Protein 9VGW (pdb70)

Foldseek 3Di:
DWKFKAQQLLLVLLVLLLPVVFAFKWWWWQDPQGTWTWDAGPVRQKIKIDFFGRQLTPHTDDDDIDTFIDGSVVVNVVSVPEDSRWIWMWDDDPVNQKIKIWTHDPPDPDIDIDMGGTDDDDDDDDDDAFQKKKKAFLVVLLVQLVVQVVAHFKWKWKQDPFWIKIKDHDPVGIDMDTDGADPLHGIDMDGNDIDIFMFTSVVVNSNSSSNVQGRIWMWGHDPQAWIKIWDANPSTGIMIMTGGTDD/DKKFKAQQLVLVLLVLLLVVVFAFKWWWKQDPQGTWTWDHGPVRQKIKIDFFGQVLTPHTDDPDIDGWIDGSVVVNVVSVPADRRWIWMWDDPPQKIWIWTQHPVRPDIDIDMDGTDDDDHDDDDDDAFQKKKKDFLVVLLVVLVVQVVAAFKWKWKDDQAWIKTKDHDPVGIDIDTDGVVMHMDGPDIDIFMFTSVVVNSNSSSNVQARMWMWGHHPQAWIWIWGARPSTGIMIMTGGTDD/DWKFKAQQLVLVLLVLLLPVVFAQKWWWWQDQQGTWTWDAGPVNQKIKIDFFGRQLTPDTDDPDIDGFIDRSNVVNVVSVPEDRRWIWMWDDDPVNQKIKIWTQDPVNPDIDIDMGGTDDDDCPVDDDDDDAFQKKKKEFLVVLLVLLVVQVVAAFKWKWKDDQFWIKIKHHDPVGIDIDIAGAKCGMHMDGPDIEIFMFGSVVVNSNSSSNVQARMWMWGHHYQAWIWTWAANPSTGIMIMTGGTDD/DPDDDCVVVDD/DDDDCVVVPD/DDDDPVVPD

InterPro domains:
  IPR000730 Proliferating cell nuclear antigen, PCNA [MF_00317] (2-255)
  IPR000730 Proliferating cell nuclear antigen, PCNA [PR00339] (10-29)
  IPR000730 Proliferating cell nuclear antigen, PCNA [PR00339] (34-52)
  IPR000730 Proliferating cell nuclear antigen, PCNA [PR00339] (56-80)
  IPR000730 Proliferating cell nuclear antigen, PCNA [PR00339] (110-132)
  IPR000730 Proliferating cell nuclear antigen, PCNA [PR00339] (203-217)
  IPR000730 Proliferating cell nuclear antigen, PCNA [PR00339] (241-258)
  IPR000730 Proliferating cell nuclear antigen, PCNA [PTHR11352] (1-259)
  IPR000730 Proliferating cell nuclear antigen, PCNA [TIGR00590] (1-259)
  IPR022648 Proliferating cell nuclear antigen, PCNA, N-terminal [PF00705] (1-124)
  IPR022649 Proliferating cell nuclear antigen, PCNA, C-terminal [PF02747] (127-254)
  IPR022659 Proliferating cell nuclear antigen, PCNA, conserved site [PS00293] (61-79)
  IPR022659 Proliferating cell nuclear antigen, PCNA, conserved site [PS01251] (34-57)
  IPR046938 DNA clamp superfamily [SSF55979] (1-126)
  IPR046938 DNA clamp superfamily [SSF55979] (127-255)

GO terms:
  GO:0005634 nucleus (C, IDA)
  GO:0005657 replication fork (C, IDA)
  GO:0005813 centrosome (C, IDA)
  GO:0005515 protein binding (F, IPI)
  GO:0032405 MutLalpha complex binding (F, IDA)
  GO:0003682 chromatin binding (F, IDA)
  GO:0003684 damaged DNA binding (F, IDA)
  GO:0043626 PCNA complex (C, IDA)
  GO:0070557 PCNA-p21 complex (C, IDA)
  GO:0019985 translesion synthesis (P, IDA)
  GO:0006325 chromatin organization (P, IDA)
  GO:0005634 nucleus (C, EXP)
  GO:0070182 DNA polymerase binding (F, IPI)
  GO:0030971 receptor tyrosine kinase binding (F, IPI)
  GO:0035035 histone acetyltransferase binding (F, IPI)
  GO:0005654 nucleoplasm (C, TAS)
  GO:0042802 identical protein binding (F, IPI)
  GO:0043596 nuclear replication fork (C, IDA)
  GO:0000701 purine-specific mismatch base pair DNA N-glycosylase activity (F, IDA)
  GO:0032139 dinucleotide insertion or deletion binding (F, IDA)

B-factor: mean 68.29, std 18.88, range [33.81, 164.5]

Organism: Homo sapiens (NCBI:txid9606)

Structure (mmCIF, N/CA/C/O backbone):
data_9VGW
#
_entry.id   9VGW
#
_cell.length_a   145.221
_cell.length_b   72.508
_cell.length_c   83.599
_cell.angle_alpha   90.00
_cell.angle_beta   90.00
_cell.angle_gamma   90.00
#
_symmetry.space_group_name_H-M   'P 21 21 2'
#
loop_
_entity.id
_entity.type
_entity.pdbx_description
1 polymer 'Proliferating cell nuclear antigen'
2 polymer 'peptide from DNA repair protein REV1'
3 water water
#
loop_
_atom_site.group_PDB
_atom_site.id
_atom_site.type_symbol
_atom_site.label_atom_id
_atom_site.label_alt_id
_atom_site.label_comp_id
_atom_site.label_asym_id
_atom_site.label_entity_id
_atom_site.label_seq_id
_atom_site.pdbx_PDB_ins_code
_atom_site.Cartn_x
_atom_site.Cartn_y
_atom_site.Cartn_z
_atom_site.occupancy
_atom_site.B_iso_or_equiv
_atom_site.auth_seq_id
_atom_site.auth_comp_id
_atom_site.auth_asym_id
_atom_site.auth_atom_id
_atom_site.pdbx_PDB_model_num
ATOM 1 N N . MET A 1 1 ? -46.768 37.411 -27.004 1.00 78.80 1 MET A N 1
ATOM 2 C CA . MET A 1 1 ? -45.801 36.496 -26.387 1.00 74.98 1 MET A CA 1
ATOM 3 C C . MET A 1 1 ? -45.209 35.507 -27.387 1.00 67.00 1 MET A C 1
ATOM 4 O O . MET A 1 1 ? -45.912 34.907 -28.195 1.00 65.33 1 MET A O 1
ATOM 9 N N . PHE A 1 2 ? -43.895 35.338 -27.294 1.00 61.18 2 PHE A N 1
ATOM 10 C CA . PHE A 1 2 ? -43.171 34.289 -27.987 1.00 58.36 2 PHE A CA 1
ATOM 11 C C . PHE A 1 2 ? -42.669 33.286 -26.955 1.00 55.91 2 PHE A C 1
ATOM 12 O O . PHE A 1 2 ? -42.117 33.684 -25.927 1.00 53.52 2 PHE A O 1
ATOM 20 N N . GLU A 1 3 ? -42.875 31.991 -27.222 1.00 54.36 3 GLU A N 1
ATOM 21 C CA . GLU A 1 3 ? -42.429 30.954 -26.295 1.00 52.59 3 GLU A CA 1
ATOM 22 C C . GLU A 1 3 ? -42.146 29.666 -27.053 1.00 52.05 3 GLU A C 1
ATOM 23 O O . GLU A 1 3 ? -43.067 29.059 -27.594 1.00 56.47 3 GLU A O 1
ATOM 29 N N . ALA A 1 4 ? -40.887 29.231 -27.057 1.00 50.24 4 ALA A N 1
ATOM 30 C CA . ALA A 1 4 ? -40.491 27.992 -27.710 1.00 50.29 4 ALA A CA 1
ATOM 31 C C . ALA A 1 4 ? -39.828 27.065 -26.699 1.00 52.16 4 ALA A C 1
ATOM 32 O O . ALA A 1 4 ? -38.896 27.461 -25.992 1.00 55.00 4 ALA A O 1
ATOM 34 N N . ARG A 1 5 ? -40.315 25.829 -26.637 1.00 53.48 5 ARG A N 1
ATOM 35 C CA . ARG A 1 5 ? -39.748 24.804 -25.777 1.00 54.62 5 ARG A CA 1
ATOM 36 C C . ARG A 1 5 ? -38.967 23.830 -26.654 1.00 54.54 5 ARG A C 1
ATOM 37 O O . ARG A 1 5 ? -39.516 23.260 -27.595 1.00 54.65 5 ARG A O 1
ATOM 45 N N . LEU A 1 6 ? -37.675 23.681 -26.364 1.00 55.68 6 LEU A N 1
ATOM 46 C CA . LEU A 1 6 ? -36.802 22.749 -27.059 1.00 55.49 6 LEU A CA 1
ATOM 47 C C . LEU A 1 6 ? -36.326 21.715 -26.052 1.00 57.41 6 LEU A C 1
ATOM 48 O O . LEU A 1 6 ? -35.611 22.043 -25.105 1.00 56.99 6 LEU A O 1
ATOM 53 N N . VAL A 1 7 ? -36.741 20.468 -26.254 1.00 59.61 7 VAL A N 1
ATOM 54 C CA . VAL A 1 7 ? -36.360 19.421 -25.318 1.00 61.30 7 VAL A CA 1
ATOM 55 C C . VAL A 1 7 ? -34.876 19.111 -25.463 1.00 62.64 7 VAL A C 1
ATOM 56 O O . VAL A 1 7 ? -34.179 18.845 -24.479 1.00 59.01 7 VAL A O 1
ATOM 60 N N . GLN A 1 8 ? -34.381 19.155 -26.697 1.00 63.76 8 GLN A N 1
ATOM 61 C CA . GLN A 1 8 ? -32.976 18.913 -26.969 1.00 63.50 8 GLN A CA 1
ATOM 62 C C . GLN A 1 8 ? -32.225 20.238 -26.870 1.00 58.78 8 GLN A C 1
ATOM 63 O O . GLN A 1 8 ? -31.784 20.820 -27.866 1.00 52.57 8 GLN A O 1
ATOM 69 N N . GLY A 1 9 ? -32.099 20.702 -25.623 1.00 58.19 9 GLY A N 1
ATOM 70 C CA . GLY A 1 9 ? -31.492 21.992 -25.349 1.00 54.76 9 GLY A CA 1
ATOM 71 C C . GLY A 1 9 ? -30.107 22.134 -25.957 1.00 50.79 9 GLY A C 1
ATOM 72 O O . GLY A 1 9 ? -29.702 23.243 -26.324 1.00 48.45 9 GLY A O 1
ATOM 73 N N . SER A 1 10 ? -29.389 21.013 -26.107 1.00 49.95 10 SER A N 1
ATOM 74 C CA . SER A 1 10 ? -28.000 21.086 -26.528 1.00 49.97 10 SER A CA 1
ATOM 75 C C . SER A 1 10 ? -27.886 21.794 -27.867 1.00 50.02 10 SER A C 1
ATOM 76 O O . SER A 1 10 ? -26.864 22.415 -28.156 1.00 47.86 10 SER A O 1
ATOM 79 N N . ILE A 1 11 ? -28.949 21.766 -28.667 1.00 50.31 11 ILE A N 1
ATOM 80 C CA . ILE A 1 11 ? -28.903 22.420 -29.965 1.00 49.74 11 ILE A CA 1
ATOM 81 C C . ILE A 1 11 ? -28.639 23.908 -29.790 1.00 49.68 11 ILE A C 1
ATOM 82 O O . ILE A 1 11 ? -27.792 24.476 -30.487 1.00 50.90 11 ILE A O 1
ATOM 87 N N . LEU A 1 12 ? -29.365 24.558 -28.876 1.00 49.69 12 LEU A N 1
ATOM 88 C CA . LEU A 1 12 ? -29.140 25.984 -28.670 1.00 53.28 12 LEU A CA 1
ATOM 89 C C . LEU A 1 12 ? -27.745 26.230 -28.114 1.00 50.63 12 LEU A C 1
ATOM 90 O O . LEU A 1 12 ? -27.080 27.190 -28.511 1.00 47.42 12 LEU A O 1
ATOM 95 N N . LYS A 1 13 ? -27.302 25.355 -27.210 1.00 49.27 13 LYS A N 1
ATOM 96 C CA . LYS A 1 13 ? -25.948 25.422 -26.683 1.00 49.83 13 LYS A CA 1
ATOM 97 C C . LYS A 1 13 ? -24.910 25.417 -27.806 1.00 49.30 13 LYS A C 1
ATOM 98 O O . LYS A 1 13 ? -24.051 26.291 -27.871 1.00 44.05 13 LYS A O 1
ATOM 104 N N . LYS A 1 14 ? -24.999 24.428 -28.701 1.00 52.74 14 LYS A N 1
ATOM 105 C CA . LYS A 1 14 ? -24.083 24.310 -29.830 1.00 49.02 14 LYS A CA 1
ATOM 106 C C . LYS A 1 14 ? -24.265 25.453 -30.811 1.00 47.75 14 LYS A C 1
ATOM 107 O O . LYS A 1 14 ? -23.286 26.005 -31.302 1.00 50.47 14 LYS A O 1
ATOM 113 N N . VAL A 1 15 ? -25.510 25.797 -31.133 1.00 51.26 15 VAL A N 1
ATOM 114 C CA . VAL A 1 15 ? -25.732 26.853 -32.111 1.00 50.60 15 VAL A CA 1
ATOM 115 C C . VAL A 1 15 ? -25.069 28.144 -31.647 1.00 51.69 15 VAL A C 1
ATOM 116 O O . VAL A 1 15 ? -24.441 28.843 -32.440 1.00 52.62 15 VAL A O 1
ATOM 120 N N . LEU A 1 16 ? -25.158 28.456 -30.355 1.00 55.28 16 LEU A N 1
ATOM 121 C CA . LEU A 1 16 ? -24.586 29.708 -29.875 1.00 57.57 16 LEU A CA 1
ATOM 122 C C . LEU A 1 16 ? -23.072 29.609 -29.786 1.00 59.92 16 LEU A C 1
ATOM 123 O O . LEU A 1 16 ? -22.352 30.549 -30.144 1.00 57.79 16 LEU A O 1
ATOM 128 N N . GLU A 1 17 ? -22.584 28.475 -29.296 1.00 63.36 17 GLU A N 1
ATOM 129 C CA . GLU A 1 17 ? -21.160 28.213 -29.334 1.00 61.69 17 GLU A CA 1
ATOM 130 C C . GLU A 1 17 ? -20.622 28.495 -30.733 1.00 56.87 17 GLU A C 1
ATOM 131 O O . GLU A 1 17 ? -19.530 29.028 -30.881 1.00 61.45 17 GLU A O 1
ATOM 137 N N . ALA A 1 18 ? -21.405 28.208 -31.771 1.00 56.10 18 ALA A N 1
ATOM 138 C CA . ALA A 1 18 ? -20.921 28.304 -33.144 1.00 52.65 18 ALA A CA 1
ATOM 139 C C . ALA A 1 18 ? -21.074 29.696 -33.737 1.00 53.40 18 ALA A C 1
ATOM 140 O O . ALA A 1 18 ? -20.619 29.925 -34.853 1.00 61.85 18 ALA A O 1
ATOM 142 N N . LEU A 1 19 ? -21.749 30.605 -33.047 1.00 53.57 19 LEU A N 1
ATOM 143 C CA . LEU A 1 19 ? -21.962 31.954 -33.539 1.00 51.71 19 LEU A CA 1
ATOM 144 C C . LEU A 1 19 ? -21.121 32.978 -32.790 1.00 53.78 19 LEU A C 1
ATOM 145 O O . LEU A 1 19 ? -20.708 33.970 -33.387 1.00 56.20 19 LEU A O 1
ATOM 150 N N . LYS A 1 20 ? -20.874 32.757 -31.493 1.00 55.45 20 LYS A N 1
ATOM 151 C CA . LYS A 1 20 ? -20.269 33.777 -30.649 1.00 58.21 20 LYS A CA 1
ATOM 152 C C . LYS A 1 20 ? -18.904 34.213 -31.173 1.00 63.73 20 LYS A C 1
ATOM 153 O O . LYS A 1 20 ? -18.539 35.387 -31.057 1.00 65.33 20 LYS A O 1
ATOM 159 N N . ASP A 1 21 ? -18.131 33.293 -31.748 1.00 68.40 21 ASP A N 1
ATOM 160 C CA . ASP A 1 21 ? -16.769 33.650 -32.106 1.00 72.83 21 ASP A CA 1
ATOM 161 C C . ASP A 1 21 ? -16.692 34.342 -33.463 1.00 68.19 21 ASP A C 1
ATOM 162 O O . ASP A 1 21 ? -15.592 34.737 -33.861 1.00 82.51 21 ASP A O 1
ATOM 167 N N . LEU A 1 22 ? -17.826 34.525 -34.157 1.00 55.78 22 LEU A N 1
ATOM 168 C CA . LEU A 1 22 ? -17.832 35.175 -35.461 1.00 48.55 22 LEU A CA 1
ATOM 169 C C . LEU A 1 22 ? -18.577 36.500 -35.475 1.00 47.45 22 LEU A C 1
ATOM 170 O O . LEU A 1 22 ? -18.163 37.415 -36.194 1.00 47.37 22 LEU A O 1
ATOM 175 N N . ILE A 1 23 ? -19.675 36.604 -34.717 1.00 46.45 23 ILE A N 1
ATOM 176 C CA . ILE A 1 23 ? -20.513 37.793 -34.692 1.00 50.63 23 ILE A CA 1
ATOM 177 C C . ILE A 1 23 ? -20.896 38.094 -33.249 1.00 51.58 23 ILE A C 1
ATOM 178 O O . ILE A 1 23 ? -21.101 37.174 -32.459 1.00 50.24 23 ILE A O 1
ATOM 183 N N . ASN A 1 24 ? -20.995 39.383 -32.906 1.00 54.53 24 ASN A N 1
ATOM 184 C CA . ASN A 1 24 ? -21.251 39.790 -31.523 1.00 63.12 24 ASN A CA 1
ATOM 185 C C . ASN A 1 24 ? -22.736 40.033 -31.272 1.00 63.54 24 ASN A C 1
ATOM 186 O O . ASN A 1 24 ? -23.278 39.614 -30.249 1.00 59.79 24 ASN A O 1
ATOM 191 N N . GLU A 1 25 ? -23.389 40.762 -32.167 1.00 67.00 25 GLU A N 1
ATOM 192 C CA . GLU A 1 25 ? -24.820 40.976 -32.071 1.00 70.07 25 GLU A CA 1
ATOM 193 C C . GLU A 1 25 ? -25.477 40.408 -33.318 1.00 65.06 25 GLU A C 1
ATOM 194 O O . GLU A 1 25 ? -24.818 40.216 -34.340 1.00 73.63 25 GLU A O 1
ATOM 200 N N . ALA A 1 26 ? -26.773 40.117 -33.214 1.00 58.57 26 ALA A N 1
ATOM 201 C CA . ALA A 1 26 ? -27.541 39.683 -34.373 1.00 55.40 26 ALA A CA 1
ATOM 202 C C . ALA A 1 26 ? -29.020 39.852 -34.089 1.00 53.58 26 ALA A C 1
ATOM 203 O O . ALA A 1 26 ? -29.443 39.859 -32.927 1.00 52.47 26 ALA A O 1
ATOM 205 N N . CYS A 1 27 ? -29.796 39.964 -35.166 1.00 55.70 27 CYS A N 1
ATOM 206 C CA . CYS A 1 27 ? -31.243 40.038 -35.046 1.00 58.28 27 CYS A CA 1
ATOM 207 C C . CYS A 1 27 ? -31.852 38.644 -35.182 1.00 53.35 27 CYS A C 1
ATOM 208 O O . CYS A 1 27 ? -31.540 37.900 -36.112 1.00 47.39 27 CYS A O 1
ATOM 211 N N . TRP A 1 28 ? -32.704 38.291 -34.229 1.00 56.83 28 TRP A N 1
ATOM 212 C CA . TRP A 1 28 ? -33.494 37.072 -34.295 1.00 55.11 28 TRP A CA 1
ATOM 213 C C . TRP A 1 28 ? -34.891 37.444 -34.759 1.00 53.61 28 TRP A C 1
ATOM 214 O O . TRP A 1 28 ? -35.625 38.086 -34.007 1.00 49.31 28 TRP A O 1
ATOM 225 N N . ASP A 1 29 ? -35.224 37.068 -36.003 1.00 52.55 29 ASP A N 1
ATOM 226 C CA . ASP A 1 29 ? -36.576 37.192 -36.529 1.00 55.45 29 ASP A CA 1
ATOM 227 C C . ASP A 1 29 ? -37.402 36.030 -35.995 1.00 54.44 29 ASP A C 1
ATOM 228 O O . ASP A 1 29 ? -37.240 34.881 -36.425 1.00 51.87 29 ASP A O 1
ATOM 233 N N . ILE A 1 30 ? -38.272 36.339 -35.035 1.00 51.81 30 ILE A N 1
ATOM 234 C CA . ILE A 1 30 ? -39.237 35.391 -34.520 1.00 51.01 30 ILE A CA 1
ATOM 235 C C . ILE A 1 30 ? -40.525 35.565 -35.306 1.00 51.85 30 ILE A C 1
ATOM 236 O O . ILE A 1 30 ? -41.039 36.681 -35.413 1.00 53.92 30 ILE A O 1
ATOM 241 N N . SER A 1 31 ? -41.048 34.465 -35.853 1.00 50.21 31 SER A N 1
ATOM 242 C CA . SER A 1 31 ? -42.253 34.534 -36.667 1.00 49.92 31 SER A CA 1
ATOM 243 C C . SER A 1 31 ? -43.092 33.271 -36.481 1.00 50.20 31 SER A C 1
ATOM 244 O O . SER A 1 31 ? -42.689 32.322 -35.803 1.00 47.85 31 SER A O 1
ATOM 247 N N . SER A 1 32 ? -44.281 33.279 -37.084 1.00 52.67 32 SER A N 1
ATOM 248 C CA . SER A 1 32 ? -45.146 32.109 -37.033 1.00 56.05 32 SER A CA 1
ATOM 249 C C . SER A 1 32 ? -44.422 30.874 -37.554 1.00 55.24 32 SER A C 1
ATOM 250 O O . SER A 1 32 ? -44.623 29.776 -37.035 1.00 55.70 32 SER A O 1
ATOM 253 N N . SER A 1 33 ? -43.550 31.053 -38.549 1.00 55.36 33 SER A N 1
ATOM 254 C CA . SER A 1 33 ? -42.813 29.949 -39.152 1.00 53.91 33 SER A CA 1
ATOM 255 C C . SER A 1 33 ? -41.557 29.571 -38.369 1.00 51.81 33 SER A C 1
ATOM 256 O O . SER A 1 33 ? -41.020 28.474 -38.582 1.00 51.22 33 SER A O 1
ATOM 259 N N . GLY A 1 34 ? -41.082 30.453 -37.479 1.00 51.28 34 GLY A N 1
ATOM 260 C CA . GLY A 1 34 ? -40.039 30.106 -36.525 1.00 49.15 34 GLY A CA 1
ATOM 261 C C . GLY A 1 34 ? -38.940 31.154 -36.383 1.00 49.66 34 GLY A C 1
ATOM 262 O O . GLY A 1 34 ? -39.200 32.361 -36.438 1.00 47.28 34 GLY A O 1
ATOM 263 N N . VAL A 1 35 ? -37.700 30.671 -36.213 1.00 51.46 35 VAL A N 1
ATOM 264 C CA . VAL A 1 35 ? -36.551 31.500 -35.868 1.00 49.94 35 VAL A CA 1
ATOM 265 C C . VAL A 1 35 ? -35.636 31.622 -37.082 1.00 51.55 35 VAL A C 1
ATOM 266 O O . VAL A 1 35 ? -35.304 30.627 -37.726 1.00 52.00 35 VAL A O 1
ATOM 270 N N . ASN A 1 36 ? -35.232 32.850 -37.394 1.00 55.73 36 ASN A N 1
ATOM 271 C CA . ASN A 1 36 ? -34.398 33.113 -38.561 1.00 60.61 36 ASN A CA 1
ATOM 272 C C . ASN A 1 36 ? -33.349 34.159 -38.191 1.00 54.49 36 ASN A C 1
ATOM 273 O O . ASN A 1 36 ? -33.685 35.288 -37.840 1.00 56.19 36 ASN A O 1
ATOM 278 N N . LEU A 1 37 ? -32.079 33.791 -38.269 1.00 54.59 37 LEU A N 1
ATOM 279 C CA . LEU A 1 37 ? -30.989 34.695 -37.919 1.00 53.92 37 LEU A CA 1
ATOM 280 C C . LEU A 1 37 ? -30.075 34.843 -39.126 1.00 52.25 37 LEU A C 1
ATOM 281 O O . LEU A 1 37 ? -29.701 33.859 -39.754 1.00 51.72 37 LEU A O 1
ATOM 286 N N . GLN A 1 38 ? -29.736 36.079 -39.459 1.00 54.68 38 GLN A N 1
ATOM 287 C CA . GLN A 1 38 ? -29.008 36.344 -40.686 1.00 56.74 38 GLN A CA 1
ATOM 288 C C . GLN A 1 38 ? -28.152 37.577 -40.438 1.00 56.74 38 GLN A C 1
ATOM 289 O O . GLN A 1 38 ? -28.668 38.690 -40.448 1.00 58.83 38 GLN A O 1
ATOM 295 N N . SER A 1 39 ? -26.854 37.365 -40.200 1.00 59.19 39 SER A N 1
ATOM 296 C CA . SER A 1 39 ? -25.950 38.413 -39.738 1.00 57.73 39 SER A CA 1
ATOM 297 C C . SER A 1 39 ? -24.614 38.347 -40.473 1.00 51.02 39 SER A C 1
ATOM 298 O O . SER A 1 39 ? -24.154 37.269 -40.856 1.00 46.87 39 SER A O 1
ATOM 301 N N . MET A 1 40 ? -23.988 39.511 -40.644 1.00 50.32 40 MET A N 1
ATOM 302 C CA . MET A 1 40 ? -22.642 39.594 -41.193 1.00 50.74 40 MET A CA 1
ATOM 303 C C . MET A 1 40 ? -21.624 39.849 -40.083 1.00 49.11 40 MET A C 1
ATOM 304 O O . MET A 1 40 ? -21.933 40.465 -39.060 1.00 47.03 40 MET A O 1
ATOM 309 N N . ASP A 1 41 ? -20.396 39.375 -40.300 1.00 48.97 41 ASP A N 1
ATOM 310 C CA . ASP A 1 41 ? -19.336 39.674 -39.352 1.00 48.88 41 ASP A CA 1
ATOM 311 C C . ASP A 1 41 ? -18.945 41.137 -39.511 1.00 47.14 41 ASP A C 1
ATOM 312 O O . ASP A 1 41 ? -19.239 41.761 -40.531 1.00 46.80 41 ASP A O 1
ATOM 317 N N . SER A 1 42 ? -18.266 41.663 -38.487 1.00 47.91 42 SER A N 1
ATOM 318 C CA . SER A 1 42 ? -17.946 43.082 -38.400 1.00 49.40 42 SER A CA 1
ATOM 319 C C . SER A 1 42 ? -17.215 43.617 -39.629 1.00 50.38 42 SER A C 1
ATOM 320 O O . SER A 1 42 ? -17.199 44.832 -39.854 1.00 57.69 42 SER A O 1
ATOM 323 N N . SER A 1 43 ? -16.581 42.750 -40.414 1.00 47.56 43 SER A N 1
ATOM 324 C CA . SER A 1 43 ? -15.812 43.207 -41.556 1.00 49.97 43 SER A CA 1
ATOM 325 C C . SER A 1 43 ? -16.466 42.843 -42.885 1.00 50.93 43 SER A C 1
ATOM 326 O O . SER A 1 43 ? -15.874 43.092 -43.944 1.00 51.44 43 SER A O 1
ATOM 329 N N . HIS A 1 44 ?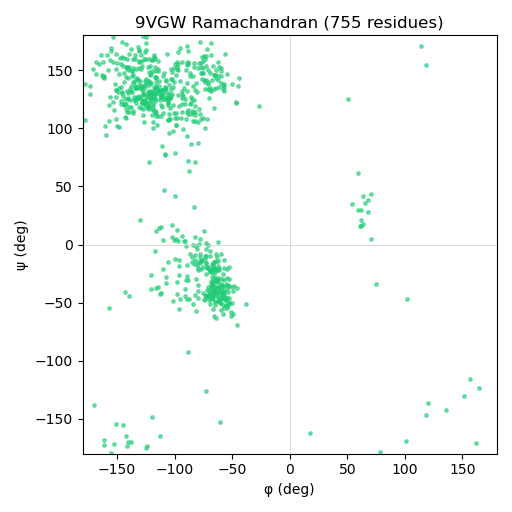 -17.666 42.249 -42.844 1.00 51.88 44 HIS A N 1
ATOM 330 C CA . HIS A 1 44 ? -18.494 42.022 -44.028 1.00 49.64 44 HIS A CA 1
ATOM 331 C C . HIS A 1 44 ? -17.840 41.086 -45.031 1.00 47.91 44 HIS A C 1
ATOM 332 O O . HIS A 1 44 ? -17.925 41.309 -46.238 1.00 51.43 44 HIS A O 1
ATOM 339 N N . VAL A 1 45 ? -17.217 40.023 -44.532 1.00 43.91 45 VAL A N 1
ATOM 340 C CA . VAL A 1 45 ? -16.563 39.038 -45.384 1.00 43.37 45 VAL A CA 1
ATOM 341 C C . VAL A 1 45 ? -17.387 37.753 -45.389 1.00 42.34 45 VAL A C 1
ATOM 342 O O . VAL A 1 45 ? -17.359 36.995 -46.363 1.00 40.48 45 VAL A O 1
ATOM 346 N N . SER A 1 46 ? -18.114 37.515 -44.291 1.00 42.15 46 SER A N 1
ATOM 347 C CA . SER A 1 46 ? -18.946 36.335 -44.155 1.00 46.00 46 SER A CA 1
ATOM 348 C C . SER A 1 46 ? -20.368 36.716 -43.738 1.00 47.12 46 SER A C 1
ATOM 349 O O . SER A 1 46 ? -20.629 37.803 -43.223 1.00 51.34 46 SER A O 1
ATOM 352 N N . LEU A 1 47 ? -21.300 35.813 -44.018 1.00 45.78 47 LEU A N 1
ATOM 353 C CA . LEU A 1 47 ? -22.688 35.944 -43.608 1.00 46.49 47 LEU A CA 1
ATOM 354 C C . LEU A 1 47 ? -23.107 34.600 -43.041 1.00 43.87 47 LEU A C 1
ATOM 355 O O . LEU A 1 47 ? -22.925 33.571 -43.689 1.00 43.27 47 LEU A O 1
ATOM 360 N N . VAL A 1 48 ? -23.610 34.610 -41.820 1.00 44.32 48 VAL A N 1
ATOM 361 C CA . VAL A 1 48 ? -24.164 33.423 -41.191 1.00 44.48 48 VAL A CA 1
ATOM 362 C C . VAL A 1 48 ? -25.688 33.508 -41.259 1.00 46.40 48 VAL A C 1
ATOM 363 O O . VAL A 1 48 ? -26.277 34.591 -41.148 1.00 42.95 48 VAL A O 1
ATOM 367 N N . GLN A 1 49 ? -26.332 32.367 -41.472 1.00 49.59 49 GLN A N 1
ATOM 368 C CA . GLN A 1 49 ? -27.783 32.344 -41.608 1.00 51.10 49 GLN A CA 1
ATOM 369 C C . GLN A 1 49 ? -28.279 31.080 -40.933 1.00 47.04 49 GLN A C 1
ATOM 370 O O . GLN A 1 49 ? -28.024 29.982 -41.425 1.00 43.72 49 GLN A O 1
ATOM 376 N N . LEU A 1 50 ? -28.937 31.268 -39.791 1.00 45.73 50 LEU A N 1
ATOM 377 C CA . LEU A 1 50 ? -29.508 30.197 -39.001 1.00 48.41 50 LEU A CA 1
ATOM 378 C C . LEU A 1 50 ? -31.018 30.161 -39.230 1.00 49.95 50 LEU A C 1
ATOM 379 O O . LEU A 1 50 ? -31.679 31.202 -39.233 1.00 46.95 50 LEU A O 1
ATOM 384 N N . THR A 1 51 ? -31.543 28.956 -39.454 1.00 49.56 51 THR A N 1
ATOM 385 C CA . THR A 1 51 ? -32.978 28.703 -39.518 1.00 51.48 51 THR A CA 1
ATOM 386 C C . THR A 1 51 ? -33.324 27.610 -38.508 1.00 49.37 51 THR A C 1
ATOM 387 O O . THR A 1 51 ? -32.801 26.487 -38.580 1.00 47.57 51 THR A O 1
ATOM 391 N N . LEU A 1 52 ? -34.208 27.939 -37.570 1.00 46.93 52 LEU A N 1
ATOM 392 C CA . LEU A 1 52 ? -34.820 26.940 -36.709 1.00 47.36 52 LEU A CA 1
ATOM 393 C C . LEU A 1 52 ? -36.317 26.993 -36.965 1.00 45.84 52 LEU A C 1
ATOM 394 O O . LEU A 1 52 ? -36.992 27.932 -36.536 1.00 44.98 52 LEU A O 1
ATOM 399 N N . ARG A 1 53 ? -36.820 25.996 -37.690 1.00 47.38 53 ARG A N 1
ATOM 400 C CA . ARG A 1 53 ? -38.241 25.905 -38.014 1.00 49.85 53 ARG A CA 1
ATOM 401 C C . ARG A 1 53 ? -39.074 25.684 -36.751 1.00 47.04 53 ARG A C 1
ATOM 402 O O . ARG A 1 53 ? -38.649 25.016 -35.813 1.00 43.73 53 ARG A O 1
ATOM 410 N N . SER A 1 54 ? -40.285 26.253 -36.740 1.00 48.29 54 SER A N 1
ATOM 411 C CA . SER A 1 54 ? -41.156 26.176 -35.565 1.00 47.68 54 SER A CA 1
ATOM 412 C C . SER A 1 54 ? -41.466 24.731 -35.184 1.00 49.17 54 SER A C 1
ATOM 413 O O . SER A 1 54 ? -41.418 24.378 -34.005 1.00 48.49 54 SER A O 1
ATOM 416 N N . GLU A 1 55 ? -41.755 23.885 -36.179 1.00 51.24 55 GLU A N 1
ATOM 417 C CA . GLU A 1 55 ? -42.056 22.479 -35.934 1.00 54.00 55 GLU A CA 1
ATOM 418 C C . GLU A 1 55 ? -40.891 21.730 -35.292 1.00 53.40 55 GLU A C 1
ATOM 419 O O . GLU A 1 55 ? -41.108 20.667 -34.714 1.00 51.82 55 GLU A O 1
ATOM 425 N N . GLY A 1 56 ? -39.659 22.247 -35.399 1.00 52.66 56 GLY A N 1
ATOM 426 C CA . GLY A 1 56 ? -38.534 21.644 -34.706 1.00 52.25 56 GLY A CA 1
ATOM 427 C C . GLY A 1 56 ? -38.641 21.740 -33.192 1.00 53.66 56 GLY A C 1
ATOM 428 O O . GLY A 1 56 ? -37.979 20.981 -32.478 1.00 53.80 56 GLY A O 1
ATOM 429 N N . PHE A 1 57 ? -39.459 22.666 -32.691 1.00 53.07 57 PHE A N 1
ATOM 430 C CA . PHE A 1 57 ? -39.599 22.865 -31.257 1.00 53.66 57 PHE A CA 1
ATOM 431 C C . PHE A 1 57 ? -40.712 21.986 -30.694 1.00 57.69 57 PHE A C 1
ATOM 432 O O . PHE A 1 57 ? -41.684 21.671 -31.370 1.00 57.01 57 PHE A O 1
ATOM 440 N N . ASP A 1 58 ? -40.551 21.592 -29.434 1.00 60.22 58 ASP A N 1
ATOM 441 C CA . ASP A 1 58 ? -41.494 20.700 -28.779 1.00 60.54 58 ASP A CA 1
ATOM 442 C C . ASP A 1 58 ? -42.857 21.371 -28.580 1.00 58.88 58 ASP A C 1
ATOM 443 O O . ASP A 1 58 ? -43.897 20.727 -28.701 1.00 56.14 58 ASP A O 1
ATOM 448 N N . THR A 1 59 ? -42.866 22.649 -28.206 1.00 57.23 59 THR A N 1
ATOM 449 C CA . THR A 1 59 ? -44.033 23.507 -28.333 1.00 55.57 59 THR A CA 1
ATOM 450 C C . THR A 1 59 ? -43.506 24.835 -28.859 1.00 51.80 59 THR A C 1
ATOM 451 O O . THR A 1 59 ? -42.364 25.193 -28.593 1.00 49.91 59 THR A O 1
ATOM 455 N N . TYR A 1 60 ? -44.324 25.539 -29.636 1.00 51.46 60 TYR A N 1
ATOM 456 C CA . TYR A 1 60 ? -43.897 26.779 -30.255 1.00 49.07 60 TYR A CA 1
ATOM 457 C C . TYR A 1 60 ? -45.080 27.722 -30.277 1.00 51.07 60 TYR A C 1
ATOM 458 O O . TYR A 1 60 ? -46.118 27.404 -30.861 1.00 52.51 60 TYR A O 1
ATOM 467 N N . ARG A 1 61 ? -44.909 28.871 -29.638 1.00 51.50 61 ARG A N 1
ATOM 468 C CA . ARG A 1 61 ? -45.908 29.921 -29.669 1.00 54.73 61 ARG A CA 1
ATOM 469 C C . ARG A 1 61 ? -45.246 31.202 -30.152 1.00 53.03 61 ARG A C 1
ATOM 470 O O . ARG A 1 61 ? -44.133 31.526 -29.739 1.00 56.45 61 ARG A O 1
ATOM 478 N N . CYS A 1 62 ? -45.931 31.922 -31.033 1.00 53.37 62 CYS A N 1
ATOM 479 C CA . CYS A 1 62 ? -45.426 33.190 -31.524 1.00 53.78 62 CYS A CA 1
ATOM 480 C C . CYS A 1 62 ? -46.614 33.999 -32.028 1.00 55.91 62 CYS A C 1
ATOM 481 O O . CYS A 1 62 ? -47.166 33.691 -33.083 1.00 57.74 62 CYS A O 1
ATOM 484 N N . ASP A 1 63 ? -47.006 35.023 -31.274 1.00 58.02 63 ASP A N 1
ATOM 485 C CA . ASP A 1 63 ? -48.246 35.734 -31.570 1.00 59.44 63 ASP A CA 1
ATOM 486 C C . ASP A 1 63 ? -48.001 36.866 -32.568 1.00 64.29 63 ASP A C 1
ATOM 487 O O . ASP A 1 63 ? -48.751 37.010 -33.537 1.00 67.18 63 ASP A O 1
ATOM 492 N N . ARG A 1 64 ? -46.960 37.674 -32.345 1.00 68.96 64 ARG A N 1
ATOM 493 C CA . ARG A 1 64 ? -46.550 38.690 -33.304 1.00 73.85 64 ARG A CA 1
ATOM 494 C C . ARG A 1 64 ? -45.137 38.380 -33.793 1.00 69.59 64 ARG A C 1
ATOM 495 O O . ARG A 1 64 ? -44.383 37.648 -33.150 1.00 66.15 64 ARG A O 1
ATOM 503 N N . ASN A 1 65 ? -44.777 38.964 -34.931 1.00 66.70 65 ASN A N 1
ATOM 504 C CA . ASN A 1 65 ? -43.408 38.904 -35.395 1.00 65.87 65 ASN A CA 1
ATOM 505 C C . ASN A 1 65 ? -42.543 39.863 -34.590 1.00 66.53 65 ASN A C 1
ATOM 506 O O . ASN A 1 65 ? -42.978 40.962 -34.241 1.00 67.88 65 ASN A O 1
ATOM 511 N N . LEU A 1 66 ? -41.310 39.429 -34.319 1.00 63.13 66 LEU A N 1
ATOM 512 C CA . LEU A 1 66 ? -40.394 40.115 -33.428 1.00 61.70 66 LEU A CA 1
ATOM 513 C C . LEU A 1 66 ? -39.024 40.203 -34.072 1.00 57.41 66 LEU A C 1
ATOM 514 O O . LEU A 1 66 ? -38.508 39.203 -34.568 1.00 54.17 66 LEU A O 1
ATOM 519 N N . ALA A 1 67 ? -38.422 41.382 -33.999 1.00 54.88 67 ALA A N 1
ATOM 520 C CA . ALA A 1 67 ? -36.997 41.534 -34.239 1.00 53.48 67 ALA A CA 1
ATOM 521 C C . ALA A 1 67 ? -36.307 41.656 -32.880 1.00 53.05 67 ALA A C 1
ATOM 522 O O . ALA A 1 67 ? -36.296 42.722 -32.278 1.00 58.60 67 ALA A O 1
ATOM 524 N N . MET A 1 68 ? -35.758 40.555 -32.372 1.00 53.99 68 MET A N 1
ATOM 525 C CA . MET A 1 68 ? -35.066 40.567 -31.086 1.00 57.21 68 MET A CA 1
ATOM 526 C C . MET A 1 68 ? -33.573 40.819 -31.328 1.00 56.98 68 MET A C 1
ATOM 527 O O . MET A 1 68 ? -32.825 39.895 -31.670 1.00 54.78 68 MET A O 1
ATOM 532 N N . GLY A 1 69 ? -33.132 42.067 -31.154 1.00 56.49 69 GLY A N 1
ATOM 533 C CA . GLY A 1 69 ? -31.709 42.364 -31.183 1.00 57.32 69 GLY A CA 1
ATOM 534 C C . GLY A 1 69 ? -31.008 41.693 -30.008 1.00 54.94 69 GLY A C 1
ATOM 535 O O . GLY A 1 69 ? -31.304 41.998 -28.846 1.00 58.07 69 GLY A O 1
ATOM 536 N N . VAL A 1 70 ? -30.091 40.774 -30.297 1.00 50.51 70 VAL A N 1
ATOM 537 C CA . VAL A 1 70 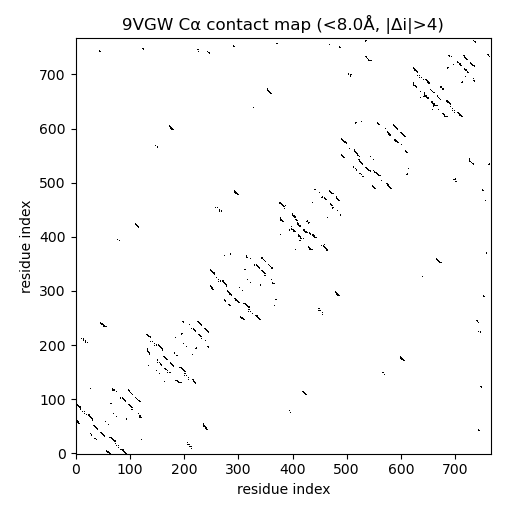? -29.506 39.934 -29.264 1.00 50.62 70 VAL A CA 1
ATOM 538 C C . VAL A 1 70 ? -28.005 40.184 -29.184 1.00 51.25 70 VAL A C 1
ATOM 539 O O . VAL A 1 70 ? -27.322 40.305 -30.202 1.00 51.78 70 VAL A O 1
ATOM 543 N N . ASN A 1 71 ? -27.514 40.298 -27.953 1.00 52.63 71 ASN A N 1
ATOM 544 C CA . ASN A 1 71 ? -26.098 40.243 -27.642 1.00 52.57 71 ASN A CA 1
ATOM 545 C C . ASN A 1 71 ? -25.690 38.776 -27.561 1.00 52.93 71 ASN A C 1
ATOM 546 O O . ASN A 1 71 ? -26.017 38.094 -26.589 1.00 56.29 71 ASN A O 1
ATOM 551 N N . LEU A 1 72 ? -24.974 38.295 -28.580 1.00 51.91 72 LEU A N 1
ATOM 552 C CA . LEU A 1 72 ? -24.562 36.901 -28.606 1.00 50.74 72 LEU A CA 1
ATOM 553 C C . LEU A 1 72 ? -23.516 36.586 -27.541 1.00 53.04 72 LEU A C 1
ATOM 554 O O . LEU A 1 72 ? -23.369 35.426 -27.154 1.00 53.28 72 LEU A O 1
ATOM 559 N N . THR A 1 73 ? -22.780 37.584 -27.059 1.00 56.33 73 THR A N 1
ATOM 560 C CA . THR A 1 73 ? -21.850 37.294 -25.980 1.00 61.96 73 THR A CA 1
ATOM 561 C C . THR A 1 73 ? -22.626 37.003 -24.703 1.00 60.49 73 THR A C 1
ATOM 562 O O . THR A 1 73 ? -22.310 36.040 -24.000 1.00 60.81 73 THR A O 1
ATOM 566 N N . SER A 1 74 ? -23.644 37.824 -24.407 1.00 57.80 74 SER A N 1
ATOM 567 C CA . SER A 1 74 ? -24.490 37.593 -23.242 1.00 58.18 74 SER A CA 1
ATOM 568 C C . SER A 1 74 ? -25.238 36.270 -23.377 1.00 57.57 74 SER A C 1
ATOM 569 O O . SER A 1 74 ? -25.295 35.461 -22.442 1.00 56.14 74 SER A O 1
ATOM 572 N N . MET A 1 75 ? -25.788 36.019 -24.558 1.00 57.50 75 MET A N 1
ATOM 573 C CA . MET A 1 75 ? -26.570 34.810 -24.743 1.00 56.56 75 MET A CA 1
ATOM 574 C C . MET A 1 75 ? -25.697 33.575 -24.542 1.00 54.68 75 MET A C 1
ATOM 575 O O . MET A 1 75 ? -26.065 32.670 -23.787 1.00 52.71 75 MET A O 1
ATOM 580 N N . SER A 1 76 ? -24.521 33.547 -25.183 1.00 54.48 76 SER A N 1
ATOM 581 C CA . SER A 1 76 ? -23.630 32.396 -25.066 1.00 55.24 76 SER A CA 1
ATOM 582 C C . SER A 1 76 ? -23.287 32.114 -23.610 1.00 54.76 76 SER A C 1
ATOM 583 O O . SER A 1 76 ? -23.316 30.961 -23.166 1.00 53.86 76 SER A O 1
ATOM 586 N N . LYS A 1 77 ? -22.959 33.156 -22.853 1.00 54.10 77 LYS A N 1
ATOM 587 C CA . LYS A 1 77 ? -22.613 32.939 -21.457 1.00 58.35 77 LYS A CA 1
ATOM 588 C C . LYS A 1 77 ? -23.788 32.326 -20.696 1.00 53.53 77 LYS A C 1
ATOM 589 O O . LYS A 1 77 ? -23.583 31.485 -19.818 1.00 51.48 77 LYS A O 1
ATOM 595 N N . ILE A 1 78 ? -25.018 32.740 -21.023 1.00 52.38 78 ILE A N 1
ATOM 596 C CA . ILE A 1 78 ? -26.204 32.181 -20.375 1.00 52.52 78 ILE A CA 1
ATOM 597 C C . ILE A 1 78 ? -26.390 30.720 -20.770 1.00 50.55 78 ILE A C 1
ATOM 598 O O . ILE A 1 78 ? -26.621 29.862 -19.915 1.00 49.73 78 ILE A O 1
ATOM 603 N N . LEU A 1 79 ? -26.269 30.428 -22.066 1.00 47.54 79 LEU A N 1
ATOM 604 C CA . LEU A 1 79 ? -26.427 29.059 -22.521 1.00 50.29 79 LEU A CA 1
ATOM 605 C C . LEU A 1 79 ? -25.360 28.140 -21.939 1.00 52.34 79 LEU A C 1
ATOM 606 O O . LEU A 1 79 ? -25.554 26.924 -21.913 1.00 55.45 79 LEU A O 1
ATOM 611 N N . LYS A 1 80 ? -24.229 28.683 -21.483 1.00 55.22 80 LYS A N 1
ATOM 612 C CA . LYS A 1 80 ? -23.209 27.833 -20.886 1.00 56.33 80 LYS A CA 1
ATOM 613 C C . LYS A 1 80 ? -23.660 27.339 -19.521 1.00 56.69 80 LYS A C 1
ATOM 614 O O . LYS A 1 80 ? -23.157 26.327 -19.037 1.00 55.48 80 LYS A O 1
ATOM 620 N N . CYS A 1 81 ? -24.629 28.019 -18.903 1.00 57.70 81 CYS A N 1
ATOM 621 C CA . CYS A 1 81 ? -25.226 27.516 -17.674 1.00 59.42 81 CYS A CA 1
ATOM 622 C C . CYS A 1 81 ? -26.234 26.392 -17.914 1.00 56.48 81 CYS A C 1
ATOM 623 O O . CYS A 1 81 ? -26.684 25.777 -16.951 1.00 56.56 81 CYS A O 1
ATOM 626 N N . ALA A 1 82 ? -26.591 26.112 -19.170 1.00 53.66 82 ALA A N 1
ATOM 627 C CA . ALA A 1 82 ? -27.456 24.988 -19.491 1.00 55.17 82 ALA A CA 1
ATOM 628 C C . ALA A 1 82 ? -26.674 23.672 -19.546 1.00 56.02 82 ALA A C 1
ATOM 629 O O . ALA A 1 82 ? -25.558 23.606 -20.079 1.00 52.36 82 ALA A O 1
ATOM 631 N N . GLY A 1 83 ? -27.287 22.618 -18.994 1.00 57.58 83 GLY A N 1
ATOM 632 C CA . GLY A 1 83 ? -26.759 21.280 -19.121 1.00 59.04 83 GLY A CA 1
ATOM 633 C C . GLY A 1 83 ? -27.084 20.695 -20.485 1.00 61.42 83 GLY A C 1
ATOM 634 O O . GLY A 1 83 ? -28.031 21.108 -21.164 1.00 58.84 83 GLY A O 1
ATOM 635 N N . ASN A 1 84 ? -26.273 19.718 -20.897 1.00 65.94 84 ASN A N 1
ATOM 636 C CA . ASN A 1 84 ? -26.401 19.188 -22.246 1.00 67.72 84 ASN A CA 1
ATOM 637 C C . ASN A 1 84 ? -27.702 18.436 -22.450 1.00 64.93 84 ASN A C 1
ATOM 638 O O . ASN A 1 84 ? -28.096 18.222 -23.594 1.00 64.61 84 ASN A O 1
ATOM 643 N N . GLU A 1 85 ? -28.379 18.061 -21.368 1.00 68.39 85 GLU A N 1
ATOM 644 C CA . GLU A 1 85 ? -29.638 17.336 -21.459 1.00 71.66 85 GLU A CA 1
ATOM 645 C C . GLU A 1 85 ? -30.809 18.160 -20.937 1.00 64.48 85 GLU A C 1
ATOM 646 O O . GLU A 1 85 ? -31.884 17.605 -20.697 1.00 64.43 85 GLU A O 1
ATOM 652 N N . ASP A 1 86 ? -30.612 19.467 -20.755 1.00 59.74 86 ASP A N 1
ATOM 653 C CA . ASP A 1 86 ? -31.660 20.326 -20.236 1.00 59.14 86 ASP A CA 1
ATOM 654 C C . ASP A 1 86 ? -32.741 20.548 -21.282 1.00 56.22 86 ASP A C 1
ATOM 655 O O . ASP A 1 86 ? -32.500 20.506 -22.486 1.00 54.26 86 ASP A O 1
ATOM 660 N N . ILE A 1 87 ? -33.938 20.822 -20.797 1.00 56.45 87 ILE A N 1
ATOM 661 C CA . ILE A 1 87 ? -35.013 21.293 -21.645 1.00 55.91 87 ILE A CA 1
ATOM 662 C C . ILE A 1 87 ? -34.989 22.807 -21.605 1.00 52.56 87 ILE A C 1
ATOM 663 O O . ILE A 1 87 ? -35.104 23.408 -20.539 1.00 54.47 87 ILE A O 1
ATOM 668 N N . ILE A 1 88 ? -34.820 23.426 -22.760 1.00 51.20 88 ILE A N 1
ATOM 669 C CA . ILE A 1 88 ? -34.640 24.864 -22.811 1.00 51.68 88 ILE A CA 1
ATOM 670 C C . ILE A 1 88 ? -35.914 25.485 -23.362 1.00 54.63 88 ILE A C 1
ATOM 671 O O . ILE A 1 88 ? -36.375 25.103 -24.434 1.00 56.41 88 ILE A O 1
ATOM 676 N N . THR A 1 89 ? -36.480 26.435 -22.621 1.00 58.23 89 THR A N 1
ATOM 677 C CA . THR A 1 89 ? -37.608 27.229 -23.084 1.00 58.06 89 THR A CA 1
ATOM 678 C C . THR A 1 89 ? -37.163 28.677 -23.251 1.00 57.58 89 THR A C 1
ATOM 679 O O . THR A 1 89 ? -36.572 29.253 -22.338 1.00 57.02 89 THR A O 1
ATOM 683 N N . LEU A 1 90 ? -37.462 29.262 -24.409 1.00 57.10 90 LEU A N 1
ATOM 684 C CA . LEU A 1 90 ? -37.319 30.695 -24.603 1.00 58.61 90 LEU A CA 1
ATOM 685 C C . LEU A 1 90 ? -38.667 31.384 -24.430 1.00 60.80 90 LEU A C 1
ATOM 686 O O . LEU A 1 90 ? -39.704 30.824 -24.787 1.00 65.82 90 LEU A O 1
ATOM 691 N N . ARG A 1 91 ? -38.646 32.600 -23.882 1.00 60.22 91 ARG A N 1
ATOM 692 C CA . ARG A 1 91 ? -39.863 33.353 -23.616 1.00 63.43 91 ARG A CA 1
ATOM 693 C C . ARG A 1 91 ? -39.577 34.829 -23.818 1.00 59.48 91 ARG A C 1
ATOM 694 O O . ARG A 1 91 ? -38.621 35.350 -23.252 1.00 56.52 91 ARG A O 1
ATOM 702 N N . ALA A 1 92 ? -40.428 35.499 -24.587 1.00 59.12 92 ALA A N 1
ATOM 703 C CA . ALA A 1 92 ? -40.382 36.947 -24.714 1.00 59.45 92 ALA A CA 1
ATOM 704 C C . ALA A 1 92 ? -41.807 37.474 -24.761 1.00 65.10 92 ALA A C 1
ATOM 705 O O . ALA A 1 92 ? -42.631 36.957 -25.508 1.00 71.76 92 ALA A O 1
ATOM 707 N N . GLU A 1 93 ? -42.105 38.499 -23.968 1.00 70.85 93 GLU A N 1
ATOM 708 C CA . GLU A 1 93 ? -43.336 39.243 -24.179 1.00 73.90 93 GLU A CA 1
ATOM 709 C C . GLU A 1 93 ? -43.248 40.021 -25.489 1.00 81.78 93 GLU A C 1
ATOM 710 O O . GLU A 1 93 ? -42.164 40.228 -26.034 1.00 81.79 93 GLU A O 1
ATOM 716 N N . ASP A 1 94 ? -44.406 40.469 -25.989 1.00 94.14 94 ASP A N 1
ATOM 717 C CA . ASP A 1 94 ? -44.458 41.077 -27.315 1.00 94.95 94 ASP A CA 1
ATOM 718 C C . ASP A 1 94 ? -43.795 42.447 -27.360 1.00 97.36 94 ASP A C 1
ATOM 719 O O . ASP A 1 94 ? -43.430 42.895 -28.453 1.00 96.16 94 ASP A O 1
ATOM 724 N N . ASN A 1 95 ? -43.635 43.113 -26.205 1.00 102.66 95 ASN A N 1
ATOM 725 C CA . ASN A 1 95 ? -42.860 44.355 -26.170 1.00 101.30 95 ASN A CA 1
ATOM 726 C C . ASN A 1 95 ? -41.414 44.124 -26.631 1.00 101.30 95 ASN A C 1
ATOM 727 O O . ASN A 1 95 ? -40.816 44.995 -27.274 1.00 99.53 95 ASN A O 1
ATOM 732 N N . ALA A 1 96 ? -40.855 42.944 -26.321 1.00 100.62 96 ALA A N 1
ATOM 733 C CA . ALA A 1 96 ? -39.520 42.515 -26.745 1.00 95.33 96 ALA A CA 1
ATOM 734 C C . ALA A 1 96 ? -38.403 43.328 -26.079 1.00 88.00 96 ALA A C 1
ATOM 735 O O . ALA A 1 96 ? -37.376 43.598 -26.712 1.00 84.61 96 ALA A O 1
ATOM 737 N N . ASP A 1 97 ? -38.565 43.685 -24.793 1.00 81.46 97 ASP A N 1
ATOM 738 C CA . ASP A 1 97 ? -37.492 44.379 -24.090 1.00 82.10 97 ASP A CA 1
ATOM 739 C C . ASP A 1 97 ? -36.532 43.404 -23.414 1.00 75.26 97 ASP A C 1
ATOM 740 O O . ASP A 1 97 ? -35.361 43.746 -23.236 1.00 75.37 97 ASP A O 1
ATOM 745 N N . THR A 1 98 ? -36.987 42.202 -23.035 1.00 69.33 98 THR A N 1
ATOM 746 C CA . THR A 1 98 ? -36.087 41.197 -22.477 1.00 67.49 98 THR A CA 1
ATOM 747 C C . THR A 1 98 ? -36.454 39.796 -22.965 1.00 61.84 98 THR A C 1
ATOM 748 O O . THR A 1 98 ? -37.575 39.523 -23.388 1.00 60.12 98 THR A O 1
ATOM 752 N N . LEU A 1 99 ? -35.480 38.898 -22.860 1.00 58.75 99 LEU A N 1
ATOM 753 C CA . LEU A 1 99 ? -35.609 37.514 -23.291 1.00 56.48 99 LEU A CA 1
ATOM 754 C C . LEU A 1 99 ? -35.323 36.597 -22.111 1.00 55.24 99 LEU A C 1
ATOM 755 O O . LEU A 1 99 ? -34.316 36.767 -21.425 1.00 55.10 99 LEU A O 1
ATOM 760 N N . ALA A 1 100 ? -36.201 35.623 -21.884 1.00 54.59 100 ALA A N 1
ATOM 761 C CA . ALA A 1 100 ? -36.054 34.695 -20.773 1.00 53.37 100 ALA A CA 1
ATOM 762 C C . ALA A 1 100 ? -35.652 33.329 -21.301 1.00 52.09 100 ALA A C 1
ATOM 763 O O . ALA A 1 100 ? -36.203 32.843 -22.290 1.00 51.67 100 ALA A O 1
ATOM 765 N N . LEU A 1 101 ? -34.673 32.722 -20.645 1.00 52.45 101 LEU A N 1
ATOM 766 C CA . LEU A 1 101 ? -34.226 31.388 -20.996 1.00 50.18 101 LEU A CA 1
ATOM 767 C C . LEU A 1 101 ? -34.386 30.525 -19.756 1.00 50.82 101 LEU A C 1
ATOM 768 O O . LEU A 1 101 ? -33.808 30.838 -18.714 1.00 53.56 101 LEU A O 1
ATOM 773 N N . VAL A 1 102 ? -35.213 29.482 -19.860 1.00 49.81 102 VAL A N 1
ATOM 774 C CA . VAL A 1 102 ? -35.495 28.576 -18.753 1.00 50.76 102 VAL A CA 1
ATOM 775 C C . VAL A 1 102 ? -34.877 27.226 -19.073 1.00 48.47 102 VAL A C 1
ATOM 776 O O . VAL A 1 102 ? -35.063 26.705 -20.175 1.00 47.22 102 VAL A O 1
ATOM 780 N N . PHE A 1 103 ? -34.148 26.665 -18.110 1.00 48.85 103 PHE A N 1
ATOM 781 C CA . PHE A 1 103 ? -33.459 25.393 -18.290 1.00 50.50 103 PHE A CA 1
ATOM 782 C C . PHE A 1 103 ? -34.029 24.428 -17.271 1.00 53.73 103 PHE A C 1
ATOM 783 O O . PHE A 1 103 ? -33.886 24.653 -16.069 1.00 54.48 103 PHE A O 1
ATOM 791 N N . GLU A 1 104 ? -34.675 23.369 -17.757 1.00 56.97 104 GLU A N 1
ATOM 792 C CA . GLU A 1 104 ? -35.247 22.339 -16.900 1.00 61.06 104 GLU A CA 1
ATOM 793 C C . GLU A 1 104 ? -34.278 21.171 -16.853 1.00 65.30 104 GLU A C 1
ATOM 794 O O . GLU A 1 104 ? -34.039 20.519 -17.874 1.00 63.83 104 GLU A O 1
ATOM 800 N N . ALA A 1 105 ? -33.700 20.943 -15.672 1.00 73.23 105 ALA A N 1
ATOM 801 C CA . ALA A 1 105 ? -32.852 19.781 -15.455 1.00 81.06 105 ALA A CA 1
ATOM 802 C C . ALA A 1 105 ? -33.659 18.525 -15.757 1.00 89.91 105 ALA A C 1
ATOM 803 O O . ALA A 1 105 ? -34.811 18.411 -15.320 1.00 87.20 105 ALA A O 1
ATOM 805 N N . PRO A 1 106 ? -33.095 17.567 -16.506 1.00 102.81 106 PRO A N 1
ATOM 806 C CA . PRO A 1 106 ? -33.912 16.503 -17.101 1.00 106.49 106 PRO A CA 1
ATOM 807 C C . PRO A 1 106 ? -34.690 15.703 -16.062 1.00 111.01 106 PRO A C 1
ATOM 808 O O . PRO A 1 106 ? -35.922 15.666 -16.102 1.00 112.07 106 PRO A O 1
ATOM 812 N N . ASN A 1 107 ? -33.980 15.075 -15.123 1.00 113.06 107 ASN A N 1
ATOM 813 C CA . ASN A 1 107 ? -34.621 14.432 -13.984 1.00 124.08 107 ASN A CA 1
ATOM 814 C C . ASN A 1 107 ? -34.627 15.362 -12.775 1.00 119.16 107 ASN A C 1
ATOM 815 O O . ASN A 1 107 ? -35.693 15.671 -12.227 1.00 112.86 107 ASN A O 1
ATOM 820 N N . GLN A 1 108 ? -33.431 15.829 -12.399 1.00 112.64 108 GLN A N 1
ATOM 821 C CA . GLN A 1 108 ? -33.205 16.573 -11.170 1.00 113.39 108 GLN A CA 1
ATOM 822 C C . GLN A 1 108 ? -34.298 17.614 -10.950 1.00 111.86 108 GLN A C 1
ATOM 823 O O . GLN A 1 108 ? -34.804 18.214 -11.901 1.00 117.28 108 GLN A O 1
ATOM 829 N N . GLU A 1 109 ? -34.680 17.797 -9.681 1.00 103.68 109 GLU A N 1
ATOM 830 C CA . GLU A 1 109 ? -35.554 18.893 -9.287 1.00 96.67 109 GLU A CA 1
ATOM 831 C C . GLU A 1 109 ? -34.698 20.154 -9.123 1.00 90.58 109 GLU A C 1
ATOM 832 O O . GLU A 1 109 ? -34.432 20.634 -8.018 1.00 87.91 109 GLU A O 1
ATOM 838 N N . LYS A 1 110 ? -34.244 20.659 -10.276 1.00 83.66 110 LYS A N 1
ATOM 839 C CA . LYS A 1 110 ? -33.467 21.884 -10.402 1.00 76.34 110 LYS A CA 1
ATOM 840 C C . LYS A 1 110 ? -33.988 22.615 -11.628 1.00 69.81 110 LYS A C 1
ATOM 841 O O . LYS A 1 110 ? -34.029 22.023 -12.702 1.00 64.50 110 LYS A O 1
ATOM 847 N N . VAL A 1 111 ? -34.417 23.870 -11.466 1.00 69.42 111 VAL A N 1
ATOM 848 C CA . VAL A 1 111 ? -34.861 24.680 -12.594 1.00 67.50 111 VAL A CA 1
ATOM 849 C C . VAL A 1 111 ? -34.173 26.038 -12.526 1.00 66.81 111 VAL A C 1
ATOM 850 O O . VAL A 1 111 ? -34.228 26.717 -11.498 1.00 66.65 111 VAL A O 1
ATOM 854 N N . SER A 1 112 ? -33.514 26.405 -13.633 1.00 66.23 112 SER A N 1
ATOM 855 C CA . SER A 1 112 ? -32.752 27.635 -13.765 1.00 64.67 112 SER A CA 1
ATOM 856 C C . SER A 1 112 ? -33.509 28.590 -14.665 1.00 66.21 112 SER A C 1
ATOM 857 O O . SER A 1 112 ? -34.092 28.163 -15.665 1.00 67.26 112 SER A O 1
ATOM 860 N N . ASP A 1 113 ? -33.481 29.875 -14.314 1.00 69.08 113 ASP A N 1
ATOM 861 C CA . ASP A 1 113 ? -34.136 30.903 -15.103 1.00 70.85 113 ASP A CA 1
ATOM 862 C C . ASP A 1 113 ? -33.175 32.067 -15.272 1.00 68.89 113 ASP A C 1
ATOM 863 O O . ASP A 1 113 ? -32.743 32.649 -14.276 1.00 71.69 113 ASP A O 1
ATOM 868 N N . TYR A 1 114 ? -32.871 32.415 -16.526 1.00 65.42 114 TYR A N 1
ATOM 869 C CA . TYR A 1 114 ? -32.013 33.549 -16.856 1.00 64.17 114 TYR A CA 1
ATOM 870 C C . TYR A 1 114 ? -32.798 34.555 -17.697 1.00 65.03 114 TYR A C 1
ATOM 871 O O . TYR A 1 114 ? -33.811 34.221 -18.318 1.00 66.91 114 TYR A O 1
ATOM 880 N N . GLU A 1 115 ? -32.322 35.795 -17.711 1.00 63.41 115 GLU A N 1
ATOM 881 C CA . GLU A 1 115 ? -33.076 36.888 -18.298 1.00 64.04 115 GLU A CA 1
ATOM 882 C C . GLU A 1 115 ? -32.111 37.956 -18.811 1.00 63.39 115 GLU A C 1
ATOM 883 O O . GLU A 1 115 ? -31.137 38.297 -18.141 1.00 62.37 115 GLU A O 1
ATOM 889 N N . MET A 1 116 ? -32.413 38.495 -19.994 1.00 63.03 116 MET A N 1
ATOM 890 C CA . MET A 1 116 ? -31.442 39.215 -20.805 1.00 62.54 116 MET A CA 1
ATOM 891 C C . MET A 1 116 ? -32.138 40.350 -21.546 1.00 62.67 116 MET A C 1
ATOM 892 O O . MET A 1 116 ? -33.175 40.121 -22.172 1.00 63.06 116 MET A O 1
ATOM 897 N N . LYS A 1 117 ? -31.579 41.562 -21.488 1.00 62.06 117 LYS A N 1
ATOM 898 C CA . LYS A 1 117 ? -32.207 42.684 -22.177 1.00 62.65 117 LYS A CA 1
ATOM 899 C C . LYS A 1 117 ? -32.019 42.543 -23.691 1.00 57.64 117 LYS A C 1
ATOM 900 O O . LYS A 1 117 ? -30.988 42.082 -24.165 1.00 58.00 117 LYS A O 1
ATOM 906 N N . LEU A 1 118 ? -33.041 42.899 -24.451 1.00 56.67 118 LEU A N 1
ATOM 907 C CA . LEU A 1 118 ? -32.955 42.876 -25.898 1.00 54.50 118 LEU A CA 1
ATOM 908 C C . LEU A 1 118 ? -32.653 44.280 -26.399 1.00 55.87 118 LEU A C 1
ATOM 909 O O . LEU A 1 118 ? -32.909 45.276 -25.724 1.00 57.75 118 LEU A O 1
ATOM 914 N N . MET A 1 119 ? -32.091 44.347 -27.594 1.00 58.19 119 MET A N 1
ATOM 915 C CA . MET A 1 119 ? -31.725 45.616 -28.188 1.00 62.90 119 MET A CA 1
ATOM 916 C C . MET A 1 119 ? -32.584 45.844 -29.416 1.00 63.73 119 MET A C 1
ATOM 917 O O . MET A 1 119 ? -33.125 44.912 -30.005 1.00 62.12 119 MET A O 1
ATOM 922 N N . ASP A 1 120 ? -32.696 47.105 -29.789 1.00 68.42 120 ASP A N 1
ATOM 923 C CA . ASP A 1 120 ? -33.411 47.496 -30.990 1.00 73.08 120 ASP A CA 1
ATOM 924 C C . ASP A 1 120 ? -32.432 47.464 -32.155 1.00 70.30 120 ASP A C 1
ATOM 925 O O . ASP A 1 120 ? -31.476 48.236 -32.169 1.00 70.92 120 ASP A O 1
ATOM 930 N N . LEU A 1 121 ? -32.657 46.582 -33.127 1.00 73.01 121 LEU A N 1
ATOM 931 C CA . LEU A 1 121 ? -31.581 46.262 -34.057 1.00 74.95 121 LEU A CA 1
ATOM 932 C C . LEU A 1 121 ? -32.045 45.992 -35.490 1.00 77.01 121 LEU A C 1
ATOM 933 O O . LEU A 1 121 ? -32.989 45.212 -35.690 1.00 83.70 121 LEU A O 1
ATOM 938 N N . GLN A 1 125 ? -32.836 43.393 -43.516 1.00 108.39 125 GLN A N 1
ATOM 939 C CA . GLN A 1 125 ? -32.679 42.038 -44.072 1.00 109.29 125 GLN A CA 1
ATOM 940 C C . GLN A 1 125 ? -32.431 42.039 -45.592 1.00 105.15 125 GLN A C 1
ATOM 941 O O . GLN A 1 125 ? -33.358 42.218 -46.387 1.00 101.39 125 GLN A O 1
ATOM 947 N N . LEU A 1 126 ? -31.162 41.839 -45.973 1.00 99.54 126 LEU A N 1
ATOM 948 C CA . LEU A 1 126 ? -30.737 41.563 -47.345 1.00 96.23 126 LEU A CA 1
ATOM 949 C C . LEU A 1 126 ? -30.019 40.217 -47.327 1.00 86.22 126 LEU A C 1
ATOM 950 O O . LEU A 1 126 ? -29.352 39.895 -46.342 1.00 78.33 126 LEU A O 1
ATOM 955 N N . GLY A 1 127 ? -30.135 39.421 -48.404 1.00 80.15 127 GLY A N 1
ATOM 956 C CA . GLY A 1 127 ? -29.661 38.049 -48.347 1.00 72.56 127 GLY A CA 1
ATOM 957 C C . GLY A 1 127 ? -29.013 37.579 -49.639 1.00 68.14 127 GLY A C 1
ATOM 958 O O . GLY A 1 127 ? -29.028 38.275 -50.657 1.00 68.12 127 GLY A O 1
ATOM 959 N N . ILE A 1 128 ? -28.424 36.384 -49.561 1.00 63.70 128 ILE A N 1
ATOM 960 C CA . ILE A 1 128 ? -27.869 35.714 -50.729 1.00 64.46 128 ILE A CA 1
ATOM 961 C C . ILE A 1 128 ? -29.019 35.014 -51.442 1.00 66.76 128 ILE A C 1
ATOM 962 O O . ILE A 1 128 ? -29.672 34.138 -50.860 1.00 66.76 128 ILE A O 1
ATOM 967 N N . PRO A 1 129 ? -29.296 35.366 -52.707 1.00 69.01 129 PRO A N 1
ATOM 968 C CA . PRO A 1 129 ? -30.377 34.710 -53.436 1.00 72.33 129 PRO A CA 1
ATOM 969 C C . PRO A 1 129 ? -30.065 33.241 -53.660 1.00 77.84 129 PRO A C 1
ATOM 970 O O . PRO A 1 129 ? -28.909 32.860 -53.856 1.00 77.88 129 PRO A O 1
ATOM 974 N N . GLU A 1 130 ? -31.108 32.415 -53.634 1.00 89.96 130 GLU A N 1
ATOM 975 C CA . GLU A 1 130 ? -30.939 31.007 -53.956 1.00 94.83 130 GLU A CA 1
ATOM 976 C C . GLU A 1 130 ? -30.361 30.862 -55.359 1.00 92.95 130 GLU A C 1
ATOM 977 O O . GLU A 1 130 ? -30.765 31.562 -56.290 1.00 91.55 130 GLU A O 1
ATOM 983 N N . GLN A 1 131 ? -29.405 29.945 -55.499 1.00 88.79 131 GLN A N 1
ATOM 984 C CA . GLN A 1 131 ? -28.790 29.714 -56.793 1.00 91.17 131 GLN A CA 1
ATOM 985 C C . GLN A 1 131 ? -28.316 28.269 -56.887 1.00 86.94 131 GLN A C 1
ATOM 986 O O . GLN A 1 131 ? -28.253 27.544 -55.890 1.00 78.33 131 GLN A O 1
ATOM 992 N N . GLU A 1 132 ? -28.041 27.862 -58.126 1.00 89.54 132 GLU A N 1
ATOM 993 C CA . GLU A 1 132 ? -27.405 26.593 -58.429 1.00 89.29 132 GLU A CA 1
ATOM 994 C C . GLU A 1 132 ? -25.908 26.743 -58.207 1.00 81.97 132 GLU A C 1
ATOM 995 O O . GLU A 1 132 ? -25.364 27.841 -58.331 1.00 80.49 132 GLU A O 1
ATOM 1001 N N . TYR A 1 133 ? -25.246 25.636 -57.872 1.00 76.53 133 TYR A N 1
ATOM 1002 C CA . TYR A 1 133 ? -23.813 25.670 -57.634 1.00 71.18 133 TYR A CA 1
ATOM 1003 C C . TYR A 1 133 ? -23.120 24.612 -58.481 1.00 74.60 133 TYR A C 1
ATOM 1004 O O . TYR A 1 133 ? -23.514 23.445 -58.465 1.00 74.88 133 TYR A O 1
ATOM 1013 N N . SER A 1 134 ? -22.074 25.037 -59.209 1.00 77.83 134 SER A N 1
ATOM 1014 C CA . SER A 1 134 ? -21.289 24.134 -60.049 1.00 78.14 134 SER A CA 1
ATOM 1015 C C . SER A 1 134 ? -20.762 22.939 -59.264 1.00 75.20 134 SER A C 1
ATOM 1016 O O . SER A 1 134 ? -20.619 21.859 -59.838 1.00 80.01 134 SER A O 1
ATOM 1019 N N . CYS A 1 135 ? -20.429 23.112 -57.981 1.00 66.92 135 CYS A N 1
ATOM 1020 C CA . CYS A 1 135 ? -19.945 21.990 -57.190 1.00 66.93 135 CYS A CA 1
ATOM 1021 C C . CYS A 1 135 ? -20.587 21.993 -55.816 1.00 64.87 135 CYS A C 1
ATOM 1022 O O . CYS A 1 135 ? -20.589 23.014 -55.125 1.00 64.55 135 CYS A O 1
ATOM 1025 N N . VAL A 1 136 ? -21.098 20.834 -55.408 1.00 64.05 136 VAL A N 1
ATOM 1026 C CA . VAL A 1 136 ? -21.575 20.653 -54.049 1.00 59.70 136 VAL A CA 1
ATOM 1027 C C . VAL A 1 136 ? -20.902 19.425 -53.463 1.00 57.95 136 VAL A C 1
ATOM 1028 O O . VAL A 1 136 ? -21.090 18.309 -53.945 1.00 58.11 136 VAL A O 1
ATOM 1032 N N . VAL A 1 137 ? -20.112 19.637 -52.422 1.00 56.30 137 VAL A N 1
ATOM 1033 C CA . VAL A 1 137 ? -19.418 18.555 -51.761 1.00 58.29 137 VAL A CA 1
ATOM 1034 C C . VAL A 1 137 ? -20.164 18.284 -50.471 1.00 58.21 137 VAL A C 1
ATOM 1035 O O . VAL A 1 137 ? -20.442 19.216 -49.711 1.00 54.66 137 VAL A O 1
ATOM 1039 N N . LYS A 1 138 ? -20.546 17.024 -50.280 1.00 60.99 138 LYS A N 1
ATOM 1040 C CA . LYS A 1 138 ? -21.004 16.509 -49.002 1.00 62.38 138 LYS A CA 1
ATOM 1041 C C . LYS A 1 138 ? -19.870 15.652 -48.446 1.00 60.67 138 LYS A C 1
ATOM 1042 O O . LYS A 1 138 ? -19.354 14.771 -49.135 1.00 60.86 138 LYS A O 1
ATOM 1048 N N . MET A 1 139 ? -19.448 15.944 -47.222 1.00 57.27 139 MET A N 1
ATOM 1049 C CA . MET A 1 139 ? -18.249 15.338 -46.665 1.00 55.10 139 MET A CA 1
ATOM 1050 C C . MET A 1 139 ? -18.352 15.385 -45.153 1.00 50.37 139 MET A C 1
ATOM 1051 O O . MET A 1 139 ? -19.120 16.176 -44.608 1.00 49.82 139 MET A O 1
ATOM 1056 N N . PRO A 1 140 ? -17.608 14.541 -44.433 1.00 49.16 140 PRO A N 1
ATOM 1057 C CA . PRO A 1 140 ? -17.711 14.543 -42.971 1.00 48.79 140 PRO A CA 1
ATOM 1058 C C . PRO A 1 140 ? -17.312 15.890 -42.399 1.00 50.02 140 PRO A C 1
ATOM 1059 O O . PRO A 1 140 ? -16.338 16.499 -42.834 1.00 53.08 140 PRO A O 1
ATOM 1063 N N . SER A 1 141 ? -18.098 16.385 -41.450 1.00 52.13 141 SER A N 1
ATOM 1064 C CA . SER A 1 141 ? -17.775 17.665 -40.831 1.00 49.90 141 SER A CA 1
ATOM 1065 C C . SER A 1 141 ? -16.395 17.616 -40.174 1.00 49.56 141 SER A C 1
ATOM 1066 O O . SER A 1 141 ? -15.595 18.538 -40.336 1.00 49.19 141 SER A O 1
ATOM 1069 N N . GLY A 1 142 ? -16.110 16.533 -39.440 1.00 50.76 142 GLY A N 1
ATOM 1070 C CA . GLY A 1 142 ? -14.844 16.404 -38.731 1.00 52.06 142 GLY A CA 1
ATOM 1071 C C . GLY A 1 142 ? -13.653 16.478 -39.666 1.00 52.52 142 GLY A C 1
ATOM 1072 O O . GLY A 1 142 ? -12.678 17.170 -39.385 1.00 52.87 142 GLY A O 1
ATOM 1073 N N . GLU A 1 143 ? -13.747 15.787 -40.802 1.00 53.59 143 GLU A N 1
ATOM 1074 C CA . GLU A 1 143 ? -12.691 15.821 -41.798 1.00 53.14 143 GLU A CA 1
ATOM 1075 C C . GLU A 1 143 ? -12.475 17.248 -42.291 1.00 47.34 143 GLU A C 1
ATOM 1076 O O . GLU A 1 143 ? -11.352 17.746 -42.326 1.00 46.37 143 GLU A O 1
ATOM 1082 N N . PHE A 1 144 ? -13.552 17.918 -42.680 1.00 46.41 144 PHE A N 1
ATOM 1083 C CA . PHE A 1 144 ? -13.435 19.282 -43.170 1.00 46.37 144 PHE A CA 1
ATOM 1084 C C . PHE A 1 144 ? -12.785 20.171 -42.116 1.00 46.20 144 PHE A C 1
ATOM 1085 O O . PHE A 1 144 ? -11.990 21.057 -42.445 1.00 45.59 144 PHE A O 1
ATOM 1093 N N . ALA A 1 145 ? -13.103 19.920 -40.842 1.00 46.18 145 ALA A N 1
ATOM 1094 C CA . ALA A 1 145 ? -12.491 20.658 -39.744 1.00 44.19 145 ALA A CA 1
ATOM 1095 C C . ALA A 1 145 ? -10.982 20.386 -39.649 1.00 47.54 145 ALA A C 1
ATOM 1096 O O . ALA A 1 145 ? -10.181 21.317 -39.552 1.00 44.74 145 ALA A O 1
ATOM 1098 N N . ARG A 1 146 ? -10.573 19.114 -39.673 1.00 54.50 146 ARG A N 1
ATOM 1099 C CA . ARG A 1 146 ? -9.149 18.808 -39.616 1.00 59.74 146 ARG A CA 1
ATOM 1100 C C . ARG A 1 146 ? -8.419 19.471 -40.780 1.00 53.44 146 ARG A C 1
ATOM 1101 O O . ARG A 1 146 ? -7.376 20.091 -40.584 1.00 48.99 146 ARG A O 1
ATOM 1109 N N . ILE A 1 147 ? -8.973 19.362 -41.993 1.00 48.11 147 ILE A N 1
ATOM 1110 C CA . ILE A 1 147 ? -8.340 19.953 -43.164 1.00 47.01 147 ILE A CA 1
ATOM 1111 C C . ILE A 1 147 ? -8.061 21.432 -42.915 1.00 48.40 147 ILE A C 1
ATOM 1112 O O . ILE A 1 147 ? -6.932 21.904 -43.116 1.00 47.93 147 ILE A O 1
ATOM 1117 N N . CYS A 1 148 ? -9.087 22.178 -42.476 1.00 47.60 148 CYS A N 1
ATOM 1118 C CA . CYS A 1 148 ? -8.931 23.622 -42.296 1.00 46.97 148 CYS A CA 1
ATOM 1119 C C . CYS A 1 148 ? -7.935 23.950 -41.181 1.00 47.28 148 CYS A C 1
ATOM 1120 O O . CYS A 1 148 ? -7.127 24.879 -41.307 1.00 45.58 148 CYS A O 1
ATOM 1123 N N . ARG A 1 149 ? -7.997 23.210 -40.072 1.00 48.26 149 ARG A N 1
ATOM 1124 C CA . ARG A 1 149 ? -7.028 23.398 -39.000 1.00 53.01 149 ARG A CA 1
ATOM 1125 C C . ARG A 1 149 ? -5.612 23.138 -39.522 1.00 52.47 149 ARG A C 1
ATOM 1126 O O . ARG A 1 149 ? -4.745 24.011 -39.428 1.00 47.75 149 ARG A O 1
ATOM 1134 N N . ASP A 1 150 ? -5.387 21.938 -40.084 1.00 50.02 150 ASP A N 1
ATOM 1135 C CA . ASP A 1 150 ? -4.096 21.558 -40.638 1.00 49.81 150 ASP A CA 1
ATOM 1136 C C . ASP A 1 150 ? -3.593 22.622 -41.606 1.00 49.02 150 ASP A C 1
ATOM 1137 O O . ASP A 1 150 ? -2.523 23.201 -41.393 1.00 48.96 150 ASP A O 1
ATOM 1142 N N . LEU A 1 151 ? -4.373 22.916 -42.655 1.00 45.05 151 LEU A N 1
ATOM 1143 C CA . LEU A 1 151 ? -3.867 23.790 -43.706 1.00 45.16 151 LEU A CA 1
ATOM 1144 C C . LEU A 1 151 ? -3.558 25.197 -43.198 1.00 45.61 151 LEU A C 1
ATOM 1145 O O . LEU A 1 151 ? -2.752 25.905 -43.806 1.00 46.29 151 LEU A O 1
ATOM 1150 N N . SER A 1 152 ? -4.162 25.617 -42.084 1.00 48.78 152 SER A N 1
ATOM 1151 C CA . SER A 1 152 ? -3.898 26.956 -41.564 1.00 48.60 152 SER A CA 1
ATOM 1152 C C . SER A 1 152 ? -2.553 27.035 -40.854 1.00 47.50 152 SER A C 1
ATOM 1153 O O . SER A 1 152 ? -2.075 28.134 -40.596 1.00 50.25 152 SER A O 1
ATOM 1156 N N . HIS A 1 153 ? -1.929 25.901 -40.536 1.00 48.53 153 HIS A N 1
ATOM 1157 C CA . HIS A 1 153 ? -0.550 25.931 -40.061 1.00 51.41 153 HIS A CA 1
ATOM 1158 C C . HIS A 1 153 ? 0.443 26.151 -41.198 1.00 53.39 153 HIS A C 1
ATOM 1159 O O . HIS A 1 153 ? 1.609 26.460 -40.930 1.00 62.25 153 HIS A O 1
ATOM 1166 N N . ILE A 1 154 ? 0.010 26.006 -42.451 1.00 50.18 154 ILE A N 1
ATOM 1167 C CA . ILE A 1 154 ? 0.882 26.218 -43.591 1.00 49.20 154 ILE A CA 1
ATOM 1168 C C . ILE A 1 154 ? 0.686 27.612 -44.176 1.00 50.01 154 ILE A C 1
ATOM 1169 O O . ILE A 1 154 ? 1.660 28.283 -44.509 1.00 52.91 154 ILE A O 1
ATOM 1174 N N . GLY A 1 155 ? -0.562 28.070 -44.295 1.00 49.47 155 GLY A N 1
ATOM 1175 C CA . GLY A 1 155 ? -0.824 29.386 -44.851 1.00 47.06 155 GLY A CA 1
ATOM 1176 C C . GLY A 1 155 ? -2.111 30.013 -44.333 1.00 45.30 155 GLY A C 1
ATOM 1177 O O . GLY A 1 155 ? -2.729 29.492 -43.401 1.00 43.20 155 GLY A O 1
ATOM 1178 N N . ASP A 1 156 ? -2.490 31.149 -44.940 1.00 46.20 156 ASP A N 1
ATOM 1179 C CA . ASP A 1 156 ? -3.687 31.902 -44.596 1.00 45.98 156 ASP A CA 1
ATOM 1180 C C . ASP A 1 156 ? -4.851 31.598 -45.523 1.00 45.43 156 ASP A C 1
ATOM 1181 O O . ASP A 1 156 ? -5.997 31.676 -45.079 1.00 45.02 156 ASP A O 1
ATOM 1186 N N . ALA A 1 157 ? -4.575 31.302 -46.801 1.00 46.03 157 ALA A N 1
ATOM 1187 C CA . ALA A 1 157 ? -5.599 31.016 -47.797 1.00 45.57 157 ALA A CA 1
ATOM 1188 C C . ALA A 1 157 ? -5.600 29.537 -48.191 1.00 47.80 157 ALA A C 1
ATOM 1189 O O . ALA A 1 157 ? -4.555 28.888 -48.230 1.00 52.06 157 ALA A O 1
ATOM 1191 N N . VAL A 1 158 ? -6.778 29.007 -48.515 1.00 47.71 158 VAL A N 1
ATOM 1192 C CA . VAL A 1 158 ? -6.884 27.683 -49.115 1.00 48.83 158 VAL A CA 1
ATOM 1193 C C . VAL A 1 158 ? -7.488 27.836 -50.501 1.00 50.32 158 VAL A C 1
ATOM 1194 O O . VAL A 1 158 ? -8.466 28.566 -50.674 1.00 47.05 158 VAL A O 1
ATOM 1198 N N . VAL A 1 159 ? -6.888 27.155 -51.481 1.00 53.89 159 VAL A N 1
ATOM 1199 C CA . VAL A 1 159 ? -7.490 26.986 -52.796 1.00 57.22 159 VAL A CA 1
ATOM 1200 C C . VAL A 1 159 ? -8.253 25.667 -52.815 1.00 56.39 159 VAL A C 1
ATOM 1201 O O . VAL A 1 159 ? -7.650 24.596 -52.724 1.00 56.19 159 VAL A O 1
ATOM 1205 N N . ILE A 1 160 ? -9.579 25.757 -52.937 1.00 55.96 160 ILE A N 1
ATOM 1206 C CA . ILE A 1 160 ? -10.441 24.587 -53.085 1.00 56.61 160 ILE A CA 1
ATOM 1207 C C . ILE A 1 160 ? -10.614 24.302 -54.575 1.00 61.12 160 ILE A C 1
ATOM 1208 O O . ILE A 1 160 ? -11.023 25.185 -55.336 1.00 60.92 160 ILE A O 1
ATOM 1213 N N . SER A 1 161 ? -10.290 23.070 -54.985 1.00 63.48 161 SER A N 1
ATOM 1214 C CA . SER A 1 161 ? -10.457 22.625 -56.361 1.00 65.97 161 SER A CA 1
ATOM 1215 C C . SER A 1 161 ? -11.359 21.403 -56.373 1.00 69.66 161 SER A C 1
ATOM 1216 O O . SER A 1 161 ? -11.019 20.382 -55.777 1.00 68.95 161 SER A O 1
ATOM 1219 N N . CYS A 1 162 ? -12.512 21.525 -57.037 1.00 73.93 162 CYS A N 1
ATOM 1220 C CA . CYS A 1 162 ? -13.479 20.442 -57.133 1.00 76.91 162 CYS A CA 1
ATOM 1221 C C . CYS A 1 162 ? -13.537 19.958 -58.579 1.00 84.50 162 CYS A C 1
ATOM 1222 O O . CYS A 1 162 ? -13.610 20.774 -59.504 1.00 91.06 162 CYS A O 1
ATOM 1225 N N . ALA A 1 163 ? -13.480 18.633 -58.763 1.00 87.23 163 ALA A N 1
ATOM 1226 C CA . ALA A 1 163 ? -13.523 18.002 -60.081 1.00 87.17 163 ALA A CA 1
ATOM 1227 C C . ALA A 1 163 ? -14.424 16.774 -60.006 1.00 89.07 163 ALA A C 1
ATOM 1228 O O . ALA A 1 163 ? -15.129 16.571 -59.013 1.00 85.42 163 ALA A O 1
ATOM 1230 N N . LYS A 1 164 ? -14.417 15.963 -61.071 1.00 97.68 164 LYS A N 1
ATOM 1231 C CA . LYS A 1 164 ? -15.218 14.741 -61.091 1.00 107.15 164 LYS A CA 1
ATOM 1232 C C . LYS A 1 164 ? -14.671 13.737 -60.080 1.00 110.26 164 LYS A C 1
ATOM 1233 O O . LYS A 1 164 ? -15.433 13.174 -59.286 1.00 109.90 164 LYS A O 1
ATOM 1239 N N . ASP A 1 165 ? -13.341 13.555 -60.078 1.00 107.99 165 ASP A N 1
ATOM 1240 C CA . ASP A 1 165 ? -12.696 12.558 -59.231 1.00 109.11 165 ASP A CA 1
ATOM 1241 C C . ASP A 1 165 ? -12.833 12.903 -57.747 1.00 100.57 165 ASP A C 1
ATOM 1242 O O . ASP A 1 165 ? -13.317 12.084 -56.955 1.00 101.12 165 ASP A O 1
ATOM 1247 N N . GLY A 1 166 ? -12.389 14.099 -57.357 1.00 89.03 166 GLY A N 1
ATOM 1248 C CA . GLY A 1 166 ? -12.443 14.490 -55.963 1.00 83.92 166 GLY A CA 1
ATOM 1249 C C . GLY A 1 166 ? -12.324 15.993 -55.768 1.00 77.64 166 GLY A C 1
ATOM 1250 O O . GLY A 1 166 ? -12.419 16.771 -56.719 1.00 75.74 166 GLY A O 1
ATOM 1251 N N . VAL A 1 167 ? -12.125 16.380 -54.502 1.00 70.90 167 VAL A N 1
ATOM 1252 C CA . VAL A 1 167 ? -11.942 17.769 -54.102 1.00 66.63 167 VAL A CA 1
ATOM 1253 C C . VAL A 1 167 ? -10.582 17.880 -53.415 1.00 68.06 167 VAL A C 1
ATOM 1254 O O . VAL A 1 167 ? -10.197 16.991 -52.649 1.00 69.36 167 VAL A O 1
ATOM 1258 N N . LYS A 1 168 ? -9.850 18.962 -53.715 1.00 68.46 168 LYS A N 1
ATOM 1259 C CA . LYS A 1 168 ? -8.472 19.161 -53.275 1.00 66.71 168 LYS A CA 1
ATOM 1260 C C . LYS A 1 168 ? -8.362 20.505 -52.555 1.00 61.60 168 LYS A C 1
ATOM 1261 O O . LYS A 1 168 ? -8.904 21.510 -53.019 1.00 63.64 168 LYS A O 1
ATOM 1267 N N . PHE A 1 169 ? -7.662 20.518 -51.421 1.00 56.60 169 PHE A N 1
ATOM 1268 C CA . PHE A 1 169 ? -7.415 21.734 -50.662 1.00 53.03 169 PHE A CA 1
ATOM 1269 C C . PHE A 1 169 ? -5.909 21.951 -50.577 1.00 52.43 169 PHE A C 1
ATOM 1270 O O . PHE A 1 169 ? -5.169 21.035 -50.236 1.00 49.58 169 PHE A O 1
ATOM 1278 N N . SER A 1 170 ? -5.451 23.161 -50.873 1.00 52.74 170 SER A N 1
ATOM 1279 C CA . SER A 1 170 ? -4.023 23.420 -50.887 1.00 53.08 170 SER A CA 1
ATOM 1280 C C . SER A 1 170 ? -3.739 24.813 -50.369 1.00 50.79 170 SER A C 1
ATOM 1281 O O . SER A 1 170 ? -4.442 25.751 -50.713 1.00 51.95 170 SER A O 1
ATOM 1284 N N . ALA A 1 171 ? -2.677 24.935 -49.579 1.00 51.91 171 ALA A N 1
ATOM 1285 C CA . ALA A 1 171 ? -2.180 26.217 -49.118 1.00 51.44 171 ALA A CA 1
ATOM 1286 C C . ALA A 1 171 ? -0.676 26.302 -49.365 1.00 53.52 171 ALA A C 1
ATOM 1287 O O . ALA A 1 171 ? -0.007 25.316 -49.684 1.00 54.44 171 ALA A O 1
ATOM 1289 N N . SER A 1 172 ? -0.146 27.508 -49.227 1.00 52.25 172 SER A N 1
ATOM 1290 C CA . SER A 1 172 ? 1.284 27.707 -49.337 1.00 54.12 172 SER A CA 1
ATOM 1291 C C . SER A 1 172 ? 1.681 28.899 -48.486 1.00 54.60 172 SER A C 1
ATOM 1292 O O . SER A 1 172 ? 1.041 29.945 -48.538 1.00 52.60 172 SER A O 1
ATOM 1295 N N . GLY A 1 173 ? 2.727 28.726 -47.695 1.00 59.04 173 GLY A N 1
ATOM 1296 C CA . GLY A 1 173 ? 3.269 29.846 -46.963 1.00 63.55 173 GLY A CA 1
ATOM 1297 C C . GLY A 1 173 ? 4.713 30.120 -47.340 1.00 65.64 173 GLY A C 1
ATOM 1298 O O . GLY A 1 173 ? 5.139 29.924 -48.480 1.00 63.69 173 GLY A O 1
ATOM 1299 N N . GLU A 1 174 ? 5.465 30.607 -46.367 1.00 70.77 174 GLU A N 1
ATOM 1300 C CA . GLU A 1 174 ? 6.904 30.662 -46.530 1.00 80.10 174 GLU A CA 1
ATOM 1301 C C . GLU A 1 174 ? 7.495 29.295 -46.187 1.00 81.74 174 GLU A C 1
ATOM 1302 O O . GLU A 1 174 ? 8.367 28.800 -46.915 1.00 89.64 174 GLU A O 1
ATOM 1308 N N . LEU A 1 175 ? 6.993 28.695 -45.087 1.00 72.76 175 LEU A N 1
ATOM 1309 C CA . LEU A 1 175 ? 7.299 27.330 -44.652 1.00 72.92 175 LEU A CA 1
ATOM 1310 C C . LEU A 1 175 ? 7.423 26.366 -45.834 1.00 76.47 175 LEU A C 1
ATOM 1311 O O . LEU A 1 175 ? 8.419 25.645 -45.980 1.00 83.44 175 LEU A O 1
ATOM 1316 N N . GLY A 1 176 ? 6.410 26.376 -46.697 1.00 70.09 176 GLY A N 1
ATOM 1317 C CA . GLY A 1 176 ? 6.296 25.426 -47.784 1.00 65.61 176 GLY A CA 1
ATOM 1318 C C . GLY A 1 176 ? 4.862 25.431 -48.269 1.00 59.33 176 GLY A C 1
ATOM 1319 O O . GLY A 1 176 ? 4.071 26.275 -47.865 1.00 58.22 176 GLY A O 1
ATOM 1320 N N . ASN A 1 177 ? 4.536 24.489 -49.136 1.00 58.48 177 ASN A N 1
ATOM 1321 C CA . ASN A 1 177 ? 3.154 24.339 -49.549 1.00 57.51 177 ASN A CA 1
ATOM 1322 C C . ASN A 1 177 ? 2.645 22.959 -49.136 1.00 55.27 177 ASN A C 1
ATOM 1323 O O . ASN A 1 177 ? 3.419 22.083 -48.743 1.00 54.07 177 ASN A O 1
ATOM 1328 N N . GLY A 1 178 ? 1.315 22.823 -49.144 1.00 52.92 178 GLY A N 1
ATOM 1329 C CA . GLY A 1 178 ? 0.659 21.553 -48.894 1.00 55.01 178 GLY A CA 1
ATOM 1330 C C . GLY A 1 178 ? -0.620 21.450 -49.706 1.00 54.38 178 GLY A C 1
ATOM 1331 O O . GLY A 1 178 ? -1.198 22.462 -50.106 1.00 49.46 178 GLY A O 1
ATOM 1332 N N . ASN A 1 179 ? -1.040 20.213 -49.982 1.00 55.48 179 ASN A N 1
ATOM 1333 C CA . ASN A 1 179 ? -2.400 20.018 -50.439 1.00 55.64 179 ASN A CA 1
ATOM 1334 C C . ASN A 1 179 ? -2.926 18.659 -50.032 1.00 54.20 179 ASN A C 1
ATOM 1335 O O . ASN A 1 179 ? -2.177 17.692 -49.923 1.00 56.05 179 ASN A O 1
ATOM 1340 N N . ILE A 1 180 ? -4.246 18.636 -49.850 1.00 52.06 180 ILE A N 1
ATOM 1341 C CA . ILE A 1 180 ? -5.013 17.493 -49.399 1.00 53.71 180 ILE A CA 1
ATOM 1342 C C . ILE A 1 180 ? -6.018 17.177 -50.496 1.00 55.28 180 ILE A C 1
ATOM 1343 O O . ILE A 1 180 ? -6.775 18.053 -50.924 1.00 54.34 180 ILE A O 1
ATOM 1348 N N . LYS A 1 181 ? -6.009 15.936 -50.963 1.00 58.56 181 LYS A N 1
ATOM 1349 C CA . LYS A 1 181 ? -6.962 15.485 -51.966 1.00 63.21 181 LYS A CA 1
ATOM 1350 C C . LYS A 1 181 ? -7.908 14.485 -51.312 1.00 63.59 181 LYS A C 1
ATOM 1351 O O . LYS A 1 181 ? -7.464 13.466 -50.784 1.00 60.44 181 LYS A O 1
ATOM 1357 N N . LEU A 1 182 ? -9.198 14.827 -51.301 1.00 65.57 182 LEU A N 1
ATOM 1358 C CA . LEU A 1 182 ? -10.274 13.894 -51.016 1.00 69.07 182 LEU A CA 1
ATOM 1359 C C . LEU A 1 182 ? -10.727 13.226 -52.310 1.00 74.03 182 LEU A C 1
ATOM 1360 O O . LEU A 1 182 ? -10.557 13.768 -53.402 1.00 73.73 182 LEU A O 1
ATOM 1365 N N . SER A 1 183 ? -11.303 12.034 -52.172 1.00 78.78 183 SER A N 1
ATOM 1366 C CA . SER A 1 183 ? -11.926 11.342 -53.290 1.00 81.09 183 SER A CA 1
ATOM 1367 C C . SER A 1 183 ? -13.314 10.881 -52.865 1.00 83.58 183 SER A C 1
ATOM 1368 O O . SER A 1 183 ? -13.588 10.737 -51.671 1.00 81.72 183 SER A O 1
ATOM 1371 N N . GLN A 1 184 ? -14.184 10.653 -53.854 1.00 87.09 184 GLN A N 1
ATOM 1372 C CA . GLN A 1 184 ? -15.532 10.183 -53.561 1.00 88.23 184 GLN A CA 1
ATOM 1373 C C . GLN A 1 184 ? -15.475 8.801 -52.917 1.00 89.24 184 GLN A C 1
ATOM 1374 O O . GLN A 1 184 ? -14.558 8.023 -53.173 1.00 94.87 184 GLN A O 1
ATOM 1380 N N . THR A 1 185 ? -16.460 8.500 -52.075 1.00 87.64 185 THR A N 1
ATOM 1381 C CA . THR A 1 185 ? -16.476 7.229 -51.359 1.00 91.53 185 THR A CA 1
ATOM 1382 C C . THR A 1 185 ? -16.826 6.073 -52.293 1.00 95.46 185 THR A C 1
ATOM 1383 O O . THR A 1 185 ? -18.008 5.874 -52.612 1.00 98.38 185 THR A O 1
ATOM 1387 N N . GLU A 1 191 ? -22.517 5.848 -45.218 1.00 115.19 191 GLU A N 1
ATOM 1388 C CA . GLU A 1 191 ? -22.596 7.316 -45.201 1.00 114.34 191 GLU A CA 1
ATOM 1389 C C . GLU A 1 191 ? -22.226 7.848 -43.817 1.00 109.43 191 GLU A C 1
ATOM 1390 O O . GLU A 1 191 ? -21.841 7.072 -42.941 1.00 107.90 191 GLU A O 1
ATOM 1396 N N . GLU A 1 192 ? -22.363 9.173 -43.650 1.00 99.50 192 GLU A N 1
ATOM 1397 C CA . GLU A 1 192 ? -21.898 9.934 -42.490 1.00 99.12 192 GLU A CA 1
ATOM 1398 C C . GLU A 1 192 ? -20.381 10.117 -42.515 1.00 95.19 192 GLU A C 1
ATOM 1399 O O . GLU A 1 192 ? -19.864 11.135 -42.043 1.00 82.56 192 GLU A O 1
ATOM 1405 N N . GLU A 1 193 ? -19.665 9.117 -43.038 1.00 96.60 193 GLU A N 1
ATOM 1406 C CA . GLU A 1 193 ? -18.247 9.240 -43.341 1.00 95.96 193 GLU A CA 1
ATOM 1407 C C . GLU A 1 193 ? -18.013 9.210 -44.851 1.00 92.94 193 GLU A C 1
ATOM 1408 O O . GLU A 1 193 ? -16.875 9.039 -45.300 1.00 88.80 193 GLU A O 1
ATOM 1414 N N . ALA A 1 194 ? -19.085 9.390 -45.628 1.00 87.63 194 ALA A N 1
ATOM 1415 C CA . ALA A 1 194 ? -19.031 9.400 -47.079 1.00 85.77 194 ALA A CA 1
ATOM 1416 C C . ALA A 1 194 ? -18.712 10.796 -47.607 1.00 80.80 194 ALA A C 1
ATOM 1417 O O . ALA A 1 194 ? -19.152 11.804 -47.052 1.00 80.59 194 ALA A O 1
ATOM 1419 N N . VAL A 1 195 ? -17.958 10.831 -48.707 1.00 77.91 195 VAL A N 1
ATOM 1420 C CA . VAL A 1 195 ? -17.640 12.054 -49.428 1.00 74.78 195 VAL A CA 1
ATOM 1421 C C . VAL A 1 195 ? -18.248 11.964 -50.822 1.00 77.07 195 VAL A C 1
ATOM 1422 O O . VAL A 1 195 ? -17.996 11.005 -51.556 1.00 75.00 195 VAL A O 1
ATOM 1426 N N . THR A 1 196 ? -18.983 13.007 -51.202 1.00 79.76 196 THR A N 1
ATOM 1427 C CA . THR A 1 196 ? -19.948 12.944 -52.288 1.00 81.03 196 THR A CA 1
ATOM 1428 C C . THR A 1 196 ? -19.920 14.260 -53.047 1.00 81.84 196 THR A C 1
ATOM 1429 O O . THR A 1 196 ? -20.196 15.310 -52.465 1.00 88.81 196 THR A O 1
ATOM 1433 N N . ILE A 1 197 ? -19.615 14.212 -54.339 1.00 80.23 197 ILE A N 1
ATOM 1434 C CA . ILE A 1 197 ? -19.576 15.415 -55.155 1.00 80.69 197 ILE A CA 1
ATOM 1435 C C . ILE A 1 197 ? -20.715 15.385 -56.169 1.00 87.87 197 ILE A C 1
ATOM 1436 O O . ILE A 1 197 ? -20.882 14.406 -56.900 1.00 96.29 197 ILE A O 1
ATOM 1441 N N . GLU A 1 198 ? -21.496 16.464 -56.206 1.00 88.44 198 GLU A N 1
ATOM 1442 C CA . GLU A 1 198 ? -22.448 16.710 -57.276 1.00 90.73 198 GLU A CA 1
ATOM 1443 C C . GLU A 1 198 ? -21.936 17.903 -58.068 1.00 89.15 198 GLU A C 1
ATOM 1444 O O . GLU A 1 198 ? -22.325 19.038 -57.818 1.00 90.59 198 GLU A O 1
ATOM 1450 N N . MET A 1 199 ? -21.053 17.641 -59.019 1.00 93.13 199 MET A N 1
ATOM 1451 C CA . MET A 1 199 ? -20.471 18.719 -59.794 1.00 99.10 199 MET A CA 1
ATOM 1452 C C . MET A 1 199 ? -21.176 18.890 -61.132 1.00 99.89 199 MET A C 1
ATOM 1453 O O . MET A 1 199 ? -21.684 17.934 -61.716 1.00 101.14 199 MET A O 1
ATOM 1458 N N . ASN A 1 200 ? -21.157 20.131 -61.607 1.00 99.51 200 ASN A N 1
ATOM 1459 C CA . ASN A 1 200 ? -21.741 20.559 -62.864 1.00 102.43 200 ASN A CA 1
ATOM 1460 C C . ASN A 1 200 ? -20.686 21.163 -63.768 1.00 99.01 200 ASN A C 1
ATOM 1461 O O . ASN A 1 200 ? -20.839 21.134 -64.985 1.00 102.10 200 ASN A O 1
ATOM 1466 N N . GLU A 1 201 ? -19.619 21.707 -63.190 1.00 102.71 201 GLU A N 1
ATOM 1467 C CA . GLU A 1 201 ? -18.463 22.166 -63.946 1.00 108.57 201 GLU A CA 1
ATOM 1468 C C . GLU A 1 201 ? -17.328 22.318 -62.951 1.00 103.02 201 GLU A C 1
ATOM 1469 O O . GLU A 1 201 ? -17.581 22.682 -61.801 1.00 103.27 201 GLU A O 1
ATOM 1475 N N . PRO A 1 202 ? -16.073 22.049 -63.337 1.00 100.39 202 PRO A N 1
ATOM 1476 C CA . PRO A 1 202 ? -14.971 22.185 -62.385 1.00 96.67 202 PRO A CA 1
ATOM 1477 C C . PRO A 1 202 ? -14.789 23.614 -61.885 1.00 90.86 202 PRO A C 1
ATOM 1478 O O . PRO A 1 202 ? -14.904 24.573 -62.647 1.00 89.85 202 PRO A O 1
ATOM 1482 N N . VAL A 1 203 ? -14.463 23.723 -60.594 1.00 86.41 203 VAL A N 1
ATOM 1483 C CA . VAL A 1 203 ? -14.496 24.977 -59.856 1.00 84.32 203 VAL A CA 1
ATOM 1484 C C . VAL A 1 203 ? -13.204 25.105 -59.064 1.00 81.38 203 VAL A C 1
ATOM 1485 O O . VAL A 1 203 ? -12.767 24.138 -58.434 1.00 83.08 203 VAL A O 1
ATOM 1489 N N . GLN A 1 204 ? -12.599 26.295 -59.094 1.00 78.55 204 GLN A N 1
ATOM 1490 C CA . GLN A 1 204 ? -11.432 26.593 -58.271 1.00 74.24 204 GLN A CA 1
ATOM 1491 C C . GLN A 1 204 ? -11.566 27.996 -57.688 1.00 72.38 204 GLN A C 1
ATOM 1492 O O . GLN A 1 204 ? -11.621 28.979 -58.430 1.00 72.51 204 GLN A O 1
ATOM 1498 N N . LEU A 1 205 ? -11.618 28.076 -56.355 1.00 69.37 205 LEU A N 1
ATOM 1499 C CA . LEU A 1 205 ? -11.775 29.327 -55.631 1.00 63.99 205 LEU A CA 1
ATOM 1500 C C . LEU A 1 205 ? -10.731 29.409 -54.522 1.00 57.90 205 LEU A C 1
ATOM 1501 O O . LEU A 1 205 ? -10.089 28.419 -54.168 1.00 61.59 205 LEU A O 1
ATOM 1506 N N . THR A 1 206 ? -10.569 30.603 -53.963 1.00 54.07 206 THR A N 1
ATOM 1507 C CA . THR A 1 206 ? -9.649 30.792 -52.857 1.00 51.71 206 THR A CA 1
ATOM 1508 C C . THR A 1 206 ? -10.354 31.491 -51.704 1.00 50.73 206 THR A C 1
ATOM 1509 O O . THR A 1 206 ? -11.031 32.503 -51.903 1.00 50.67 206 THR A O 1
ATOM 1513 N N . PHE A 1 207 ? -10.171 30.952 -50.496 1.00 50.51 207 PHE A N 1
ATOM 1514 C CA . PHE A 1 207 ? -10.858 31.443 -49.311 1.00 47.58 207 PHE A CA 1
ATOM 1515 C C . PHE A 1 207 ? -9.902 31.598 -48.141 1.00 45.62 207 PHE A C 1
ATOM 1516 O O . PHE A 1 207 ? -8.827 30.999 -48.125 1.00 43.42 207 PHE A O 1
ATOM 1524 N N . ALA A 1 208 ? -10.319 32.419 -47.165 1.00 45.75 208 ALA A N 1
ATOM 1525 C CA . ALA A 1 208 ? -9.487 32.731 -46.008 1.00 43.25 208 ALA A CA 1
ATOM 1526 C C . ALA A 1 208 ? -9.690 31.657 -44.948 1.00 42.27 208 ALA A C 1
ATOM 1527 O O . ALA A 1 208 ? -10.822 31.422 -44.506 1.00 40.56 208 ALA A O 1
ATOM 1529 N N . LEU A 1 209 ? -8.592 31.002 -44.557 1.00 41.37 209 LEU A N 1
ATOM 1530 C CA . LEU A 1 209 ? -8.688 29.943 -43.569 1.00 41.51 209 LEU A CA 1
ATOM 1531 C C . LEU A 1 209 ? -9.096 30.469 -42.199 1.00 40.47 209 LEU A C 1
ATOM 1532 O O . LEU A 1 209 ? -9.640 29.700 -41.401 1.00 39.25 209 LEU A O 1
ATOM 1537 N N . ARG A 1 210 ? -8.833 31.749 -41.914 1.00 41.76 210 ARG A N 1
ATOM 1538 C CA . ARG A 1 210 ? -9.214 32.298 -40.622 1.00 45.33 210 ARG A CA 1
ATOM 1539 C C . ARG A 1 210 ? -10.733 32.211 -40.458 1.00 44.45 210 ARG A C 1
ATOM 1540 O O . ARG A 1 210 ? -11.232 31.828 -39.393 1.00 41.30 210 ARG A O 1
ATOM 1548 N N . TYR A 1 211 ? -11.475 32.509 -41.532 1.00 42.79 211 TYR A N 1
ATOM 1549 C CA . TYR A 1 211 ? -12.927 32.471 -41.466 1.00 42.72 211 TYR A CA 1
ATOM 1550 C C . TYR A 1 211 ? -13.429 31.037 -41.447 1.00 42.98 211 TYR A C 1
ATOM 1551 O O . TYR A 1 211 ? -14.262 30.680 -40.611 1.00 43.68 211 TYR A O 1
ATOM 1560 N N . LEU A 1 212 ? -12.923 30.197 -42.345 1.00 41.54 212 LEU A N 1
ATOM 1561 C CA . LEU A 1 212 ? -13.342 28.806 -42.325 1.00 41.94 212 LEU A CA 1
ATOM 1562 C C . LEU A 1 212 ? -13.235 28.234 -40.920 1.00 42.36 212 LEU A C 1
ATOM 1563 O O . LEU A 1 212 ? -14.127 27.523 -40.469 1.00 43.24 212 LEU A O 1
ATOM 1568 N N . ASN A 1 213 ? -12.175 28.586 -40.192 1.00 45.79 213 ASN A N 1
ATOM 1569 C CA . ASN A 1 213 ? -11.974 28.025 -38.864 1.00 44.81 213 ASN A CA 1
ATOM 1570 C C . ASN A 1 213 ? -12.953 28.576 -37.847 1.00 44.26 213 ASN A C 1
ATOM 1571 O O . ASN A 1 213 ? -13.102 27.975 -36.784 1.00 48.77 213 ASN A O 1
ATOM 1576 N N . PHE A 1 214 ? -13.580 29.722 -38.130 1.00 42.93 214 PHE A N 1
ATOM 1577 C CA . PHE A 1 214 ? -14.727 30.158 -37.347 1.00 42.05 214 PHE A CA 1
ATOM 1578 C C . PHE A 1 214 ? -15.949 29.293 -37.666 1.00 40.93 214 PHE A C 1
ATOM 1579 O O . PHE A 1 214 ? -16.669 28.866 -36.763 1.00 40.04 214 PHE A O 1
ATOM 1587 N N . PHE A 1 215 ? -16.176 29.032 -38.957 1.00 40.17 215 PHE A N 1
ATOM 1588 C CA . PHE A 1 215 ? -17.300 28.221 -39.399 1.00 40.77 215 PHE A CA 1
ATOM 1589 C C . PHE A 1 215 ? -17.262 26.842 -38.753 1.00 43.47 215 PHE A C 1
ATOM 1590 O O . PHE A 1 215 ? -18.296 26.342 -38.312 1.00 49.54 215 PHE A O 1
ATOM 1598 N N . THR A 1 216 ? -16.084 26.218 -38.670 1.00 45.77 216 THR A N 1
ATOM 1599 C CA . THR A 1 216 ? -16.030 24.832 -38.210 1.00 45.07 216 THR A CA 1
ATOM 1600 C C . THR A 1 216 ? -16.375 24.692 -36.734 1.00 43.03 216 THR A C 1
ATOM 1601 O O . THR A 1 216 ? -16.472 23.557 -36.262 1.00 41.97 216 THR A O 1
ATOM 1605 N N . LYS A 1 217 ? -16.569 25.803 -36.010 1.00 42.72 217 LYS A N 1
ATOM 1606 C CA . LYS A 1 217 ? -17.020 25.711 -34.626 1.00 45.46 217 LYS A CA 1
ATOM 1607 C C . LYS A 1 217 ? -18.444 25.148 -34.557 1.00 42.29 217 LYS A C 1
ATOM 1608 O O . LYS A 1 217 ? -18.866 24.660 -33.507 1.00 40.97 217 LYS A O 1
ATOM 1614 N N . ALA A 1 218 ? -19.157 25.152 -35.682 1.00 40.09 218 ALA A N 1
ATOM 1615 C CA . ALA A 1 218 ? -20.453 24.509 -35.800 1.00 40.70 218 ALA A CA 1
ATOM 1616 C C . ALA A 1 218 ? -20.373 22.995 -35.983 1.00 42.43 218 ALA A C 1
ATOM 1617 O O . ALA A 1 218 ? -21.435 22.367 -36.090 1.00 41.96 218 ALA A O 1
ATOM 1619 N N . THR A 1 219 ? -19.159 22.412 -36.016 1.00 43.67 219 THR A N 1
ATOM 1620 C CA . THR A 1 219 ? -18.995 20.980 -36.278 1.00 44.55 219 THR A CA 1
ATOM 1621 C C . THR A 1 219 ? -19.851 20.103 -35.352 1.00 46.69 219 THR A C 1
ATOM 1622 O O . THR A 1 219 ? -20.356 19.078 -35.822 1.00 49.87 219 THR A O 1
ATOM 1626 N N . PRO A 1 220 ? -20.085 20.432 -34.066 1.00 47.36 220 PRO A N 1
ATOM 1627 C CA . PRO A 1 220 ? -20.946 19.579 -33.236 1.00 48.00 220 PRO A CA 1
ATOM 1628 C C . PRO A 1 220 ? -22.405 19.441 -33.678 1.00 50.42 220 PRO A C 1
ATOM 1629 O O . PRO A 1 220 ? -23.105 18.565 -33.156 1.00 47.36 220 PRO A O 1
ATOM 1633 N N . LEU A 1 221 ? -22.894 20.286 -34.590 1.00 53.03 221 LEU A N 1
ATOM 1634 C CA . LEU A 1 221 ? -24.312 20.287 -34.926 1.00 51.12 221 LEU A CA 1
ATOM 1635 C C . LEU A 1 221 ? -24.695 19.199 -35.935 1.00 51.62 221 LEU A C 1
ATOM 1636 O O . LEU A 1 221 ? -25.890 18.998 -36.172 1.00 58.92 221 LEU A O 1
ATOM 1641 N N . SER A 1 222 ? -23.726 18.510 -36.539 1.00 49.50 222 SER A N 1
ATOM 1642 C CA . SER A 1 222 ? -23.982 17.553 -37.615 1.00 49.40 222 SER A CA 1
ATOM 1643 C C . SER A 1 222 ? -22.677 16.884 -38.053 1.00 50.92 222 SER A C 1
ATOM 1644 O O . SER A 1 222 ? -21.640 17.539 -38.183 1.00 51.19 222 SER A O 1
ATOM 1647 N N . SER A 1 223 ? -22.701 15.583 -38.300 1.00 53.84 223 SER A N 1
ATOM 1648 C CA . SER A 1 223 ? -21.459 14.914 -38.671 1.00 55.94 223 SER A CA 1
ATOM 1649 C C . SER A 1 223 ? -21.126 15.072 -40.154 1.00 56.68 223 SER A C 1
ATOM 1650 O O . SER A 1 223 ? -20.153 14.472 -40.635 1.00 60.20 223 SER A O 1
ATOM 1653 N N . THR A 1 224 ? -21.910 15.888 -40.866 1.00 54.65 224 THR A N 1
ATOM 1654 C CA . THR A 1 224 ? -21.772 16.114 -42.293 1.00 53.69 224 THR A CA 1
ATOM 1655 C C . THR A 1 224 ? -21.709 17.615 -42.518 1.00 46.98 224 THR A C 1
ATOM 1656 O O . THR A 1 224 ? -22.260 18.383 -41.732 1.00 42.33 224 THR A O 1
ATOM 1660 N N . VAL A 1 225 ? -21.070 18.023 -43.608 1.00 45.18 225 VAL A N 1
ATOM 1661 C CA . VAL A 1 225 ? -21.023 19.423 -43.981 1.00 44.87 225 VAL A CA 1
ATOM 1662 C C . VAL A 1 225 ? -21.199 19.475 -45.480 1.00 45.46 225 VAL A C 1
ATOM 1663 O O . VAL A 1 225 ? -20.848 18.533 -46.187 1.00 45.21 225 VAL A O 1
ATOM 1667 N N . THR A 1 226 ? -21.739 20.586 -45.959 1.00 46.00 226 THR A N 1
ATOM 1668 C CA . THR A 1 226 ? -21.959 20.716 -47.378 1.00 47.82 226 THR A CA 1
ATOM 1669 C C . THR A 1 226 ? -21.284 21.991 -47.837 1.00 48.38 226 THR A C 1
ATOM 1670 O O . THR A 1 226 ? -21.539 23.068 -47.302 1.00 55.03 226 THR A O 1
ATOM 1674 N N . LEU A 1 227 ? -20.395 21.838 -48.800 1.00 48.23 227 LEU A N 1
ATOM 1675 C CA . LEU A 1 227 ? -19.707 22.944 -49.426 1.00 48.55 227 LEU A CA 1
ATOM 1676 C C . LEU A 1 227 ? -20.312 23.130 -50.810 1.00 49.10 227 LEU A C 1
ATOM 1677 O O . LEU A 1 227 ? -20.336 22.200 -51.614 1.00 51.02 227 LEU A O 1
ATOM 1682 N N . SER A 1 228 ? -20.771 24.333 -51.098 1.00 47.47 228 SER A N 1
ATOM 1683 C CA . SER A 1 228 ? -21.364 24.611 -52.385 1.00 53.40 228 SER A CA 1
ATOM 1684 C C . SER A 1 228 ? -20.610 25.791 -52.970 1.00 54.10 228 SER A C 1
ATOM 1685 O O . SER A 1 228 ? -20.250 26.708 -52.237 1.00 53.53 228 SER A O 1
ATOM 1688 N N . MET A 1 229 ? -20.317 25.750 -54.268 1.00 58.07 229 MET A N 1
ATOM 1689 C CA . MET A 1 229 ? -19.468 26.793 -54.815 1.00 61.27 229 MET A CA 1
ATOM 1690 C C . MET A 1 229 ? -19.679 26.928 -56.314 1.00 65.85 229 MET A C 1
ATOM 1691 O O . MET A 1 229 ? -20.027 25.972 -57.009 1.00 71.08 229 MET A O 1
ATOM 1696 N N . SER A 1 230 ? -19.476 28.160 -56.775 1.00 65.73 230 SER A N 1
ATOM 1697 C CA . SER A 1 230 ? -19.476 28.529 -58.174 1.00 65.84 230 SER A CA 1
ATOM 1698 C C . SER A 1 230 ? -18.471 29.657 -58.324 1.00 68.91 230 SER A C 1
ATOM 1699 O O . SER A 1 230 ? -18.119 30.320 -57.348 1.00 70.06 230 SER A O 1
ATOM 1702 N N . ALA A 1 231 ? -18.013 29.872 -59.554 1.00 74.18 231 ALA A N 1
ATOM 1703 C CA . ALA A 1 231 ? -16.910 30.789 -59.795 1.00 73.11 231 ALA A CA 1
ATOM 1704 C C . ALA A 1 231 ? -17.258 32.199 -59.323 1.00 73.24 231 ALA A C 1
ATOM 1705 O O . ALA A 1 231 ? -18.386 32.671 -59.495 1.00 76.25 231 ALA A O 1
ATOM 1707 N N . ASP A 1 232 ? -16.275 32.854 -58.703 1.00 70.15 232 ASP A N 1
ATOM 1708 C CA . ASP A 1 232 ? -16.319 34.273 -58.366 1.00 70.78 232 ASP A CA 1
ATOM 1709 C C . ASP A 1 232 ? -17.470 34.634 -57.420 1.00 66.68 232 ASP A C 1
ATOM 1710 O O . ASP A 1 232 ? -17.779 35.819 -57.271 1.00 68.88 232 ASP A O 1
ATOM 1715 N N . VAL A 1 233 ? -18.079 33.641 -56.759 1.00 60.71 233 VAL A N 1
ATOM 1716 C CA . VAL A 1 233 ? -19.204 33.870 -55.856 1.00 56.48 233 VAL A CA 1
ATOM 1717 C C . VAL A 1 233 ? -18.911 33.185 -54.526 1.00 54.01 233 VAL A C 1
ATOM 1718 O O . VAL A 1 233 ? -18.000 32.343 -54.432 1.00 54.52 233 VAL A O 1
ATOM 1722 N N . PRO A 1 234 ? -19.635 33.559 -53.457 1.00 49.47 234 PRO A N 1
ATOM 1723 C CA . PRO A 1 234 ? -19.305 33.059 -52.125 1.00 47.75 234 PRO A CA 1
ATOM 1724 C C . PRO A 1 234 ? -19.540 31.568 -51.960 1.00 49.98 234 PRO A C 1
ATOM 1725 O O . PRO A 1 234 ? -20.513 31.010 -52.479 1.00 48.69 234 PRO A O 1
ATOM 1729 N N . LEU A 1 235 ? -18.621 30.938 -51.222 1.00 48.14 235 LEU A N 1
ATOM 1730 C CA . LEU A 1 235 ? -18.799 29.563 -50.789 1.00 46.99 235 LEU A CA 1
ATOM 1731 C C . LEU A 1 235 ? -19.889 29.495 -49.726 1.00 46.67 235 LEU A C 1
ATOM 1732 O O . LEU A 1 235 ? -20.101 30.438 -48.960 1.00 44.80 235 LEU A O 1
ATOM 1737 N N . VAL A 1 236 ? -20.574 28.356 -49.687 1.00 47.33 236 VAL A N 1
ATOM 1738 C CA . VAL A 1 236 ? -21.620 28.100 -48.713 1.00 46.48 236 VAL A CA 1
ATOM 1739 C C . VAL A 1 236 ? -21.215 26.860 -47.942 1.00 45.15 236 VAL A C 1
ATOM 1740 O O . VAL A 1 236 ? -20.942 25.816 -48.528 1.00 47.68 236 VAL A O 1
ATOM 1744 N N . VAL A 1 237 ? -21.190 26.983 -46.632 1.00 45.14 237 VAL A N 1
ATOM 1745 C CA . VAL A 1 237 ? -20.791 25.904 -45.752 1.00 46.42 237 VAL A CA 1
ATOM 1746 C C . VAL A 1 237 ? -22.012 25.641 -44.887 1.00 45.55 237 VAL A C 1
ATOM 1747 O O . VAL A 1 237 ? -22.381 26.489 -44.070 1.00 41.12 237 VAL A O 1
ATOM 1751 N N . GLU A 1 238 ? -22.649 24.486 -45.080 1.00 47.04 238 GLU A N 1
ATOM 1752 C CA . GLU A 1 238 ? -23.934 24.219 -44.460 1.00 44.78 238 GLU A CA 1
ATOM 1753 C C . GLU A 1 238 ? -23.898 23.016 -43.527 1.00 44.17 238 GLU A C 1
ATOM 1754 O O . GLU A 1 238 ? -23.478 21.922 -43.916 1.00 43.71 238 GLU A O 1
ATOM 1760 N N . TYR A 1 239 ? -24.403 23.234 -42.316 1.00 44.22 239 TYR A N 1
ATOM 1761 C CA . TYR A 1 239 ? -24.602 22.209 -41.298 1.00 44.81 239 TYR A CA 1
ATOM 1762 C C . TYR A 1 239 ? -26.104 22.066 -41.051 1.00 46.89 239 TYR A C 1
ATOM 1763 O O . TYR A 1 239 ? -26.730 22.974 -40.493 1.00 46.24 239 TYR A O 1
ATOM 1772 N N . LYS A 1 240 ? -26.685 20.936 -41.456 1.00 48.82 240 LYS A N 1
ATOM 1773 C CA . LYS A 1 240 ? -28.089 20.711 -41.169 1.00 52.86 240 LYS A CA 1
ATOM 1774 C C . LYS A 1 240 ? -28.230 20.498 -39.669 1.00 52.17 240 LYS A C 1
ATOM 1775 O O . LYS A 1 240 ? -27.396 19.833 -39.065 1.00 51.88 240 LYS A O 1
ATOM 1781 N N . ILE A 1 241 ? -29.227 21.145 -39.060 1.00 52.89 241 ILE A N 1
ATOM 1782 C CA . ILE A 1 241 ? -29.617 20.856 -37.685 1.00 53.90 241 ILE A CA 1
ATOM 1783 C C . ILE A 1 241 ? -30.826 19.933 -37.771 1.00 59.41 241 ILE A C 1
ATOM 1784 O O . ILE A 1 241 ? -31.943 20.378 -38.051 1.00 62.18 241 ILE A O 1
ATOM 1789 N N . ALA A 1 242 ? -30.600 18.641 -37.537 1.00 61.58 242 ALA A N 1
ATOM 1790 C CA . ALA A 1 242 ? -31.607 17.634 -37.843 1.00 65.80 242 ALA A CA 1
ATOM 1791 C C . ALA A 1 242 ? -32.908 17.937 -37.113 1.00 68.32 242 ALA A C 1
ATOM 1792 O O . ALA A 1 242 ? -32.892 18.240 -35.918 1.00 69.58 242 ALA A O 1
ATOM 1794 N N . ASP A 1 243 ? -34.025 17.880 -37.854 1.00 70.52 243 ASP A N 1
ATOM 1795 C CA . ASP A 1 243 ? -35.370 18.107 -37.323 1.00 72.09 243 ASP A CA 1
ATOM 1796 C C . ASP A 1 243 ? -35.571 19.541 -36.844 1.00 72.50 243 ASP A C 1
ATOM 1797 O O . ASP A 1 243 ? -36.274 19.775 -35.861 1.00 75.62 243 ASP A O 1
ATOM 1802 N N . MET A 1 244 ? -34.965 20.506 -37.532 1.00 69.11 244 MET A N 1
ATOM 1803 C CA . MET A 1 244 ? -34.895 21.858 -37.008 1.00 63.33 244 MET A CA 1
ATOM 1804 C C . MET A 1 244 ? -34.694 22.828 -38.164 1.00 60.41 244 MET A C 1
ATOM 1805 O O . MET A 1 244 ? -35.479 23.756 -38.351 1.00 59.61 244 MET A O 1
ATOM 1810 N N . GLY A 1 245 ? -33.659 22.591 -38.957 1.00 58.19 245 GLY A N 1
ATOM 1811 C CA . GLY A 1 245 ? -33.279 23.533 -39.983 1.00 59.13 245 GLY A CA 1
ATOM 1812 C C . GLY A 1 245 ? -31.793 23.440 -40.261 1.00 54.36 245 GLY A C 1
ATOM 1813 O O . GLY A 1 245 ? -31.248 22.360 -40.458 1.00 51.18 245 GLY A O 1
ATOM 1814 N N . HIS A 1 246 ? -31.113 24.573 -40.270 1.00 53.12 246 HIS A N 1
ATOM 1815 C CA . HIS A 1 246 ? -29.718 24.551 -40.653 1.00 49.77 246 HIS A CA 1
ATOM 1816 C C . HIS A 1 246 ? -28.999 25.730 -40.032 1.00 47.55 246 HIS A C 1
ATOM 1817 O O . HIS A 1 246 ? -29.617 26.645 -39.485 1.00 44.97 246 HIS A O 1
ATOM 1824 N N . LEU A 1 247 ? -27.672 25.675 -40.130 1.00 49.88 247 LEU A N 1
ATOM 1825 C CA . LEU A 1 247 ? -26.811 26.819 -39.887 1.00 47.07 247 LEU A CA 1
ATOM 1826 C C . LEU A 1 247 ? -25.881 26.927 -41.081 1.00 45.88 247 LEU A C 1
ATOM 1827 O O . LEU A 1 247 ? -25.132 25.994 -41.355 1.00 47.90 247 LEU A O 1
ATOM 1832 N N . LYS A 1 248 ? -25.969 28.040 -41.807 1.00 48.06 248 LYS A N 1
ATOM 1833 C CA . LYS A 1 248 ? -25.278 28.233 -43.077 1.00 48.44 248 LYS A CA 1
ATOM 1834 C C . LYS A 1 248 ? -24.268 29.366 -42.949 1.00 48.63 248 LYS A C 1
ATOM 1835 O O . LYS A 1 248 ? -24.542 30.381 -42.296 1.00 47.82 248 LYS A O 1
ATOM 1841 N N . TYR A 1 249 ? -23.123 29.208 -43.617 1.00 46.66 249 TYR A N 1
ATOM 1842 C CA . TYR A 1 249 ? -22.116 30.253 -43.660 1.00 45.30 249 TYR A CA 1
ATOM 1843 C C . TYR A 1 249 ? -21.740 30.551 -45.105 1.00 45.31 249 TYR A C 1
ATOM 1844 O O . TYR A 1 249 ? -21.476 29.625 -45.884 1.00 47.13 249 TYR A O 1
ATOM 1853 N N . TYR A 1 250 ? -21.704 31.844 -45.440 1.00 42.93 250 TYR A N 1
ATOM 1854 C CA . TYR A 1 250 ? -21.291 32.319 -46.751 1.00 44.32 250 TYR A CA 1
ATOM 1855 C C . TYR A 1 250 ? -19.962 33.071 -46.627 1.00 42.89 250 TYR A C 1
ATOM 1856 O O . TYR A 1 250 ? -19.832 33.986 -45.819 1.00 38.91 250 TYR A O 1
ATOM 1865 N N . LEU A 1 251 ? -18.974 32.695 -47.432 1.00 43.85 251 LEU A N 1
ATOM 1866 C CA . LEU A 1 251 ? -17.660 33.307 -47.342 1.00 44.29 251 LEU A CA 1
ATOM 1867 C C . LEU A 1 251 ? -17.298 33.874 -48.704 1.00 44.37 251 LEU A C 1
ATOM 1868 O O . LEU A 1 251 ? -17.211 33.130 -49.675 1.00 47.72 251 LEU A O 1
ATOM 1873 N N . ALA A 1 252 ? -17.113 35.188 -48.779 1.00 44.74 252 ALA A N 1
ATOM 1874 C CA . ALA A 1 252 ? -16.767 35.804 -50.045 1.00 45.66 252 ALA A CA 1
ATOM 1875 C C . ALA A 1 252 ? -15.389 35.315 -50.490 1.00 48.32 252 ALA A C 1
ATOM 1876 O O . ALA A 1 252 ? -14.524 35.043 -49.655 1.00 46.54 252 ALA A O 1
ATOM 1878 N N . PRO A 1 253 ? -15.165 35.167 -51.805 1.00 52.98 253 PRO A N 1
ATOM 1879 C CA . PRO A 1 253 ? -13.876 34.694 -52.308 1.00 54.62 253 PRO A CA 1
ATOM 1880 C C . PRO A 1 253 ? -12.793 35.757 -52.272 1.00 55.15 253 PRO A C 1
ATOM 1881 O O . PRO A 1 253 ? -13.074 36.953 -52.180 1.00 53.23 253 PRO A O 1
ATOM 1885 N N . LYS A 1 254 ? -11.544 35.277 -52.345 1.00 57.46 254 LYS A N 1
ATOM 1886 C CA . LYS A 1 254 ? -10.373 36.113 -52.597 1.00 62.24 254 LYS A CA 1
ATOM 1887 C C . LYS A 1 254 ? -10.037 36.082 -54.084 1.00 65.53 254 LYS A C 1
ATOM 1888 O O . LYS A 1 254 ? -9.748 35.015 -54.627 1.00 67.09 254 LYS A O 1
ATOM 1894 N N . ILE A 1 255 ? -10.074 37.243 -54.737 1.00 70.40 255 ILE A N 1
ATOM 1895 C CA . ILE A 1 255 ? -9.790 37.324 -56.167 1.00 74.21 255 ILE A CA 1
ATOM 1896 C C . ILE A 1 255 ? -8.548 38.185 -56.401 1.00 74.12 255 ILE A C 1
ATOM 1897 O O . ILE A 1 255 ? -7.763 37.878 -57.310 1.00 77.73 255 ILE A O 1
ATOM 1902 N N . MET B 1 1 ? 8.552 13.154 18.894 1.00 97.60 1 MET B N 1
ATOM 1903 C CA . MET B 1 1 ? 8.357 12.830 17.478 1.00 94.21 1 MET B CA 1
ATOM 1904 C C . MET B 1 1 ? 6.880 12.906 17.108 1.00 89.86 1 MET B C 1
ATOM 1905 O O . MET B 1 1 ? 6.002 12.739 17.951 1.00 87.34 1 MET B O 1
ATOM 1910 N N . PHE B 1 2 ? 6.632 13.197 15.832 1.00 88.08 2 PHE B N 1
ATOM 1911 C CA . PHE B 1 2 ? 5.314 13.090 15.229 1.00 84.71 2 PHE B CA 1
ATOM 1912 C C . PHE B 1 2 ? 5.449 12.347 13.908 1.00 80.51 2 PHE B C 1
ATOM 1913 O O . PHE B 1 2 ? 6.264 12.724 13.067 1.00 76.70 2 PHE B O 1
ATOM 1921 N N . GLU B 1 3 ? 4.678 11.270 13.754 1.00 80.08 3 GLU B N 1
ATOM 1922 C CA . GLU B 1 3 ? 4.698 10.474 12.535 1.00 79.19 3 GLU B CA 1
ATOM 1923 C C . GLU B 1 3 ? 3.285 10.000 12.232 1.00 78.60 3 GLU B C 1
ATOM 1924 O O . GLU B 1 3 ? 2.737 9.146 12.929 1.00 78.11 3 GLU B O 1
ATOM 1930 N N . ALA B 1 4 ? 2.704 10.556 11.182 1.00 77.51 4 ALA B N 1
ATOM 1931 C CA . ALA B 1 4 ? 1.427 10.086 10.692 1.00 77.64 4 ALA B CA 1
ATOM 1932 C C . ALA B 1 4 ? 1.660 9.407 9.351 1.00 77.87 4 ALA B C 1
ATOM 1933 O O . ALA B 1 4 ? 2.263 10.003 8.450 1.00 74.73 4 ALA B O 1
ATOM 1935 N N . ARG B 1 5 ? 1.212 8.153 9.249 1.00 78.15 5 ARG B N 1
ATOM 1936 C CA . ARG B 1 5 ? 1.223 7.394 8.008 1.00 79.57 5 ARG B CA 1
ATOM 1937 C C . ARG B 1 5 ? -0.208 7.249 7.500 1.00 79.41 5 ARG B C 1
ATOM 1938 O O . ARG B 1 5 ? -1.126 6.953 8.265 1.00 80.16 5 ARG B O 1
ATOM 1946 N N . LEU B 1 6 ? -0.387 7.463 6.199 1.00 79.80 6 LEU B N 1
ATOM 1947 C CA . LEU B 1 6 ? -1.703 7.508 5.584 1.00 82.38 6 LEU B CA 1
ATOM 1948 C C . LEU B 1 6 ? -1.695 6.611 4.356 1.00 91.14 6 LEU B C 1
ATOM 1949 O O . LEU B 1 6 ? -0.935 6.854 3.410 1.00 91.38 6 LEU B O 1
ATOM 1954 N N . VAL B 1 7 ? -2.544 5.576 4.376 1.00 98.30 7 VAL B N 1
ATOM 1955 C CA . VAL B 1 7 ? -2.576 4.624 3.272 1.00 101.70 7 VAL B CA 1
ATOM 1956 C C . VAL B 1 7 ? -3.158 5.298 2.031 1.00 97.65 7 VAL B C 1
ATOM 1957 O O . VAL B 1 7 ? -2.548 5.283 0.956 1.00 97.64 7 VAL B O 1
ATOM 1961 N N . GLN B 1 8 ? -4.323 5.929 2.173 1.00 91.84 8 GLN B N 1
ATOM 1962 C CA . GLN B 1 8 ? -4.856 6.733 1.083 1.00 89.46 8 GLN B CA 1
ATOM 1963 C C . GLN B 1 8 ? -4.268 8.140 1.177 1.00 81.69 8 GLN B C 1
ATOM 1964 O O . GLN B 1 8 ? -4.850 9.052 1.767 1.00 79.49 8 GLN B O 1
ATOM 1970 N N . GLY B 1 9 ? -3.089 8.304 0.578 1.00 78.58 9 GLY B N 1
ATOM 1971 C CA . GLY B 1 9 ? -2.417 9.593 0.555 1.00 72.14 9 GLY B CA 1
ATOM 1972 C C . GLY B 1 9 ? -3.067 10.609 -0.367 1.00 65.29 9 GLY B C 1
ATOM 1973 O O . GLY B 1 9 ? -2.780 11.800 -0.253 1.00 59.59 9 GLY B O 1
ATOM 1974 N N . SER B 1 10 ? -3.934 10.166 -1.274 1.00 64.40 10 SER B N 1
ATOM 1975 C CA . SER B 1 10 ? -4.592 11.102 -2.175 1.00 64.47 10 SER B CA 1
ATOM 1976 C C . SER B 1 10 ? -5.440 12.115 -1.412 1.00 65.41 10 SER B C 1
ATOM 1977 O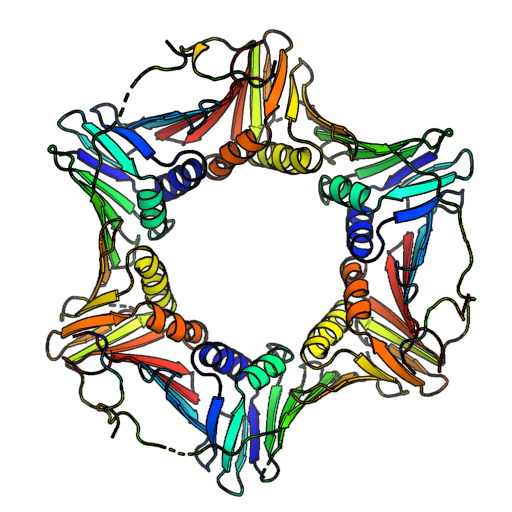 O . SER B 1 10 ? -5.737 13.190 -1.946 1.00 62.26 10 SER B O 1
ATOM 1980 N N . ILE B 1 11 ? -5.840 11.781 -0.175 1.00 67.89 11 ILE B N 1
ATOM 1981 C CA . ILE B 1 11 ? -6.582 12.719 0.660 1.00 68.79 11 ILE B CA 1
ATOM 1982 C C . ILE B 1 11 ? -5.737 13.967 0.905 1.00 65.53 11 ILE B C 1
ATOM 1983 O O . ILE B 1 11 ? -6.208 15.094 0.730 1.00 60.48 11 ILE B O 1
ATOM 1988 N N . LEU B 1 12 ? -4.487 13.774 1.338 1.00 66.77 12 LEU B N 1
ATOM 1989 C CA . LEU B 1 12 ? -3.592 14.900 1.565 1.00 65.10 12 LEU B CA 1
ATOM 1990 C C . LEU B 1 12 ? -3.496 15.757 0.318 1.00 60.65 12 LEU B C 1
ATOM 1991 O O . LEU B 1 12 ? -3.594 16.987 0.385 1.00 56.66 12 LEU B O 1
ATOM 1996 N N . LYS B 1 13 ? -3.311 15.090 -0.825 1.00 57.88 13 LYS B N 1
ATOM 1997 C CA . LYS B 1 13 ? -3.209 15.761 -2.105 1.00 56.60 13 LYS B CA 1
ATOM 1998 C C . LYS B 1 13 ? -4.432 16.627 -2.340 1.00 55.96 13 LYS B C 1
ATOM 1999 O O . LYS B 1 13 ? -4.312 17.818 -2.630 1.00 53.68 13 LYS B O 1
ATOM 2005 N N . LYS B 1 14 ? -5.618 16.039 -2.194 1.00 58.94 14 LYS B N 1
ATOM 2006 C CA . LYS B 1 14 ? -6.842 16.803 -2.393 1.00 61.45 14 LYS B CA 1
ATOM 2007 C C . LYS B 1 14 ? -7.012 17.865 -1.303 1.00 60.78 14 LYS B C 1
ATOM 2008 O O . LYS B 1 14 ? -7.520 18.954 -1.585 1.00 61.64 14 LYS B O 1
ATOM 2014 N N . VAL B 1 15 ? -6.572 17.581 -0.071 1.00 59.21 15 VAL B N 1
ATOM 2015 C CA . VAL B 1 15 ? -6.706 18.563 1.000 1.00 60.77 15 VAL B CA 1
ATOM 2016 C C . VAL B 1 15 ? -5.865 19.795 0.675 1.00 61.28 15 VAL B C 1
ATOM 2017 O O . VAL B 1 15 ? -6.306 20.930 0.872 1.00 60.53 15 VAL B O 1
ATOM 2021 N N . LEU B 1 16 ? -4.655 19.598 0.149 1.00 59.92 16 LEU B N 1
ATOM 2022 C CA . LEU B 1 16 ? -3.816 20.764 -0.062 1.00 60.41 16 LEU B CA 1
ATOM 2023 C C . LEU B 1 16 ? -4.182 21.532 -1.327 1.00 60.07 16 LEU B C 1
ATOM 2024 O O . LEU B 1 16 ? -4.089 22.762 -1.336 1.00 57.23 16 LEU B O 1
ATOM 2029 N N . GLU B 1 17 ? -4.609 20.834 -2.385 1.00 61.89 17 GLU B N 1
ATOM 2030 C CA . GLU B 1 17 ? -5.120 21.522 -3.563 1.00 64.29 17 GLU B CA 1
ATOM 2031 C C . GLU B 1 17 ? -6.240 22.481 -3.175 1.00 64.83 17 GLU B C 1
ATOM 2032 O O . GLU B 1 17 ? -6.328 23.589 -3.708 1.00 69.02 17 GLU B O 1
ATOM 2038 N N . ALA B 1 18 ? -7.084 22.076 -2.222 1.00 64.85 18 ALA B N 1
ATOM 2039 C CA . ALA B 1 18 ? -8.229 22.886 -1.824 1.00 67.06 18 ALA B CA 1
ATOM 2040 C C . ALA B 1 18 ? -7.832 24.048 -0.927 1.00 67.66 18 ALA B C 1
ATOM 2041 O O . ALA B 1 18 ? -8.601 25.011 -0.797 1.00 74.23 18 ALA B O 1
ATOM 2043 N N . LEU B 1 19 ? -6.662 23.946 -0.292 1.00 65.83 19 LEU B N 1
ATOM 2044 C CA . LEU B 1 19 ? -6.165 24.965 0.620 1.00 64.95 19 LEU B CA 1
ATOM 2045 C C . LEU B 1 19 ? -5.306 26.000 -0.088 1.00 63.61 19 LEU B C 1
ATOM 2046 O O . LEU B 1 19 ? -5.485 27.191 0.155 1.00 64.33 19 LEU B O 1
ATOM 2051 N N . LYS B 1 20 ? -4.397 25.552 -0.969 1.00 64.32 20 LYS B N 1
ATOM 2052 C CA . LYS B 1 20 ? -3.341 26.407 -1.508 1.00 67.17 20 LYS B CA 1
ATOM 2053 C C . LYS B 1 20 ? -3.897 27.635 -2.231 1.00 68.76 20 LYS B C 1
ATOM 2054 O O . LYS B 1 20 ? -3.242 28.678 -2.259 1.00 69.04 20 LYS B O 1
ATOM 2060 N N . ASP B 1 21 ? -5.086 27.541 -2.825 1.00 69.53 21 ASP B N 1
ATOM 2061 C CA . ASP B 1 21 ? -5.609 28.655 -3.603 1.00 71.54 21 ASP B CA 1
ATOM 2062 C C . ASP B 1 21 ? -6.452 29.616 -2.763 1.00 73.86 21 ASP B C 1
ATOM 2063 O O . ASP B 1 21 ? -7.003 30.582 -3.304 1.00 72.68 21 ASP B O 1
ATOM 2068 N N . LEU B 1 22 ? -6.561 29.375 -1.454 1.00 70.94 22 LEU B N 1
ATOM 2069 C CA . LEU B 1 22 ? -7.238 30.304 -0.562 1.00 64.56 22 LEU B CA 1
ATOM 2070 C C . LEU B 1 22 ? -6.273 30.963 0.411 1.00 65.50 22 LEU B C 1
ATOM 2071 O O . LEU B 1 22 ? -6.345 32.179 0.635 1.00 61.85 22 LEU B O 1
ATOM 2076 N N . ILE B 1 23 ? -5.357 30.169 0.966 1.00 67.16 23 ILE B N 1
ATOM 2077 C CA . ILE B 1 23 ? -4.467 30.610 2.029 1.00 70.20 23 ILE B CA 1
ATOM 2078 C C . ILE B 1 23 ? -3.052 30.145 1.711 1.00 68.20 23 ILE B C 1
ATOM 2079 O O . ILE B 1 23 ? -2.840 29.000 1.300 1.00 63.69 23 ILE B O 1
ATOM 2084 N N . ASN B 1 24 ? -2.087 31.041 1.920 1.00 69.66 24 ASN B N 1
ATOM 2085 C CA . ASN B 1 24 ? -0.701 30.749 1.597 1.00 73.56 24 ASN B CA 1
ATOM 2086 C C . ASN B 1 24 ? -0.038 29.937 2.712 1.00 73.62 24 ASN B C 1
ATOM 2087 O O . ASN B 1 24 ? 0.488 28.850 2.468 1.00 67.37 24 ASN B O 1
ATOM 2092 N N . GLU B 1 25 ? -0.042 30.467 3.934 1.00 76.46 25 GLU B N 1
ATOM 2093 C CA . GLU B 1 25 ? 0.571 29.810 5.077 1.00 77.63 25 GLU B CA 1
ATOM 2094 C C . GLU B 1 25 ? -0.476 29.602 6.164 1.00 76.87 25 GLU B C 1
ATOM 2095 O O . GLU B 1 25 ? -1.409 30.398 6.307 1.00 81.54 25 GLU B O 1
ATOM 2101 N N . ALA B 1 26 ? -0.315 28.524 6.928 1.00 73.64 26 ALA B N 1
ATOM 2102 C CA . ALA B 1 26 ? -1.226 28.241 8.027 1.00 73.65 26 ALA B CA 1
ATOM 2103 C C . ALA B 1 26 ? -0.510 27.380 9.061 1.00 75.51 26 ALA B C 1
ATOM 2104 O O . ALA B 1 26 ? 0.559 26.828 8.797 1.00 75.10 26 ALA B O 1
ATOM 2106 N N . CYS B 1 27 ? -1.125 27.277 10.243 1.00 74.95 27 CYS B N 1
ATOM 2107 C CA . CYS B 1 27 ? -0.550 26.579 11.384 1.00 73.86 27 CYS B CA 1
ATOM 2108 C C . CYS B 1 27 ? -1.242 25.234 11.572 1.00 72.30 27 CYS B C 1
ATOM 2109 O O . CYS B 1 27 ? -2.472 25.159 11.607 1.00 72.27 27 CYS B O 1
ATOM 2112 N N . TRP B 1 28 ? -0.439 24.184 11.700 1.00 71.68 28 TRP B N 1
ATOM 2113 C CA . TRP B 1 28 ? -0.919 22.818 11.831 1.00 71.81 28 TRP B CA 1
ATOM 2114 C C . TRP B 1 28 ? -0.784 22.385 13.288 1.00 75.59 28 TRP B C 1
ATOM 2115 O O . TRP B 1 28 ? 0.328 22.148 13.763 1.00 75.66 28 TRP B O 1
ATOM 2126 N N . ASP B 1 29 ? -1.917 22.278 13.990 1.00 78.25 29 ASP B N 1
ATOM 2127 C CA . ASP B 1 29 ? -1.933 21.814 15.371 1.00 79.74 29 ASP B CA 1
ATOM 2128 C C . ASP B 1 29 ? -1.971 20.292 15.390 1.00 77.06 29 ASP B C 1
ATOM 2129 O O . ASP B 1 29 ? -2.947 19.692 14.932 1.00 73.78 29 ASP B O 1
ATOM 2134 N N . ILE B 1 30 ? -0.896 19.689 15.907 1.00 77.29 30 ILE B N 1
ATOM 2135 C CA . ILE B 1 30 ? -0.761 18.245 16.060 1.00 78.16 30 ILE B CA 1
ATOM 2136 C C . ILE B 1 30 ? -0.926 17.904 17.537 1.00 81.20 30 ILE B C 1
ATOM 2137 O O . ILE B 1 30 ? -0.206 18.430 18.390 1.00 85.85 30 ILE B O 1
ATOM 2142 N N . SER B 1 31 ? -1.861 17.013 17.838 1.00 79.54 31 SER B N 1
ATOM 2143 C CA . SER B 1 31 ? -2.039 16.563 19.201 1.00 79.55 31 SER B CA 1
ATOM 2144 C C . SER B 1 31 ? -2.328 15.074 19.163 1.00 78.62 31 SER B C 1
ATOM 2145 O O . SER B 1 31 ? -2.213 14.427 18.123 1.00 74.35 31 SER B O 1
ATOM 2148 N N . SER B 1 32 ? -2.715 14.534 20.313 1.00 82.92 32 SER B N 1
ATOM 2149 C CA . SER B 1 32 ? -3.056 13.124 20.381 1.00 83.58 32 SER B CA 1
ATOM 2150 C C . SER B 1 32 ? -4.259 12.815 19.498 1.00 82.64 32 SER B C 1
ATOM 2151 O O . SER B 1 32 ? -4.357 11.716 18.948 1.00 81.67 32 SER B O 1
ATOM 2154 N N . SER B 1 33 ? -5.154 13.789 19.326 1.00 82.93 33 SER B N 1
ATOM 2155 C CA . SER B 1 33 ? -6.418 13.587 18.630 1.00 82.72 33 SER B CA 1
ATOM 2156 C C . SER B 1 33 ? -6.318 13.904 17.142 1.00 78.93 33 SER B C 1
ATOM 2157 O O . SER B 1 33 ? -7.318 13.828 16.426 1.00 76.92 33 SER B O 1
ATOM 2160 N N . GLY B 1 34 ? -5.125 14.258 16.664 1.00 77.37 34 GLY B N 1
ATOM 2161 C CA . GLY B 1 34 ? -4.891 14.407 15.242 1.00 74.43 34 GLY B CA 1
ATOM 2162 C C . GLY B 1 34 ? -4.479 15.826 14.877 1.00 71.80 34 GLY B C 1
ATOM 2163 O O . GLY B 1 34 ? -3.797 16.509 15.641 1.00 70.14 34 GLY B O 1
ATOM 2164 N N . VAL B 1 35 ? -4.893 16.241 13.681 1.00 70.90 35 VAL B N 1
ATOM 2165 C CA . VAL B 1 35 ? -4.435 17.470 13.045 1.00 70.87 35 VAL B CA 1
ATOM 2166 C C . VAL B 1 35 ? -5.591 18.457 12.988 1.00 71.27 35 VAL B C 1
ATOM 2167 O O . VAL B 1 35 ? -6.673 18.153 12.474 1.00 69.35 35 VAL B O 1
ATOM 2171 N N . ASN B 1 36 ? -5.341 19.651 13.494 1.00 74.83 36 ASN B N 1
ATOM 2172 C CA . ASN B 1 36 ? -6.279 20.745 13.371 1.00 77.20 36 ASN B CA 1
ATOM 2173 C C . ASN B 1 36 ? -5.574 21.894 12.663 1.00 76.42 36 ASN B C 1
ATOM 2174 O O . ASN B 1 36 ? -4.402 22.163 12.932 1.00 75.03 36 ASN B O 1
ATOM 2179 N N . LEU B 1 37 ? -6.292 22.527 11.726 1.00 74.84 37 LEU B N 1
ATOM 2180 C CA . LEU B 1 37 ? -5.843 23.724 11.027 1.00 73.78 37 LEU B CA 1
ATOM 2181 C C . LEU B 1 37 ? -6.988 24.723 11.033 1.00 74.08 37 LEU B C 1
ATOM 2182 O O . LEU B 1 37 ? -8.149 24.342 10.907 1.00 74.23 37 LEU B O 1
ATOM 2187 N N . GLN B 1 38 ? -6.650 25.999 11.180 1.00 73.98 38 GLN B N 1
ATOM 2188 C CA . GLN B 1 38 ? -7.654 27.046 11.267 1.00 75.23 38 GLN B CA 1
ATOM 2189 C C . GLN B 1 38 ? -6.978 28.338 10.843 1.00 74.42 3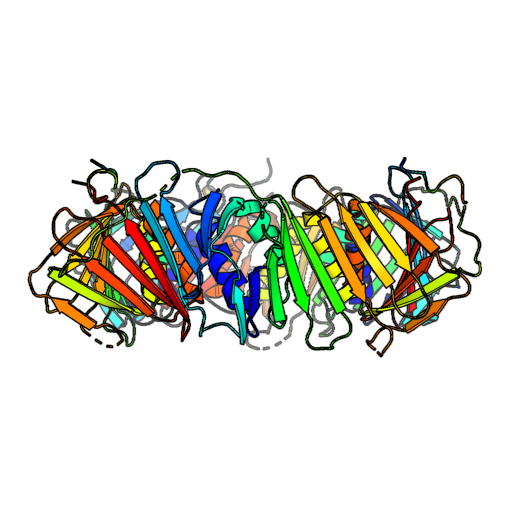8 GLN B C 1
ATOM 2190 O O . GLN B 1 38 ? -5.999 28.750 11.465 1.00 77.02 38 GLN B O 1
ATOM 2196 N N . SER B 1 39 ? -7.491 28.961 9.782 1.00 72.34 39 SER B N 1
ATOM 2197 C CA . SER B 1 39 ? -6.748 30.002 9.092 1.00 71.05 39 SER B CA 1
ATOM 2198 C C . SER B 1 39 ? -7.697 30.853 8.253 1.00 69.37 39 SER B C 1
ATOM 2199 O O . SER B 1 39 ? -8.656 30.334 7.679 1.00 67.30 39 SER B O 1
ATOM 2202 N N . MET B 1 40 ? -7.415 32.157 8.197 1.00 67.32 40 MET B N 1
ATOM 2203 C CA . MET B 1 40 ? -8.152 33.119 7.390 1.00 65.10 40 MET B CA 1
ATOM 2204 C C . MET B 1 40 ? -7.396 33.412 6.098 1.00 60.94 40 MET B C 1
ATOM 2205 O O . MET B 1 40 ? -6.172 33.281 6.036 1.00 58.03 40 MET B O 1
ATOM 2210 N N . ASP B 1 41 ? -8.126 33.837 5.063 1.00 58.83 41 ASP B N 1
ATOM 2211 C CA . ASP B 1 41 ? -7.451 34.284 3.855 1.00 57.18 41 ASP B CA 1
ATOM 2212 C C . ASP B 1 41 ? -6.779 35.631 4.133 1.00 57.06 41 ASP B C 1
ATOM 2213 O O . ASP B 1 41 ? -7.015 36.259 5.158 1.00 60.19 41 ASP B O 1
ATOM 2218 N N . SER B 1 42 ? -5.924 36.072 3.219 1.00 56.81 42 SER B N 1
ATOM 2219 C CA . SER B 1 42 ? -5.111 37.254 3.474 1.00 61.35 42 SER B CA 1
ATOM 2220 C C . SER B 1 42 ? -5.929 38.534 3.661 1.00 66.27 42 SER B C 1
ATOM 2221 O O . SER B 1 42 ? -5.357 39.555 4.053 1.00 71.64 42 SER B O 1
ATOM 2224 N N . SER B 1 43 ? -7.231 38.519 3.361 1.00 66.76 43 SER B N 1
ATOM 2225 C CA . SER B 1 43 ? -8.062 39.710 3.470 1.00 69.18 43 SER B CA 1
ATOM 2226 C C . SER B 1 43 ? -9.167 39.552 4.515 1.00 72.03 43 SER B C 1
ATOM 2227 O O . SER B 1 43 ? -10.097 40.369 4.552 1.00 70.72 43 SER B O 1
ATOM 2230 N N . HIS B 1 44 ? -9.098 38.493 5.335 1.00 72.14 44 HIS B N 1
ATOM 2231 C CA . HIS B 1 44 ? -10.006 38.277 6.465 1.00 70.89 44 HIS B CA 1
ATOM 2232 C C . HIS B 1 44 ? -11.472 38.313 6.050 1.00 69.19 44 HIS B C 1
ATOM 2233 O O . HIS B 1 44 ? -12.329 38.768 6.810 1.00 71.20 44 HIS B O 1
ATOM 2240 N N . VAL B 1 45 ? -11.760 37.827 4.843 1.00 63.64 45 VAL B N 1
ATOM 2241 C CA . VAL B 1 45 ? -13.137 37.706 4.393 1.00 61.15 45 VAL B CA 1
ATOM 2242 C C . VAL B 1 45 ? -13.640 36.292 4.636 1.00 58.19 45 VAL B C 1
ATOM 2243 O O . VAL B 1 45 ? -14.838 36.085 4.854 1.00 57.61 45 VAL B O 1
ATOM 2247 N N . SER B 1 46 ? -12.726 35.329 4.660 1.00 57.35 46 SER B N 1
ATOM 2248 C CA . SER B 1 46 ? -13.077 33.938 4.851 1.00 58.92 46 SER B CA 1
ATOM 2249 C C . SER B 1 46 ? -12.188 33.301 5.914 1.00 60.94 46 SER B C 1
ATOM 2250 O O . SER B 1 46 ? -11.188 33.881 6.340 1.00 58.03 46 SER B O 1
ATOM 2253 N N . LEU B 1 47 ? -12.572 32.081 6.316 1.00 64.09 47 LEU B N 1
ATOM 2254 C CA . LEU B 1 47 ? -11.789 31.257 7.228 1.00 64.42 47 LEU B CA 1
ATOM 2255 C C . LEU B 1 47 ? -11.957 29.781 6.877 1.00 63.71 47 LEU B C 1
ATOM 2256 O O . LEU B 1 47 ? -13.071 29.315 6.634 1.00 62.70 47 LEU B O 1
ATOM 2261 N N . VAL B 1 48 ? -10.835 29.059 6.860 1.00 65.48 48 VAL B N 1
ATOM 2262 C CA . VAL B 1 48 ? -10.799 27.614 6.661 1.00 67.41 48 VAL B CA 1
ATOM 2263 C C . VAL B 1 48 ? -10.467 26.923 7.980 1.00 69.50 48 VAL B C 1
ATOM 2264 O O . VAL B 1 48 ? -9.623 27.397 8.747 1.00 69.79 48 VAL B O 1
ATOM 2268 N N . GLN B 1 49 ? -11.117 25.778 8.212 1.00 68.86 49 GLN B N 1
ATOM 2269 C CA . GLN B 1 49 ? -10.862 24.933 9.372 1.00 69.11 49 GLN B CA 1
ATOM 2270 C C . GLN B 1 49 ? -10.898 23.483 8.907 1.00 65.59 49 GLN B C 1
ATOM 2271 O O . GLN B 1 49 ? -11.948 22.995 8.485 1.00 65.73 49 GLN B O 1
ATOM 2277 N N . LEU B 1 50 ? -9.748 22.814 8.982 1.00 63.56 50 LEU B N 1
ATOM 2278 C CA . LEU B 1 50 ? -9.590 21.415 8.614 1.00 62.06 50 LEU B CA 1
ATOM 2279 C C . LEU B 1 50 ? -9.396 20.562 9.867 1.00 63.83 50 LEU B C 1
ATOM 2280 O O . LEU B 1 50 ? -8.590 20.903 10.736 1.00 64.70 50 LEU B O 1
ATOM 2285 N N . THR B 1 51 ? -10.111 19.438 9.959 1.00 66.18 51 THR B N 1
ATOM 2286 C CA . THR B 1 51 ? -9.893 18.480 11.043 1.00 71.53 51 THR B CA 1
ATOM 2287 C C . THR B 1 51 ? -9.499 17.129 10.462 1.00 71.22 51 THR B C 1
ATOM 2288 O O . THR B 1 51 ? -10.254 16.562 9.674 1.00 72.30 51 THR B O 1
ATOM 2292 N N . LEU B 1 52 ? -8.339 16.606 10.868 1.00 69.81 52 LEU B N 1
ATOM 2293 C CA . LEU B 1 52 ? -7.930 15.249 10.518 1.00 67.48 52 LEU B CA 1
ATOM 2294 C C . LEU B 1 52 ? -7.766 14.446 11.801 1.00 71.60 52 LEU B C 1
ATOM 2295 O O . LEU B 1 52 ? -6.735 14.553 12.470 1.00 74.05 52 LEU B O 1
ATOM 2300 N N . ARG B 1 53 ? -8.774 13.636 12.135 1.00 74.14 53 ARG B N 1
ATOM 2301 C CA . ARG B 1 53 ? -8.756 12.858 13.367 1.00 78.19 53 ARG B CA 1
ATOM 2302 C C . ARG B 1 53 ? -7.581 11.876 13.353 1.00 77.54 53 ARG B C 1
ATOM 2303 O O . ARG B 1 53 ? -7.209 11.348 12.307 1.00 77.11 53 ARG B O 1
ATOM 2311 N N . SER B 1 54 ? -6.991 11.642 14.531 1.00 77.69 54 SER B N 1
ATOM 2312 C CA . SER B 1 54 ? -5.814 10.784 14.638 1.00 76.94 54 SER B CA 1
ATOM 2313 C C . SER B 1 54 ? -6.142 9.334 14.285 1.00 78.96 54 SER B C 1
ATOM 2314 O O . SER B 1 54 ? -5.326 8.625 13.689 1.00 75.22 54 SER B O 1
ATOM 2317 N N . GLU B 1 55 ? -7.335 8.873 14.659 1.00 82.78 55 GLU B N 1
ATOM 2318 C CA . GLU B 1 55 ? -7.774 7.522 14.331 1.00 84.98 55 GLU B CA 1
ATOM 2319 C C . GLU B 1 55 ? -8.173 7.384 12.855 1.00 81.55 55 GLU B C 1
ATOM 2320 O O . GLU B 1 55 ? -8.762 6.370 12.472 1.00 80.10 55 GLU B O 1
ATOM 2326 N N . GLY B 1 56 ? -7.860 8.385 12.029 1.00 80.64 56 GLY B N 1
ATOM 2327 C CA . GLY B 1 56 ? -8.147 8.328 10.609 1.00 79.53 56 GLY B CA 1
ATOM 2328 C C . GLY B 1 56 ? -6.927 7.935 9.793 1.00 78.30 56 GLY B C 1
ATOM 2329 O O . GLY B 1 56 ? -7.049 7.627 8.605 1.00 77.87 56 GLY B O 1
ATOM 2330 N N . PHE B 1 57 ? -5.753 7.959 10.433 1.00 77.39 57 PHE B N 1
ATOM 2331 C CA . PHE B 1 57 ? -4.496 7.571 9.815 1.00 75.28 57 PHE B CA 1
ATOM 2332 C C . PHE B 1 57 ? -4.276 6.081 10.006 1.00 77.69 57 PHE B C 1
ATOM 2333 O O . PHE B 1 57 ? -5.001 5.425 10.747 1.00 78.38 57 PHE B O 1
ATOM 2341 N N . ASP B 1 58 ? -3.254 5.556 9.332 1.00 80.42 58 ASP B N 1
ATOM 2342 C CA . ASP B 1 58 ? -2.907 4.151 9.485 1.00 83.62 58 ASP B CA 1
ATOM 2343 C C . ASP B 1 58 ? -2.013 3.959 10.712 1.00 83.89 58 ASP B C 1
ATOM 2344 O O . ASP B 1 58 ? -2.288 3.108 11.556 1.00 87.20 58 ASP B O 1
ATOM 2349 N N . THR B 1 59 ? -0.938 4.731 10.827 1.00 81.22 59 THR B N 1
ATOM 2350 C CA . THR B 1 59 ? -0.266 4.878 12.108 1.00 82.07 59 THR B CA 1
ATOM 2351 C C . THR B 1 59 ? -0.278 6.352 12.488 1.00 78.52 59 THR B C 1
ATOM 2352 O O . THR B 1 59 ? -0.237 7.226 11.623 1.00 79.27 59 THR B O 1
ATOM 2356 N N . TYR B 1 60 ? -0.369 6.619 13.787 1.00 76.08 60 TYR B N 1
ATOM 2357 C CA . TYR B 1 60 ? -0.350 7.987 14.279 1.00 77.02 60 TYR B CA 1
ATOM 2358 C C . TYR B 1 60 ? 0.409 8.022 15.597 1.00 79.62 60 TYR B C 1
ATOM 2359 O O . TYR B 1 60 ? 0.074 7.294 16.531 1.00 77.44 60 TYR B O 1
ATOM 2368 N N . ARG B 1 61 ? 1.421 8.891 15.649 1.00 84.25 61 ARG B N 1
ATOM 2369 C CA . ARG B 1 61 ? 2.318 9.048 16.782 1.00 88.86 61 ARG B CA 1
ATOM 2370 C C . ARG B 1 61 ? 2.516 10.535 17.039 1.00 89.12 61 ARG B C 1
ATOM 2371 O O . ARG B 1 61 ? 2.656 11.314 16.097 1.00 90.97 61 ARG B O 1
ATOM 2379 N N . CYS B 1 62 ? 2.540 10.925 18.316 1.00 89.76 62 CYS B N 1
ATOM 2380 C CA . CYS B 1 62 ? 2.703 12.334 18.671 1.00 86.48 62 CYS B CA 1
ATOM 2381 C C . CYS B 1 62 ? 3.207 12.429 20.114 1.00 87.89 62 CYS B C 1
ATOM 2382 O O . CYS B 1 62 ? 2.414 12.411 21.052 1.00 88.00 62 CYS B O 1
ATOM 2385 N N . ASP B 1 63 ? 4.528 12.527 20.276 1.00 88.40 63 ASP B N 1
ATOM 2386 C CA . ASP B 1 63 ? 5.098 12.666 21.606 1.00 91.97 63 ASP B CA 1
ATOM 2387 C C . ASP B 1 63 ? 4.639 13.973 22.236 1.00 94.12 63 ASP B C 1
ATOM 2388 O O . ASP B 1 63 ? 3.928 13.967 23.240 1.00 95.93 63 ASP B O 1
ATOM 2393 N N . ARG B 1 64 ? 5.009 15.101 21.642 1.00 94.68 64 ARG B N 1
ATOM 2394 C CA . ARG B 1 64 ? 4.531 16.372 22.153 1.00 99.20 64 ARG B CA 1
ATOM 2395 C C . ARG B 1 64 ? 3.690 17.070 21.093 1.00 96.61 64 ARG B C 1
ATOM 2396 O O . ARG B 1 64 ? 3.774 16.755 19.903 1.00 95.61 64 ARG B O 1
ATOM 2404 N N . ASN B 1 65 ? 2.869 18.013 21.562 1.00 97.38 65 ASN B N 1
ATOM 2405 C CA . ASN B 1 65 ? 2.033 18.831 20.697 1.00 95.69 65 ASN B CA 1
ATOM 2406 C C . ASN B 1 65 ? 2.901 19.819 19.921 1.00 93.22 65 ASN B C 1
ATOM 2407 O O . ASN B 1 65 ? 3.826 20.413 20.481 1.00 93.74 65 ASN B O 1
ATOM 2412 N N . LEU B 1 66 ? 2.593 19.985 18.627 1.00 88.43 66 LEU B N 1
ATOM 2413 C CA . LEU B 1 66 ? 3.363 20.831 17.722 1.00 86.98 66 LEU B CA 1
ATOM 2414 C C . LEU B 1 66 ? 2.443 21.806 16.994 1.00 84.09 66 LEU B C 1
ATOM 2415 O O . LEU B 1 66 ? 1.382 21.420 16.501 1.00 81.16 66 LEU B O 1
ATOM 2420 N N . ALA B 1 67 ? 2.877 23.064 16.904 1.00 83.37 67 ALA B N 1
ATOM 2421 C CA . ALA B 1 67 ? 2.216 24.081 16.090 1.00 80.75 67 ALA B CA 1
ATOM 2422 C C . ALA B 1 67 ? 3.100 24.383 14.875 1.00 77.35 67 ALA B C 1
ATOM 2423 O O . ALA B 1 67 ? 3.791 25.400 14.826 1.00 79.86 67 ALA B O 1
ATOM 2425 N N . MET B 1 68 ? 3.064 23.484 13.884 1.00 74.18 68 MET B N 1
ATOM 2426 C CA . MET B 1 68 ? 3.917 23.576 12.702 1.00 72.44 68 MET B CA 1
ATOM 2427 C C . MET B 1 68 ? 3.512 24.742 11.797 1.00 71.25 68 MET B C 1
ATOM 2428 O O . MET B 1 68 ? 2.354 24.851 11.391 1.00 73.43 68 MET B O 1
ATOM 2433 N N . GLY B 1 69 ? 4.478 25.607 11.473 1.00 72.02 69 GLY B N 1
ATOM 2434 C CA . GLY B 1 69 ? 4.270 26.683 10.518 1.00 70.44 69 GLY B CA 1
ATOM 2435 C C . GLY B 1 69 ? 4.589 26.234 9.100 1.00 67.84 69 GLY B C 1
ATOM 2436 O O . GLY B 1 69 ? 5.740 25.938 8.779 1.00 69.73 69 GLY B O 1
ATOM 2437 N N . VAL B 1 70 ? 3.573 26.189 8.242 1.00 64.34 70 VAL B N 1
ATOM 2438 C CA . VAL B 1 70 ? 3.670 25.497 6.967 1.00 63.92 70 VAL B CA 1
ATOM 2439 C C . VAL B 1 70 ? 3.390 26.465 5.826 1.00 66.36 70 VAL B C 1
ATOM 2440 O O . VAL B 1 70 ? 2.374 27.168 5.831 1.00 66.71 70 VAL B O 1
ATOM 2444 N N . ASN B 1 71 ? 4.288 26.462 4.839 1.00 68.78 71 ASN B N 1
ATOM 2445 C CA . ASN B 1 71 ? 4.072 27.127 3.563 1.00 67.48 71 ASN B CA 1
ATOM 2446 C C . ASN B 1 71 ? 3.286 26.181 2.665 1.00 64.13 71 ASN B C 1
ATOM 2447 O O . ASN B 1 71 ? 3.843 25.205 2.168 1.00 64.35 71 ASN B O 1
ATOM 2452 N N . LEU B 1 72 ? 1.997 26.471 2.461 1.00 64.51 72 LEU B N 1
ATOM 2453 C CA . LEU B 1 72 ? 1.101 25.557 1.763 1.00 62.41 72 LEU B CA 1
ATOM 2454 C C . LEU B 1 72 ? 1.344 25.562 0.263 1.00 61.61 72 LEU B C 1
ATOM 2455 O O . LEU B 1 72 ? 0.944 24.628 -0.424 1.00 59.32 72 LEU B O 1
ATOM 2460 N N . THR B 1 73 ? 1.983 26.599 -0.262 1.00 66.73 73 THR B N 1
ATOM 2461 C CA . THR B 1 73 ? 2.454 26.524 -1.634 1.00 72.12 73 THR B CA 1
ATOM 2462 C C . THR B 1 73 ? 3.527 25.449 -1.741 1.00 70.62 73 THR B C 1
ATOM 2463 O O . THR B 1 73 ? 3.476 24.587 -2.620 1.00 73.30 73 THR B O 1
ATOM 2467 N N . SER B 1 74 ? 4.507 25.501 -0.842 1.00 68.51 74 SER B N 1
ATOM 2468 C CA . SER B 1 74 ? 5.598 24.542 -0.869 1.00 67.31 74 SER B CA 1
ATOM 2469 C C . SER B 1 74 ? 5.078 23.122 -0.655 1.00 69.01 74 SER B C 1
ATOM 2470 O O . SER B 1 74 ? 5.464 22.202 -1.385 1.00 70.03 74 SER B O 1
ATOM 2473 N N . MET B 1 75 ? 4.183 22.933 0.327 1.00 68.77 75 MET B N 1
ATOM 2474 C CA . MET B 1 75 ? 3.708 21.593 0.661 1.00 67.50 75 MET B CA 1
ATOM 2475 C C . MET B 1 75 ? 2.856 21.016 -0.462 1.00 67.93 75 MET B C 1
ATOM 2476 O O . MET B 1 75 ? 2.908 19.812 -0.722 1.00 68.89 75 MET B O 1
ATOM 2481 N N . SER B 1 76 ? 2.049 21.867 -1.103 1.00 71.54 76 SER B N 1
ATOM 2482 C CA . SER B 1 76 ? 1.307 21.480 -2.299 1.00 75.61 76 SER B CA 1
ATOM 2483 C C . SER B 1 76 ? 2.246 20.926 -3.360 1.00 76.50 76 SER B C 1
ATOM 2484 O O . SER B 1 76 ? 2.059 19.811 -3.857 1.00 79.27 76 SER B O 1
ATOM 2487 N N . LYS B 1 77 ? 3.258 21.725 -3.707 1.00 74.41 77 LYS B N 1
ATOM 2488 C CA . LYS B 1 77 ? 4.192 21.370 -4.760 1.00 74.44 77 LYS B CA 1
ATOM 2489 C C . LYS B 1 77 ? 4.835 20.029 -4.480 1.00 68.98 77 LYS B C 1
ATOM 2490 O O . LYS B 1 77 ? 4.922 19.186 -5.372 1.00 74.77 77 LYS B O 1
ATOM 2496 N N . ILE B 1 78 ? 5.320 19.837 -3.260 1.00 65.56 78 ILE B N 1
ATOM 2497 C CA . ILE B 1 78 ? 5.899 18.558 -2.884 1.00 66.35 78 ILE B CA 1
ATOM 2498 C C . ILE B 1 78 ? 4.886 17.444 -3.095 1.00 65.88 78 ILE B C 1
ATOM 2499 O O . ILE B 1 78 ? 5.220 16.386 -3.635 1.00 67.74 78 ILE B O 1
ATOM 2504 N N . LEU B 1 79 ? 3.649 17.670 -2.638 1.00 63.89 79 LEU B N 1
ATOM 2505 C CA . LEU B 1 79 ? 2.627 16.636 -2.685 1.00 62.31 79 LEU B CA 1
ATOM 2506 C C . LEU B 1 79 ? 2.281 16.270 -4.126 1.00 63.29 79 LEU B C 1
ATOM 2507 O O . LEU B 1 79 ? 1.789 15.165 -4.378 1.00 60.97 79 LEU B O 1
ATOM 2512 N N . LYS B 1 80 ? 2.573 17.164 -5.078 1.00 64.54 80 LYS B N 1
ATOM 2513 C CA . LYS B 1 80 ? 2.371 16.841 -6.485 1.00 67.94 80 LYS B CA 1
ATOM 2514 C C . LYS B 1 80 ? 3.301 15.714 -6.926 1.00 64.92 80 LYS B C 1
ATOM 2515 O O . LYS B 1 80 ? 2.996 15.002 -7.884 1.00 64.97 80 LYS B O 1
ATOM 2521 N N . CYS B 1 81 ? 4.416 15.524 -6.225 1.00 62.85 81 CYS B N 1
ATOM 2522 C CA . CYS B 1 81 ? 5.337 14.440 -6.527 1.00 62.30 81 CYS B CA 1
ATOM 2523 C C . CYS B 1 81 ? 4.886 13.114 -5.931 1.00 62.00 81 CYS B C 1
ATOM 2524 O O . CYS B 1 81 ? 5.559 12.104 -6.133 1.00 62.34 81 CYS B O 1
ATOM 2527 N N . ALA B 1 82 ? 3.759 13.099 -5.211 1.00 64.04 82 ALA B N 1
ATOM 2528 C CA . ALA B 1 82 ? 3.145 11.864 -4.740 1.00 62.06 82 ALA B CA 1
ATOM 2529 C C . ALA B 1 82 ? 2.172 11.345 -5.788 1.00 61.19 82 ALA B C 1
ATOM 2530 O O . ALA B 1 82 ? 1.353 12.100 -6.319 1.00 56.99 82 ALA B O 1
ATOM 2532 N N . GLY B 1 83 ? 2.283 10.056 -6.091 1.00 65.08 83 GLY B N 1
ATOM 2533 C CA . GLY B 1 83 ? 1.304 9.408 -6.936 1.00 70.66 83 GLY B CA 1
ATOM 2534 C C . GLY B 1 83 ? 0.015 9.167 -6.174 1.00 71.67 83 GLY B C 1
ATOM 2535 O O . GLY B 1 83 ? -0.015 9.210 -4.948 1.00 72.04 83 GLY B O 1
ATOM 2536 N N . ASN B 1 84 ? -1.068 8.916 -6.903 1.00 75.01 84 ASN B N 1
ATOM 2537 C CA . ASN B 1 84 ? -2.345 8.716 -6.233 1.00 77.69 84 ASN B CA 1
ATOM 2538 C C . ASN B 1 84 ? -2.378 7.408 -5.447 1.00 79.81 84 ASN B C 1
ATOM 2539 O O . ASN B 1 84 ? -3.172 7.286 -4.512 1.00 78.58 84 ASN B O 1
ATOM 2544 N N . GLU B 1 85 ? -1.522 6.442 -5.794 1.00 82.02 85 GLU B N 1
ATOM 2545 C CA . GLU B 1 85 ? -1.499 5.149 -5.123 1.00 84.05 85 GLU B CA 1
ATOM 2546 C C . GLU B 1 85 ? -0.346 5.032 -4.113 1.00 82.69 85 GLU B C 1
ATOM 2547 O O . GLU B 1 85 ? -0.000 3.920 -3.696 1.00 81.56 85 GLU B O 1
ATOM 2553 N N . ASP B 1 86 ? 0.248 6.160 -3.706 1.00 80.39 86 ASP B N 1
ATOM 2554 C CA . ASP B 1 86 ? 1.367 6.160 -2.772 1.00 79.98 86 ASP B CA 1
ATOM 2555 C C . ASP B 1 86 ? 0.867 6.157 -1.337 1.00 76.84 86 ASP B C 1
ATOM 2556 O O . ASP B 1 86 ? -0.175 6.737 -1.024 1.00 73.54 86 ASP B O 1
ATOM 2561 N N . ILE B 1 87 ? 1.645 5.514 -0.470 1.00 76.78 87 ILE B N 1
ATOM 2562 C CA . ILE B 1 87 ? 1.441 5.597 0.966 1.00 76.23 87 ILE B CA 1
ATOM 2563 C C . ILE B 1 87 ? 2.241 6.794 1.455 1.00 70.86 87 ILE B C 1
ATOM 2564 O O . ILE B 1 87 ? 3.471 6.778 1.401 1.00 72.72 87 ILE B O 1
ATOM 2569 N N . ILE B 1 88 ? 1.544 7.835 1.910 1.00 67.47 88 ILE B N 1
ATOM 2570 C CA . ILE B 1 88 ? 2.201 9.049 2.376 1.00 66.81 88 ILE B CA 1
ATOM 2571 C C . ILE B 1 88 ? 2.414 8.968 3.880 1.00 69.16 88 ILE B C 1
ATOM 2572 O O . ILE B 1 88 ? 1.487 8.640 4.624 1.00 69.53 88 ILE B O 1
ATOM 2577 N N . THR B 1 89 ? 3.632 9.289 4.327 1.00 70.10 89 THR B N 1
ATOM 2578 C CA . THR B 1 89 ? 3.931 9.432 5.746 1.00 70.79 89 THR B CA 1
ATOM 2579 C C . THR B 1 89 ? 4.476 10.832 5.994 1.00 67.72 89 THR B C 1
ATOM 2580 O O . THR B 1 89 ? 5.235 11.355 5.178 1.00 66.33 89 THR B O 1
ATOM 2584 N N . LEU B 1 90 ? 4.083 11.439 7.114 1.00 67.20 90 LEU B N 1
ATOM 2585 C CA . LEU B 1 90 ? 4.709 12.670 7.568 1.00 67.30 90 LEU B CA 1
ATOM 2586 C C . LEU B 1 90 ? 5.430 12.403 8.882 1.00 69.94 90 LEU B C 1
ATOM 2587 O O . LEU B 1 90 ? 5.003 11.560 9.672 1.00 67.34 90 LEU B O 1
ATOM 2592 N N . ARG B 1 91 ? 6.515 13.154 9.097 1.00 72.95 91 ARG B N 1
ATOM 2593 C CA . ARG B 1 91 ? 7.439 12.958 10.202 1.00 78.17 91 ARG B CA 1
ATOM 2594 C C . ARG B 1 91 ? 8.034 14.306 10.598 1.00 79.29 91 ARG B C 1
ATOM 2595 O O . ARG B 1 91 ? 8.495 15.054 9.735 1.00 78.49 91 ARG B O 1
ATOM 2603 N N . ALA B 1 92 ? 8.030 14.609 11.898 1.00 80.44 92 ALA B N 1
ATOM 2604 C CA . ALA B 1 92 ? 8.659 15.818 12.422 1.00 83.02 92 ALA B CA 1
ATOM 2605 C C . ALA B 1 92 ? 9.310 15.494 13.765 1.00 89.18 92 ALA B C 1
ATOM 2606 O O . ALA B 1 92 ? 8.619 15.163 14.728 1.00 91.31 92 ALA B O 1
ATOM 2608 N N . GLU B 1 93 ? 10.634 15.618 13.844 1.00 95.37 93 GLU B N 1
ATOM 2609 C CA . GLU B 1 93 ? 11.391 15.126 14.995 1.00 100.64 93 GLU B CA 1
ATOM 2610 C C . GLU B 1 93 ? 11.404 16.111 16.168 1.00 103.95 93 GLU B C 1
ATOM 2611 O O . GLU B 1 93 ? 12.375 16.149 16.935 1.00 105.26 93 GLU B O 1
ATOM 2617 N N . ASP B 1 94 ? 10.323 16.877 16.340 1.00 99.77 94 ASP B N 1
ATOM 2618 C CA . ASP B 1 94 ? 10.268 17.958 17.323 1.00 99.09 94 ASP B CA 1
ATOM 2619 C C . ASP B 1 94 ? 11.364 18.979 17.031 1.00 94.28 94 ASP B C 1
ATOM 2620 O O . ASP B 1 94 ? 11.501 19.947 17.781 1.00 90.29 94 ASP B O 1
ATOM 2625 N N . ASP B 1 97 ? 12.610 22.146 13.115 1.00 91.46 97 ASP B N 1
ATOM 2626 C CA . ASP B 1 97 ? 11.930 23.041 12.166 1.00 89.82 97 ASP B CA 1
ATOM 2627 C C . ASP B 1 97 ? 11.974 22.442 10.752 1.00 81.89 97 ASP B C 1
ATOM 2628 O O . ASP B 1 97 ? 12.263 23.134 9.777 1.00 78.67 97 ASP B O 1
ATOM 2633 N N . THR B 1 98 ? 11.650 21.149 10.656 1.00 77.96 98 THR B N 1
ATOM 2634 C CA . THR B 1 98 ? 11.654 20.420 9.391 1.00 74.14 98 THR B CA 1
ATOM 2635 C C . THR B 1 98 ? 10.546 19.374 9.398 1.00 72.50 98 THR B C 1
ATOM 2636 O O . THR B 1 98 ? 10.516 18.515 10.284 1.00 77.52 98 THR B O 1
ATOM 2640 N N . LEU B 1 99 ? 9.650 19.435 8.409 1.00 68.50 99 LEU B N 1
ATOM 2641 C CA . LEU B 1 99 ? 8.691 18.363 8.158 1.00 68.31 99 LEU B CA 1
ATOM 2642 C C . LEU B 1 99 ? 9.155 17.519 6.971 1.00 67.40 99 LEU B C 1
ATOM 2643 O O . LEU B 1 99 ? 9.470 18.060 5.909 1.00 65.09 99 LEU B O 1
ATOM 2648 N N . ALA B 1 100 ? 9.182 16.194 7.154 1.00 67.84 100 ALA B N 1
ATOM 2649 C CA . ALA B 1 100 ? 9.452 15.257 6.071 1.00 66.04 100 ALA B CA 1
ATOM 2650 C C . ALA B 1 100 ? 8.152 14.648 5.544 1.00 66.20 100 ALA B C 1
ATOM 2651 O O . ALA B 1 100 ? 7.153 14.530 6.266 1.00 62.73 100 ALA B O 1
ATOM 2653 N N . LEU B 1 101 ? 8.181 14.283 4.259 1.00 65.97 101 LEU B N 1
ATOM 2654 C CA . LEU B 1 101 ? 7.080 13.612 3.585 1.00 62.75 101 LEU B CA 1
ATOM 2655 C C . LEU B 1 101 ? 7.676 12.444 2.822 1.00 61.18 101 LEU B C 1
ATOM 2656 O O . LEU B 1 101 ? 8.625 12.624 2.052 1.00 59.60 101 LEU B O 1
ATOM 2661 N N . VAL B 1 102 ? 7.142 11.251 3.055 1.00 59.42 102 VAL B N 1
ATOM 2662 C CA . VAL B 1 102 ? 7.648 10.056 2.400 1.00 58.45 102 VAL B CA 1
ATOM 2663 C C . VAL B 1 102 ? 6.532 9.437 1.565 1.00 58.47 102 VAL B C 1
ATOM 2664 O O . VAL B 1 102 ? 5.430 9.183 2.062 1.00 57.76 102 VAL B O 1
ATOM 2668 N N . PHE B 1 103 ? 6.832 9.208 0.288 1.00 59.08 103 PHE B N 1
ATOM 2669 C CA . PHE B 1 103 ? 5.880 8.650 -0.661 1.00 60.53 103 PHE B CA 1
ATOM 2670 C C . PHE B 1 103 ? 6.353 7.247 -1.027 1.00 63.53 103 PHE B C 1
ATOM 2671 O O . PHE B 1 103 ? 7.385 7.095 -1.683 1.00 61.77 103 PHE B O 1
ATOM 2679 N N . GLU B 1 104 ? 5.604 6.229 -0.584 1.00 67.77 104 GLU B N 1
ATOM 2680 C CA . GLU B 1 104 ? 5.928 4.829 -0.845 1.00 70.75 104 GLU B CA 1
ATOM 2681 C C . GLU B 1 104 ? 5.009 4.291 -1.929 1.00 72.47 104 GLU B C 1
ATOM 2682 O O . GLU B 1 104 ? 3.791 4.225 -1.736 1.00 71.47 104 GLU B O 1
ATOM 2688 N N . ALA B 1 105 ? 5.607 3.900 -3.050 1.00 76.08 105 ALA B N 1
ATOM 2689 C CA . ALA B 1 105 ? 4.865 3.421 -4.200 1.00 81.66 105 ALA B CA 1
ATOM 2690 C C . ALA B 1 105 ? 4.397 1.989 -3.968 1.00 84.48 105 ALA B C 1
ATOM 2691 O O . ALA B 1 105 ? 5.022 1.234 -3.223 1.00 84.14 105 ALA B O 1
ATOM 2693 N N . PRO B 1 106 ? 3.294 1.592 -4.615 1.00 90.18 106 PRO B N 1
ATOM 2694 C CA . PRO B 1 106 ? 2.785 0.225 -4.459 1.00 95.97 106 PRO B CA 1
ATOM 2695 C C . PRO B 1 106 ? 3.817 -0.857 -4.712 1.00 102.09 106 PRO B C 1
ATOM 2696 O O . PRO B 1 106 ? 3.922 -1.809 -3.929 1.00 100.49 106 PRO B O 1
ATOM 2700 N N . ASN B 1 107 ? 4.580 -0.718 -5.803 1.00 107.82 107 ASN B N 1
ATOM 2701 C CA . ASN B 1 107 ? 5.541 -1.742 -6.198 1.00 114.59 107 ASN B CA 1
ATOM 2702 C C . ASN B 1 107 ? 6.660 -1.922 -5.174 1.00 111.11 107 ASN B C 1
ATOM 2703 O O . ASN B 1 107 ? 7.439 -2.869 -5.302 1.00 110.27 107 ASN B O 1
ATOM 2708 N N . GLN B 1 108 ? 6.741 -1.046 -4.166 1.00 106.85 108 GLN B N 1
ATOM 2709 C CA . GLN B 1 108 ? 7.715 -1.145 -3.083 1.00 104.90 108 GLN B CA 1
ATOM 2710 C C . GLN B 1 108 ? 9.151 -1.060 -3.600 1.00 100.25 108 GLN B C 1
ATOM 2711 O O . GLN B 1 108 ? 10.080 -1.507 -2.926 1.00 104.41 108 GLN B O 1
ATOM 2717 N N . GLU B 1 109 ? 9.352 -0.491 -4.793 1.00 94.83 109 GLU B N 1
ATOM 2718 C CA . GLU B 1 109 ? 10.688 -0.321 -5.349 1.00 91.41 109 GLU B CA 1
ATOM 2719 C C . GLU B 1 109 ? 10.913 1.108 -5.824 1.00 84.41 109 GLU B C 1
ATOM 2720 O O . GLU B 1 109 ? 11.776 1.346 -6.669 1.00 83.72 109 GLU B O 1
ATOM 2726 N N . LYS B 1 110 ? 10.123 2.047 -5.305 1.00 78.94 110 LYS B N 1
ATOM 2727 C CA . LYS B 1 110 ? 10.331 3.470 -5.518 1.00 74.35 110 LYS B CA 1
ATOM 2728 C C . LYS B 1 110 ? 9.875 4.179 -4.252 1.00 69.47 110 LYS B C 1
ATOM 2729 O O . LYS B 1 110 ? 8.727 4.035 -3.846 1.00 67.40 110 LYS B O 1
ATOM 2735 N N . VAL B 1 111 ? 10.780 4.918 -3.623 1.00 68.84 111 VAL B N 1
ATOM 2736 C CA . VAL B 1 111 ? 10.475 5.674 -2.417 1.00 67.03 111 VAL B CA 1
ATOM 2737 C C . VAL B 1 111 ? 10.961 7.100 -2.624 1.00 66.50 111 VAL B C 1
ATOM 2738 O O . VAL B 1 111 ? 12.081 7.313 -3.099 1.00 67.57 111 VAL B O 1
ATOM 2742 N N . SER B 1 112 ? 10.131 8.070 -2.245 1.00 64.09 112 SER B N 1
ATOM 2743 C CA . SER B 1 112 ? 10.483 9.473 -2.368 1.00 62.86 112 SER B CA 1
ATOM 2744 C C . SER B 1 112 ? 10.491 10.091 -0.978 1.00 62.13 112 SER B C 1
ATOM 2745 O O . SER B 1 112 ? 9.516 9.951 -0.241 1.00 61.81 112 SER B O 1
ATOM 2748 N N . ASP B 1 113 ? 11.604 10.729 -0.619 1.00 63.69 113 ASP B N 1
ATOM 2749 C CA . ASP B 1 113 ? 11.700 11.559 0.571 1.00 66.60 113 ASP B CA 1
ATOM 2750 C C . ASP B 1 113 ? 11.677 13.016 0.142 1.00 63.90 113 ASP B C 1
ATOM 2751 O O . ASP B 1 113 ? 12.491 13.425 -0.681 1.00 63.84 113 ASP B O 1
ATOM 2756 N N . TYR B 1 114 ? 10.767 13.796 0.715 1.00 61.04 114 TYR B N 1
ATOM 2757 C CA . TYR B 1 114 ? 10.779 15.236 0.534 1.00 59.06 114 TYR B CA 1
ATOM 2758 C C . TYR B 1 114 ? 10.862 15.883 1.902 1.00 59.94 114 TYR B C 1
ATOM 2759 O O . TYR B 1 114 ? 10.436 15.319 2.906 1.00 58.09 114 TYR B O 1
ATOM 2768 N N . GLU B 1 115 ? 11.430 17.078 1.931 1.00 64.09 115 GLU B N 1
ATOM 2769 C CA . GLU B 1 115 ? 11.786 17.688 3.196 1.00 67.59 115 GLU B CA 1
ATOM 2770 C C . GLU B 1 115 ? 11.658 19.196 3.067 1.00 68.09 115 GLU B C 1
ATOM 2771 O O . GLU B 1 115 ? 12.103 19.767 2.074 1.00 71.13 115 GLU B O 1
ATOM 2777 N N . MET B 1 116 ? 11.047 19.835 4.063 1.00 69.45 116 MET B N 1
ATOM 2778 C CA . MET B 1 116 ? 10.616 21.220 3.925 1.00 68.58 116 MET B CA 1
ATOM 2779 C C . MET B 1 116 ? 10.785 21.954 5.257 1.00 69.24 116 MET B C 1
ATOM 2780 O O . MET B 1 116 ? 10.343 21.473 6.302 1.00 69.69 116 MET B O 1
ATOM 2785 N N . LYS B 1 117 ? 11.476 23.098 5.216 1.00 70.90 117 LYS B N 1
ATOM 2786 C CA . LYS B 1 117 ? 11.689 23.918 6.404 1.00 71.62 117 LYS B CA 1
ATOM 2787 C C . LYS B 1 117 ? 10.353 24.474 6.882 1.00 70.18 117 LYS B C 1
ATOM 2788 O O . LYS B 1 117 ? 9.552 24.967 6.082 1.00 65.54 117 LYS B O 1
ATOM 2794 N N . LEU B 1 118 ? 10.118 24.383 8.190 1.00 71.75 118 LEU B N 1
ATOM 2795 C CA . LEU B 1 118 ? 8.904 24.890 8.814 1.00 71.77 118 LEU B CA 1
ATOM 2796 C C . LEU B 1 118 ? 9.158 26.295 9.356 1.00 72.70 118 LEU B C 1
ATOM 2797 O O . LEU B 1 118 ? 10.293 26.753 9.410 1.00 73.54 118 LEU B O 1
ATOM 2802 N N . MET B 1 119 ? 8.085 26.977 9.759 1.00 74.77 119 MET B N 1
ATOM 2803 C CA . MET B 1 119 ? 8.158 28.380 10.135 1.00 79.43 119 MET B CA 1
ATOM 2804 C C . MET B 1 119 ? 7.614 28.589 11.541 1.00 83.15 119 MET B C 1
ATOM 2805 O O . MET B 1 119 ? 6.998 27.695 12.122 1.00 84.26 119 MET B O 1
ATOM 2810 N N . ASP B 1 120 ? 7.882 29.784 12.088 1.00 86.77 120 ASP B N 1
ATOM 2811 C CA . ASP B 1 120 ? 7.313 30.232 13.355 1.00 87.76 120 ASP B CA 1
ATOM 2812 C C . ASP B 1 120 ? 6.109 31.115 13.058 1.00 88.82 120 ASP B C 1
ATOM 2813 O O . ASP B 1 120 ? 6.272 32.248 12.608 1.00 89.99 120 ASP B O 1
ATOM 2818 N N . LEU B 1 121 ? 4.907 30.606 13.340 1.00 90.86 121 LEU B N 1
ATOM 2819 C CA . LEU B 1 121 ? 3.667 31.332 13.104 1.00 93.32 121 LEU B CA 1
ATOM 2820 C C . LEU B 1 121 ? 2.955 31.606 14.430 1.00 97.72 121 LEU B C 1
ATOM 2821 O O . LEU B 1 121 ? 2.930 30.756 15.325 1.00 96.31 121 LEU B O 1
ATOM 2826 N N . ASP B 1 122 ? 2.381 32.808 14.545 1.00 104.69 122 ASP B N 1
ATOM 2827 C CA . ASP B 1 122 ? 1.573 33.185 15.705 1.00 111.38 122 ASP B CA 1
ATOM 2828 C C . ASP B 1 122 ? 0.365 32.240 15.843 1.00 102.46 122 ASP B C 1
ATOM 2829 O O . ASP B 1 122 ? -0.791 32.674 15.710 1.00 95.87 122 ASP B O 1
ATOM 2834 N N . GLN B 1 125 ? -5.471 32.210 18.137 1.00 132.75 125 GLN B N 1
ATOM 2835 C CA . GLN B 1 125 ? -6.414 31.430 17.323 1.00 131.67 125 GLN B CA 1
ATOM 2836 C C . GLN B 1 125 ? -7.831 31.495 17.892 1.00 135.11 125 GLN B C 1
ATOM 2837 O O . GLN B 1 125 ? -8.128 30.873 18.910 1.00 136.10 125 GLN B O 1
ATOM 2843 N N . LEU B 1 126 ? -8.714 32.229 17.214 1.00 138.00 126 LEU B N 1
ATOM 2844 C CA . LEU B 1 126 ? -10.071 32.415 17.706 1.00 144.38 126 LEU B CA 1
ATOM 2845 C C . LEU B 1 126 ? -10.991 31.303 17.198 1.00 146.40 126 LEU B C 1
ATOM 2846 O O . LEU B 1 126 ? -11.095 30.257 17.844 1.00 152.21 126 LEU B O 1
ATOM 2851 N N . GLY B 1 127 ? -11.665 31.523 16.068 1.00 139.66 127 GLY B N 1
ATOM 2852 C CA . GLY B 1 127 ? -12.578 30.549 15.493 1.00 136.41 127 GLY B CA 1
ATOM 2853 C C . GLY B 1 127 ? -14.028 31.024 15.511 1.00 137.18 127 GLY B C 1
ATOM 2854 O O . GLY B 1 127 ? -14.366 32.035 16.127 1.00 144.81 127 GLY B O 1
ATOM 2855 N N . ILE B 1 128 ? -14.888 30.257 14.828 1.00 129.29 128 ILE B N 1
ATOM 2856 C CA . ILE B 1 128 ? -16.308 30.560 14.695 1.00 125.34 128 ILE B CA 1
ATOM 2857 C C . ILE B 1 128 ? -17.105 29.610 15.587 1.00 123.60 128 ILE B C 1
ATOM 2858 O O . ILE B 1 128 ? -17.255 28.426 15.239 1.00 112.85 128 ILE B O 1
ATOM 2863 N N . PRO B 1 129 ? -17.674 30.088 16.714 1.00 124.08 129 PRO B N 1
ATOM 2864 C CA . PRO B 1 129 ? -18.509 29.233 17.564 1.00 120.90 129 PRO B CA 1
ATOM 2865 C C . PRO B 1 129 ? -19.679 28.629 16.799 1.00 119.57 129 PRO B C 1
ATOM 2866 O O . PRO B 1 129 ? -20.323 29.297 15.990 1.00 122.10 129 PRO B O 1
ATOM 2870 N N . GLU B 1 130 ? -19.946 27.351 17.053 1.00 116.80 130 GLU B N 1
ATOM 2871 C CA . GLU B 1 130 ? -21.032 26.682 16.361 1.00 112.49 130 GLU B CA 1
ATOM 2872 C C . GLU B 1 130 ? -22.367 27.161 16.909 1.00 112.71 130 GLU B C 1
ATOM 2873 O O . GLU B 1 130 ? -22.526 27.355 18.119 1.00 112.64 130 GLU B O 1
ATOM 2879 N N . GLN B 1 131 ? -23.319 27.355 15.999 1.00 107.80 131 GLN B N 1
ATOM 2880 C CA . GLN B 1 131 ? -24.655 27.803 16.339 1.00 104.98 131 GLN B CA 1
ATOM 2881 C C . GLN B 1 131 ? -25.659 26.809 15.786 1.00 104.90 131 GLN B C 1
ATOM 2882 O O . GLN B 1 131 ? -25.306 25.861 15.083 1.00 101.77 131 GLN B O 1
ATOM 2888 N N . GLU B 1 132 ? -26.917 27.044 16.146 1.00 108.77 132 GLU B N 1
ATOM 2889 C CA . GLU B 1 132 ? -28.037 26.542 15.373 1.00 109.78 132 GLU B CA 1
ATOM 2890 C C . GLU B 1 132 ? -28.235 27.492 14.191 1.00 102.07 132 GLU B C 1
ATOM 2891 O O . GLU B 1 132 ? -28.233 28.718 14.351 1.00 98.84 132 GLU B O 1
ATOM 2897 N N . TYR B 1 133 ? -28.358 26.927 12.997 1.00 94.82 133 TYR B N 1
ATOM 2898 C CA . TYR B 1 133 ? -28.562 27.743 11.820 1.00 89.60 133 TYR B CA 1
ATOM 2899 C C . TYR B 1 133 ? -30.027 27.702 11.421 1.00 89.63 133 TYR B C 1
ATOM 2900 O O . TYR B 1 133 ? -30.719 26.708 11.643 1.00 92.74 133 TYR B O 1
ATOM 2909 N N . SER B 1 134 ? -30.490 28.813 10.848 1.00 88.16 134 SER B N 1
ATOM 2910 C CA . SER B 1 134 ? -31.875 28.912 10.406 1.00 89.18 134 SER B CA 1
ATOM 2911 C C . SER B 1 134 ? -32.137 27.957 9.252 1.00 88.04 134 SER B C 1
ATOM 2912 O O . SER B 1 134 ? -33.204 27.351 9.180 1.00 91.19 134 SER B O 1
ATOM 2915 N N . CYS B 1 135 ? -31.181 27.839 8.332 1.00 84.11 135 CYS B N 1
ATOM 2916 C CA . CYS B 1 135 ? -31.275 26.883 7.242 1.00 82.65 135 CYS B CA 1
ATOM 2917 C C . CYS B 1 135 ? -29.976 26.104 7.140 1.00 80.44 135 CYS B C 1
ATOM 2918 O O . CYS B 1 135 ? -28.897 26.663 7.346 1.00 80.08 135 CYS B O 1
ATOM 2921 N N . VAL B 1 136 ? -30.105 24.809 6.840 1.00 78.38 136 VAL B N 1
ATOM 2922 C CA . VAL B 1 136 ? -28.969 23.937 6.587 1.00 74.72 136 VAL B CA 1
ATOM 2923 C C . VAL B 1 136 ? -29.329 23.009 5.429 1.00 72.90 136 VAL B C 1
ATOM 2924 O O . VAL B 1 136 ? -30.354 22.330 5.470 1.00 73.48 136 VAL B O 1
ATOM 2928 N N . VAL B 1 137 ? -28.480 22.994 4.395 1.00 72.12 137 VAL B N 1
ATOM 2929 C CA . VAL B 1 137 ? -28.781 22.374 3.106 1.00 71.14 137 VAL B CA 1
ATOM 2930 C C . VAL B 1 137 ? -27.660 21.407 2.764 1.00 70.50 137 VAL B C 1
ATOM 2931 O O . VAL B 1 137 ? -26.501 21.816 2.680 1.00 72.02 137 VAL B O 1
ATOM 2935 N N . LYS B 1 138 ? -28.005 20.136 2.566 1.00 70.79 138 LYS B N 1
ATOM 2936 C CA . LYS B 1 138 ? -27.057 19.130 2.111 1.00 72.51 138 LYS B CA 1
ATOM 2937 C C . LYS B 1 138 ? -27.383 18.836 0.651 1.00 70.34 138 LYS B C 1
ATOM 2938 O O . LYS B 1 138 ? -28.511 18.455 0.324 1.00 69.57 138 LYS B O 1
ATOM 2944 N N . MET B 1 139 ? -26.414 19.063 -0.228 1.00 66.95 139 MET B N 1
ATOM 2945 C CA . MET B 1 139 ? -26.606 18.895 -1.659 1.00 66.53 139 MET B CA 1
ATOM 2946 C C . MET B 1 139 ? -25.357 18.252 -2.233 1.00 65.33 139 MET B C 1
ATOM 2947 O O . MET B 1 139 ? -24.317 18.182 -1.558 1.00 64.63 139 MET B O 1
ATOM 2952 N N . PRO B 1 140 ? -25.416 17.707 -3.464 1.00 62.12 140 PRO B N 1
ATOM 2953 C CA . PRO B 1 140 ? -24.217 17.147 -4.091 1.00 59.73 140 PRO B CA 1
ATOM 2954 C C . PRO B 1 140 ? -23.129 18.192 -4.242 1.00 57.66 140 PRO B C 1
ATOM 2955 O O . PRO B 1 140 ? -23.417 19.366 -4.469 1.00 56.21 140 PRO B O 1
ATOM 2959 N N . SER B 1 141 ? -21.880 17.754 -4.090 1.00 59.32 141 SER B N 1
ATOM 2960 C CA . SER B 1 141 ? -20.750 18.672 -4.174 1.00 58.53 141 SER B CA 1
ATOM 2961 C C . SER B 1 141 ? -20.645 19.252 -5.580 1.00 60.27 141 SER B C 1
ATOM 2962 O O . SER B 1 141 ? -20.611 20.476 -5.749 1.00 60.81 141 SER B O 1
ATOM 2965 N N . GLY B 1 142 ? -20.626 18.363 -6.588 1.00 62.95 142 GLY B N 1
ATOM 2966 C CA . GLY B 1 142 ? -20.527 18.771 -7.982 1.00 62.34 142 GLY B CA 1
ATOM 2967 C C . GLY B 1 142 ? -21.586 19.777 -8.388 1.00 62.03 142 GLY B C 1
ATOM 2968 O O . GLY B 1 142 ? -21.317 20.683 -9.176 1.00 61.57 142 GLY B O 1
ATOM 2969 N N . GLU B 1 143 ? -22.793 19.641 -7.841 1.00 66.01 143 GLU B N 1
ATOM 2970 C CA . GLU B 1 143 ? -23.862 20.560 -8.201 1.00 66.86 143 GLU B CA 1
ATOM 2971 C C . GLU B 1 143 ? -23.592 21.947 -7.634 1.00 62.68 143 GLU B C 1
ATOM 2972 O O . GLU B 1 143 ? -23.698 22.940 -8.355 1.00 66.90 143 GLU B O 1
ATOM 2978 N N . PHE B 1 144 ? -23.243 22.036 -6.348 1.00 58.92 144 PHE B N 1
ATOM 2979 C CA . PHE B 1 144 ? -22.959 23.339 -5.767 1.00 56.93 144 PHE B CA 1
ATOM 2980 C C . PHE B 1 144 ? -21.765 23.994 -6.467 1.00 56.94 144 PHE B C 1
ATOM 2981 O O . PHE B 1 144 ? -21.751 25.210 -6.675 1.00 58.35 144 PHE B O 1
ATOM 2989 N N . ALA B 1 145 ? -20.759 23.195 -6.842 1.00 55.48 145 ALA B N 1
ATOM 2990 C CA . ALA B 1 145 ? -19.635 23.704 -7.618 1.00 55.63 145 ALA B CA 1
ATOM 2991 C C . ALA B 1 145 ? -20.100 24.266 -8.961 1.00 56.87 145 ALA B C 1
ATOM 2992 O O . ALA B 1 145 ? -19.689 25.356 -9.362 1.00 53.62 145 ALA B O 1
ATOM 2994 N N . ARG B 1 146 ? -20.959 23.518 -9.670 1.00 61.29 146 ARG B N 1
ATOM 2995 C CA . ARG B 1 146 ? -21.402 23.942 -10.990 1.00 62.76 146 ARG B CA 1
ATOM 2996 C C . ARG B 1 146 ? -22.250 25.197 -10.881 1.00 61.25 146 ARG B C 1
ATOM 2997 O O . ARG B 1 146 ? -22.146 26.099 -11.713 1.00 58.49 146 ARG B O 1
ATOM 3005 N N . ILE B 1 147 ? -23.070 25.276 -9.832 1.00 61.07 147 ILE B N 1
ATOM 3006 C CA . ILE B 1 147 ? -23.911 26.447 -9.627 1.00 60.02 147 ILE B CA 1
ATOM 3007 C C . ILE B 1 147 ? -23.057 27.694 -9.425 1.00 57.02 147 ILE B C 1
ATOM 3008 O O . ILE B 1 147 ? -23.430 28.787 -9.870 1.00 53.07 147 ILE B O 1
ATOM 3013 N N . CYS B 1 148 ? -21.909 27.541 -8.760 1.00 55.24 148 CYS B N 1
ATOM 3014 C CA . CYS B 1 148 ? -21.033 28.671 -8.490 1.00 52.83 148 CYS B CA 1
ATOM 3015 C C . CYS B 1 148 ? -20.306 29.130 -9.748 1.00 52.79 148 CYS B C 1
ATOM 3016 O O . CYS B 1 148 ? -20.264 30.330 -10.036 1.00 50.01 148 CYS B O 1
ATOM 3019 N N . ARG B 1 149 ? -19.735 28.184 -10.498 1.00 57.39 149 ARG B N 1
ATOM 3020 C CA . ARG B 1 149 ? -19.096 28.523 -11.763 1.00 62.62 149 ARG B CA 1
ATOM 3021 C C . ARG B 1 149 ? -20.093 29.205 -12.684 1.00 60.16 149 ARG B C 1
ATOM 3022 O O . ARG B 1 149 ? -19.815 30.284 -13.220 1.00 59.26 149 ARG B O 1
ATOM 3030 N N . ASP B 1 150 ? -21.250 28.568 -12.878 1.00 58.45 150 ASP B N 1
ATOM 3031 C CA . ASP B 1 150 ? -22.286 29.148 -13.712 1.00 59.15 150 ASP B CA 1
ATOM 3032 C C . ASP B 1 150 ? -22.512 30.592 -13.288 1.00 56.97 150 ASP B C 1
ATOM 3033 O O . ASP B 1 150 ? -22.278 31.517 -14.069 1.00 57.75 150 ASP B O 1
ATOM 3038 N N . LEU B 1 151 ? -22.902 30.801 -12.025 1.00 55.48 151 LEU B N 1
ATOM 3039 C CA . LEU B 1 151 ? -23.395 32.112 -11.608 1.00 55.77 151 LEU B CA 1
ATOM 3040 C C . LEU B 1 151 ? -22.298 33.174 -11.634 1.00 54.15 151 LEU B C 1
ATOM 3041 O O . LEU B 1 151 ? -22.594 34.355 -11.836 1.00 52.36 151 LEU B O 1
ATOM 3046 N N . SER B 1 152 ? -21.037 32.785 -11.446 1.00 53.75 152 SER B N 1
ATOM 3047 C CA . SER B 1 152 ? -19.977 33.778 -11.552 1.00 53.73 152 SER B CA 1
ATOM 3048 C C . SER B 1 152 ? -19.839 34.322 -12.974 1.00 53.60 152 SER B C 1
ATOM 3049 O O . SER B 1 152 ? -19.222 35.369 -13.144 1.00 53.05 152 SER B O 1
ATOM 3052 N N . HIS B 1 153 ? -20.424 33.671 -13.986 1.00 53.88 153 HIS B N 1
ATOM 3053 C CA . HIS B 1 153 ? -20.465 34.251 -15.328 1.00 55.77 153 HIS B CA 1
ATOM 3054 C C . HIS B 1 153 ? -21.572 35.289 -15.507 1.00 52.17 153 HIS B C 1
ATOM 3055 O O . HIS B 1 153 ? -21.691 35.870 -16.583 1.00 50.01 153 HIS B O 1
ATOM 3062 N N . ILE B 1 154 ? -22.411 35.503 -14.497 1.00 51.58 154 ILE B N 1
ATOM 3063 C CA . ILE B 1 154 ? -23.518 36.438 -14.584 1.00 52.06 154 ILE B CA 1
ATOM 3064 C C . ILE B 1 154 ? -23.284 37.642 -13.680 1.00 53.46 154 ILE B C 1
ATOM 3065 O O . ILE B 1 154 ? -23.572 38.771 -14.068 1.00 55.05 154 ILE B O 1
ATOM 3070 N N . GLY B 1 155 ? -22.778 37.408 -12.467 1.00 54.90 155 GLY B N 1
ATOM 3071 C CA . GLY B 1 155 ? -22.445 38.481 -11.547 1.00 54.71 155 GLY B CA 1
ATOM 3072 C C . GLY B 1 155 ? -21.387 38.033 -10.558 1.00 52.66 155 GLY B C 1
ATOM 3073 O O . GLY B 1 155 ? -20.921 36.894 -10.596 1.00 52.42 155 GLY B O 1
ATOM 3074 N N . ASP B 1 156 ? -21.025 38.951 -9.660 1.00 52.91 156 ASP B N 1
ATOM 3075 C CA . ASP B 1 156 ? -19.979 38.704 -8.671 1.00 54.19 156 ASP B CA 1
ATOM 3076 C C . ASP B 1 156 ? -20.514 38.109 -7.381 1.00 50.09 156 ASP B C 1
ATOM 3077 O O . ASP B 1 156 ? -19.786 37.392 -6.697 1.00 47.40 156 ASP B O 1
ATOM 3082 N N . ALA B 1 157 ? -21.751 38.443 -7.031 1.00 49.63 157 ALA B N 1
ATOM 3083 C CA . ALA B 1 157 ? -22.368 38.043 -5.779 1.00 51.88 157 ALA B CA 1
ATOM 3084 C C . ALA B 1 157 ? -23.536 37.096 -6.043 1.00 52.12 157 ALA B C 1
ATOM 3085 O O . ALA B 1 157 ? -24.180 37.163 -7.094 1.00 52.10 157 ALA B O 1
ATOM 3087 N N . VAL B 1 158 ? -23.802 36.206 -5.083 1.00 51.81 158 VAL B N 1
ATOM 3088 C CA . VAL B 1 158 ? -24.922 35.280 -5.180 1.00 52.95 158 VAL B CA 1
ATOM 3089 C C . VAL B 1 158 ? -25.810 35.462 -3.958 1.00 55.82 158 VAL B C 1
ATOM 3090 O O . VAL B 1 158 ? -25.358 35.315 -2.821 1.00 55.20 158 VAL B O 1
ATOM 3094 N N . VAL B 1 159 ? -27.076 35.793 -4.214 1.00 58.85 159 VAL B N 1
ATOM 3095 C CA . VAL B 1 159 ? -28.112 35.803 -3.198 1.00 60.59 159 VAL B CA 1
ATOM 3096 C C . VAL B 1 159 ? -28.604 34.371 -3.037 1.00 60.26 159 VAL B C 1
ATOM 3097 O O . VAL B 1 159 ? -29.151 33.794 -3.975 1.00 59.10 159 VAL B O 1
ATOM 3101 N N . ILE B 1 160 ? -28.358 33.793 -1.861 1.00 61.57 160 ILE B N 1
ATOM 3102 C CA . ILE B 1 160 ? -28.901 32.496 -1.482 1.00 63.42 160 ILE B CA 1
ATOM 3103 C C . ILE B 1 160 ? -30.195 32.750 -0.711 1.00 67.38 160 ILE B C 1
ATOM 3104 O O . ILE B 1 160 ? -30.221 33.523 0.252 1.00 67.31 160 ILE B O 1
ATOM 3109 N N . SER B 1 161 ? -31.279 32.123 -1.154 1.00 70.76 161 SER B N 1
ATOM 3110 C CA . SER B 1 161 ? -32.557 32.251 -0.480 1.00 74.15 161 SER B CA 1
ATOM 3111 C C . SER B 1 161 ? -33.086 30.857 -0.198 1.00 77.93 161 SER B C 1
ATOM 3112 O O . SER B 1 161 ? -33.131 30.012 -1.096 1.00 74.90 161 SER B O 1
ATOM 3115 N N . CYS B 1 162 ? -33.465 30.625 1.060 1.00 85.13 162 CYS B N 1
ATOM 3116 C CA . CYS B 1 162 ? -33.808 29.296 1.530 1.00 87.97 162 CYS B CA 1
ATOM 3117 C C . CYS B 1 162 ? -35.187 29.336 2.168 1.00 94.43 162 CYS B C 1
ATOM 3118 O O . CYS B 1 162 ? -35.472 30.202 2.998 1.00 95.98 162 CYS B O 1
ATOM 3121 N N . ALA B 1 163 ? -36.040 28.414 1.729 1.00 103.35 163 ALA B N 1
ATOM 3122 C CA . ALA B 1 163 ? -37.331 28.141 2.331 1.00 105.79 163 ALA B CA 1
ATOM 3123 C C . ALA B 1 163 ? -37.372 26.656 2.663 1.00 107.97 163 ALA B C 1
ATOM 3124 O O . ALA B 1 163 ? -36.424 25.922 2.380 1.00 107.56 163 ALA B O 1
ATOM 3126 N N . LYS B 1 164 ? -38.473 26.204 3.264 1.00 115.27 164 LYS B N 1
ATOM 3127 C CA . LYS B 1 164 ? -38.634 24.772 3.480 1.00 116.18 164 LYS B CA 1
ATOM 3128 C C . LYS B 1 164 ? -38.733 24.039 2.145 1.00 112.45 164 LYS B C 1
ATOM 3129 O O . LYS B 1 164 ? -38.273 22.898 2.032 1.00 105.84 164 LYS B O 1
ATOM 3135 N N . ASP B 1 165 ? -39.302 24.705 1.130 1.00 111.76 165 ASP B N 1
ATOM 3136 C CA . ASP B 1 165 ? -39.526 24.099 -0.178 1.00 111.59 165 ASP B CA 1
ATOM 3137 C C . ASP B 1 165 ? -38.202 23.785 -0.864 1.00 101.67 165 ASP B C 1
ATOM 3138 O O . ASP B 1 165 ? -37.898 22.630 -1.177 1.00 98.11 165 ASP B O 1
ATOM 3143 N N . GLY B 1 166 ? -37.413 24.821 -1.111 1.00 94.88 166 GLY B N 1
ATOM 3144 C CA . GLY B 1 166 ? -36.156 24.660 -1.801 1.00 91.13 166 GLY B CA 1
ATOM 3145 C C . GLY B 1 166 ? -35.254 25.848 -1.556 1.00 85.59 166 GLY B C 1
ATOM 3146 O O . GLY B 1 166 ? -35.557 26.722 -0.744 1.00 83.60 166 GLY B O 1
ATOM 3147 N N . VAL B 1 167 ? -34.136 25.857 -2.278 1.00 82.24 167 VAL B N 1
ATOM 3148 C CA . VAL B 1 167 ? -33.119 26.891 -2.160 1.00 77.99 167 VAL B CA 1
ATOM 3149 C C . VAL B 1 167 ? -32.909 27.521 -3.536 1.00 74.45 167 VAL B C 1
ATOM 3150 O O . VAL B 1 167 ? -32.939 26.832 -4.561 1.00 74.77 167 VAL B O 1
ATOM 3154 N N . LYS B 1 168 ? -32.727 28.841 -3.553 1.00 71.74 168 LYS B N 1
ATOM 3155 C CA . LYS B 1 168 ? -32.613 29.598 -4.791 1.00 68.93 168 LYS B CA 1
ATOM 3156 C C . LYS B 1 168 ? -31.321 30.409 -4.766 1.00 65.30 168 LYS B C 1
ATOM 3157 O O . LYS B 1 168 ? -31.102 31.199 -3.847 1.00 59.55 168 LYS B O 1
ATOM 3163 N N . PHE B 1 169 ? -30.470 30.204 -5.778 1.00 65.25 169 PHE B N 1
ATOM 3164 C CA . PHE B 1 169 ? -29.237 30.964 -5.954 1.00 61.45 169 PHE B CA 1
ATOM 3165 C C . PHE B 1 169 ? -29.420 31.952 -7.103 1.00 57.30 169 PHE B C 1
ATOM 3166 O O . PHE B 1 169 ? -29.718 31.529 -8.222 1.00 59.42 169 PHE B O 1
ATOM 3174 N N . SER B 1 170 ? -29.224 33.253 -6.822 1.00 52.74 170 SER B N 1
ATOM 3175 C CA . SER B 1 170 ? -29.439 34.328 -7.784 1.00 53.52 170 SER B CA 1
ATOM 3176 C C . SER B 1 170 ? -28.231 35.261 -7.870 1.00 53.71 170 SER B C 1
ATOM 3177 O O . SER B 1 170 ? -27.693 35.693 -6.851 1.00 50.93 170 SER B O 1
ATOM 3180 N N . ALA B 1 171 ? -27.857 35.624 -9.098 1.00 54.99 171 ALA B N 1
ATOM 3181 C CA . ALA B 1 171 ? -26.859 36.648 -9.362 1.00 54.94 171 ALA B CA 1
ATOM 3182 C C . ALA B 1 171 ? -27.370 37.530 -10.489 1.00 56.00 171 ALA B C 1
ATOM 3183 O O . ALA B 1 171 ? -28.070 37.056 -11.379 1.00 58.81 171 ALA B O 1
ATOM 3185 N N . SER B 1 172 ? -27.040 38.816 -10.430 1.00 58.06 172 SER B N 1
ATOM 3186 C CA . SER B 1 172 ? -27.308 39.725 -11.530 1.00 61.83 172 SER B CA 1
ATOM 3187 C C . SER B 1 172 ? -26.036 40.507 -11.830 1.00 66.11 172 SER B C 1
ATOM 3188 O O . SER B 1 172 ? -25.145 40.621 -10.982 1.00 68.58 172 SER B O 1
ATOM 3191 N N . GLY B 1 173 ? -25.948 41.015 -13.052 1.00 67.77 173 GLY B N 1
ATOM 3192 C CA . GLY B 1 173 ? -24.757 41.712 -13.503 1.00 71.66 173 GLY B CA 1
ATOM 3193 C C . GLY B 1 173 ? -25.091 42.762 -14.538 1.00 74.79 173 GLY B C 1
ATOM 3194 O O . GLY B 1 173 ? -26.204 43.292 -14.580 1.00 74.72 173 GLY B O 1
ATOM 3195 N N . GLU B 1 174 ? -24.112 43.074 -15.380 1.00 79.31 174 GLU B N 1
ATOM 3196 C CA . GLU B 1 174 ? -24.386 44.006 -16.456 1.00 84.43 174 GLU B CA 1
ATOM 3197 C C . GLU B 1 174 ? -25.064 43.280 -17.624 1.00 84.66 174 GLU B C 1
ATOM 3198 O O . GLU B 1 174 ? -25.897 43.875 -18.317 1.00 90.90 174 GLU B O 1
ATOM 3204 N N . LEU B 1 175 ? -24.778 41.985 -17.802 1.00 80.20 175 LEU B N 1
ATOM 3205 C CA . LEU B 1 175 ? -25.296 41.205 -18.927 1.00 86.11 175 LEU B CA 1
ATOM 3206 C C . LEU B 1 175 ? -26.522 40.346 -18.553 1.00 82.45 175 LEU B C 1
ATOM 3207 O O . LEU B 1 175 ? -26.617 39.196 -19.006 1.00 77.24 175 LEU B O 1
ATOM 3212 N N . GLY B 1 176 ? -27.478 40.887 -17.760 1.00 73.15 176 GLY B N 1
ATOM 3213 C CA . GLY B 1 176 ? -28.702 40.188 -17.355 1.00 65.94 176 GLY B CA 1
ATOM 3214 C C . GLY B 1 176 ? -28.661 39.622 -15.935 1.00 60.85 176 GLY B C 1
ATOM 3215 O O . GLY B 1 176 ? -27.766 39.915 -15.145 1.00 62.92 176 GLY B O 1
ATOM 3216 N N . ASN B 1 177 ? -29.653 38.782 -15.612 1.00 60.47 177 ASN B N 1
ATOM 3217 C CA . ASN B 1 177 ? -29.740 38.135 -14.301 1.00 59.91 177 ASN B CA 1
ATOM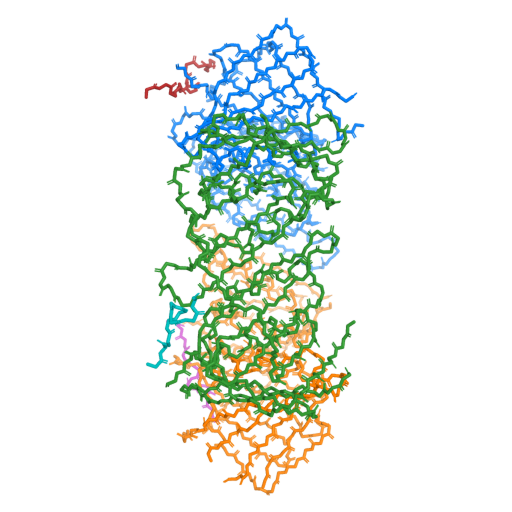 3218 C C . ASN B 1 177 ? -30.102 36.653 -14.443 1.00 57.65 177 ASN B C 1
ATOM 3219 O O . ASN B 1 177 ? -30.633 36.222 -15.467 1.00 56.04 177 ASN B O 1
ATOM 3224 N N . GLY B 1 178 ? -29.800 35.875 -13.398 1.00 55.49 178 GLY B N 1
ATOM 3225 C CA . GLY B 1 178 ? -30.111 34.452 -13.382 1.00 55.17 178 GLY B CA 1
ATOM 3226 C C . GLY B 1 178 ? -30.497 33.947 -11.997 1.00 53.82 178 GLY B C 1
ATOM 3227 O O . GLY B 1 178 ? -30.075 34.498 -10.977 1.00 52.23 178 GLY B O 1
ATOM 3228 N N . ASN B 1 179 ? -31.293 32.869 -11.981 1.00 54.00 179 ASN B N 1
ATOM 3229 C CA . ASN B 1 179 ? -31.770 32.201 -10.775 1.00 55.50 179 ASN B CA 1
ATOM 3230 C C . ASN B 1 179 ? -31.675 30.696 -10.982 1.00 55.67 179 ASN B C 1
ATOM 3231 O O . ASN B 1 179 ? -32.146 30.195 -12.005 1.00 55.83 179 ASN B O 1
ATOM 3236 N N . ILE B 1 180 ? -31.112 29.974 -10.009 1.00 55.37 180 ILE B N 1
ATOM 3237 C CA . ILE B 1 180 ? -31.099 28.517 -10.036 1.00 56.85 180 ILE B CA 1
ATOM 3238 C C . ILE B 1 180 ? -31.855 28.024 -8.813 1.00 57.86 180 ILE B C 1
ATOM 3239 O O . ILE B 1 180 ? -31.432 28.279 -7.684 1.00 54.64 180 ILE B O 1
ATOM 3244 N N . LYS B 1 181 ? -32.984 27.345 -9.041 1.00 63.81 181 LYS B N 1
ATOM 3245 C CA . LYS B 1 181 ? -33.838 26.836 -7.971 1.00 67.68 181 LYS B CA 1
ATOM 3246 C C . LYS B 1 181 ? -33.593 25.349 -7.771 1.00 70.14 181 LYS B C 1
ATOM 3247 O O . LYS B 1 181 ? -33.510 24.591 -8.739 1.00 72.15 181 LYS B O 1
ATOM 3253 N N . LEU B 1 182 ? -33.487 24.936 -6.512 1.00 69.51 182 LEU B N 1
ATOM 3254 C CA . LEU B 1 182 ? -33.406 23.525 -6.175 1.00 72.06 182 LEU B CA 1
ATOM 3255 C C . LEU B 1 182 ? -34.564 23.177 -5.252 1.00 73.14 182 LEU B C 1
ATOM 3256 O O . LEU B 1 182 ? -35.083 24.041 -4.551 1.00 74.61 182 LEU B O 1
ATOM 3261 N N . SER B 1 183 ? -34.981 21.917 -5.268 1.00 77.31 183 SER B N 1
ATOM 3262 C CA . SER B 1 183 ? -36.073 21.487 -4.409 1.00 80.21 183 SER B CA 1
ATOM 3263 C C . SER B 1 183 ? -35.583 20.327 -3.544 1.00 82.94 183 SER B C 1
ATOM 3264 O O . SER B 1 183 ? -34.395 20.005 -3.546 1.00 86.66 183 SER B O 1
ATOM 3267 N N . GLN B 1 184 ? -36.493 19.717 -2.784 1.00 88.45 184 GLN B N 1
ATOM 3268 C CA . GLN B 1 184 ? -36.139 18.601 -1.916 1.00 91.22 184 GLN B CA 1
ATOM 3269 C C . GLN B 1 184 ? -36.967 17.361 -2.272 1.00 97.51 184 GLN B C 1
ATOM 3270 O O . GLN B 1 184 ? -36.453 16.450 -2.941 1.00 100.07 184 GLN B O 1
ATOM 3276 N N . ALA B 1 194 ? -29.245 14.032 -4.245 1.00 75.30 194 ALA B N 1
ATOM 3277 C CA . ALA B 1 194 ? -29.985 14.249 -2.987 1.00 75.96 194 ALA B CA 1
ATOM 3278 C C . ALA B 1 194 ? -29.803 15.679 -2.423 1.00 72.77 194 ALA B C 1
ATOM 3279 O O . ALA B 1 194 ? -28.677 16.120 -2.192 1.00 69.97 194 ALA B O 1
ATOM 3281 N N . VAL B 1 195 ? -30.922 16.382 -2.187 1.00 72.98 195 VAL B N 1
ATOM 3282 C CA . VAL B 1 195 ? -30.943 17.730 -1.624 1.00 72.34 195 VAL B CA 1
ATOM 3283 C C . VAL B 1 195 ? -31.882 17.753 -0.418 1.00 72.66 195 VAL B C 1
ATOM 3284 O O . VAL B 1 195 ? -33.066 17.444 -0.559 1.00 74.00 195 VAL B O 1
ATOM 3288 N N . THR B 1 196 ? -31.365 18.174 0.747 1.00 74.12 196 THR B N 1
ATOM 3289 C CA . THR B 1 196 ? -32.108 18.157 2.005 1.00 80.02 196 THR B CA 1
ATOM 3290 C C . THR B 1 196 ? -31.967 19.480 2.748 1.00 79.92 196 THR B C 1
ATOM 3291 O O . THR B 1 196 ? -30.851 19.898 3.053 1.00 78.45 196 THR B O 1
ATOM 3295 N N . ILE B 1 197 ? -33.101 20.085 3.111 1.00 83.92 197 ILE B N 1
ATOM 3296 C CA . ILE B 1 197 ? -33.125 21.347 3.838 1.00 84.54 197 ILE B CA 1
ATOM 3297 C C . ILE B 1 197 ? -33.689 21.119 5.235 1.00 87.64 197 ILE B C 1
ATOM 3298 O O . ILE B 1 197 ? -34.674 20.404 5.407 1.00 91.76 197 ILE B O 1
ATOM 3303 N N . GLU B 1 198 ? -33.049 21.729 6.228 1.00 90.26 198 GLU B N 1
ATOM 3304 C CA . GLU B 1 198 ? -33.519 21.717 7.606 1.00 97.95 198 GLU B CA 1
ATOM 3305 C C . GLU B 1 198 ? -33.714 23.169 8.047 1.00 102.87 198 GLU B C 1
ATOM 3306 O O . GLU B 1 198 ? -32.927 23.682 8.844 1.00 106.29 198 GLU B O 1
ATOM 3312 N N . MET B 1 199 ? -34.750 23.829 7.501 1.00 107.42 199 MET B N 1
ATOM 3313 C CA . MET B 1 199 ? -35.114 25.193 7.880 1.00 111.85 199 MET B CA 1
ATOM 3314 C C . MET B 1 199 ? -35.769 25.195 9.256 1.00 111.40 199 MET B C 1
ATOM 3315 O O . MET B 1 199 ? -36.634 24.372 9.554 1.00 112.68 199 MET B O 1
ATOM 3320 N N . ASN B 1 200 ? -35.338 26.117 10.101 1.00 108.67 200 ASN B N 1
ATOM 3321 C CA . ASN B 1 200 ? -36.139 26.529 11.234 1.00 108.62 200 ASN B CA 1
ATOM 3322 C C . ASN B 1 200 ? -36.499 28.007 11.100 1.00 105.48 200 ASN B C 1
ATOM 3323 O O . ASN B 1 200 ? -37.324 28.501 11.876 1.00 111.92 200 ASN B O 1
ATOM 3328 N N . GLU B 1 201 ? -35.956 28.691 10.079 1.00 97.82 201 GLU B N 1
ATOM 3329 C CA . GLU B 1 201 ? -36.409 30.028 9.750 1.00 94.70 201 GLU B CA 1
ATOM 3330 C C . GLU B 1 201 ? -35.900 30.263 8.336 1.00 92.32 201 GLU B C 1
ATOM 3331 O O . GLU B 1 201 ? -34.795 29.815 7.979 1.00 89.25 201 GLU B O 1
ATOM 3337 N N . PRO B 1 202 ? -36.663 30.966 7.507 1.00 89.80 202 PRO B N 1
ATOM 3338 C CA . PRO B 1 202 ? -36.203 31.293 6.161 1.00 87.45 202 PRO B CA 1
ATOM 3339 C C . PRO B 1 202 ? -35.079 32.330 6.164 1.00 89.20 202 PRO B C 1
ATOM 3340 O O . PRO B 1 202 ? -35.126 33.302 6.920 1.00 94.55 202 PRO B O 1
ATOM 3344 N N . VAL B 1 203 ? -34.082 32.136 5.288 1.00 88.19 203 VAL B N 1
ATOM 3345 C CA . VAL B 1 203 ? -32.935 33.039 5.213 1.00 86.31 203 VAL B CA 1
ATOM 3346 C C . VAL B 1 203 ? -32.809 33.611 3.803 1.00 81.04 203 VAL B C 1
ATOM 3347 O O . VAL B 1 203 ? -33.357 33.070 2.843 1.00 78.69 203 VAL B O 1
ATOM 3351 N N . GLN B 1 204 ? -32.089 34.735 3.704 1.00 78.82 204 GLN B N 1
ATOM 3352 C CA . GLN B 1 204 ? -31.678 35.308 2.426 1.00 78.67 204 GLN B CA 1
ATOM 3353 C C . GLN B 1 204 ? -30.402 36.116 2.634 1.00 76.40 204 GLN B C 1
ATOM 3354 O O . GLN B 1 204 ? -30.368 37.035 3.454 1.00 76.22 204 GLN B O 1
ATOM 3360 N N . LEU B 1 205 ? -29.350 35.771 1.898 1.00 73.58 205 LEU B N 1
ATOM 3361 C CA . LEU B 1 205 ? -28.030 36.319 2.172 1.00 74.29 205 LEU B CA 1
ATOM 3362 C C . LEU B 1 205 ? -27.287 36.540 0.861 1.00 69.94 205 LEU B C 1
ATOM 3363 O O . LEU B 1 205 ? -27.621 35.956 -0.170 1.00 71.68 205 LEU B O 1
ATOM 3368 N N . THR 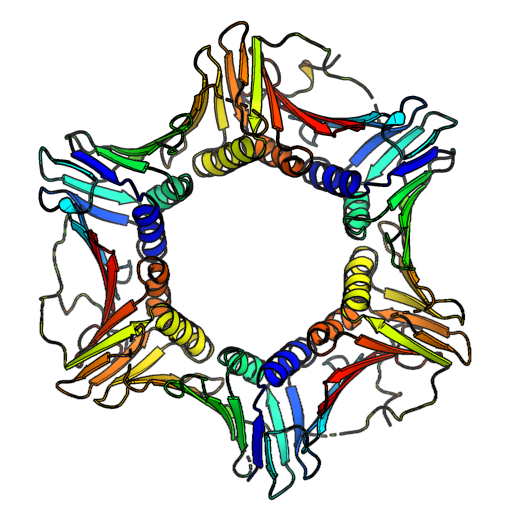B 1 206 ? -26.271 37.393 0.915 1.00 64.75 206 THR B N 1
ATOM 3369 C CA . THR B 1 206 ? -25.447 37.691 -0.240 1.00 60.87 206 THR B CA 1
ATOM 3370 C C . THR B 1 206 ? -24.013 37.306 0.083 1.00 59.17 206 THR B C 1
ATOM 3371 O O . THR B 1 206 ? -23.500 37.646 1.154 1.00 56.45 206 THR B O 1
ATOM 3375 N N . PHE B 1 207 ? -23.387 36.588 -0.849 1.00 58.19 207 PHE B N 1
ATOM 3376 C CA . PHE B 1 207 ? -22.001 36.184 -0.711 1.00 59.76 207 PHE B CA 1
ATOM 3377 C C . PHE B 1 207 ? -21.269 36.450 -2.009 1.00 59.62 207 PHE B C 1
ATOM 3378 O O . PHE B 1 207 ? -21.893 36.638 -3.051 1.00 64.02 207 PHE B O 1
ATOM 3386 N N . ALA B 1 208 ? -19.939 36.468 -1.916 1.00 58.41 208 ALA B N 1
ATOM 3387 C CA . ALA B 1 208 ? -19.085 36.686 -3.073 1.00 55.45 208 ALA B CA 1
ATOM 3388 C C . ALA B 1 208 ? -18.844 35.360 -3.780 1.00 55.47 208 ALA B C 1
ATOM 3389 O O . ALA B 1 208 ? -18.417 34.379 -3.159 1.00 54.85 208 ALA B O 1
ATOM 3391 N N . LEU B 1 209 ? -19.116 35.338 -5.086 1.00 55.65 209 LEU B N 1
ATOM 3392 C CA . LEU B 1 209 ? -18.867 34.133 -5.858 1.00 53.75 209 LEU B CA 1
ATOM 3393 C C . LEU B 1 209 ? -17.379 33.866 -5.956 1.00 51.59 209 LEU B C 1
ATOM 3394 O O . LEU B 1 209 ? -16.967 32.708 -5.970 1.00 52.32 209 LEU B O 1
ATOM 3399 N N . ARG B 1 210 ? -16.564 34.924 -5.971 1.00 52.91 210 ARG B N 1
ATOM 3400 C CA . ARG B 1 210 ? -15.124 34.737 -6.042 1.00 53.53 210 ARG B CA 1
ATOM 3401 C C . ARG B 1 210 ? -14.664 33.807 -4.923 1.00 53.75 210 ARG B C 1
ATOM 3402 O O . ARG B 1 210 ? -13.851 32.912 -5.155 1.00 54.88 210 ARG B O 1
ATOM 3410 N N . TYR B 1 211 ? -15.226 33.963 -3.720 1.00 52.99 211 TYR B N 1
ATOM 3411 C CA . TYR B 1 211 ? -14.782 33.164 -2.585 1.00 52.71 211 TYR B CA 1
ATOM 3412 C C . TYR B 1 211 ? -15.381 31.759 -2.607 1.00 52.45 211 TYR B C 1
ATOM 3413 O O . TYR B 1 211 ? -14.683 30.786 -2.298 1.00 50.48 211 TYR B O 1
ATOM 3422 N N . LEU B 1 212 ? -16.657 31.619 -2.982 1.00 53.12 212 LEU B N 1
ATOM 3423 C CA . LEU B 1 212 ? -17.244 30.283 -3.008 1.00 52.46 212 LEU B CA 1
ATOM 3424 C C . LEU B 1 212 ? -16.519 29.377 -4.002 1.00 52.75 212 LEU B C 1
ATOM 3425 O O . LEU B 1 212 ? -16.436 28.163 -3.790 1.00 54.16 212 LEU B O 1
ATOM 3430 N N . ASN B 1 213 ? -15.947 29.947 -5.065 1.00 52.43 213 ASN B N 1
ATOM 3431 C CA . ASN B 1 213 ? -15.278 29.121 -6.064 1.00 54.09 213 ASN B CA 1
ATOM 3432 C C . ASN B 1 213 ? -13.881 28.701 -5.643 1.00 54.60 213 ASN B C 1
ATOM 3433 O O . ASN B 1 213 ? -13.357 27.713 -6.168 1.00 56.35 213 ASN B O 1
ATOM 3438 N N . PHE B 1 214 ? -13.269 29.438 -4.720 1.00 54.39 214 PHE B N 1
ATOM 3439 C CA . PHE B 1 214 ? -12.097 28.918 -4.035 1.00 56.54 214 PHE B CA 1
ATOM 3440 C C . PHE B 1 214 ? -12.477 27.736 -3.159 1.00 53.56 214 PHE B C 1
ATOM 3441 O O . PHE B 1 214 ? -11.750 26.742 -3.117 1.00 55.56 214 PHE B O 1
ATOM 3449 N N . PHE B 1 215 ? -13.600 27.844 -2.441 1.00 51.76 215 PHE B N 1
ATOM 3450 C CA . PHE B 1 215 ? -14.003 26.759 -1.557 1.00 53.54 215 PHE B CA 1
ATOM 3451 C C . PHE B 1 215 ? -14.247 25.496 -2.366 1.00 54.14 215 PHE B C 1
ATOM 3452 O O . PHE B 1 215 ? -13.859 24.402 -1.949 1.00 54.89 215 PHE B O 1
ATOM 3460 N N . THR B 1 216 ? -14.881 25.630 -3.530 1.00 55.98 216 THR B N 1
ATOM 3461 C CA . THR B 1 216 ? -15.276 24.438 -4.270 1.00 59.95 216 THR B CA 1
ATOM 3462 C C . THR B 1 216 ? -14.080 23.700 -4.886 1.00 60.35 216 THR B C 1
ATOM 3463 O O . THR B 1 216 ? -14.278 22.632 -5.467 1.00 63.20 216 THR B O 1
ATOM 3467 N N . LYS B 1 217 ? -12.844 24.179 -4.715 1.00 60.01 217 LYS B N 1
ATOM 3468 C CA . LYS B 1 217 ? -11.696 23.313 -4.986 1.00 59.87 217 LYS B CA 1
ATOM 3469 C C . LYS B 1 217 ? -11.696 22.099 -4.048 1.00 57.41 217 LYS B C 1
ATOM 3470 O O . LYS B 1 217 ? -11.042 21.090 -4.339 1.00 54.35 217 LYS B O 1
ATOM 3476 N N . ALA B 1 218 ? -12.436 22.178 -2.929 1.00 54.86 218 ALA B N 1
ATOM 3477 C CA . ALA B 1 218 ? -12.610 21.051 -2.018 1.00 54.30 218 ALA B CA 1
ATOM 3478 C C . ALA B 1 218 ? -13.515 19.962 -2.583 1.00 56.97 218 ALA B C 1
ATOM 3479 O O . ALA B 1 218 ? -13.649 18.916 -1.950 1.00 62.27 218 ALA B O 1
ATOM 3481 N N . THR B 1 219 ? -14.111 20.151 -3.764 1.00 57.26 219 THR B N 1
ATOM 3482 C CA . THR B 1 219 ? -15.155 19.234 -4.211 1.00 57.76 219 THR B CA 1
ATOM 3483 C C . THR B 1 219 ? -14.720 17.765 -4.318 1.00 56.30 219 THR B C 1
ATOM 3484 O O . THR B 1 219 ? -15.557 16.897 -4.040 1.00 62.85 219 THR B O 1
ATOM 3488 N N . PRO B 1 220 ? -13.482 17.398 -4.704 1.00 54.78 220 PRO B N 1
ATOM 3489 C CA . PRO B 1 220 ? -13.149 15.971 -4.832 1.00 55.03 220 PRO B CA 1
ATOM 3490 C C . PRO B 1 220 ? -12.999 15.219 -3.516 1.00 56.87 220 PRO B C 1
ATOM 3491 O O . PRO B 1 220 ? -12.682 14.028 -3.545 1.00 56.30 220 PRO B O 1
ATOM 3495 N N . LEU B 1 221 ? -13.197 15.881 -2.371 1.00 58.60 221 LEU B N 1
ATOM 3496 C CA . LEU B 1 221 ? -13.042 15.242 -1.069 1.00 62.35 221 LEU B CA 1
ATOM 3497 C C . LEU B 1 221 ? -14.342 14.601 -0.572 1.00 64.09 221 LEU B C 1
ATOM 3498 O O . LEU B 1 221 ? -14.301 13.765 0.338 1.00 66.78 221 LEU B O 1
ATOM 3503 N N . SER B 1 222 ? -15.488 14.982 -1.139 1.00 62.93 222 SER B N 1
ATOM 3504 C CA . SER B 1 222 ? -16.762 14.391 -0.761 1.00 64.56 222 SER B CA 1
ATOM 3505 C C . SER B 1 222 ? -17.777 14.670 -1.856 1.00 65.37 222 SER B C 1
ATOM 3506 O O . SER B 1 222 ? -17.747 15.728 -2.487 1.00 64.28 222 SER B O 1
ATOM 3509 N N . SER B 1 223 ? -18.664 13.713 -2.084 1.00 65.66 223 SER B N 1
ATOM 3510 C CA . SER B 1 223 ? -19.689 13.884 -3.096 1.00 66.06 223 SER B CA 1
ATOM 3511 C C . SER B 1 223 ? -20.813 14.769 -2.586 1.00 65.61 223 SER B C 1
ATOM 3512 O O . SER B 1 223 ? -21.819 14.958 -3.275 1.00 65.00 223 SER B O 1
ATOM 3515 N N . THR B 1 224 ? -20.654 15.312 -1.379 1.00 63.53 224 THR B N 1
ATOM 3516 C CA . THR B 1 224 ? -21.694 16.123 -0.781 1.00 63.71 224 THR B CA 1
ATOM 3517 C C . THR B 1 224 ? -21.065 17.302 -0.048 1.00 59.23 224 THR B C 1
ATOM 3518 O O . THR B 1 224 ? -19.942 17.219 0.448 1.00 57.92 224 THR B O 1
ATOM 3522 N N . VAL B 1 225 ? -21.831 18.389 0.020 1.00 58.04 225 VAL B N 1
ATOM 3523 C CA . VAL B 1 225 ? -21.469 19.618 0.709 1.00 59.82 225 VAL B CA 1
ATOM 3524 C C . VAL B 1 225 ? -22.667 20.044 1.552 1.00 64.19 225 VAL B C 1
ATOM 3525 O O . VAL B 1 225 ? -23.811 19.756 1.196 1.00 67.31 225 VAL B O 1
ATOM 3529 N N . THR B 1 226 ? -22.411 20.731 2.671 1.00 67.05 226 THR B N 1
ATOM 3530 C CA . THR B 1 226 ? -23.492 21.230 3.517 1.00 70.59 226 THR B CA 1
ATOM 3531 C C . THR B 1 226 ? -23.331 22.740 3.721 1.00 67.90 226 THR B C 1
ATOM 3532 O O . THR B 1 226 ? -22.278 23.217 4.150 1.00 64.65 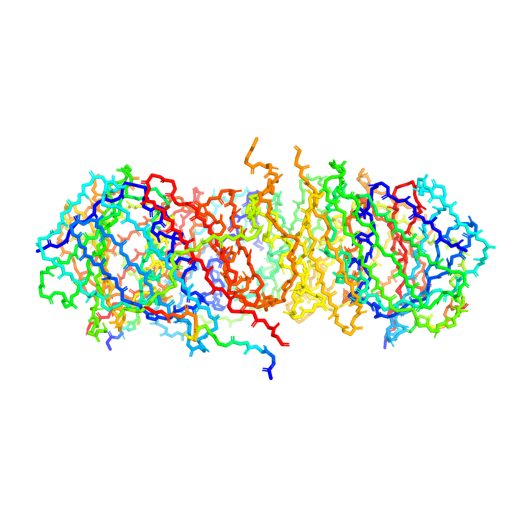226 THR B O 1
ATOM 3536 N N . LEU B 1 227 ? -24.386 23.492 3.399 1.00 69.29 227 LEU B N 1
ATOM 3537 C CA . LEU B 1 227 ? -24.401 24.943 3.532 1.00 67.62 227 LEU B CA 1
ATOM 3538 C C . LEU B 1 227 ? -25.255 25.305 4.741 1.00 66.46 227 LEU B C 1
ATOM 3539 O O . LEU B 1 227 ? -26.396 24.870 4.828 1.00 67.99 227 LEU B O 1
ATOM 3544 N N . SER B 1 228 ? -24.710 26.090 5.666 1.00 66.92 228 SER B N 1
ATOM 3545 C CA . SER B 1 228 ? -25.432 26.511 6.860 1.00 69.41 228 SER B CA 1
ATOM 3546 C C . SER B 1 228 ? -25.604 28.028 6.850 1.00 71.78 228 SER B C 1
ATOM 3547 O O . SER B 1 228 ? -24.618 28.766 6.772 1.00 69.58 228 SER B O 1
ATOM 3550 N N . MET B 1 229 ? -26.847 28.496 6.962 1.00 75.51 229 MET B N 1
ATOM 3551 C CA . MET B 1 229 ? -27.134 29.917 6.858 1.00 78.41 229 MET B CA 1
ATOM 3552 C C . MET B 1 229 ? -27.980 30.402 8.023 1.00 78.53 229 MET B C 1
ATOM 3553 O O . MET B 1 229 ? -28.964 29.764 8.395 1.00 79.10 229 MET B O 1
ATOM 3558 N N . SER B 1 230 ? -27.577 31.549 8.569 1.00 78.60 230 SER B N 1
ATOM 3559 C CA . SER B 1 230 ? -28.389 32.339 9.476 1.00 79.87 230 SER B CA 1
ATOM 3560 C C . SER B 1 230 ? -28.163 33.806 9.148 1.00 78.21 230 SER B C 1
ATOM 3561 O O . SER B 1 230 ? -27.108 34.183 8.645 1.00 76.89 230 SER B O 1
ATOM 3564 N N . ALA B 1 231 ? -29.167 34.625 9.438 1.00 81.45 231 ALA B N 1
ATOM 3565 C CA . ALA B 1 231 ? -29.146 36.019 9.027 1.00 81.06 231 ALA B CA 1
ATOM 3566 C C . ALA B 1 231 ? -27.910 36.739 9.560 1.00 80.93 231 ALA B C 1
ATOM 3567 O O . ALA B 1 231 ? -27.541 36.575 10.722 1.00 80.26 231 ALA B O 1
ATOM 3569 N N . ASP B 1 232 ? -27.271 37.529 8.689 1.00 79.82 232 ASP B N 1
ATOM 3570 C CA . ASP B 1 232 ? -26.190 38.452 9.031 1.00 80.11 232 ASP B CA 1
ATOM 3571 C C . ASP B 1 232 ? -24.951 37.761 9.606 1.00 78.20 232 ASP B C 1
ATOM 3572 O O . ASP B 1 232 ? -24.086 38.427 10.195 1.00 74.40 232 ASP B O 1
ATOM 3577 N N . VAL B 1 233 ? -24.830 36.446 9.443 1.00 75.19 233 VAL B N 1
ATOM 3578 C CA . VAL B 1 233 ? -23.675 35.733 9.975 1.00 73.75 233 VAL B CA 1
ATOM 3579 C C . VAL B 1 233 ? -23.037 34.931 8.843 1.00 70.14 233 VAL B C 1
ATOM 3580 O O . VAL B 1 233 ? -23.665 34.666 7.808 1.00 70.12 233 VAL B O 1
ATOM 3584 N N . PRO B 1 234 ? -21.761 34.545 8.987 1.00 67.96 234 PRO B N 1
ATOM 3585 C CA . PRO B 1 234 ? -21.063 33.902 7.878 1.00 66.34 234 PRO B CA 1
ATOM 3586 C C . PRO B 1 234 ? -21.735 32.613 7.441 1.00 64.75 234 PRO B C 1
ATOM 3587 O O . PRO B 1 234 ? -22.403 31.949 8.231 1.00 64.81 234 PRO B O 1
ATOM 3591 N N . LEU B 1 235 ? -21.551 32.288 6.160 1.00 65.69 235 LEU B N 1
ATOM 3592 C CA . LEU B 1 235 ? -21.944 30.999 5.613 1.00 67.04 235 LEU B CA 1
ATOM 3593 C C . LEU B 1 235 ? -20.923 29.948 6.015 1.00 67.87 235 LEU B C 1
ATOM 3594 O O . LEU B 1 235 ? -19.735 30.232 6.152 1.00 67.04 235 LEU B O 1
ATOM 3599 N N . VAL B 1 236 ? -21.402 28.725 6.206 1.00 68.80 236 VAL B N 1
ATOM 3600 C CA . VAL B 1 236 ? -20.530 27.589 6.440 1.00 67.87 236 VAL B CA 1
ATOM 3601 C C . VAL B 1 236 ? -20.735 26.591 5.319 1.00 66.93 236 VAL B C 1
ATOM 3602 O O . VAL B 1 236 ? -21.845 26.078 5.133 1.00 69.44 236 VAL B O 1
ATOM 3606 N N . VAL B 1 237 ? -19.654 26.298 4.605 1.00 65.48 237 VAL B N 1
ATOM 3607 C CA . VAL B 1 237 ? -19.668 25.357 3.499 1.00 65.97 237 VAL B CA 1
ATOM 3608 C C . VAL B 1 237 ? -18.759 24.206 3.900 1.00 65.49 237 VAL B C 1
ATOM 3609 O O . VAL B 1 237 ? -17.545 24.383 4.012 1.00 64.25 237 VAL B O 1
ATOM 3613 N N . GLU B 1 238 ? -19.361 23.041 4.150 1.00 66.10 238 GLU B N 1
ATOM 3614 C CA . GLU B 1 238 ? -18.704 21.963 4.879 1.00 67.09 238 GLU B CA 1
ATOM 3615 C C . GLU B 1 238 ? -18.614 20.697 4.031 1.00 65.12 238 GLU B C 1
ATOM 3616 O O . GLU B 1 238 ? -19.623 20.222 3.491 1.00 66.42 238 GLU B O 1
ATOM 3622 N N . TYR B 1 239 ? -17.401 20.145 3.965 1.00 60.51 239 TYR B N 1
ATOM 3623 C CA . TYR B 1 239 ? -17.096 18.954 3.189 1.00 61.24 239 TYR B CA 1
ATOM 3624 C C . TYR B 1 239 ? -16.615 17.871 4.140 1.00 62.59 239 TYR B C 1
ATOM 3625 O O . TYR B 1 239 ? -15.592 18.054 4.802 1.00 59.44 239 TYR B O 1
ATOM 3634 N N . LYS B 1 240 ? -17.338 16.748 4.198 1.00 67.71 240 LYS B N 1
ATOM 3635 C CA . LYS B 1 240 ? -16.949 15.674 5.101 1.00 73.18 240 LYS B CA 1
ATOM 3636 C C . LYS B 1 240 ? -15.927 14.762 4.424 1.00 73.52 240 LYS B C 1
ATOM 3637 O O . LYS B 1 240 ? -16.198 14.186 3.368 1.00 77.69 240 LYS B O 1
ATOM 3643 N N . ILE B 1 241 ? -14.749 14.650 5.041 1.00 70.52 241 ILE B N 1
ATOM 3644 C CA . ILE B 1 241 ? -13.673 13.804 4.545 1.00 72.39 241 ILE B CA 1
ATOM 3645 C C . ILE B 1 241 ? -13.853 12.425 5.168 1.00 76.27 241 ILE B C 1
ATOM 3646 O O . ILE B 1 241 ? -13.602 12.245 6.359 1.00 80.23 241 ILE B O 1
ATOM 3651 N N . ALA B 1 242 ? -14.282 11.457 4.354 1.00 80.09 242 ALA B N 1
ATOM 3652 C CA . ALA B 1 242 ? -14.790 10.174 4.831 1.00 81.64 242 ALA B CA 1
ATOM 3653 C C . ALA B 1 242 ? -13.879 9.576 5.895 1.00 81.73 242 ALA B C 1
ATOM 3654 O O . ALA B 1 242 ? -12.679 9.391 5.665 1.00 77.63 242 ALA B O 1
ATOM 3656 N N . ASP B 1 243 ? -14.457 9.324 7.075 1.00 86.25 243 ASP B N 1
ATOM 3657 C CA . ASP B 1 243 ? -13.783 8.652 8.185 1.00 91.20 243 ASP B CA 1
ATOM 3658 C C . ASP B 1 243 ? -12.527 9.386 8.652 1.00 88.68 243 ASP B C 1
ATOM 3659 O O . ASP B 1 243 ? -11.599 8.742 9.146 1.00 90.95 243 ASP B O 1
ATOM 3664 N N . MET B 1 244 ? -12.472 10.720 8.523 1.00 83.62 244 MET B N 1
ATOM 3665 C CA . MET B 1 244 ? -11.300 11.453 8.994 1.00 83.54 244 MET B CA 1
ATOM 3666 C C . MET B 1 244 ? -11.662 12.757 9.688 1.00 81.08 244 MET B C 1
ATOM 3667 O O . MET B 1 244 ? -11.079 13.094 10.716 1.00 81.10 244 MET B O 1
ATOM 3672 N N . GLY B 1 245 ? -12.586 13.513 9.112 1.00 78.71 245 GLY B N 1
ATOM 3673 C CA . GLY B 1 245 ? -12.969 14.764 9.722 1.00 78.51 245 GLY B CA 1
ATOM 3674 C C . GLY B 1 245 ? -13.715 15.616 8.724 1.00 75.58 245 GLY B C 1
ATOM 3675 O O . GLY B 1 245 ? -14.713 15.183 8.154 1.00 78.75 245 GLY B O 1
ATOM 3676 N N . HIS B 1 246 ? -13.215 16.818 8.489 1.00 73.42 246 HIS B N 1
ATOM 3677 C CA . HIS B 1 246 ? -13.939 17.728 7.629 1.00 73.42 246 HIS B CA 1
ATOM 3678 C C . HIS B 1 246 ? -13.031 18.876 7.236 1.00 70.33 246 HIS B C 1
ATOM 3679 O O . HIS B 1 246 ? -12.066 19.199 7.939 1.00 68.88 246 HIS B O 1
ATOM 3686 N N . LEU B 1 247 ? -13.355 19.469 6.092 1.00 68.20 247 LEU B N 1
ATOM 3687 C CA . LEU B 1 247 ? -12.820 20.754 5.690 1.00 66.15 247 LEU B CA 1
ATOM 3688 C C . LEU B 1 247 ? -13.985 21.730 5.720 1.00 67.45 247 LEU B C 1
ATOM 3689 O O . LEU B 1 247 ? -14.995 21.501 5.054 1.00 68.66 247 LEU B O 1
ATOM 3694 N N . LYS B 1 248 ? -13.864 22.778 6.538 1.00 69.62 248 LYS B N 1
ATOM 3695 C CA . LYS B 1 248 ? -14.933 23.745 6.738 1.00 71.03 248 LYS B CA 1
ATOM 3696 C C . LYS B 1 248 ? -14.493 25.110 6.226 1.00 67.55 248 LYS B C 1
ATOM 3697 O O . LYS B 1 248 ? -13.377 25.547 6.520 1.00 68.20 248 LYS B O 1
ATOM 3703 N N . TYR B 1 249 ? -15.376 25.772 5.468 1.00 63.08 249 TYR B N 1
ATOM 3704 C CA . TYR B 1 249 ? -15.142 27.125 4.988 1.00 60.94 249 TYR B CA 1
ATOM 3705 C C . TYR B 1 249 ? -16.183 28.058 5.589 1.00 62.42 249 TYR B C 1
ATOM 3706 O O . TYR B 1 249 ? -17.341 27.677 5.774 1.00 70.25 249 TYR B O 1
ATOM 3715 N N . TYR B 1 250 ? -15.765 29.278 5.895 1.00 59.65 250 TYR B N 1
ATOM 3716 C CA . TYR B 1 250 ? -16.663 30.275 6.447 1.00 62.04 250 TYR B CA 1
ATOM 3717 C C . TYR B 1 250 ? -16.482 31.547 5.637 1.00 59.25 250 TYR B C 1
ATOM 3718 O O . TYR B 1 250 ? -15.341 31.939 5.380 1.00 57.27 250 TYR B O 1
ATOM 3727 N N . LEU B 1 251 ? -17.593 32.192 5.258 1.00 57.57 251 LEU B N 1
ATOM 3728 C CA . LEU B 1 251 ? -17.529 33.360 4.392 1.00 58.27 251 LEU B CA 1
ATOM 3729 C C . LEU B 1 251 ? -18.459 34.444 4.919 1.00 60.34 251 LEU B C 1
ATOM 3730 O O . LEU B 1 251 ? -19.660 34.220 5.062 1.00 60.08 251 LEU B O 1
ATOM 3735 N N . ALA B 1 252 ? -17.907 35.630 5.166 1.00 62.61 252 ALA B N 1
ATOM 3736 C CA . ALA B 1 252 ? -18.694 36.727 5.702 1.00 63.88 252 ALA B CA 1
ATOM 3737 C C . ALA B 1 252 ? -19.733 37.201 4.685 1.00 63.27 252 ALA B C 1
ATOM 3738 O O . ALA B 1 252 ? -19.546 37.066 3.474 1.00 63.13 252 ALA B O 1
ATOM 3740 N N . PRO B 1 253 ? -20.846 37.776 5.145 1.00 66.17 253 PRO B N 1
ATOM 3741 C CA . PRO B 1 253 ? -21.897 38.213 4.229 1.00 66.12 253 PRO B CA 1
ATOM 3742 C C . PRO B 1 253 ? -21.709 39.644 3.747 1.00 67.99 253 PRO B C 1
ATOM 3743 O O . PRO B 1 253 ? -21.058 40.470 4.389 1.00 71.58 253 PRO B O 1
ATOM 3747 N N . LYS B 1 254 ? -22.302 39.921 2.592 1.00 70.46 254 LYS B N 1
ATOM 3748 C CA . LYS B 1 254 ? -22.405 41.278 2.084 1.00 72.03 254 LYS B CA 1
ATOM 3749 C C . LYS B 1 254 ? -23.718 41.884 2.579 1.00 74.20 254 LYS B C 1
ATOM 3750 O O . LYS B 1 254 ? -24.792 41.355 2.286 1.00 70.25 254 LYS B O 1
ATOM 3756 N N . ILE B 1 255 ? -23.638 42.991 3.321 1.00 80.25 255 ILE B N 1
ATOM 3757 C CA . ILE B 1 255 ? -24.850 43.605 3.857 1.00 85.04 255 ILE B CA 1
ATOM 3758 C C . ILE B 1 255 ? -25.035 45.039 3.346 1.00 89.51 255 ILE B C 1
ATOM 3759 O O . ILE B 1 255 ? -24.732 45.996 4.074 1.00 95.78 255 ILE B O 1
ATOM 3764 N N . MET C 1 1 ? 17.154 10.168 -56.881 1.00 82.07 1 MET C N 1
ATOM 3765 C CA . MET C 1 1 ? 15.957 9.992 -56.064 1.00 78.49 1 MET C CA 1
ATOM 3766 C C . MET C 1 1 ? 16.263 9.283 -54.752 1.00 71.12 1 MET C C 1
ATOM 3767 O O . MET C 1 1 ? 16.903 8.230 -54.724 1.00 71.70 1 MET C O 1
ATOM 3772 N N . PHE C 1 2 ? 15.788 9.900 -53.670 1.00 62.71 2 PHE C N 1
ATOM 3773 C CA . PHE C 1 2 ? 15.622 9.268 -52.372 1.00 57.13 2 PHE C CA 1
ATOM 3774 C C . PHE C 1 2 ? 14.133 9.187 -52.056 1.00 56.77 2 PHE C C 1
ATOM 3775 O O . PHE C 1 2 ? 13.410 10.180 -52.190 1.00 52.92 2 PHE C O 1
ATOM 3783 N N . GLU C 1 3 ? 13.681 8.007 -51.618 1.00 59.82 3 GLU C N 1
ATOM 3784 C CA . GLU C 1 3 ? 12.277 7.797 -51.277 1.00 57.19 3 GLU C CA 1
ATOM 3785 C C . GLU C 1 3 ? 12.134 6.722 -50.207 1.00 54.10 3 GLU C C 1
ATOM 3786 O O . GLU C 1 3 ? 12.610 5.601 -50.388 1.00 55.82 3 GLU C O 1
ATOM 3792 N N . ALA C 1 4 ? 11.432 7.051 -49.117 1.00 52.28 4 ALA C N 1
ATOM 3793 C CA . ALA C 1 4 ? 11.321 6.177 -47.951 1.00 51.84 4 ALA C CA 1
ATOM 3794 C C . ALA C 1 4 ? 9.874 6.138 -47.452 1.00 52.58 4 ALA C C 1
ATOM 3795 O O . ALA C 1 4 ? 9.356 7.156 -46.978 1.00 51.14 4 ALA C O 1
ATOM 3797 N N . ARG C 1 5 ? 9.238 4.958 -47.547 1.00 53.73 5 ARG C N 1
ATOM 3798 C CA . ARG C 1 5 ? 7.865 4.737 -47.114 1.00 51.65 5 ARG C CA 1
ATOM 3799 C C . ARG C 1 5 ? 7.833 4.131 -45.715 1.00 51.12 5 ARG C C 1
ATOM 3800 O O . ARG C 1 5 ? 8.503 3.125 -45.452 1.00 51.89 5 ARG C O 1
ATOM 3808 N N . LEU C 1 6 ? 7.047 4.736 -44.821 1.00 49.93 6 LEU C N 1
ATOM 3809 C CA . LEU C 1 6 ? 6.882 4.215 -43.470 1.00 52.72 6 LEU C CA 1
ATOM 3810 C C . LEU C 1 6 ? 5.396 4.058 -43.176 1.00 52.67 6 LEU C C 1
ATOM 3811 O O . LEU C 1 6 ? 4.679 5.054 -43.030 1.00 51.10 6 LEU C O 1
ATOM 3816 N N . VAL C 1 7 ? 4.953 2.801 -43.064 1.00 54.21 7 VAL C N 1
ATOM 3817 C CA . VAL C 1 7 ? 3.541 2.508 -42.832 1.00 55.99 7 VAL C CA 1
ATOM 3818 C C . VAL C 1 7 ? 3.113 3.033 -41.464 1.00 56.13 7 VAL C C 1
ATOM 3819 O O . VAL C 1 7 ? 2.021 3.596 -41.330 1.00 57.80 7 VAL C O 1
ATOM 3823 N N . GLN C 1 8 ? 3.969 2.861 -40.447 1.00 56.62 8 GLN C N 1
ATOM 3824 C CA . GLN C 1 8 ? 3.726 3.411 -39.112 1.00 58.88 8 GLN C CA 1
ATOM 3825 C C . GLN C 1 8 ? 4.262 4.845 -39.015 1.00 58.59 8 GLN C C 1
ATOM 3826 O O . GLN C 1 8 ? 5.138 5.162 -38.199 1.00 56.25 8 GLN C O 1
ATOM 3832 N N . GLY C 1 9 ? 3.670 5.723 -39.833 1.00 55.57 9 GLY C N 1
ATOM 3833 C CA . GLY C 1 9 ? 4.072 7.111 -39.948 1.00 51.85 9 GLY C CA 1
ATOM 3834 C C . GLY C 1 9 ? 4.140 7.874 -38.633 1.00 51.02 9 GLY C C 1
ATOM 3835 O O . GLY C 1 9 ? 4.782 8.926 -38.560 1.00 49.85 9 GLY C O 1
ATOM 3836 N N . SER C 1 10 ? 3.475 7.360 -37.592 1.00 51.28 10 SER C N 1
ATOM 3837 C CA . SER C 1 10 ? 3.424 8.060 -36.315 1.00 51.51 10 SER C CA 1
ATOM 3838 C C . SER C 1 10 ? 4.810 8.132 -35.679 1.00 47.41 10 SER C C 1
ATOM 3839 O O . SER C 1 10 ? 5.110 9.064 -34.932 1.00 43.87 10 SER C O 1
ATOM 3842 N N . ILE C 1 11 ? 5.654 7.140 -35.955 1.00 48.01 11 ILE C N 1
ATOM 3843 C CA . ILE C 1 11 ? 7.028 7.181 -35.485 1.00 47.77 11 ILE C CA 1
ATOM 3844 C C . ILE C 1 11 ? 7.636 8.529 -35.867 1.00 46.11 11 ILE C C 1
ATOM 3845 O O . ILE C 1 11 ? 8.142 9.254 -35.007 1.00 44.54 11 ILE C O 1
ATOM 3850 N N . LEU C 1 12 ? 7.509 8.921 -37.139 1.00 45.94 12 LEU C N 1
ATOM 3851 C CA . LEU C 1 12 ? 8.027 10.220 -37.562 1.00 46.62 12 LEU C CA 1
ATOM 3852 C C . LEU C 1 12 ? 7.411 11.360 -36.762 1.00 45.05 12 LEU C C 1
ATOM 3853 O O . LEU C 1 12 ? 8.112 12.286 -36.347 1.00 41.65 12 LEU C O 1
ATOM 3858 N N . LYS C 1 13 ? 6.085 11.314 -36.585 1.00 47.04 13 LYS C N 1
ATOM 3859 C CA . LYS C 1 13 ? 5.382 12.306 -35.784 1.00 47.35 13 LYS C CA 1
ATOM 3860 C C . LYS C 1 13 ? 6.014 12.437 -34.404 1.00 45.57 13 LYS C C 1
ATOM 3861 O O . LYS C 1 13 ? 6.322 13.549 -33.957 1.00 41.55 13 LYS C O 1
ATOM 3867 N N . LYS C 1 14 ? 6.223 11.290 -33.740 1.00 46.04 14 LYS C N 1
ATOM 3868 C CA . LYS C 1 14 ? 6.769 11.262 -32.389 1.00 49.05 14 LYS C CA 1
ATOM 3869 C C . LYS C 1 14 ? 8.261 11.605 -32.345 1.00 50.95 14 LYS C C 1
ATOM 3870 O O . LYS C 1 14 ? 8.748 12.062 -31.306 1.00 53.91 14 LYS C O 1
ATOM 3876 N N . VAL C 1 15 ? 8.994 11.385 -33.440 1.00 51.54 15 VAL C N 1
ATOM 3877 C CA . VAL C 1 15 ? 10.388 11.822 -33.515 1.00 49.98 15 VAL C CA 1
ATOM 3878 C C . VAL C 1 15 ? 10.465 13.342 -33.676 1.00 48.05 15 VAL C C 1
ATOM 3879 O O . VAL C 1 15 ? 11.290 14.000 -33.039 1.00 49.33 15 VAL C O 1
ATOM 3883 N N . LEU C 1 16 ? 9.621 13.921 -34.535 1.00 46.63 16 LEU C N 1
ATOM 3884 C CA . LEU C 1 16 ? 9.683 15.361 -34.707 1.00 44.58 16 LEU C CA 1
ATOM 3885 C C . LEU C 1 16 ? 9.209 16.070 -33.452 1.00 45.59 16 LEU C C 1
ATOM 3886 O O . LEU C 1 16 ? 9.738 17.123 -33.102 1.00 49.04 16 LEU C O 1
ATOM 3891 N N . GLU C 1 17 ? 8.262 15.487 -32.728 1.00 50.95 17 GLU C N 1
ATOM 3892 C CA . GLU C 1 17 ? 7.878 16.064 -31.447 1.00 52.21 17 GLU C CA 1
ATOM 3893 C C . GLU C 1 17 ? 9.015 15.957 -30.441 1.00 48.12 17 GLU C C 1
ATOM 3894 O O . GLU C 1 17 ? 9.212 16.838 -29.613 1.00 51.14 17 GLU C O 1
ATOM 3900 N N . ALA C 1 18 ? 9.799 14.891 -30.513 1.00 49.15 18 ALA C N 1
ATOM 3901 C CA . ALA C 1 18 ? 10.900 14.731 -29.579 1.00 50.09 18 ALA C CA 1
ATOM 3902 C C . ALA C 1 18 ? 12.077 15.668 -29.880 1.00 53.87 18 ALA C C 1
ATOM 3903 O O . ALA C 1 18 ? 12.973 15.812 -29.041 1.00 54.12 18 ALA C O 1
ATOM 3905 N N . LEU C 1 19 ? 12.097 16.312 -31.049 1.00 52.20 19 LEU C N 1
ATOM 3906 C CA . LEU C 1 19 ? 13.286 17.084 -31.438 1.00 51.19 19 LEU C CA 1
ATOM 3907 C C . LEU C 1 19 ? 12.979 18.578 -31.556 1.00 55.01 19 LEU C C 1
ATOM 3908 O O . LEU C 1 19 ? 13.823 19.386 -31.151 1.00 54.21 19 LEU C O 1
ATOM 3913 N N . LYS C 1 20 ? 11.796 18.936 -32.060 1.00 54.33 20 LYS C N 1
ATOM 3914 C CA . LYS C 1 20 ? 11.471 20.339 -32.377 1.00 55.03 20 LYS C CA 1
ATOM 3915 C C . LYS C 1 20 ? 11.719 21.292 -31.204 1.00 56.88 20 LYS C C 1
ATOM 3916 O O . LYS C 1 20 ? 12.005 22.471 -31.451 1.00 58.99 20 LYS C O 1
ATOM 3922 N N . ASP C 1 21 ? 11.587 20.823 -29.966 1.00 54.92 21 ASP C N 1
ATOM 3923 C CA . ASP C 1 21 ? 11.661 21.757 -28.828 1.00 59.36 21 ASP C CA 1
ATOM 3924 C C . ASP C 1 21 ? 13.097 21.911 -28.326 1.00 61.00 21 ASP C C 1
ATOM 3925 O O . ASP C 1 21 ? 13.314 22.699 -27.400 1.00 64.26 21 ASP C O 1
ATOM 3930 N N . LEU C 1 22 ? 14.049 21.201 -28.933 1.00 63.09 22 LEU C N 1
ATOM 3931 C CA . LEU C 1 22 ? 15.429 21.249 -28.469 1.00 58.95 22 LEU C CA 1
ATOM 3932 C C . LEU C 1 22 ? 16.406 21.736 -29.539 1.00 56.82 22 LEU C C 1
ATOM 3933 O O . LEU C 1 22 ? 17.344 22.462 -29.219 1.00 60.97 22 LEU C O 1
ATOM 3938 N N . ILE C 1 23 ? 16.214 21.340 -30.798 1.00 55.73 23 ILE C N 1
ATOM 3939 C CA . ILE C 1 23 ? 17.003 21.843 -31.912 1.00 57.02 23 ILE C CA 1
ATOM 3940 C C . ILE C 1 23 ? 16.065 22.420 -32.973 1.00 59.87 23 ILE C C 1
ATOM 3941 O O . ILE C 1 23 ? 14.961 21.910 -33.187 1.00 54.37 23 ILE C O 1
ATOM 3946 N N . ASN C 1 24 ? 16.499 23.522 -33.608 1.00 66.92 24 ASN C N 1
ATOM 3947 C CA . ASN C 1 24 ? 15.710 24.229 -34.617 1.00 70.38 24 ASN C CA 1
ATOM 3948 C C . ASN C 1 24 ? 15.989 23.670 -36.003 1.00 64.51 24 ASN C C 1
ATOM 3949 O O . ASN C 1 24 ? 15.079 23.446 -36.791 1.00 65.00 24 ASN C O 1
ATOM 3954 N N . GLU C 1 25 ? 17.260 23.499 -36.318 1.00 65.75 25 GLU C N 1
ATOM 3955 C CA . GLU C 1 25 ? 17.677 22.960 -37.595 1.00 67.92 25 GLU C CA 1
ATOM 3956 C C . GLU C 1 25 ? 18.566 21.759 -37.316 1.00 69.79 25 GLU C C 1
ATOM 3957 O O . GLU C 1 25 ? 19.094 21.592 -36.216 1.00 78.26 25 GLU C O 1
ATOM 3963 N N . ALA C 1 26 ? 18.705 20.905 -38.317 1.00 66.10 26 ALA C N 1
ATOM 3964 C CA . ALA C 1 26 ? 19.515 19.714 -38.162 1.00 60.39 26 ALA C CA 1
ATOM 3965 C C . ALA C 1 26 ? 19.722 19.108 -39.535 1.00 58.39 26 ALA C C 1
ATOM 3966 O O . ALA C 1 26 ? 18.862 19.226 -40.408 1.00 54.82 26 ALA C O 1
ATOM 3968 N N . CYS C 1 27 ? 20.891 18.498 -39.722 1.00 62.98 27 CYS C N 1
ATOM 3969 C CA . CYS C 1 27 ? 21.223 17.864 -40.985 1.00 62.66 27 CYS C CA 1
ATOM 3970 C C . CYS C 1 27 ? 20.807 16.396 -40.942 1.00 64.09 27 CYS C C 1
ATOM 3971 O O . CYS C 1 27 ? 21.062 15.702 -39.955 1.00 64.81 27 CYS C O 1
ATOM 3974 N N . TRP C 1 28 ? 20.161 15.936 -42.015 1.00 65.86 28 TRP C N 1
ATOM 3975 C CA . TRP C 1 28 ? 19.728 14.549 -42.162 1.00 63.00 28 TRP C CA 1
ATOM 3976 C C . TRP C 1 28 ? 20.637 13.831 -43.161 1.00 64.97 28 TRP C C 1
ATOM 3977 O O . TRP C 1 28 ? 20.552 14.075 -44.368 1.00 67.37 28 TRP C O 1
ATOM 3988 N N . ASP C 1 29 ? 21.500 12.942 -42.662 1.00 61.45 29 ASP C N 1
ATOM 3989 C CA . ASP C 1 29 ? 22.311 12.106 -43.536 1.00 63.59 29 ASP C CA 1
ATOM 3990 C C . ASP C 1 29 ? 21.456 10.975 -44.084 1.00 55.26 29 ASP C C 1
ATOM 3991 O O . ASP C 1 29 ? 21.072 10.086 -43.332 1.00 52.39 29 ASP C O 1
ATOM 3996 N N . ILE C 1 30 ? 21.192 10.996 -45.392 1.00 53.14 30 ILE C N 1
ATOM 3997 C CA . ILE C 1 30 ? 20.487 9.920 -46.079 1.00 52.25 30 ILE C CA 1
ATOM 3998 C C . ILE C 1 30 ? 21.499 9.042 -46.818 1.00 49.59 30 ILE C C 1
ATOM 3999 O O . ILE C 1 30 ? 22.202 9.520 -47.705 1.00 49.52 30 ILE C O 1
ATOM 4004 N N . SER C 1 31 ? 21.557 7.754 -46.473 1.00 49.02 31 SER C N 1
ATOM 4005 C CA . SER C 1 31 ? 22.448 6.802 -47.145 1.00 49.30 31 SER C CA 1
ATOM 4006 C C . SER C 1 31 ? 21.728 5.465 -47.307 1.00 49.81 31 SER C C 1
ATOM 4007 O O . SER C 1 31 ? 20.553 5.331 -46.979 1.00 47.72 31 SER C O 1
ATOM 4010 N N . SER C 1 32 ? 22.459 4.457 -47.781 1.00 53.16 32 SER C N 1
ATOM 4011 C CA . SER C 1 32 ? 21.927 3.102 -47.860 1.00 53.86 32 SER C CA 1
ATOM 4012 C C . SER C 1 32 ? 21.599 2.543 -46.486 1.00 53.19 32 SER C C 1
ATOM 4013 O O . SER C 1 32 ? 20.693 1.723 -46.369 1.00 53.59 32 SER C O 1
ATOM 4016 N N . SER C 1 33 ? 22.358 2.937 -45.460 1.00 53.52 33 SER C N 1
ATOM 4017 C CA . SER C 1 33 ? 22.074 2.516 -44.095 1.00 53.03 33 SER C CA 1
ATOM 4018 C C . SER C 1 33 ? 20.767 3.109 -43.598 1.00 51.27 33 SER C C 1
ATOM 4019 O O . SER C 1 33 ? 20.202 2.618 -42.622 1.00 50.72 33 SER C O 1
ATOM 4022 N N . GLY C 1 34 ? 20.302 4.186 -44.236 1.00 50.57 34 GLY C N 1
ATOM 4023 C CA . GLY C 1 34 ? 19.064 4.826 -43.846 1.00 50.44 34 GLY C CA 1
ATOM 4024 C C . GLY C 1 34 ? 19.302 6.277 -43.449 1.00 49.69 34 GLY C C 1
ATOM 4025 O O . GLY C 1 34 ? 20.023 7.000 -44.120 1.00 50.17 34 GLY C O 1
ATOM 4026 N N . VAL C 1 35 ? 18.656 6.669 -42.347 1.00 50.47 35 VAL C N 1
ATOM 4027 C CA . VAL C 1 35 ? 18.653 8.050 -41.884 1.00 52.43 35 VAL C CA 1
ATOM 4028 C C . VAL C 1 35 ? 19.522 8.166 -40.643 1.00 51.44 35 VAL C C 1
ATOM 4029 O O . VAL C 1 35 ? 19.417 7.355 -39.717 1.00 49.87 35 VAL C O 1
ATOM 4033 N N . ASN C 1 36 ? 20.364 9.193 -40.624 1.00 54.80 36 ASN C N 1
ATOM 4034 C CA . ASN C 1 36 ? 21.156 9.480 -39.446 1.00 60.38 36 ASN C CA 1
ATOM 4035 C C . ASN C 1 36 ? 21.164 10.979 -39.229 1.00 59.69 36 ASN C C 1
ATOM 4036 O O . ASN C 1 36 ? 21.364 11.743 -40.175 1.00 64.17 36 ASN C O 1
ATOM 4041 N N . LEU C 1 37 ? 20.942 11.378 -37.978 1.00 56.91 37 LEU C N 1
ATOM 4042 C CA . LEU C 1 37 ? 20.856 12.778 -37.610 1.00 56.94 37 LEU C CA 1
ATOM 4043 C C . LEU C 1 37 ? 21.668 12.970 -36.341 1.00 59.43 37 LEU C C 1
ATOM 4044 O O . LEU C 1 37 ? 21.462 12.260 -35.356 1.00 61.28 37 LEU C O 1
ATOM 4049 N N . GLN C 1 38 ? 22.587 13.933 -36.370 1.00 62.56 38 GLN C N 1
ATOM 4050 C CA . GLN C 1 38 ? 23.368 14.285 -35.195 1.00 63.71 38 GLN C CA 1
ATOM 4051 C C . GLN C 1 38 ? 23.385 15.804 -35.105 1.00 61.49 38 GLN C C 1
ATOM 4052 O O . GLN C 1 38 ? 23.448 16.497 -36.125 1.00 61.74 38 GLN C O 1
ATOM 4058 N N . SER C 1 39 ? 23.265 16.320 -33.885 1.00 59.26 39 SER C N 1
ATOM 4059 C CA . SER C 1 39 ? 22.984 17.736 -33.732 1.00 58.36 39 SER C CA 1
ATOM 4060 C C . SER C 1 39 ? 23.039 18.152 -32.269 1.00 57.22 39 SER C C 1
ATOM 4061 O O . SER C 1 39 ? 22.429 17.504 -31.419 1.00 56.52 39 SER C O 1
ATOM 4064 N N . MET C 1 40 ? 23.786 19.217 -31.972 1.00 57.60 40 MET C N 1
ATOM 4065 C CA . MET C 1 40 ? 23.778 19.800 -30.642 1.00 56.06 40 MET C CA 1
ATOM 4066 C C . MET C 1 40 ? 22.684 20.849 -30.560 1.00 52.32 40 MET C C 1
ATOM 4067 O O . MET C 1 40 ? 22.282 21.418 -31.571 1.00 51.26 40 MET C O 1
ATOM 4072 N N . ASP C 1 41 ? 22.188 21.093 -29.351 1.00 51.99 41 ASP C N 1
ATOM 4073 C CA . ASP C 1 41 ? 21.312 22.237 -29.184 1.00 52.41 41 ASP C CA 1
ATOM 4074 C C . ASP C 1 41 ? 22.133 23.510 -29.374 1.00 53.20 41 ASP C C 1
ATOM 4075 O O . ASP C 1 41 ? 23.355 23.467 -29.524 1.00 54.35 41 ASP C O 1
ATOM 4080 N N . SER C 1 42 ? 21.448 24.655 -29.384 1.00 55.28 42 SER C N 1
ATOM 4081 C CA . SER C 1 42 ? 22.099 25.902 -29.761 1.00 54.87 42 SER C CA 1
ATOM 4082 C C . SER C 1 42 ? 23.153 26.331 -28.742 1.00 57.01 42 SER C C 1
ATOM 4083 O O . SER C 1 42 ? 24.042 27.112 -29.077 1.00 59.78 42 SER C O 1
ATOM 4086 N N . SER C 1 43 ? 23.063 25.858 -27.500 1.00 56.54 43 SER C N 1
ATOM 4087 C CA . SER C 1 43 ? 24.023 26.241 -26.474 1.00 56.90 43 SER C CA 1
ATOM 4088 C C . SER C 1 43 ? 25.109 25.182 -26.265 1.00 58.54 43 SER C C 1
ATOM 4089 O O . SER C 1 43 ? 25.926 25.321 -25.350 1.00 56.89 43 SER C O 1
ATOM 4092 N N . HIS C 1 44 ? 25.113 24.122 -27.085 1.00 57.89 44 HIS C N 1
ATOM 4093 C CA . HIS C 1 44 ? 26.155 23.097 -27.071 1.00 59.23 44 HIS C CA 1
ATOM 4094 C C . HIS C 1 44 ? 26.231 22.366 -25.730 1.00 56.13 44 HIS C C 1
ATOM 4095 O O . HIS C 1 44 ? 27.291 21.882 -25.345 1.00 55.74 44 HIS C O 1
ATOM 4102 N N . VAL C 1 45 ? 25.105 22.250 -25.021 1.00 54.04 45 VAL C N 1
ATOM 4103 C CA . VAL C 1 45 ? 25.077 21.550 -23.738 1.00 50.98 45 VAL C CA 1
ATOM 4104 C C . VAL C 1 45 ? 24.620 20.100 -23.921 1.00 48.70 45 VAL C C 1
ATOM 4105 O O . VAL C 1 45 ? 24.901 19.251 -23.066 1.00 46.41 45 VAL C O 1
ATOM 4109 N N . SER C 1 46 ? 23.979 19.788 -25.049 1.00 48.55 46 SER C N 1
ATOM 4110 C CA . SER C 1 46 ? 23.442 18.459 -25.273 1.00 52.35 46 SER C CA 1
ATOM 4111 C C . SER C 1 46 ? 23.549 18.085 -26.747 1.00 52.39 46 SER C C 1
ATOM 4112 O O . SER C 1 46 ? 23.712 18.932 -27.624 1.00 50.24 46 SER C O 1
ATOM 4115 N N . LEU C 1 47 ? 23.451 16.784 -26.995 1.00 54.56 47 LEU C N 1
ATOM 4116 C CA . LEU C 1 47 ? 23.663 16.202 -28.310 1.00 55.24 47 LEU C CA 1
ATOM 4117 C C . LEU C 1 47 ? 22.527 15.217 -28.584 1.00 55.44 47 LEU C C 1
ATOM 4118 O O . LEU C 1 47 ? 22.145 14.441 -27.707 1.00 48.73 47 LEU C O 1
ATOM 4123 N N . VAL C 1 48 ? 21.963 15.273 -29.789 1.00 56.94 48 VAL C N 1
ATOM 4124 C CA . VAL C 1 48 ? 20.916 14.350 -30.190 1.00 59.11 48 VAL C CA 1
ATOM 4125 C C . VAL C 1 48 ? 21.403 13.521 -31.367 1.00 57.09 48 VAL C C 1
ATOM 4126 O O . VAL C 1 48 ? 21.851 14.067 -32.381 1.00 53.52 48 VAL C O 1
ATOM 4130 N N . GLN C 1 49 ? 21.257 12.207 -31.236 1.00 55.30 49 GLN C N 1
ATOM 4131 C CA . GLN C 1 49 ? 21.557 11.276 -32.308 1.00 54.33 49 GLN C CA 1
ATOM 4132 C C . GLN C 1 49 ? 20.328 10.410 -32.561 1.00 53.06 49 GLN C C 1
ATOM 4133 O O . GLN C 1 49 ? 19.833 9.723 -31.662 1.00 46.61 49 GLN C O 1
ATOM 4139 N N . LEU C 1 50 ? 19.816 10.488 -33.785 1.00 54.05 50 LEU C N 1
ATOM 4140 C CA . LEU C 1 50 ? 18.704 9.669 -34.226 1.00 51.35 50 LEU C CA 1
ATOM 4141 C C . LEU C 1 50 ? 19.197 8.761 -35.344 1.00 48.76 50 LEU C C 1
ATOM 4142 O O . LEU C 1 50 ? 19.864 9.227 -36.269 1.00 45.00 50 LEU C O 1
ATOM 4147 N N . THR C 1 51 ? 18.874 7.467 -35.230 1.00 47.89 51 THR C N 1
ATOM 4148 C CA . THR C 1 51 ? 19.102 6.469 -36.263 1.00 47.07 51 THR C CA 1
ATOM 4149 C C . THR C 1 51 ? 17.762 5.863 -36.654 1.00 44.88 51 THR C C 1
ATOM 4150 O O . THR C 1 51 ? 17.050 5.337 -35.801 1.00 41.70 51 THR C O 1
ATOM 4154 N N . LEU C 1 52 ? 17.446 5.896 -37.940 1.00 44.92 52 LEU C N 1
ATOM 4155 C CA . LEU C 1 52 ? 16.342 5.123 -38.484 1.00 46.42 52 LEU C CA 1
ATOM 4156 C C . LEU C 1 52 ? 16.909 4.311 -39.640 1.00 47.59 52 LEU C C 1
ATOM 4157 O O . LEU C 1 52 ? 17.174 4.869 -40.706 1.00 45.48 52 LEU C O 1
ATOM 4162 N N . ARG C 1 53 ? 17.090 3.006 -39.395 1.00 51.89 53 ARG C N 1
ATOM 4163 C CA . ARG C 1 53 ? 17.705 2.082 -40.336 1.00 55.07 53 ARG C CA 1
ATOM 4164 C C . ARG C 1 53 ? 16.779 1.865 -41.531 1.00 53.70 53 ARG C C 1
ATOM 4165 O O . ARG C 1 53 ? 15.552 1.903 -41.403 1.00 49.92 53 ARG C O 1
ATOM 4173 N N . SER C 1 54 ? 17.376 1.646 -42.707 1.00 53.13 54 SER C N 1
ATOM 4174 C CA . SER C 1 54 ? 16.581 1.564 -43.929 1.00 53.58 54 SER C CA 1
ATOM 4175 C C . SER C 1 54 ? 15.707 0.306 -43.966 1.00 56.11 54 SER C C 1
ATOM 4176 O O . SER C 1 54 ? 14.693 0.285 -44.673 1.00 51.07 54 SER C O 1
ATOM 4179 N N . GLU C 1 55 ? 16.100 -0.741 -43.224 1.00 59.29 55 GLU C N 1
ATOM 4180 C CA . GLU C 1 55 ? 15.292 -1.949 -43.084 1.00 60.52 55 GLU C CA 1
ATOM 4181 C C . GLU C 1 55 ? 14.064 -1.713 -42.206 1.00 59.73 55 GLU C C 1
ATOM 4182 O O . GLU C 1 55 ? 13.147 -2.538 -42.195 1.00 57.13 55 GLU C O 1
ATOM 4188 N N . GLY C 1 56 ? 14.045 -0.615 -41.447 1.00 60.22 56 GLY C N 1
ATOM 4189 C CA . GLY C 1 56 ? 12.892 -0.288 -40.631 1.00 61.89 56 GLY C CA 1
ATOM 4190 C C . GLY C 1 56 ? 11.787 0.347 -41.438 1.00 62.23 56 GLY C C 1
ATOM 4191 O O . GLY C 1 56 ? 10.635 0.359 -41.002 1.00 60.64 56 GLY C O 1
ATOM 4192 N N . PHE C 1 57 ? 12.140 0.885 -42.606 1.00 64.79 57 PHE C N 1
ATOM 4193 C CA . PHE C 1 57 ? 11.161 1.381 -43.553 1.00 65.16 57 PHE C CA 1
ATOM 4194 C C . PHE C 1 57 ? 10.539 0.203 -44.296 1.00 65.87 57 PHE C C 1
ATOM 4195 O O . PHE C 1 57 ? 10.944 -0.951 -44.149 1.00 68.75 57 PHE C O 1
ATOM 4203 N N . ASP C 1 58 ? 9.538 0.519 -45.101 1.00 64.32 58 ASP C N 1
ATOM 4204 C CA . ASP C 1 58 ? 8.826 -0.475 -45.873 1.00 65.53 58 ASP C CA 1
ATOM 4205 C C . ASP C 1 58 ? 9.148 -0.326 -47.360 1.00 63.95 58 ASP C C 1
ATOM 4206 O O . ASP C 1 58 ? 9.021 -1.276 -48.126 1.00 59.16 58 ASP C O 1
ATOM 4211 N N . THR C 1 59 ? 9.614 0.851 -47.767 1.00 65.26 59 THR C N 1
ATOM 4212 C CA . THR C 1 59 ? 10.180 1.069 -49.085 1.00 65.66 59 THR C CA 1
ATOM 4213 C C . THR C 1 59 ? 11.323 2.063 -48.925 1.00 66.46 59 THR C C 1
ATOM 4214 O O . THR C 1 59 ? 11.098 3.173 -48.443 1.00 69.86 59 THR C O 1
ATOM 4218 N N . TYR C 1 60 ? 12.547 1.664 -49.298 1.00 64.61 60 TYR C N 1
ATOM 4219 C CA . TYR C 1 60 ? 13.709 2.534 -49.151 1.00 60.43 60 TYR C CA 1
ATOM 4220 C C . TYR C 1 60 ? 14.514 2.613 -50.445 1.00 60.38 60 TYR C C 1
ATOM 4221 O O . TYR C 1 60 ? 14.939 1.595 -50.983 1.00 57.04 60 TYR C O 1
ATOM 4230 N N . ARG C 1 61 ? 14.753 3.840 -50.911 1.00 62.50 61 ARG C N 1
ATOM 4231 C CA . ARG C 1 61 ? 15.448 4.099 -52.159 1.00 65.37 61 ARG C CA 1
ATOM 4232 C C . ARG C 1 61 ? 16.472 5.200 -51.928 1.00 66.02 61 ARG C C 1
ATOM 4233 O O . ARG C 1 61 ? 16.172 6.214 -51.296 1.00 66.28 61 ARG C O 1
ATOM 4241 N N . CYS C 1 62 ? 17.682 4.987 -52.440 1.00 64.67 62 CYS C N 1
ATOM 4242 C CA . CYS C 1 62 ? 18.753 5.954 -52.293 1.00 61.94 62 CYS C CA 1
ATOM 4243 C C . CYS C 1 62 ? 19.674 5.813 -53.492 1.00 62.41 62 CYS C C 1
ATOM 4244 O O . CYS C 1 62 ? 20.377 4.818 -53.629 1.00 65.61 62 CYS C O 1
ATOM 4247 N N . ASP C 1 63 ? 19.634 6.793 -54.381 1.00 64.25 63 ASP C N 1
ATOM 4248 C CA . ASP C 1 63 ? 20.550 6.803 -55.506 1.00 67.10 63 ASP C CA 1
ATOM 4249 C C . ASP C 1 63 ? 21.922 7.326 -55.114 1.00 65.42 63 ASP C C 1
ATOM 4250 O O . ASP C 1 63 ? 22.887 7.084 -55.839 1.00 65.97 63 ASP C O 1
ATOM 4255 N N . ARG C 1 64 ? 22.012 8.024 -53.981 1.00 60.66 64 ARG C N 1
ATOM 4256 C CA . ARG C 1 64 ? 23.108 8.933 -53.705 1.00 61.51 64 ARG C CA 1
ATOM 4257 C C . ARG C 1 64 ? 22.979 9.441 -52.275 1.00 58.01 64 ARG C C 1
ATOM 4258 O O . ARG C 1 64 ? 21.885 9.785 -51.840 1.00 59.41 64 ARG C O 1
ATOM 4266 N N . ASN C 1 65 ? 24.070 9.493 -51.526 1.00 58.08 65 ASN C N 1
ATOM 4267 C CA . ASN C 1 65 ? 23.978 10.017 -50.176 1.00 54.79 65 ASN C CA 1
ATOM 4268 C C . ASN C 1 65 ? 23.589 11.481 -50.245 1.00 53.40 65 ASN C C 1
ATOM 4269 O O . ASN C 1 65 ? 24.000 12.190 -51.163 1.00 53.69 65 ASN C O 1
ATOM 4274 N N . LEU C 1 66 ? 22.770 11.910 -49.278 1.00 53.62 66 LEU C N 1
ATOM 4275 C CA . LEU C 1 66 ? 22.271 13.279 -49.198 1.00 54.59 66 LEU C CA 1
ATOM 4276 C C . LEU C 1 66 ? 22.490 13.837 -47.798 1.00 52.66 66 LEU C C 1
ATOM 4277 O O . LEU C 1 66 ? 22.259 13.141 -46.802 1.00 48.50 66 LEU C O 1
ATOM 4282 N N . ALA C 1 67 ? 22.863 15.120 -47.742 1.00 54.11 67 ALA C N 1
ATOM 4283 C CA . ALA C 1 67 ? 22.925 15.872 -46.491 1.00 54.83 67 ALA C CA 1
ATOM 4284 C C . ALA C 1 67 ? 21.790 16.902 -46.433 1.00 54.02 67 ALA C C 1
ATOM 4285 O O . ALA C 1 67 ? 22.000 18.104 -46.628 1.00 54.69 67 ALA C O 1
ATOM 4287 N N . MET C 1 68 ? 20.580 16.407 -46.133 1.00 53.10 68 MET C N 1
ATOM 4288 C CA . MET C 1 68 ? 19.348 17.199 -46.138 1.00 54.93 68 MET C CA 1
ATOM 4289 C C . MET C 1 68 ? 19.325 18.168 -44.957 1.00 52.79 68 MET C C 1
ATOM 4290 O O . MET C 1 68 ? 19.147 17.754 -43.809 1.00 54.54 68 MET C O 1
ATOM 4295 N N . GLY C 1 69 ? 19.490 19.461 -45.228 1.00 51.47 69 GLY C N 1
ATOM 4296 C CA . GLY C 1 69 ? 19.338 20.452 -44.174 1.00 50.96 69 GLY C CA 1
ATOM 4297 C C . GLY C 1 69 ? 17.866 20.727 -43.911 1.00 48.79 69 GLY C C 1
ATOM 4298 O O . GLY C 1 69 ? 17.156 21.217 -44.795 1.00 44.09 69 GLY C O 1
ATOM 4299 N N . VAL C 1 70 ? 17.409 20.412 -42.695 1.00 48.51 70 VAL C N 1
ATOM 4300 C CA . VAL C 1 70 ? 15.993 20.448 -42.359 1.00 49.22 70 VAL C CA 1
ATOM 4301 C C . VAL C 1 70 ? 15.755 21.470 -41.253 1.00 48.65 70 VAL C C 1
ATOM 4302 O O . VAL C 1 70 ? 16.406 21.419 -40.204 1.00 44.26 70 VAL C O 1
ATOM 4306 N N . ASN C 1 71 ? 14.814 22.395 -41.508 1.00 49.55 71 ASN C N 1
ATOM 4307 C CA . ASN C 1 71 ? 14.178 23.204 -40.471 1.00 50.06 71 ASN C CA 1
ATOM 4308 C C . ASN C 1 71 ? 13.203 22.326 -39.702 1.00 48.87 71 ASN C C 1
ATOM 4309 O O . ASN C 1 71 ? 12.094 22.079 -40.168 1.00 48.41 71 ASN C O 1
ATOM 4314 N N . LEU C 1 72 ? 13.611 21.842 -38.529 1.00 48.72 72 LEU C N 1
ATOM 4315 C CA . LEU C 1 72 ? 12.778 20.890 -37.808 1.00 49.34 72 LEU C CA 1
ATOM 4316 C C . LEU C 1 72 ? 11.457 21.518 -37.401 1.00 48.37 72 LEU C C 1
ATOM 4317 O O . LEU C 1 72 ? 10.448 20.831 -37.295 1.00 45.32 72 LEU C O 1
ATOM 4322 N N . THR C 1 73 ? 11.462 22.823 -37.169 1.00 51.40 73 THR C N 1
ATOM 4323 C CA . THR C 1 73 ? 10.232 23.514 -36.840 1.00 52.44 73 THR C CA 1
ATOM 4324 C C . THR C 1 73 ? 9.270 23.486 -38.023 1.00 53.06 73 THR C C 1
ATOM 4325 O O . THR C 1 73 ? 8.070 23.289 -37.825 1.00 61.73 73 THR C O 1
ATOM 4329 N N . SER C 1 74 ? 9.769 23.636 -39.254 1.00 51.89 74 SER C N 1
ATOM 4330 C CA . SER C 1 74 ? 8.887 23.515 -40.414 1.00 54.13 74 SER C CA 1
ATOM 4331 C C . SER C 1 74 ? 8.412 22.077 -40.595 1.00 54.84 74 SER C C 1
ATOM 4332 O O . SER C 1 74 ? 7.227 21.834 -40.832 1.00 57.24 74 SER C O 1
ATOM 4335 N N . MET C 1 75 ? 9.322 21.113 -40.457 1.00 55.79 75 MET C N 1
ATOM 4336 C CA . MET C 1 75 ? 8.947 19.715 -40.602 1.00 53.15 75 MET C CA 1
ATOM 4337 C C . MET C 1 75 ? 7.953 19.290 -39.523 1.00 50.96 75 MET C C 1
ATOM 4338 O O . MET C 1 75 ? 7.107 18.435 -39.780 1.00 51.27 75 MET C O 1
ATOM 4343 N N . SER C 1 76 ? 8.029 19.901 -38.337 1.00 49.67 76 SER C N 1
ATOM 4344 C CA . SER C 1 76 ? 7.139 19.569 -37.231 1.00 49.51 76 SER C CA 1
ATOM 4345 C C . SER C 1 76 ? 5.712 20.055 -37.502 1.00 52.49 76 SER C C 1
ATOM 4346 O O . SER C 1 76 ? 4.741 19.326 -37.286 1.00 49.27 76 SER C O 1
ATOM 4349 N N . LYS C 1 77 ? 5.558 21.281 -37.996 1.00 55.56 77 LYS C N 1
ATOM 4350 C CA . LYS C 1 77 ? 4.223 21.761 -38.325 1.00 56.15 77 LYS C CA 1
ATOM 4351 C C . LYS C 1 77 ? 3.627 20.941 -39.466 1.00 54.91 77 LYS C C 1
ATOM 4352 O O . LYS C 1 77 ? 2.424 20.659 -39.472 1.00 59.35 77 LYS C O 1
ATOM 4358 N N . ILE C 1 78 ? 4.456 20.534 -40.430 1.00 51.22 78 ILE C N 1
ATOM 4359 C CA . ILE C 1 78 ? 3.970 19.685 -41.507 1.00 48.89 78 ILE C CA 1
ATOM 4360 C C . ILE C 1 78 ? 3.577 18.314 -40.966 1.00 48.05 78 ILE C C 1
ATOM 4361 O O . ILE C 1 78 ? 2.515 17.782 -41.307 1.00 44.57 78 ILE C O 1
ATOM 4366 N N . LEU C 1 79 ? 4.422 17.725 -40.115 1.00 49.27 79 LEU C N 1
ATOM 4367 C CA . LEU C 1 79 ? 4.093 16.418 -39.546 1.00 48.00 79 LEU C CA 1
ATOM 4368 C C . LEU C 1 79 ? 2.883 16.469 -38.610 1.00 48.22 79 LEU C C 1
ATOM 4369 O O . LEU C 1 79 ? 2.277 15.427 -38.332 1.00 44.10 79 LEU C O 1
ATOM 4374 N N . LYS C 1 80 ? 2.530 17.655 -38.106 1.00 48.61 80 LYS C N 1
ATOM 4375 C CA . LYS C 1 80 ? 1.336 17.763 -37.291 1.00 50.45 80 LYS C CA 1
ATOM 4376 C C . LYS C 1 80 ? 0.073 17.667 -38.133 1.00 49.83 80 LYS C C 1
ATOM 4377 O O . LYS C 1 80 ? -1.003 17.534 -37.554 1.00 54.98 80 LYS C O 1
ATOM 4383 N N . CYS C 1 81 ? 0.195 17.714 -39.468 1.00 49.03 81 CYS C N 1
ATOM 4384 C CA . CYS C 1 81 ? -0.915 17.577 -40.410 1.00 48.68 81 CYS C CA 1
ATOM 4385 C C . CYS C 1 81 ? -1.107 16.138 -40.899 1.00 49.24 81 CYS C C 1
ATOM 4386 O O . CYS C 1 81 ? -1.898 15.892 -41.819 1.00 50.92 81 CYS C O 1
ATOM 4389 N N . ALA C 1 82 ? -0.379 15.191 -40.320 1.00 46.86 82 ALA C N 1
ATOM 4390 C CA . ALA C 1 82 ? -0.558 13.787 -40.630 1.00 46.51 82 ALA C CA 1
ATOM 4391 C C . ALA C 1 82 ? -1.335 13.122 -39.506 1.00 48.45 82 ALA C C 1
ATOM 4392 O O . ALA C 1 82 ? -1.143 13.433 -38.327 1.00 47.45 82 ALA C O 1
ATOM 4394 N N . GLY C 1 83 ? -2.211 12.200 -39.889 1.00 51.01 83 GLY C N 1
ATOM 4395 C CA . GLY C 1 83 ? -2.948 11.432 -38.912 1.00 54.63 83 GLY C CA 1
ATOM 4396 C C . GLY C 1 83 ? -2.138 10.254 -38.421 1.00 57.60 83 GLY C C 1
ATOM 4397 O O . GLY C 1 83 ? -1.243 9.761 -39.112 1.00 57.15 83 GLY C O 1
ATOM 4398 N N . ASN C 1 84 ? -2.482 9.790 -37.217 1.00 61.65 84 ASN C N 1
ATOM 4399 C CA . ASN C 1 84 ? -1.662 8.805 -36.523 1.00 62.87 84 ASN C CA 1
ATOM 4400 C C . ASN C 1 84 ? -1.625 7.450 -37.212 1.00 63.12 84 ASN C C 1
ATOM 4401 O O . ASN C 1 84 ? -0.712 6.672 -36.941 1.00 68.26 84 ASN C O 1
ATOM 4406 N N . GLU C 1 85 ? -2.577 7.161 -38.098 1.00 68.91 85 GLU C N 1
ATOM 4407 C CA . GLU C 1 85 ? -2.591 5.908 -38.838 1.00 69.45 85 GLU C CA 1
ATOM 4408 C C . GLU C 1 85 ? -2.092 6.083 -40.273 1.00 63.86 85 GLU C C 1
ATOM 4409 O O . GLU C 1 85 ? -2.140 5.124 -41.044 1.00 64.80 85 GLU C O 1
ATOM 4415 N N . ASP C 1 86 ? -1.594 7.270 -40.645 1.00 59.81 86 ASP C N 1
ATOM 4416 C CA . ASP C 1 86 ? -1.229 7.533 -42.034 1.00 59.37 86 ASP C CA 1
ATOM 4417 C C . ASP C 1 86 ? 0.059 6.810 -42.423 1.00 57.02 86 ASP C C 1
ATOM 4418 O O . ASP C 1 86 ? 0.875 6.436 -41.579 1.00 50.88 86 ASP C O 1
ATOM 4423 N N . ILE C 1 87 ? 0.225 6.639 -43.733 1.00 57.28 87 ILE C N 1
ATOM 4424 C CA . ILE C 1 87 ? 1.395 6.008 -44.317 1.00 56.25 87 ILE C CA 1
ATOM 4425 C C . ILE C 1 87 ? 2.227 7.121 -44.916 1.00 55.51 87 ILE C C 1
ATOM 4426 O O . ILE C 1 87 ? 1.846 7.694 -45.939 1.00 58.22 87 ILE C O 1
ATOM 4431 N N . ILE C 1 88 ? 3.353 7.413 -44.276 1.00 54.52 88 ILE C N 1
ATOM 4432 C CA . ILE C 1 88 ? 4.147 8.585 -44.602 1.00 50.69 88 ILE C CA 1
ATOM 4433 C C . ILE C 1 88 ? 5.255 8.204 -45.571 1.00 49.85 88 ILE C C 1
ATOM 4434 O O . ILE C 1 88 ? 5.869 7.148 -45.463 1.00 48.70 88 ILE C O 1
ATOM 4439 N N . THR C 1 89 ? 5.509 9.078 -46.530 1.00 51.70 89 THR C N 1
ATOM 4440 C CA . THR C 1 89 ? 6.572 8.870 -47.498 1.00 49.97 89 THR C CA 1
ATOM 4441 C C . THR C 1 89 ? 7.406 10.140 -47.563 1.00 49.10 89 THR C C 1
ATOM 4442 O O . THR C 1 89 ? 6.866 11.236 -47.733 1.00 47.88 89 THR C O 1
ATOM 4446 N N . LEU C 1 90 ? 8.717 9.984 -47.398 1.00 48.60 90 LEU C N 1
ATOM 4447 C CA . LEU C 1 90 ? 9.662 11.065 -47.607 1.00 44.61 90 LEU C CA 1
ATOM 4448 C C . LEU C 1 90 ? 10.290 10.872 -48.978 1.00 44.50 90 LEU C C 1
ATOM 4449 O O . LEU C 1 90 ? 10.555 9.742 -49.372 1.00 45.07 90 LEU C O 1
ATOM 4454 N N . ARG C 1 91 ? 10.485 11.962 -49.717 1.00 46.20 91 ARG C N 1
ATOM 4455 C CA . ARG C 1 91 ? 11.001 11.856 -51.077 1.00 50.48 91 ARG C CA 1
ATOM 4456 C C . ARG C 1 91 ? 11.785 13.119 -51.416 1.00 49.47 91 ARG C C 1
ATOM 4457 O O . ARG C 1 91 ? 11.318 14.225 -51.159 1.00 46.24 91 ARG C O 1
ATOM 4465 N N . ALA C 1 92 ? 12.979 12.949 -51.982 1.00 51.31 92 ALA C N 1
ATOM 4466 C CA . ALA C 1 92 ? 13.752 14.072 -52.492 1.00 53.09 92 ALA C CA 1
ATOM 4467 C C . ALA C 1 92 ? 14.428 13.688 -53.798 1.00 57.28 92 ALA C C 1
ATOM 4468 O O . ALA C 1 92 ? 15.083 12.646 -53.865 1.00 57.47 92 ALA C O 1
ATOM 4470 N N . GLU C 1 93 ? 14.275 14.538 -54.823 1.00 64.57 93 GLU C N 1
ATOM 4471 C CA . GLU C 1 93 ? 15.086 14.426 -56.029 1.00 72.52 93 GLU C CA 1
ATOM 4472 C C . GLU C 1 93 ? 16.571 14.493 -55.665 1.00 79.89 93 GLU C C 1
ATOM 4473 O O . GLU C 1 93 ? 16.946 14.916 -54.567 1.00 80.39 93 GLU C O 1
ATOM 4479 N N . ASP C 1 94 ? 17.433 14.069 -56.598 1.00 88.82 94 ASP C N 1
ATOM 4480 C CA . ASP C 1 94 ? 18.864 14.022 -56.293 1.00 90.97 94 ASP C CA 1
ATOM 4481 C C . ASP C 1 94 ? 19.496 15.412 -56.241 1.00 94.13 94 ASP C C 1
ATOM 4482 O O . ASP C 1 94 ? 20.644 15.539 -55.802 1.00 91.67 94 ASP C O 1
ATOM 4487 N N . ASN C 1 95 ? 18.755 16.441 -56.667 1.00 100.64 95 ASN C N 1
ATOM 4488 C CA . ASN C 1 95 ? 19.146 17.826 -56.428 1.00 100.42 95 ASN C CA 1
ATOM 4489 C C . ASN C 1 95 ? 19.214 18.099 -54.927 1.00 95.97 95 ASN C C 1
ATOM 4490 O O . ASN C 1 95 ? 20.191 18.671 -54.437 1.00 97.10 95 ASN C O 1
ATOM 4495 N N . ALA C 1 96 ? 18.166 17.696 -54.198 1.00 91.07 96 ALA C N 1
ATOM 4496 C CA . ALA C 1 96 ? 18.044 17.873 -52.752 1.00 88.28 96 ALA C CA 1
ATOM 4497 C C . ALA C 1 96 ? 17.819 19.345 -52.379 1.00 85.93 96 ALA C C 1
ATOM 4498 O O . ALA C 1 96 ? 18.399 19.843 -51.409 1.00 85.01 96 ALA C O 1
ATOM 4500 N N . ASP C 1 97 ? 16.935 20.030 -53.128 1.00 77.34 97 ASP C N 1
ATOM 4501 C CA . ASP C 1 97 ? 16.604 21.418 -52.830 1.00 75.53 97 ASP C CA 1
ATOM 4502 C C . ASP C 1 97 ? 15.228 21.594 -52.187 1.00 68.69 97 ASP C C 1
ATOM 4503 O O . ASP C 1 97 ? 14.963 22.682 -51.664 1.00 65.13 97 ASP C O 1
ATOM 4508 N N . THR C 1 98 ? 14.358 20.566 -52.247 1.00 63.06 98 THR C N 1
ATOM 4509 C CA . THR C 1 98 ? 13.103 20.489 -51.496 1.00 58.13 98 THR C CA 1
ATOM 4510 C C . THR C 1 98 ? 12.879 19.051 -51.032 1.00 54.54 98 THR C C 1
ATOM 4511 O O . THR C 1 98 ? 13.329 18.094 -51.661 1.00 54.21 98 THR C O 1
ATOM 4515 N N . LEU C 1 99 ? 12.149 18.910 -49.924 1.00 52.59 99 LEU C N 1
ATOM 4516 C CA . LEU C 1 99 ? 11.783 17.618 -49.353 1.00 50.11 99 LEU C CA 1
ATOM 4517 C C . LEU C 1 99 ? 10.269 17.459 -49.411 1.00 48.64 99 LEU C C 1
ATOM 4518 O O . LEU C 1 99 ? 9.540 18.400 -49.094 1.00 47.28 99 LEU C O 1
ATOM 4523 N N . ALA C 1 100 ? 9.794 16.277 -49.808 1.00 48.61 100 ALA C N 1
ATOM 4524 C CA . ALA C 1 100 ? 8.362 16.019 -49.935 1.00 49.01 100 ALA C CA 1
ATOM 4525 C C . ALA C 1 100 ? 7.911 15.034 -48.868 1.00 47.82 100 ALA C C 1
ATOM 4526 O O . ALA C 1 100 ? 8.563 14.015 -48.662 1.00 49.51 100 ALA C O 1
ATOM 4528 N N . LEU C 1 101 ? 6.808 15.350 -48.188 1.00 47.83 101 LEU C N 1
ATOM 4529 C CA . LEU C 1 101 ? 6.130 14.410 -47.303 1.00 47.24 101 LEU C CA 1
ATOM 4530 C C . LEU C 1 101 ? 4.737 14.110 -47.854 1.00 46.05 101 LEU C C 1
ATOM 4531 O O . LEU C 1 101 ? 3.996 15.019 -48.235 1.00 46.14 101 LEU C O 1
ATOM 4536 N N . VAL C 1 102 ? 4.389 12.827 -47.872 1.00 44.82 102 VAL C N 1
ATOM 4537 C CA . VAL C 1 102 ? 3.126 12.352 -48.401 1.00 46.46 102 VAL C CA 1
ATOM 4538 C C . VAL C 1 102 ? 2.464 11.490 -47.340 1.00 47.43 102 VAL C C 1
ATOM 4539 O O . VAL C 1 102 ? 3.047 10.510 -46.867 1.00 45.69 102 VAL C O 1
ATOM 4543 N N . PHE C 1 103 ? 1.247 11.864 -46.973 1.00 52.07 103 PHE C N 1
ATOM 4544 C CA . PHE C 1 103 ? 0.462 11.133 -45.991 1.00 53.16 103 PHE C CA 1
ATOM 4545 C C . PHE C 1 103 ? -0.677 10.496 -46.758 1.00 55.26 103 PHE C C 1
ATOM 4546 O O . PHE C 1 103 ? -1.498 11.200 -47.347 1.00 54.59 103 PHE C O 1
ATOM 4554 N N . GLU C 1 104 ? -0.650 9.172 -46.823 1.00 58.95 104 GLU C N 1
ATOM 4555 C CA . GLU C 1 104 ? -1.740 8.390 -47.382 1.00 62.56 104 GLU C CA 1
ATOM 4556 C C . GLU C 1 104 ? -2.546 7.894 -46.198 1.00 60.86 104 GLU C C 1
ATOM 4557 O O . GLU C 1 104 ? -2.122 6.984 -45.486 1.00 57.92 104 GLU C O 1
ATOM 4563 N N . ALA C 1 105 ? -3.681 8.535 -45.962 1.00 63.50 105 ALA C N 1
ATOM 4564 C CA . ALA C 1 105 ? -4.670 7.929 -45.100 1.00 66.08 105 ALA C CA 1
ATOM 4565 C C . ALA C 1 105 ? -4.900 6.501 -45.596 1.00 68.43 105 ALA C C 1
ATOM 4566 O O . ALA C 1 105 ? -4.914 6.255 -46.810 1.00 67.03 105 ALA C O 1
ATOM 4568 N N . PRO C 1 106 ? -5.016 5.512 -44.700 1.00 71.98 106 PRO C N 1
ATOM 4569 C CA . PRO C 1 106 ? -5.057 4.122 -45.166 1.00 74.94 106 PRO C CA 1
ATOM 4570 C C . PRO C 1 106 ? -6.288 3.794 -46.014 1.00 79.95 106 PRO C C 1
ATOM 4571 O O . PRO C 1 106 ? -6.202 2.913 -46.877 1.00 77.91 106 PRO C O 1
ATOM 4575 N N . ASN C 1 107 ? -7.418 4.503 -45.804 1.00 83.38 107 ASN C N 1
ATOM 4576 C CA . ASN C 1 107 ? -8.608 4.342 -46.645 1.00 85.51 107 ASN C CA 1
ATOM 4577 C C . ASN C 1 107 ? -8.308 4.596 -48.124 1.00 85.48 107 ASN C C 1
ATOM 4578 O O . ASN C 1 107 ? -9.072 4.150 -48.982 1.00 89.02 107 ASN C O 1
ATOM 4583 N N . GLN C 1 108 ? -7.210 5.302 -48.429 1.00 85.71 108 GLN C N 1
ATOM 4584 C CA . GLN C 1 108 ? -6.752 5.656 -49.775 1.00 83.39 108 GLN C CA 1
ATOM 4585 C C . GLN C 1 108 ? -7.651 6.698 -50.456 1.00 80.09 108 GLN C C 1
ATOM 4586 O O . GLN C 1 108 ? -7.414 7.040 -51.620 1.00 75.00 108 GLN C O 1
ATOM 4592 N N . GLU C 1 109 ? -8.660 7.227 -49.752 1.00 80.11 109 GLU C N 1
ATOM 4593 C CA . GLU C 1 109 ? -9.569 8.252 -50.254 1.00 78.88 109 GLU C CA 1
ATOM 4594 C C . GLU C 1 109 ? -9.143 9.652 -49.810 1.00 75.90 109 GLU C C 1
ATOM 4595 O O . GLU C 1 109 ? -9.835 10.632 -50.099 1.00 76.66 109 GLU C O 1
ATOM 4601 N N . LYS C 1 110 ? -8.008 9.738 -49.110 1.00 69.96 110 LYS C N 1
ATOM 4602 C CA . LYS C 1 110 ? -7.417 10.974 -48.625 1.00 65.09 110 LYS C CA 1
ATOM 4603 C C . LYS C 1 110 ? -5.908 10.880 -48.794 1.00 60.52 110 LYS C C 1
ATOM 4604 O O . LYS C 1 110 ? -5.296 9.932 -48.306 1.00 59.35 110 LYS C O 1
ATOM 4610 N N . VAL C 1 111 ? -5.312 11.856 -49.482 1.00 58.93 111 VAL C N 1
ATOM 4611 C CA . VAL C 1 111 ? -3.871 11.885 -49.690 1.00 59.18 111 VAL C CA 1
ATOM 4612 C C . VAL C 1 111 ? -3.375 13.326 -49.598 1.00 58.61 111 VAL C C 1
ATOM 4613 O O . VAL C 1 111 ? -3.696 14.157 -50.446 1.00 57.28 111 VAL C O 1
ATOM 4617 N N . SER C 1 112 ? -2.568 13.611 -48.577 1.00 60.66 112 SER C N 1
ATOM 4618 C CA . SER C 1 112 ? -1.943 14.915 -48.426 1.00 63.45 112 SER C CA 1
ATOM 4619 C C . SER C 1 112 ? -0.516 14.880 -48.976 1.00 60.31 112 SER C C 1
ATOM 4620 O O . SER C 1 112 ? 0.132 13.836 -49.032 1.00 55.65 112 SER C O 1
ATOM 4623 N N . ASP C 1 113 ? -0.032 16.050 -49.362 1.00 60.11 113 ASP C N 1
ATOM 4624 C CA . ASP C 1 113 ? 1.239 16.184 -50.048 1.00 61.88 113 ASP C CA 1
ATOM 4625 C C . ASP C 1 113 ? 1.815 17.531 -49.618 1.00 59.86 113 ASP C C 1
ATOM 4626 O O . ASP C 1 113 ? 1.368 18.579 -50.096 1.00 58.46 113 ASP C O 1
ATOM 4631 N N . TYR C 1 114 ? 2.768 17.501 -48.683 1.00 54.00 114 TYR C N 1
ATOM 4632 C CA . TYR C 1 114 ? 3.434 18.710 -48.229 1.00 53.78 114 TYR C CA 1
ATOM 4633 C C . TYR C 1 114 ? 4.847 18.757 -48.791 1.00 54.29 114 TYR C C 1
ATOM 4634 O O . TYR C 1 114 ? 5.396 17.747 -49.233 1.00 55.28 114 TYR C O 1
ATOM 4643 N N . GLU C 1 115 ? 5.446 19.943 -48.739 1.00 54.66 115 GLU C N 1
ATOM 4644 C CA . GLU C 1 115 ? 6.710 20.184 -49.419 1.00 55.64 115 GLU C CA 1
ATOM 4645 C C . GLU C 1 115 ? 7.419 21.347 -48.732 1.00 56.40 115 GLU C C 1
ATOM 4646 O O . GLU C 1 115 ? 6.816 22.403 -48.529 1.00 55.57 115 GLU C O 1
ATOM 4652 N N . MET C 1 116 ? 8.684 21.138 -48.331 1.00 56.81 116 MET C N 1
ATOM 4653 C CA . MET C 1 116 ? 9.472 22.189 -47.693 1.00 54.40 116 MET C CA 1
ATOM 4654 C C . MET C 1 116 ? 10.843 22.287 -48.354 1.00 54.05 116 MET C C 1
ATOM 4655 O O . MET C 1 116 ? 11.373 21.301 -48.862 1.00 53.40 116 MET C O 1
ATOM 4660 N N . LYS C 1 117 ? 11.422 23.489 -48.321 1.00 57.38 117 LYS C N 1
ATOM 4661 C CA . LYS C 1 117 ? 12.750 23.710 -48.876 1.00 58.79 117 LYS C CA 1
ATOM 4662 C C . LYS C 1 117 ? 13.825 23.125 -47.963 1.00 55.40 117 LYS C C 1
ATOM 4663 O O . LYS C 1 117 ? 13.727 23.167 -46.735 1.00 55.76 117 LYS C O 1
ATOM 4669 N N . LEU C 1 118 ? 14.851 22.548 -48.575 1.00 54.05 118 LEU C N 1
ATOM 4670 C CA . LEU C 1 118 ? 15.996 22.077 -47.819 1.00 51.32 118 LEU C CA 1
ATOM 4671 C C . LEU C 1 118 ? 17.066 23.141 -47.872 1.00 52.93 118 LEU C C 1
ATOM 4672 O O . LEU C 1 118 ? 17.139 23.916 -48.819 1.00 54.69 118 LEU C O 1
ATOM 4677 N N . MET C 1 119 ? 17.865 23.202 -46.821 1.00 54.53 119 MET C N 1
ATOM 4678 C CA . MET C 1 119 ? 18.931 24.181 -46.759 1.00 58.06 119 MET C CA 1
ATOM 4679 C C . MET C 1 119 ? 20.262 23.442 -46.716 1.00 58.30 119 MET C C 1
ATOM 4680 O O . MET C 1 119 ? 20.309 22.248 -46.426 1.00 56.15 119 MET C O 1
ATOM 4685 N N . ASP C 1 120 ? 21.334 24.155 -47.064 1.00 62.78 120 ASP C N 1
ATOM 4686 C CA . ASP C 1 120 ? 22.687 23.610 -47.022 1.00 65.02 120 ASP C CA 1
ATOM 4687 C C . ASP C 1 120 ? 23.181 23.586 -45.586 1.00 63.67 120 ASP C C 1
ATOM 4688 O O . ASP C 1 120 ? 23.503 24.630 -45.020 1.00 61.41 120 ASP C O 1
ATOM 4693 N N . LEU C 1 121 ? 23.261 22.393 -45.011 1.00 67.82 121 LEU C N 1
ATOM 4694 C CA . LEU C 1 121 ? 23.871 22.198 -43.703 1.00 75.77 121 LEU C CA 1
ATOM 4695 C C . LEU C 1 121 ? 25.019 21.205 -43.860 1.00 84.75 121 LEU C C 1
ATOM 4696 O O . LEU C 1 121 ? 24.838 20.125 -44.426 1.00 89.35 121 LEU C O 1
ATOM 4701 N N . ASP C 1 122 ? 26.206 21.578 -43.383 1.00 94.40 122 ASP C N 1
ATOM 4702 C CA . ASP C 1 122 ? 27.325 20.650 -43.419 1.00 108.80 122 ASP C CA 1
ATOM 4703 C C . ASP C 1 122 ? 27.160 19.605 -42.315 1.00 115.93 122 ASP C C 1
ATOM 4704 O O . ASP C 1 122 ? 26.576 19.865 -41.261 1.00 115.20 122 ASP C O 1
ATOM 4709 N N . VAL C 1 123 ? 27.646 18.395 -42.589 1.00 126.16 123 VAL C N 1
ATOM 4710 C CA . VAL C 1 123 ? 27.591 17.303 -41.622 1.00 130.26 123 VAL C CA 1
ATOM 4711 C C . VAL C 1 123 ? 28.871 17.393 -40.797 1.00 137.94 123 VAL C C 1
ATOM 4712 O O . VAL C 1 123 ? 29.928 16.891 -41.193 1.00 138.84 123 VAL C O 1
ATOM 4716 N N . GLU C 1 124 ? 28.788 18.091 -39.664 1.00 141.42 124 GLU C N 1
ATOM 4717 C CA . GLU C 1 124 ? 29.831 18.007 -38.651 1.00 139.33 124 GLU C CA 1
ATOM 4718 C C . GLU C 1 124 ? 29.548 16.719 -37.891 1.00 131.68 124 GLU C C 1
ATOM 4719 O O . GLU C 1 124 ? 28.802 16.684 -36.908 1.00 125.72 124 GLU C O 1
ATOM 4725 N N . GLN C 1 125 ? 30.109 15.635 -38.430 1.00 130.33 125 GLN C N 1
ATOM 4726 C CA . GLN C 1 125 ? 29.891 14.297 -37.913 1.00 131.43 125 GLN C CA 1
ATOM 4727 C C . GLN C 1 125 ? 30.465 14.123 -36.518 1.00 126.89 125 GLN C C 1
ATOM 4728 O O . GLN C 1 125 ? 30.133 13.132 -35.864 1.00 133.29 125 GLN C O 1
ATOM 4734 N N . LEU C 1 126 ? 31.330 15.043 -36.075 1.00 123.20 126 LEU C N 1
ATOM 4735 C CA . LEU C 1 126 ? 31.893 15.032 -34.729 1.00 123.37 126 LEU C CA 1
ATOM 4736 C C . LEU C 1 126 ? 30.942 14.325 -33.767 1.00 112.82 126 LEU C C 1
ATOM 4737 O O . LEU C 1 126 ? 29.793 14.744 -33.623 1.00 102.11 126 LEU C O 1
ATOM 4742 N N . GLY C 1 127 ? 31.395 13.225 -33.147 1.00 106.58 127 GLY C N 1
ATOM 4743 C CA . GLY C 1 127 ? 30.503 12.357 -32.402 1.00 97.35 127 GLY C CA 1
ATOM 4744 C C . GLY C 1 127 ? 31.111 11.899 -31.094 1.00 92.91 127 GLY C C 1
ATOM 4745 O O . GLY C 1 127 ? 32.305 12.073 -30.849 1.00 87.96 127 GLY C O 1
ATOM 4746 N N . ILE C 1 128 ? 30.262 11.304 -30.245 1.00 90.61 128 ILE C N 1
ATOM 4747 C CA . ILE C 1 128 ? 30.665 10.713 -28.994 1.00 87.87 128 ILE C CA 1
ATOM 4748 C C . ILE C 1 128 ? 31.197 9.285 -29.283 1.00 86.84 128 ILE C C 1
ATOM 4749 O O . ILE C 1 128 ? 30.452 8.496 -29.879 1.00 85.45 128 ILE C O 1
ATOM 4754 N N . PRO C 1 129 ? 32.422 8.952 -28.892 1.00 88.07 129 PRO C N 1
ATOM 4755 C CA . PRO C 1 129 ? 32.920 7.589 -29.113 1.00 90.24 129 PRO C CA 1
ATOM 4756 C C . PRO C 1 129 ? 32.196 6.569 -28.238 1.00 88.71 129 PRO C C 1
ATOM 4757 O O . PRO C 1 129 ? 32.017 6.775 -27.033 1.00 83.76 129 PRO C O 1
ATOM 4761 N N . GLU C 1 130 ? 31.773 5.467 -28.869 1.00 90.38 130 GLU C N 1
ATOM 4762 C CA . GLU C 1 130 ? 31.160 4.356 -28.154 1.00 90.50 130 GLU C CA 1
ATOM 4763 C C . GLU C 1 130 ? 32.097 3.900 -27.043 1.00 85.91 130 GLU C C 1
ATOM 4764 O O . GLU C 1 130 ? 33.317 3.966 -27.190 1.00 83.19 130 GLU C O 1
ATOM 4770 N N . GLN C 1 131 ? 31.516 3.441 -25.936 1.00 83.03 131 GLN C N 1
ATOM 4771 C CA . GLN C 1 131 ? 32.318 3.171 -24.755 1.00 85.60 131 GLN C CA 1
ATOM 4772 C C . GLN C 1 131 ? 31.497 2.389 -23.744 1.00 83.00 131 GLN C C 1
ATOM 4773 O O . GLN C 1 131 ? 30.268 2.430 -23.748 1.00 82.52 131 GLN C O 1
ATOM 4779 N N . GLU C 1 132 ? 32.207 1.689 -22.868 1.00 87.35 132 GLU C N 1
ATOM 4780 C CA . GLU C 1 132 ? 31.609 1.137 -21.667 1.00 89.99 132 GLU C CA 1
ATOM 4781 C C . GLU C 1 132 ? 31.084 2.271 -20.802 1.00 83.56 132 GLU C C 1
ATOM 4782 O O . GLU C 1 132 ? 31.561 3.403 -20.892 1.00 87.14 132 GLU C O 1
ATOM 4788 N N . TYR C 1 133 ? 30.119 1.956 -19.944 1.00 76.38 133 TYR C N 1
ATOM 4789 C CA . TYR C 1 133 ? 29.677 2.904 -18.936 1.00 72.44 133 TYR C CA 1
ATOM 4790 C C . TYR C 1 133 ? 29.675 2.224 -17.580 1.00 73.79 133 TYR C C 1
ATOM 4791 O O . TYR C 1 133 ? 29.475 1.012 -17.478 1.00 75.53 133 TYR C O 1
ATOM 4800 N N . SER C 1 134 ? 29.893 3.025 -16.536 1.00 73.41 134 SER C N 1
ATOM 4801 C CA . SER C 1 134 ? 29.962 2.474 -15.194 1.00 73.27 134 SER C CA 1
ATOM 4802 C C . SER C 1 134 ? 28.596 1.968 -14.744 1.00 71.21 134 SER C C 1
ATOM 4803 O O . SER C 1 134 ? 28.493 0.847 -14.245 1.00 70.98 134 SER C O 1
ATOM 4806 N N . CYS C 1 135 ? 27.535 2.757 -14.944 1.00 70.45 135 CYS C N 1
ATOM 4807 C CA . CYS C 1 135 ? 26.188 2.315 -14.593 1.00 69.41 135 CYS C CA 1
ATOM 4808 C C . CYS C 1 135 ? 25.244 2.475 -15.769 1.00 66.04 135 CYS C C 1
ATOM 4809 O O . CYS C 1 135 ? 25.071 3.580 -16.285 1.00 68.06 135 CYS C O 1
ATOM 4812 N N . VAL C 1 136 ? 24.606 1.378 -16.158 1.00 65.69 136 VAL C N 1
ATOM 4813 C CA . VAL C 1 136 ? 23.589 1.414 -17.188 1.00 64.12 136 VAL C CA 1
ATOM 4814 C C . VAL C 1 136 ? 22.274 0.991 -16.556 1.00 63.99 136 VAL C C 1
ATOM 4815 O O . VAL C 1 136 ? 22.125 -0.157 -16.128 1.00 67.41 136 VAL C O 1
ATOM 4819 N N . VAL C 1 137 ? 21.328 1.925 -16.512 1.00 61.64 137 VAL C N 1
ATOM 4820 C CA . VAL C 1 137 ? 20.036 1.729 -15.877 1.00 61.19 137 VAL C CA 1
ATOM 4821 C C . VAL C 1 137 ? 18.968 1.624 -16.957 1.00 59.78 137 VAL C C 1
ATOM 4822 O O . VAL C 1 137 ? 18.856 2.513 -17.802 1.00 57.11 137 VAL C O 1
ATOM 4826 N N . LYS C 1 138 ? 18.195 0.533 -16.928 1.00 64.18 138 LYS C N 1
ATOM 4827 C CA . LYS C 1 138 ? 17.068 0.312 -17.833 1.00 66.10 138 LYS C CA 1
ATOM 4828 C C . LYS C 1 138 ? 15.786 0.369 -17.013 1.00 63.77 138 LYS C C 1
ATOM 4829 O O . LYS C 1 138 ? 15.679 -0.318 -15.998 1.00 67.26 138 LYS C O 1
ATOM 4835 N N . MET C 1 139 ? 14.829 1.193 -17.436 1.00 60.26 139 MET C N 1
ATOM 4836 C CA . MET C 1 139 ? 13.680 1.484 -16.593 1.00 59.41 139 MET C CA 1
ATOM 4837 C C . MET C 1 139 ? 12.538 1.986 -17.465 1.00 55.88 139 MET C C 1
ATOM 4838 O O . MET C 1 139 ? 12.751 2.405 -18.605 1.00 53.88 139 MET C O 1
ATOM 4843 N N . PRO C 1 140 ? 11.303 1.979 -16.956 1.00 55.84 140 PRO C N 1
ATOM 4844 C CA . PRO C 1 140 ? 10.177 2.449 -17.756 1.00 54.92 140 PRO C CA 1
ATOM 4845 C C . PRO C 1 140 ? 10.314 3.924 -18.080 1.00 52.50 140 PRO C C 1
ATOM 4846 O O . PRO C 1 140 ? 10.643 4.740 -17.217 1.00 50.28 140 PRO C O 1
ATOM 4850 N N . SER C 1 141 ? 10.055 4.258 -19.339 1.00 51.82 141 SER C N 1
ATOM 4851 C CA . SER C 1 141 ? 10.325 5.609 -19.793 1.00 50.74 141 SER C CA 1
ATOM 4852 C C . SER C 1 141 ? 9.382 6.597 -19.121 1.00 50.85 141 SER C C 1
ATOM 4853 O O . SER C 1 141 ? 9.777 7.727 -18.811 1.00 53.70 141 SER C O 1
ATOM 4856 N N . GLY C 1 142 ? 8.151 6.164 -18.854 1.00 53.05 142 GLY C N 1
ATOM 4857 C CA . GLY C 1 142 ? 7.203 7.007 -18.140 1.00 53.20 142 GLY C CA 1
ATOM 4858 C C . GLY C 1 142 ? 7.691 7.401 -16.756 1.00 53.57 142 GLY C C 1
ATOM 4859 O O . GLY C 1 142 ? 7.486 8.535 -16.325 1.00 49.30 142 GLY C O 1
ATOM 4860 N N . GLU C 1 143 ? 8.345 6.472 -16.051 1.00 58.98 143 GLU C N 1
ATOM 4861 C CA . GLU C 1 143 ? 8.781 6.755 -14.689 1.00 63.43 143 GLU C CA 1
ATOM 4862 C C . GLU C 1 143 ? 9.909 7.768 -14.700 1.00 60.80 143 GLU C C 1
ATOM 4863 O O . GLU C 1 143 ? 9.929 8.682 -13.874 1.00 61.78 143 GLU C O 1
ATOM 4869 N N . PHE C 1 144 ? 10.852 7.606 -15.630 1.00 59.34 144 PHE C N 1
ATOM 4870 C CA . PHE C 1 144 ? 11.941 8.561 -15.750 1.00 57.01 144 PHE C CA 1
ATOM 4871 C C . PHE C 1 144 ? 11.371 9.950 -16.019 1.00 54.98 144 PHE C C 1
ATOM 4872 O O . PHE C 1 144 ? 11.813 10.936 -15.422 1.00 54.82 144 PHE C O 1
ATOM 4880 N N . ALA C 1 145 ? 10.345 10.032 -16.869 1.00 51.82 145 ALA C N 1
ATOM 4881 C CA . ALA C 1 145 ? 9.722 11.321 -17.127 1.00 49.64 145 ALA C CA 1
ATOM 4882 C C . ALA C 1 145 ? 9.070 11.901 -15.871 1.00 52.90 145 ALA C C 1
ATOM 4883 O O . ALA C 1 145 ? 9.157 13.106 -15.629 1.00 57.23 145 ALA C O 1
ATOM 4885 N N . ARG C 1 146 ? 8.381 11.075 -15.075 1.00 58.55 146 ARG C N 1
ATOM 4886 C CA . ARG C 1 146 ? 7.745 11.595 -13.864 1.00 62.61 146 ARG C CA 1
ATOM 4887 C C . ARG C 1 146 ? 8.791 12.025 -12.837 1.00 58.65 146 ARG C C 1
ATOM 4888 O O . ARG C 1 146 ? 8.631 13.045 -12.159 1.00 56.06 146 ARG C O 1
ATOM 4896 N N . ILE C 1 147 ? 9.857 11.240 -12.711 1.00 53.28 147 ILE C N 1
ATOM 4897 C CA . ILE C 1 147 ? 10.952 11.595 -11.830 1.00 54.12 147 ILE C CA 1
ATOM 4898 C C . ILE C 1 147 ? 11.489 12.979 -12.190 1.00 52.97 147 ILE C C 1
ATOM 4899 O O . ILE C 1 147 ? 11.670 13.837 -11.316 1.00 52.39 147 ILE C O 1
ATOM 4904 N N . CYS C 1 148 ? 11.727 13.217 -13.484 1.00 51.96 148 CYS C N 1
ATOM 4905 C CA . CYS C 1 148 ? 12.296 14.487 -13.914 1.00 50.58 148 CYS C CA 1
ATOM 4906 C C . CYS C 1 148 ? 11.312 15.632 -13.705 1.00 51.47 148 CYS C C 1
ATOM 4907 O O . CYS C 1 148 ? 11.697 16.705 -13.238 1.00 53.96 148 CYS C O 1
ATOM 4910 N N . ARG C 1 149 ? 10.047 15.426 -14.078 1.00 55.32 149 ARG C N 1
ATOM 4911 C CA . ARG C 1 149 ? 9.030 16.450 -13.874 1.00 58.67 149 ARG C CA 1
ATOM 4912 C C . ARG C 1 149 ? 8.870 16.759 -12.391 1.00 56.11 149 ARG C C 1
ATOM 4913 O O . ARG C 1 149 ? 8.841 17.925 -11.990 1.00 50.34 149 ARG C O 1
ATOM 4921 N N . ASP C 1 150 ? 8.742 15.711 -11.574 1.00 55.95 150 ASP C N 1
ATOM 4922 C CA . ASP C 1 150 ? 8.633 15.880 -10.134 1.00 56.80 150 ASP C CA 1
ATOM 4923 C C . ASP C 1 150 ? 9.759 16.766 -9.633 1.00 55.19 150 ASP C C 1
ATOM 4924 O O . ASP C 1 150 ? 9.516 17.852 -9.103 1.00 56.85 150 ASP C O 1
ATOM 4929 N N . LEU C 1 151 ? 10.999 16.307 -9.819 1.00 52.65 151 LEU C N 1
ATOM 4930 C CA . LEU C 1 151 ? 12.140 16.958 -9.190 1.00 51.75 151 LEU C CA 1
ATOM 4931 C C . LEU C 1 151 ? 12.314 18.390 -9.664 1.00 50.17 151 LEU C C 1
ATOM 4932 O O . LEU C 1 151 ? 12.775 19.235 -8.896 1.00 48.60 151 LEU C O 1
ATOM 4937 N N . SER C 1 152 ? 11.949 18.680 -10.914 1.00 50.12 152 SER C N 1
ATOM 4938 C CA . SER C 1 152 ? 12.147 20.029 -11.410 1.00 50.59 152 SER C CA 1
ATOM 4939 C C . SER C 1 152 ? 11.218 21.032 -10.726 1.00 54.23 152 SER C C 1
ATOM 4940 O O . SER C 1 152 ? 11.418 22.236 -10.866 1.00 57.50 152 SER C O 1
ATOM 4943 N N . HIS C 1 153 ? 10.240 20.563 -9.955 1.00 57.43 153 HIS C N 1
ATOM 4944 C CA . HIS C 1 153 ? 9.504 21.446 -9.064 1.00 59.92 153 HIS C CA 1
ATOM 4945 C C . HIS C 1 153 ? 10.298 21.776 -7.802 1.00 57.47 153 HIS C C 1
ATOM 4946 O O . HIS C 1 153 ? 9.888 22.652 -7.042 1.00 60.41 153 HIS C O 1
ATOM 4953 N N . ILE C 1 154 ? 11.407 21.087 -7.553 1.00 55.02 154 ILE C N 1
ATOM 4954 C CA . ILE C 1 154 ? 12.186 21.287 -6.339 1.00 56.71 154 ILE C CA 1
ATOM 4955 C C . ILE C 1 154 ? 13.418 22.139 -6.629 1.00 56.58 154 ILE C C 1
ATOM 4956 O O . ILE C 1 154 ? 13.680 23.109 -5.917 1.00 54.18 154 ILE C O 1
ATOM 4961 N N . GLY C 1 155 ? 14.165 21.777 -7.684 1.00 55.01 155 GLY C N 1
ATOM 4962 C CA . GLY C 1 155 ? 15.411 22.441 -8.022 1.00 55.99 155 GLY C CA 1
ATOM 4963 C C . GLY C 1 155 ? 15.729 22.339 -9.508 1.00 54.80 155 GLY C C 1
ATOM 4964 O O . GLY C 1 155 ? 14.984 21.727 -10.283 1.00 52.99 155 GLY C O 1
ATOM 4965 N N . ASP C 1 156 ? 16.856 22.956 -9.893 1.00 54.44 156 ASP C N 1
ATOM 4966 C CA . ASP C 1 156 ? 17.238 23.062 -11.293 1.00 53.78 156 ASP C CA 1
ATOM 4967 C C . ASP C 1 156 ? 18.058 21.859 -11.739 1.00 55.33 156 ASP C C 1
ATOM 4968 O O . ASP C 1 156 ? 18.012 21.485 -12.912 1.00 53.72 156 ASP C O 1
ATOM 4973 N N . ALA C 1 157 ? 18.824 21.267 -10.820 1.00 56.80 157 ALA C N 1
ATOM 4974 C CA . ALA C 1 157 ? 19.707 20.157 -11.126 1.00 54.82 157 ALA C CA 1
ATOM 4975 C C . ALA C 1 157 ? 19.323 18.924 -10.318 1.00 54.69 157 ALA C C 1
ATOM 4976 O O . ALA C 1 157 ? 18.844 19.020 -9.187 1.00 56.74 157 ALA C O 1
ATOM 4978 N N . VAL C 1 158 ? 19.577 17.760 -10.901 1.00 51.62 158 VAL C N 1
ATOM 4979 C CA . VAL C 1 158 ? 19.351 16.497 -10.230 1.00 52.12 158 VAL C CA 1
ATOM 4980 C C . VAL C 1 158 ? 20.706 15.852 -10.008 1.00 55.56 158 VAL C C 1
ATOM 4981 O O . VAL C 1 158 ? 21.585 15.944 -10.871 1.00 54.21 158 VAL C O 1
ATOM 4985 N N . VAL C 1 159 ? 20.876 15.223 -8.840 1.00 58.99 159 VAL C N 1
ATOM 4986 C CA . VAL C 1 159 ? 22.020 14.364 -8.577 1.00 57.23 159 VAL C CA 1
ATOM 4987 C C . VAL C 1 159 ? 21.578 12.919 -8.744 1.00 56.48 159 VAL C C 1
ATOM 4988 O O . VAL C 1 159 ? 20.754 12.428 -7.972 1.00 56.30 159 VAL C O 1
ATOM 4992 N N . ILE C 1 160 ? 22.128 12.265 -9.769 1.00 57.06 160 ILE C N 1
ATOM 4993 C CA . ILE C 1 160 ? 21.927 10.849 -10.024 1.00 59.11 160 ILE C CA 1
ATOM 4994 C C . ILE C 1 160 ? 23.079 10.084 -9.378 1.00 65.92 160 ILE C C 1
ATOM 4995 O O . ILE C 1 160 ? 24.217 10.140 -9.861 1.00 67.00 160 ILE C O 1
ATOM 5000 N N . SER C 1 161 ? 22.772 9.360 -8.297 1.00 72.96 161 SER C N 1
ATOM 5001 C CA . SER C 1 161 ? 23.689 8.415 -7.667 1.00 79.32 161 SER C CA 1
ATOM 5002 C C . SER C 1 161 ? 23.247 6.990 -7.995 1.00 78.28 161 SER C C 1
ATOM 5003 O O . SER C 1 161 ? 22.076 6.651 -7.808 1.00 80.88 161 SER C O 1
ATOM 5006 N N . CYS C 1 162 ? 24.173 6.163 -8.492 1.00 79.40 162 CYS C N 1
ATOM 5007 C CA . CYS C 1 162 ? 23.847 4.815 -8.951 1.00 82.84 162 CYS C CA 1
ATOM 5008 C C . CYS C 1 162 ? 24.773 3.791 -8.297 1.00 85.75 162 CYS C C 1
ATOM 5009 O O . CYS C 1 162 ? 25.994 3.881 -8.443 1.00 91.24 162 CYS C O 1
ATOM 5012 N N . ALA C 1 163 ? 24.185 2.818 -7.580 1.00 88.93 163 ALA C N 1
ATOM 5013 C CA . ALA C 1 163 ? 24.897 1.673 -7.011 1.00 90.35 163 ALA C CA 1
ATOM 5014 C C . ALA C 1 163 ? 24.469 0.373 -7.700 1.00 95.22 163 ALA C C 1
ATOM 5015 O O . ALA C 1 163 ? 23.879 0.404 -8.787 1.00 93.23 163 ALA C O 1
ATOM 5017 N N . LYS C 1 164 ? 24.789 -0.780 -7.095 1.00 102.89 164 LYS C N 1
ATOM 5018 C CA . LYS C 1 164 ? 24.273 -2.048 -7.603 1.00 106.26 164 LYS C CA 1
ATOM 5019 C C . LYS C 1 164 ? 22.836 -2.244 -7.140 1.00 104.90 164 LYS C C 1
ATOM 5020 O O . LYS C 1 164 ? 21.965 -2.601 -7.936 1.00 100.64 164 LYS C O 1
ATOM 5026 N N . ASP C 1 165 ? 22.581 -1.998 -5.854 1.00 105.67 165 ASP C N 1
ATOM 5027 C CA . ASP C 1 165 ? 21.231 -2.052 -5.316 1.00 104.06 165 ASP C CA 1
ATOM 5028 C C . ASP C 1 165 ? 20.705 -0.630 -5.216 1.00 97.17 165 ASP C C 1
ATOM 5029 O O . ASP C 1 165 ? 20.710 -0.019 -4.148 1.00 94.77 165 ASP C O 1
ATOM 5034 N N . GLY C 1 166 ? 20.271 -0.104 -6.362 1.00 90.75 166 GLY C N 1
ATOM 5035 C CA . GLY C 1 166 ? 19.498 1.122 -6.379 1.00 85.63 166 GLY C CA 1
ATOM 5036 C C . GLY C 1 166 ? 20.127 2.282 -7.131 1.00 78.31 166 GLY C C 1
ATOM 5037 O O . GLY C 1 166 ? 21.346 2.355 -7.272 1.00 78.24 166 GLY C O 1
ATOM 5038 N N . VAL C 1 167 ? 19.277 3.192 -7.612 1.00 71.67 167 VAL C N 1
ATOM 5039 C CA . VAL C 1 167 ? 19.706 4.458 -8.191 1.00 67.70 167 VAL C CA 1
ATOM 5040 C C . VAL C 1 167 ? 18.866 5.552 -7.549 1.00 64.57 167 VAL C C 1
ATOM 5041 O O . VAL C 1 167 ? 17.665 5.365 -7.356 1.00 61.33 167 VAL C O 1
ATOM 5045 N N . LYS C 1 168 ? 19.503 6.671 -7.187 1.00 64.08 168 LYS C N 1
ATOM 5046 C CA . LYS C 1 168 ? 18.824 7.757 -6.488 1.00 64.97 168 LYS C CA 1
ATOM 5047 C C . LYS C 1 168 ? 18.828 9.026 -7.340 1.00 62.13 168 LYS C C 1
ATOM 5048 O O . LYS C 1 168 ? 19.794 9.299 -8.050 1.00 61.82 168 LYS C O 1
ATOM 5054 N N . PHE C 1 169 ? 17.738 9.791 -7.254 1.00 57.90 169 PHE C N 1
ATOM 5055 C CA . PHE C 1 169 ? 17.604 11.068 -7.932 1.00 54.94 169 PHE C CA 1
ATOM 5056 C C . PHE C 1 169 ? 17.312 12.133 -6.886 1.00 55.07 169 PHE C C 1
ATOM 5057 O O . PHE C 1 169 ? 16.397 11.970 -6.081 1.00 56.55 169 PHE C O 1
ATOM 5065 N N . SER C 1 170 ? 18.077 13.225 -6.898 1.00 55.40 170 SER C N 1
ATOM 5066 C CA . SER C 1 170 ? 17.969 14.198 -5.823 1.00 57.48 170 SER C CA 1
ATOM 5067 C C . SER C 1 170 ? 18.068 15.619 -6.358 1.00 55.89 170 SER C C 1
ATOM 5068 O O . SER C 1 170 ? 18.839 15.910 -7.269 1.00 57.60 170 SER C O 1
ATOM 5071 N N . ALA C 1 171 ? 17.291 16.509 -5.760 1.00 55.05 171 ALA C N 1
ATOM 5072 C CA . ALA C 1 171 ? 17.318 17.907 -6.133 1.00 53.99 171 ALA C CA 1
ATOM 5073 C C . ALA C 1 171 ? 17.171 18.735 -4.873 1.00 54.84 171 ALA C C 1
ATOM 5074 O O . ALA C 1 171 ? 16.453 18.353 -3.954 1.00 53.48 171 ALA C O 1
ATOM 5076 N N . SER C 1 172 ? 17.864 19.861 -4.841 1.00 56.66 172 SER C N 1
ATOM 5077 C CA . SER C 1 172 ? 17.721 20.799 -3.750 1.00 59.72 172 SER C CA 1
ATOM 5078 C C . SER C 1 172 ? 17.376 22.160 -4.326 1.00 60.99 172 SER C C 1
ATOM 5079 O O . SER C 1 172 ? 17.895 22.560 -5.372 1.00 62.51 172 SER C O 1
ATOM 5082 N N . GLY C 1 173 ? 16.478 22.852 -3.643 1.00 64.39 173 GLY C N 1
ATOM 5083 C CA . GLY C 1 173 ? 16.090 24.182 -4.046 1.00 66.88 173 GLY C CA 1
ATOM 5084 C C . GLY C 1 173 ? 15.872 25.031 -2.817 1.00 71.60 173 GLY C C 1
ATOM 5085 O O . GLY C 1 173 ? 16.298 24.668 -1.718 1.00 74.08 173 GLY C O 1
ATOM 5086 N N . GLU C 1 174 ? 15.213 26.165 -3.007 1.00 77.40 174 GLU C N 1
ATOM 5087 C CA . GLU C 1 174 ? 14.905 27.032 -1.884 1.00 83.69 174 GLU C CA 1
ATOM 5088 C C . GLU C 1 174 ? 13.817 26.405 -1.021 1.00 85.83 174 GLU C C 1
ATOM 5089 O O . GLU C 1 174 ? 13.925 26.398 0.211 1.00 88.72 174 GLU C O 1
ATOM 5095 N N . LEU C 1 175 ? 12.781 25.872 -1.679 1.00 84.72 175 LEU C N 1
ATOM 5096 C CA . LEU C 1 175 ? 11.648 25.192 -1.056 1.00 87.05 175 LEU C CA 1
ATOM 5097 C C . LEU C 1 175 ? 12.105 24.196 0.019 1.00 87.13 175 LEU C C 1
ATOM 5098 O O . LEU C 1 175 ? 11.895 24.390 1.224 1.00 85.98 175 LEU C O 1
ATOM 5103 N N . GLY C 1 176 ? 12.742 23.121 -0.433 1.00 79.99 176 GLY C N 1
ATOM 5104 C CA . GLY C 1 176 ? 13.293 22.110 0.439 1.00 73.58 176 GLY C CA 1
ATOM 5105 C C . GLY C 1 176 ? 14.142 21.208 -0.429 1.00 68.12 176 GLY C C 1
ATOM 5106 O O . GLY C 1 176 ? 14.838 21.696 -1.323 1.00 65.33 176 GLY C O 1
ATOM 5107 N N . ASN C 1 177 ? 14.069 19.899 -0.214 1.00 67.57 177 ASN C N 1
ATOM 5108 C CA . ASN C 1 177 ? 14.757 19.001 -1.122 1.00 67.78 177 ASN C CA 1
ATOM 5109 C C . ASN C 1 177 ? 14.071 17.645 -1.141 1.00 63.78 177 ASN C C 1
ATOM 5110 O O . ASN C 1 177 ? 13.371 17.267 -0.201 1.00 60.97 177 ASN C O 1
ATOM 5115 N N . GLY C 1 178 ? 14.298 16.929 -2.239 1.00 62.21 178 GLY C N 1
ATOM 5116 C CA . GLY C 1 178 ? 13.699 15.627 -2.456 1.00 62.24 178 GLY C CA 1
ATOM 5117 C C . GLY C 1 178 ? 14.715 14.639 -3.004 1.00 61.99 178 GLY C C 1
ATOM 5118 O O . GLY C 1 178 ? 15.689 15.014 -3.660 1.00 63.97 178 GLY C O 1
ATOM 5119 N N . ASN C 1 179 ? 14.482 13.367 -2.693 1.00 61.07 179 ASN C N 1
ATOM 5120 C CA . ASN C 1 179 ? 15.296 12.265 -3.167 1.00 63.31 179 ASN C CA 1
ATOM 5121 C C . ASN C 1 179 ? 14.333 11.166 -3.561 1.00 60.97 179 ASN C C 1
ATOM 5122 O O . ASN C 1 179 ? 13.370 10.902 -2.845 1.00 64.21 179 ASN C O 1
ATOM 5127 N N . ILE C 1 180 ? 14.588 10.552 -4.705 1.00 59.56 180 ILE C N 1
ATOM 5128 C CA . ILE C 1 180 ? 13.762 9.478 -5.226 1.00 60.41 180 ILE C CA 1
ATOM 5129 C C . ILE C 1 180 ? 14.678 8.280 -5.438 1.00 61.75 180 ILE C C 1
ATOM 5130 O O . ILE C 1 180 ? 15.634 8.362 -6.218 1.00 59.08 180 ILE C O 1
ATOM 5135 N N . LYS C 1 181 ? 14.393 7.180 -4.726 1.00 67.14 181 LYS C N 1
ATOM 5136 C CA . LYS C 1 181 ? 15.218 5.974 -4.751 1.00 70.85 181 LYS C CA 1
ATOM 5137 C C . LYS C 1 181 ? 14.475 4.851 -5.469 1.00 69.93 181 LYS C C 1
ATOM 5138 O O . LYS C 1 181 ? 13.330 4.547 -5.125 1.00 72.39 181 LYS C O 1
ATOM 5144 N N . LEU C 1 182 ? 15.138 4.233 -6.452 1.00 68.62 182 LEU C N 1
ATOM 5145 C CA . LEU C 1 182 ? 14.619 3.085 -7.186 1.00 69.90 182 LEU C CA 1
ATOM 5146 C C . LEU C 1 182 ? 15.460 1.860 -6.863 1.00 73.09 182 LEU C C 1
ATOM 5147 O O . LEU C 1 182 ? 16.686 1.927 -6.940 1.00 75.30 182 LEU C O 1
ATOM 5152 N N . SER C 1 183 ? 14.810 0.741 -6.542 1.00 77.05 183 SER C N 1
ATOM 5153 C CA . SER C 1 183 ? 15.513 -0.518 -6.340 1.00 80.83 183 SER C CA 1
ATOM 5154 C C . SER C 1 183 ? 15.458 -1.341 -7.618 1.00 82.70 183 SER C C 1
ATOM 5155 O O . SER C 1 183 ? 14.664 -1.062 -8.521 1.00 80.83 183 SER C O 1
ATOM 5158 N N . GLN C 1 184 ? 16.303 -2.367 -7.681 1.00 85.81 184 GLN C N 1
ATOM 5159 C CA . GLN C 1 184 ? 16.373 -3.192 -8.877 1.00 88.15 184 GLN C CA 1
ATOM 5160 C C . GLN C 1 184 ? 15.193 -4.164 -8.954 1.00 90.13 184 GLN C C 1
ATOM 5161 O O . GLN C 1 184 ? 14.607 -4.525 -7.936 1.00 88.54 184 GLN C O 1
ATOM 5167 N N . THR C 1 185 ? 14.888 -4.589 -10.192 1.00 97.45 185 THR C N 1
ATOM 5168 C CA . THR C 1 185 ? 13.725 -5.381 -10.642 1.00 98.32 185 THR C CA 1
ATOM 5169 C C . THR C 1 185 ? 12.428 -4.779 -10.148 1.00 96.47 185 THR C C 1
ATOM 5170 O O . THR C 1 185 ? 11.855 -3.948 -10.862 1.00 92.81 185 THR C O 1
ATOM 5174 N N . GLU C 1 193 ? 9.053 -4.301 -18.716 1.00 86.34 193 GLU C N 1
ATOM 5175 C CA . GLU C 1 193 ? 9.101 -3.186 -17.753 1.00 85.53 193 GLU C CA 1
ATOM 5176 C C . GLU C 1 193 ? 10.110 -3.508 -16.635 1.00 85.48 193 GLU C C 1
ATOM 5177 O O . GLU C 1 193 ? 10.963 -4.378 -16.820 1.00 84.71 193 GLU C O 1
ATOM 5183 N N . ALA C 1 194 ? 10.019 -2.791 -15.501 1.00 79.73 194 ALA C N 1
ATOM 5184 C CA . ALA C 1 194 ? 10.905 -2.955 -14.349 1.00 76.15 194 ALA C CA 1
ATOM 5185 C C . ALA C 1 194 ? 12.271 -2.288 -14.557 1.00 74.40 194 ALA C C 1
ATOM 5186 O O . ALA C 1 194 ? 12.542 -1.677 -15.599 1.00 67.69 194 ALA C O 1
ATOM 5188 N N . VAL C 1 195 ? 13.139 -2.423 -13.550 1.00 74.10 195 VAL C N 1
ATOM 5189 C CA . VAL C 1 195 ? 14.373 -1.657 -13.436 1.00 71.70 195 VAL C CA 1
ATOM 5190 C C . VAL C 1 195 ? 15.548 -2.620 -13.372 1.00 73.05 195 VAL C C 1
ATOM 5191 O O . VAL C 1 195 ? 15.617 -3.453 -12.466 1.00 74.81 195 VAL C O 1
ATOM 5195 N N . THR C 1 196 ? 16.486 -2.485 -14.306 1.00 70.02 196 THR C N 1
ATOM 5196 C CA . THR C 1 196 ? 17.657 -3.345 -14.316 1.00 72.70 196 THR C CA 1
ATOM 5197 C C . THR C 1 196 ? 18.906 -2.475 -14.383 1.00 71.00 196 THR C C 1
ATOM 5198 O O . THR C 1 196 ? 19.061 -1.681 -15.312 1.00 67.29 196 THR C O 1
ATOM 5202 N N . ILE C 1 197 ? 19.785 -2.634 -13.389 1.00 73.14 197 ILE C N 1
ATOM 5203 C CA . ILE C 1 197 ? 20.994 -1.833 -13.223 1.00 72.25 197 ILE C CA 1
ATOM 5204 C C . ILE C 1 197 ? 22.210 -2.707 -13.491 1.00 73.34 197 ILE C C 1
ATOM 5205 O O . ILE C 1 197 ? 22.362 -3.761 -12.877 1.00 73.97 197 ILE C O 1
ATOM 5210 N N . GLU C 1 198 ? 23.094 -2.255 -14.375 1.00 76.74 198 GLU C N 1
ATOM 5211 C CA . GLU C 1 198 ? 24.358 -2.940 -14.624 1.00 84.05 198 GLU C CA 1
ATOM 5212 C C . GLU C 1 198 ? 25.503 -2.028 -14.197 1.00 85.20 198 GLU C C 1
ATOM 5213 O O . GLU C 1 198 ? 25.849 -1.094 -14.922 1.00 87.66 198 GLU C O 1
ATOM 5219 N N . MET C 1 199 ? 26.095 -2.307 -13.032 1.00 86.97 199 MET C N 1
ATOM 5220 C CA . MET C 1 199 ? 27.123 -1.455 -12.447 1.00 86.23 199 MET C CA 1
ATOM 5221 C C . MET C 1 199 ? 28.482 -2.147 -12.432 1.00 86.48 199 MET C C 1
ATOM 5222 O O . MET C 1 199 ? 28.626 -3.230 -11.864 1.00 87.16 199 MET C O 1
ATOM 5227 N N . ASN C 1 200 ? 29.480 -1.486 -13.028 1.00 86.95 200 ASN C N 1
ATOM 5228 C CA . ASN C 1 200 ? 30.886 -1.811 -12.825 1.00 88.20 200 ASN C CA 1
ATOM 5229 C C . ASN C 1 200 ? 31.466 -1.013 -11.663 1.00 86.78 200 ASN C C 1
ATOM 5230 O O . ASN C 1 200 ? 32.269 -1.541 -10.889 1.00 86.82 200 ASN C O 1
ATOM 5235 N N . GLU C 1 201 ? 31.062 0.255 -11.538 1.00 85.68 201 GLU C N 1
ATOM 5236 C CA . GLU C 1 201 ? 31.551 1.170 -10.515 1.00 87.14 201 GLU C CA 1
ATOM 5237 C C . GLU C 1 201 ? 30.434 2.142 -10.151 1.00 81.16 201 GLU C C 1
ATOM 5238 O O . GLU C 1 201 ? 29.644 2.530 -11.019 1.00 74.68 201 GLU C O 1
ATOM 5244 N N . PRO C 1 202 ? 30.356 2.594 -8.891 1.00 77.61 202 PRO C N 1
ATOM 5245 C CA . PRO C 1 202 ? 29.371 3.614 -8.529 1.00 73.67 202 PRO C CA 1
ATOM 5246 C C . PRO C 1 202 ? 29.721 4.980 -9.106 1.00 74.81 202 PRO C C 1
ATOM 5247 O O . PRO C 1 202 ? 30.860 5.443 -9.015 1.00 79.00 202 PRO C O 1
ATOM 5251 N N . VAL C 1 203 ? 28.717 5.628 -9.692 1.00 74.18 203 VAL C N 1
ATOM 5252 C CA . VAL C 1 203 ? 28.854 6.959 -10.259 1.00 71.81 203 VAL C CA 1
ATOM 5253 C C . VAL C 1 203 ? 27.936 7.904 -9.505 1.00 70.69 203 VAL C C 1
ATOM 5254 O O . VAL C 1 203 ? 26.904 7.505 -8.972 1.00 71.92 203 VAL C O 1
ATOM 5258 N N . GLN C 1 204 ? 28.309 9.174 -9.488 1.00 71.93 204 GLN C N 1
ATOM 5259 C CA . GLN C 1 204 ? 27.422 10.210 -8.989 1.00 70.46 204 GLN C CA 1
ATOM 5260 C C . GLN C 1 204 ? 27.603 11.435 -9.872 1.00 66.91 204 GLN C C 1
ATOM 5261 O O . GLN C 1 204 ? 28.714 11.940 -10.005 1.00 64.69 204 GLN C O 1
ATOM 5267 N N . LEU C 1 205 ? 26.521 11.882 -10.506 1.00 66.63 205 LEU C N 1
ATOM 5268 C CA . LEU C 1 205 ? 26.626 12.951 -11.485 1.00 67.28 205 LEU C CA 1
ATOM 5269 C C . LEU C 1 205 ? 25.454 13.914 -11.346 1.00 59.03 205 LEU C C 1
ATOM 5270 O O . LEU C 1 205 ? 24.353 13.528 -10.948 1.00 54.58 205 LEU C O 1
ATOM 5275 N N . THR C 1 206 ? 25.722 15.171 -11.691 1.00 54.99 206 THR C N 1
ATOM 5276 C CA . THR C 1 206 ? 24.755 16.253 -11.613 1.00 52.65 206 THR C CA 1
ATOM 5277 C C . THR C 1 206 ? 24.371 16.677 -13.027 1.00 51.48 206 THR C C 1
ATOM 5278 O O . THR C 1 206 ? 25.203 16.639 -13.941 1.00 49.79 206 THR C O 1
ATOM 5282 N N . PHE C 1 207 ? 23.099 17.061 -13.200 1.00 51.73 207 PHE C N 1
ATOM 5283 C CA . PHE C 1 207 ? 22.568 17.331 -14.526 1.00 50.50 207 PHE C CA 1
ATOM 5284 C C . PHE C 1 207 ? 21.472 18.382 -14.445 1.00 52.75 207 PHE C C 1
ATOM 5285 O O . PHE C 1 207 ? 20.863 18.577 -13.394 1.00 56.99 207 PHE C O 1
ATOM 5293 N N . ALA C 1 208 ? 21.240 19.067 -15.567 1.00 52.70 208 ALA C N 1
ATOM 5294 C CA . ALA C 1 208 ? 20.251 20.136 -15.633 1.00 50.02 208 ALA C CA 1
ATOM 5295 C C . ALA C 1 208 ? 18.904 19.509 -15.931 1.00 50.71 208 ALA C C 1
ATOM 5296 O O . ALA C 1 208 ? 18.703 18.987 -17.025 1.00 51.76 208 ALA C O 1
ATOM 5298 N N . LEU C 1 209 ? 17.986 19.563 -14.965 1.00 52.01 209 LEU C N 1
ATOM 5299 C CA . LEU C 1 209 ? 16.642 19.044 -15.193 1.00 49.89 209 LEU C CA 1
ATOM 5300 C C . LEU C 1 209 ? 15.980 19.724 -16.385 1.00 47.87 209 LEU C C 1
ATOM 5301 O O . LEU C 1 209 ? 15.163 19.108 -17.071 1.00 43.99 209 LEU C O 1
ATOM 5306 N N . ARG C 1 210 ? 16.328 20.988 -16.642 1.00 50.04 210 ARG C N 1
ATOM 5307 C CA . ARG C 1 210 ? 15.769 21.701 -17.783 1.00 51.08 210 ARG C CA 1
ATOM 5308 C C . ARG C 1 210 ? 15.964 20.882 -19.052 1.00 48.55 210 ARG C C 1
ATOM 5309 O O . ARG C 1 210 ? 15.009 20.615 -19.788 1.00 44.77 210 ARG C O 1
ATOM 5317 N N . TYR C 1 211 ? 17.205 20.448 -19.291 1.00 46.42 211 TYR C N 1
ATOM 5318 C CA . TYR C 1 211 ? 17.522 19.682 -20.483 1.00 44.10 211 TYR C CA 1
ATOM 5319 C C . TYR C 1 211 ? 16.948 18.274 -20.410 1.00 44.34 211 TYR C C 1
ATOM 5320 O O . TYR C 1 211 ? 16.508 17.729 -21.422 1.00 43.11 211 TYR C O 1
ATOM 5329 N N . LEU C 1 212 ? 16.987 17.644 -19.233 1.00 46.33 212 LEU C N 1
ATOM 5330 C CA . LEU C 1 212 ? 16.426 16.302 -19.118 1.00 46.52 212 LEU C CA 1
ATOM 5331 C C . LEU C 1 212 ? 14.955 16.302 -19.529 1.00 45.84 212 LEU C C 1
ATOM 5332 O O . LEU C 1 212 ? 14.503 15.400 -20.242 1.00 43.69 212 LEU C O 1
ATOM 5337 N N . ASN C 1 213 ? 14.217 17.343 -19.126 1.00 47.40 213 ASN C N 1
ATOM 5338 C CA . ASN C 1 213 ? 12.818 17.454 -19.498 1.00 46.67 213 ASN C CA 1
ATOM 5339 C C . ASN C 1 213 ? 12.620 17.682 -20.989 1.00 45.32 213 ASN C C 1
ATOM 5340 O O . ASN C 1 213 ? 11.548 17.383 -21.489 1.00 46.73 213 ASN C O 1
ATOM 5345 N N . PHE C 1 214 ? 13.615 18.181 -21.716 1.00 47.22 214 PHE C N 1
ATOM 5346 C CA . PHE C 1 214 ? 13.477 18.176 -23.168 1.00 48.68 214 PHE C CA 1
ATOM 5347 C C . PHE C 1 214 ? 13.519 16.755 -23.701 1.00 47.74 214 PHE C C 1
ATOM 5348 O O . PHE C 1 214 ? 12.839 16.446 -24.680 1.00 48.15 214 PHE C O 1
ATOM 5356 N N . PHE C 1 215 ? 14.334 15.899 -23.083 1.00 48.95 215 PHE C N 1
ATOM 5357 C CA . PHE C 1 215 ? 14.582 14.577 -23.641 1.00 49.51 215 PHE C CA 1
ATOM 5358 C C . PHE C 1 215 ? 13.331 13.718 -23.511 1.00 50.75 215 PHE C C 1
ATOM 5359 O O . PHE C 1 215 ? 12.975 12.974 -24.436 1.00 46.82 215 PHE C O 1
ATOM 5367 N N . THR C 1 216 ? 12.644 13.840 -22.371 1.00 50.62 216 THR C N 1
ATOM 5368 C CA . THR C 1 216 ? 11.501 12.985 -22.110 1.00 48.74 216 THR C CA 1
ATOM 5369 C C . THR C 1 216 ? 10.374 13.218 -23.100 1.00 47.53 216 THR C C 1
ATOM 5370 O O . THR C 1 216 ? 9.483 12.382 -23.193 1.00 47.67 216 THR C O 1
ATOM 5374 N N . LYS C 1 217 ? 10.414 14.306 -23.869 1.00 49.45 217 LYS C N 1
ATOM 5375 C CA . LYS C 1 217 ? 9.472 14.467 -24.975 1.00 51.37 217 LYS C CA 1
ATOM 5376 C C . LYS C 1 217 ? 9.563 13.290 -25.948 1.00 51.35 217 LYS C C 1
ATOM 5377 O O . LYS C 1 217 ? 8.680 13.124 -26.789 1.00 50.65 217 LYS C O 1
ATOM 5383 N N . ALA C 1 218 ? 10.614 12.463 -25.830 1.00 51.40 218 ALA C N 1
ATOM 5384 C CA . ALA C 1 218 ? 10.767 11.254 -26.629 1.00 48.31 218 ALA C CA 1
ATOM 5385 C C . ALA C 1 218 ? 10.034 10.055 -26.043 1.00 49.53 218 ALA C C 1
ATOM 5386 O O . ALA C 1 218 ? 9.920 9.034 -26.733 1.00 48.01 218 ALA C O 1
ATOM 5388 N N . THR C 1 219 ? 9.535 10.160 -24.802 1.00 50.55 219 THR C N 1
ATOM 5389 C CA . THR C 1 219 ? 8.890 9.039 -24.116 1.00 50.64 219 THR C CA 1
ATOM 5390 C C . THR C 1 219 ? 7.875 8.279 -24.991 1.00 49.88 219 THR C C 1
ATOM 5391 O O . THR C 1 219 ? 7.795 7.048 -24.890 1.00 46.75 219 THR C O 1
ATOM 5395 N N . PRO C 1 220 ? 7.079 8.924 -25.868 1.00 50.05 220 PRO C N 1
ATOM 5396 C CA . PRO C 1 220 ? 6.146 8.156 -26.705 1.00 50.27 220 PRO C CA 1
ATOM 5397 C C . PRO C 1 220 ? 6.772 7.156 -27.684 1.00 53.43 220 PRO C C 1
ATOM 5398 O O . PRO C 1 220 ? 6.028 6.504 -28.418 1.00 57.94 220 PRO C O 1
ATOM 5402 N N . LEU C 1 221 ? 8.096 6.986 -27.722 1.00 52.78 221 LEU C N 1
ATOM 5403 C CA . LEU C 1 221 ? 8.699 6.126 -28.724 1.00 52.77 221 LEU C CA 1
ATOM 5404 C C . LEU C 1 221 ? 8.969 4.723 -28.202 1.00 52.23 221 LEU C C 1
ATOM 5405 O O . LEU C 1 221 ? 9.252 3.820 -29.003 1.00 53.07 221 LEU C O 1
ATOM 5410 N N . SER C 1 222 ? 8.887 4.534 -26.884 1.00 51.92 222 SER C N 1
ATOM 5411 C CA . SER C 1 222 ? 9.261 3.277 -26.256 1.00 55.55 222 SER C CA 1
ATOM 5412 C C . SER C 1 222 ? 8.838 3.306 -24.794 1.00 54.21 222 SER C C 1
ATOM 5413 O O . SER C 1 222 ? 8.787 4.363 -24.166 1.00 51.88 222 SER C O 1
ATOM 5416 N N . SER C 1 223 ? 8.559 2.127 -24.257 1.00 56.71 223 SER C N 1
ATOM 5417 C CA . SER C 1 223 ? 8.113 1.997 -22.882 1.00 60.68 223 SER C CA 1
ATOM 5418 C C . SER C 1 223 ? 9.275 2.013 -21.902 1.00 58.25 223 SER C C 1
ATOM 5419 O O . SER C 1 223 ? 9.042 2.143 -20.694 1.00 55.82 223 SER C O 1
ATOM 5422 N N . THR C 1 224 ? 10.507 1.868 -22.409 1.00 58.29 224 THR C N 1
ATOM 5423 C CA . THR C 1 224 ? 11.693 1.841 -21.567 1.00 59.53 224 THR C CA 1
ATOM 5424 C C . THR C 1 224 ? 12.775 2.758 -22.128 1.00 56.03 224 THR C C 1
ATOM 5425 O O . THR C 1 224 ? 12.950 2.888 -23.343 1.00 52.31 224 THR C O 1
ATOM 5429 N N . VAL C 1 225 ? 13.483 3.390 -21.198 1.00 56.67 225 VAL C N 1
ATOM 5430 C CA . VAL C 1 225 ? 14.618 4.254 -21.459 1.00 57.43 225 VAL C CA 1
ATOM 5431 C C . VAL C 1 225 ? 15.840 3.611 -20.809 1.00 59.87 225 VAL C C 1
ATOM 5432 O O . VAL C 1 225 ? 15.705 2.893 -19.813 1.00 59.52 225 VAL C O 1
ATOM 5436 N N . THR C 1 226 ? 17.029 3.817 -21.387 1.00 60.56 226 THR C N 1
ATOM 5437 C CA . THR C 1 226 ? 18.257 3.444 -20.693 1.00 62.41 226 THR C CA 1
ATOM 5438 C C . THR C 1 226 ? 19.076 4.698 -20.408 1.00 59.04 226 THR C C 1
ATOM 5439 O O . THR C 1 226 ? 19.222 5.556 -21.274 1.00 56.67 226 THR C O 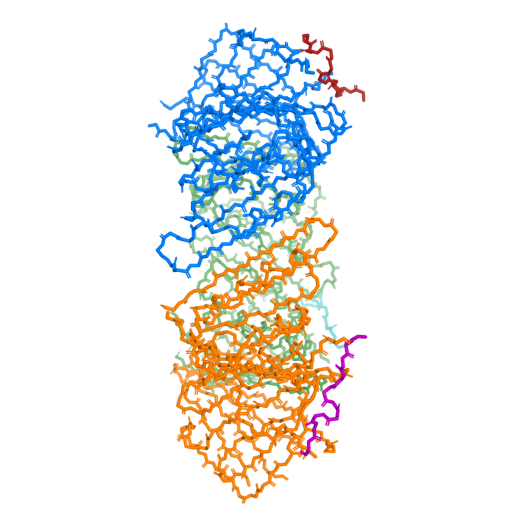1
ATOM 5443 N N . LEU C 1 227 ? 19.579 4.797 -19.175 1.00 59.01 227 LEU C N 1
ATOM 5444 C CA . LEU C 1 227 ? 20.554 5.802 -18.782 1.00 58.85 227 LEU C CA 1
ATOM 5445 C C . LEU C 1 227 ? 21.918 5.127 -18.651 1.00 63.54 227 LEU C C 1
ATOM 5446 O O . LEU C 1 227 ? 22.121 4.311 -17.750 1.00 69.78 227 LEU C O 1
ATOM 5451 N N . SER C 1 228 ? 22.862 5.463 -19.533 1.00 63.10 228 SER C N 1
ATOM 5452 C CA . SER C 1 228 ? 24.254 5.057 -19.350 1.00 63.53 228 SER C CA 1
ATOM 5453 C C . SER C 1 228 ? 25.076 6.237 -18.839 1.00 62.10 228 SER C C 1
ATOM 5454 O O . SER C 1 228 ? 25.061 7.312 -19.444 1.00 59.58 228 SER C O 1
ATOM 5457 N N . MET C 1 229 ? 25.816 6.041 -17.745 1.00 62.88 229 MET C N 1
ATOM 5458 C CA . MET C 1 229 ? 26.652 7.118 -17.236 1.00 66.24 229 MET C CA 1
ATOM 5459 C C . MET C 1 229 ? 27.961 6.583 -16.661 1.00 68.22 229 MET C C 1
ATOM 5460 O O . MET C 1 229 ? 28.015 5.469 -16.140 1.00 69.79 229 MET C O 1
ATOM 5465 N N . SER C 1 230 ? 29.017 7.397 -16.806 1.00 70.03 230 SER C N 1
ATOM 5466 C CA . SER C 1 230 ? 30.336 7.228 -16.196 1.00 70.87 230 SER C CA 1
ATOM 5467 C C . SER C 1 230 ? 30.694 8.528 -15.476 1.00 72.06 230 SER C C 1
ATOM 5468 O O . SER C 1 230 ? 29.933 9.486 -15.510 1.00 72.46 230 SER C O 1
ATOM 5471 N N . ALA C 1 231 ? 31.860 8.600 -14.831 1.00 79.57 231 ALA C N 1
ATOM 5472 C CA . ALA C 1 231 ? 32.196 9.807 -14.081 1.00 79.11 231 ALA C CA 1
ATOM 5473 C C . ALA C 1 231 ? 32.794 10.880 -14.987 1.00 76.16 231 ALA C C 1
ATOM 5474 O O . ALA C 1 231 ? 33.623 10.592 -15.855 1.00 69.27 231 ALA C O 1
ATOM 5476 N N . ASP C 1 232 ? 32.331 12.119 -14.778 1.00 75.45 232 ASP C N 1
ATOM 5477 C CA . ASP C 1 232 ? 32.814 13.327 -15.446 1.00 78.36 232 ASP C CA 1
ATOM 5478 C C . ASP C 1 232 ? 32.583 13.322 -16.970 1.00 77.94 232 ASP C C 1
ATOM 5479 O O . ASP C 1 232 ? 33.194 14.126 -17.684 1.00 82.60 232 ASP C O 1
ATOM 5484 N N . VAL C 1 233 ? 31.693 12.470 -17.493 1.00 74.50 233 VAL C N 1
ATOM 5485 C CA . VAL C 1 233 ? 31.362 12.462 -18.921 1.00 68.85 233 VAL C CA 1
ATOM 5486 C C . VAL C 1 233 ? 29.851 12.610 -19.084 1.00 63.77 233 VAL C C 1
ATOM 5487 O O . VAL C 1 233 ? 29.089 12.475 -18.118 1.00 63.33 233 VAL C O 1
ATOM 5491 N N . PRO C 1 234 ? 29.372 12.913 -20.299 1.00 60.08 234 PRO C N 1
ATOM 5492 C CA . PRO C 1 234 ? 27.936 13.100 -20.501 1.00 58.13 234 PRO C CA 1
ATOM 5493 C C . PRO C 1 234 ? 27.117 11.853 -20.189 1.00 58.12 234 PRO C C 1
ATOM 5494 O O . PRO C 1 234 ? 27.596 10.719 -20.293 1.00 60.91 234 PRO C O 1
ATOM 5498 N N . LEU C 1 235 ? 25.862 12.093 -19.803 1.00 57.14 235 LEU C N 1
ATOM 5499 C CA . LEU C 1 235 ? 24.866 11.046 -19.596 1.00 58.16 235 LEU C CA 1
ATOM 5500 C C . LEU C 1 235 ? 24.209 10.690 -20.926 1.00 56.96 235 LEU C C 1
ATOM 5501 O O . LEU C 1 235 ? 24.034 11.546 -21.787 1.00 57.53 235 LEU C O 1
ATOM 5506 N N . VAL C 1 236 ? 23.865 9.415 -21.100 1.00 58.76 236 VAL C N 1
ATOM 5507 C CA . VAL C 1 236 ? 23.155 8.954 -22.287 1.00 54.94 236 VAL C CA 1
ATOM 5508 C C . VAL C 1 236 ? 21.760 8.541 -21.872 1.00 53.10 236 VAL C C 1
ATOM 5509 O O . VAL C 1 236 ? 21.597 7.728 -20.961 1.00 54.62 236 VAL C O 1
ATOM 5513 N N . VAL C 1 237 ? 20.774 9.093 -22.560 1.00 52.76 237 VAL C N 1
ATOM 5514 C CA . VAL C 1 237 ? 19.383 8.714 -22.423 1.00 51.93 237 VAL C CA 1
ATOM 5515 C C . VAL C 1 237 ? 18.973 8.164 -23.782 1.00 53.35 237 VAL C C 1
ATOM 5516 O O . VAL C 1 237 ? 18.993 8.887 -24.783 1.00 52.07 237 VAL C O 1
ATOM 5520 N N . GLU C 1 238 ? 18.685 6.868 -23.847 1.00 57.62 238 GLU C N 1
ATOM 5521 C CA . GLU C 1 238 ? 18.491 6.194 -25.123 1.00 57.56 238 GLU C CA 1
ATOM 5522 C C . GLU C 1 238 ? 17.081 5.638 -25.169 1.00 52.53 238 GLU C C 1
ATOM 5523 O O . GLU C 1 238 ? 16.649 4.980 -24.222 1.00 54.33 238 GLU C O 1
ATOM 5529 N N . TYR C 1 239 ? 16.381 5.926 -26.265 1.00 51.02 239 TYR C N 1
ATOM 5530 C CA . TYR C 1 239 ? 15.036 5.426 -26.533 1.00 48.44 239 TYR C CA 1
ATOM 5531 C C . TYR C 1 239 ? 15.096 4.552 -27.778 1.00 49.42 239 TYR C C 1
ATOM 5532 O O . TYR C 1 239 ? 15.540 5.000 -28.839 1.00 48.73 239 TYR C O 1
ATOM 5541 N N . LYS C 1 240 ? 14.658 3.306 -27.650 1.00 51.79 240 LYS C N 1
ATOM 5542 C CA . LYS C 1 240 ? 14.683 2.407 -28.787 1.00 55.24 240 LYS C CA 1
ATOM 5543 C C . LYS C 1 240 ? 13.450 2.676 -29.625 1.00 54.32 240 LYS C C 1
ATOM 5544 O O . LYS C 1 240 ? 12.359 2.847 -29.081 1.00 58.33 240 LYS C O 1
ATOM 5550 N N . ILE C 1 241 ? 13.637 2.796 -30.937 1.00 53.04 241 ILE C N 1
ATOM 5551 C CA . ILE C 1 241 ? 12.499 2.977 -31.818 1.00 52.33 241 ILE C CA 1
ATOM 5552 C C . ILE C 1 241 ? 12.272 1.653 -32.522 1.00 53.24 241 ILE C C 1
ATOM 5553 O O . ILE C 1 241 ? 12.900 1.350 -33.538 1.00 52.90 241 ILE C O 1
ATOM 5558 N N . ALA C 1 242 ? 11.355 0.876 -31.962 1.00 54.10 242 ALA C N 1
ATOM 5559 C CA . ALA C 1 242 ? 11.274 -0.552 -32.201 1.00 58.84 242 ALA C CA 1
ATOM 5560 C C . ALA C 1 242 ? 11.368 -0.873 -33.681 1.00 60.55 242 ALA C C 1
ATOM 5561 O O . ALA C 1 242 ? 10.556 -0.382 -34.473 1.00 58.51 242 ALA C O 1
ATOM 5563 N N . ASP C 1 243 ? 12.361 -1.711 -34.025 1.00 62.66 243 ASP C N 1
ATOM 5564 C CA . ASP C 1 243 ? 12.569 -2.212 -35.378 1.00 65.11 243 ASP C CA 1
ATOM 5565 C C . ASP C 1 243 ? 13.012 -1.104 -36.326 1.00 66.14 243 ASP C C 1
ATOM 5566 O O . ASP C 1 243 ? 12.738 -1.165 -37.521 1.00 70.20 243 ASP C O 1
ATOM 5571 N N . MET C 1 244 ? 13.681 -0.071 -35.817 1.00 67.07 244 MET C N 1
ATOM 5572 C CA . MET C 1 244 ? 14.108 1.025 -36.677 1.00 66.26 244 MET C CA 1
ATOM 5573 C C . MET C 1 244 ? 15.465 1.545 -36.241 1.00 60.64 244 MET C C 1
ATOM 5574 O O . MET C 1 244 ? 16.315 1.859 -37.073 1.00 60.13 244 MET C O 1
ATOM 5579 N N . GLY C 1 245 ? 15.657 1.642 -34.933 1.00 59.67 245 GLY C N 1
ATOM 5580 C CA . GLY C 1 245 ? 16.921 2.088 -34.398 1.00 61.26 245 GLY C CA 1
ATOM 5581 C C . GLY C 1 245 ? 16.731 2.664 -33.009 1.00 60.72 245 GLY C C 1
ATOM 5582 O O . GLY C 1 245 ? 16.327 1.965 -32.075 1.00 61.57 245 GLY C O 1
ATOM 5583 N N . HIS C 1 246 ? 17.012 3.955 -32.877 1.00 58.13 246 HIS C N 1
ATOM 5584 C CA . HIS C 1 246 ? 17.028 4.574 -31.567 1.00 59.88 246 HIS C CA 1
ATOM 5585 C C . HIS C 1 246 ? 16.976 6.078 -31.769 1.00 57.73 246 HIS C C 1
ATOM 5586 O O . HIS C 1 246 ? 17.182 6.585 -32.872 1.00 55.03 246 HIS C O 1
ATOM 5593 N N . LEU C 1 247 ? 16.628 6.767 -30.696 1.00 57.04 247 LEU C N 1
ATOM 5594 C CA . LEU C 1 247 ? 16.908 8.179 -30.540 1.00 53.53 247 LEU C CA 1
ATOM 5595 C C . LEU C 1 247 ? 17.687 8.299 -29.239 1.00 54.70 247 LEU C C 1
ATOM 5596 O O . LEU C 1 247 ? 17.262 7.750 -28.216 1.00 54.13 247 LEU C O 1
ATOM 5601 N N . LYS C 1 248 ? 18.843 8.967 -29.296 1.00 53.28 248 LYS C N 1
ATOM 5602 C CA . LYS C 1 248 ? 19.793 8.973 -28.191 1.00 55.65 248 LYS C CA 1
ATOM 5603 C C . LYS C 1 248 ? 20.154 10.412 -27.850 1.00 54.95 248 LYS C C 1
ATOM 5604 O O . LYS C 1 248 ? 20.661 11.143 -28.705 1.00 60.80 248 LYS C O 1
ATOM 5610 N N . TYR C 1 249 ? 19.912 10.807 -26.601 1.00 51.01 249 TYR C N 1
ATOM 5611 C CA . TYR C 1 249 ? 20.249 12.140 -26.116 1.00 49.09 249 TYR C CA 1
ATOM 5612 C C . TYR C 1 249 ? 21.493 12.097 -25.226 1.00 49.70 249 TYR C C 1
ATOM 5613 O O . TYR C 1 249 ? 21.618 11.220 -24.367 1.00 56.41 249 TYR C O 1
ATOM 5622 N N . TYR C 1 250 ? 22.399 13.064 -25.397 1.00 48.07 250 TYR C N 1
ATOM 5623 C CA . TYR C 1 250 ? 23.598 13.188 -24.568 1.00 47.90 250 TYR C CA 1
ATOM 5624 C C . TYR C 1 250 ? 23.605 14.540 -23.858 1.00 46.28 250 TYR C C 1
ATOM 5625 O O . TYR C 1 250 ? 23.276 15.560 -24.462 1.00 48.21 250 TYR C O 1
ATOM 5634 N N . LEU C 1 251 ? 24.010 14.555 -22.588 1.00 43.92 251 LEU C N 1
ATOM 5635 C CA . LEU C 1 251 ? 23.958 15.762 -21.777 1.00 43.17 251 LEU C CA 1
ATOM 5636 C C . LEU C 1 251 ? 25.263 15.880 -21.001 1.00 45.72 251 LEU C C 1
ATOM 5637 O O . LEU C 1 251 ? 25.556 15.045 -20.145 1.00 48.21 251 LEU C O 1
ATOM 5642 N N . ALA C 1 252 ? 26.061 16.897 -21.318 1.00 46.20 252 ALA C N 1
ATOM 5643 C CA . ALA C 1 252 ? 27.263 17.165 -20.546 1.00 49.34 252 ALA C CA 1
ATOM 5644 C C . ALA C 1 252 ? 26.892 17.445 -19.090 1.00 51.65 252 ALA C C 1
ATOM 5645 O O . ALA C 1 252 ? 25.801 17.946 -18.800 1.00 56.27 252 ALA C O 1
ATOM 5647 N N . PRO C 1 253 ? 27.771 17.113 -18.143 1.00 53.04 253 PRO C N 1
ATOM 5648 C CA . PRO C 1 253 ? 27.439 17.251 -16.731 1.00 53.97 253 PRO C CA 1
ATOM 5649 C C . PRO C 1 253 ? 27.768 18.628 -16.181 1.00 56.81 253 PRO C C 1
ATOM 5650 O O . PRO C 1 253 ? 28.474 19.414 -16.811 1.00 59.07 253 PRO C O 1
ATOM 5654 N N . LYS C 1 254 ? 27.226 18.898 -14.989 1.00 61.43 254 LYS C N 1
ATOM 5655 C CA . LYS C 1 254 ? 27.653 20.022 -14.177 1.00 67.13 254 LYS C CA 1
ATOM 5656 C C . LYS C 1 254 ? 28.795 19.557 -13.278 1.00 71.76 254 LYS C C 1
ATOM 5657 O O . LYS C 1 254 ? 28.759 18.436 -12.765 1.00 72.84 254 LYS C O 1
ATOM 5663 N N . ILE C 1 255 ? 29.816 20.408 -13.132 1.00 77.64 255 ILE C N 1
ATOM 5664 C CA . ILE C 1 255 ? 30.940 20.186 -12.218 1.00 84.22 255 ILE C CA 1
ATOM 5665 C C . ILE C 1 255 ? 31.324 21.503 -11.521 1.00 84.45 255 ILE C C 1
ATOM 5666 O O . ILE C 1 255 ? 30.589 21.974 -10.627 1.00 86.61 255 ILE C O 1
ATOM 5671 N N . SER D 2 1 ? -5.950 43.650 -50.784 1.00 92.93 1108 SER X N 1
ATOM 5672 C CA . SER D 2 1 ? -6.509 43.815 -52.135 1.00 92.95 1108 SER X CA 1
ATOM 5673 C C . SER D 2 1 ? -7.517 42.701 -52.492 1.00 87.71 1108 SER X C 1
ATOM 5674 O O . SER D 2 1 ? -8.682 43.002 -52.788 1.00 80.66 1108 SER X O 1
ATOM 5677 N N . PRO D 2 2 ? -7.109 41.413 -52.462 1.00 85.81 1109 PRO X N 1
ATOM 5678 C CA . PRO D 2 2 ? -7.896 40.381 -53.140 1.00 82.01 1109 PRO X CA 1
ATOM 5679 C C . PRO D 2 2 ? -9.147 39.917 -52.401 1.00 71.07 1109 PRO X C 1
ATOM 5680 O O . PRO D 2 2 ? -10.004 39.284 -53.032 1.00 70.20 1109 PRO X O 1
ATOM 5684 N N . GLN D 2 3 ? -9.296 40.203 -51.104 1.00 64.00 1110 GLN X N 1
ATOM 5685 C CA . GLN D 2 3 ? -10.448 39.678 -50.370 1.00 59.30 1110 GLN X CA 1
ATOM 5686 C C . GLN D 2 3 ? -11.708 40.461 -50.744 1.00 57.18 1110 GLN X C 1
ATOM 5687 O O . GLN D 2 3 ? -11.859 41.618 -50.345 1.00 53.94 1110 GLN X O 1
ATOM 5693 N N . LYS D 2 4 ? -12.622 39.828 -51.490 1.00 58.22 1111 LYS X N 1
ATOM 5694 C CA . LYS D 2 4 ? -13.870 40.487 -51.854 1.00 59.91 1111 LYS X CA 1
ATOM 5695 C C . LYS D 2 4 ? -14.824 40.541 -50.660 1.00 55.40 1111 LYS X C 1
ATOM 5696 O O . LYS D 2 4 ? -14.842 39.660 -49.804 1.00 49.65 1111 LYS X O 1
ATOM 5702 N N . LEU D 2 5 ? -15.621 41.606 -50.602 1.00 57.82 1112 LEU X N 1
ATOM 5703 C CA . LEU D 2 5 ? -16.654 41.706 -49.583 1.00 55.20 1112 LEU X CA 1
ATOM 5704 C C . LEU D 2 5 ? -17.908 40.958 -50.008 1.00 52.80 1112 LEU X C 1
ATOM 5705 O O . LEU D 2 5 ? -18.200 40.822 -51.197 1.00 54.54 1112 LEU X O 1
ATOM 5710 N N . ILE D 2 6 ? -18.666 40.507 -49.009 1.00 50.99 1113 ILE X N 1
ATOM 5711 C CA . ILE D 2 6 ? -19.892 39.765 -49.272 1.00 51.04 1113 ILE X CA 1
ATOM 5712 C C . ILE D 2 6 ? -21.026 40.680 -49.723 1.00 51.59 1113 ILE X C 1
ATOM 5713 O O . ILE D 2 6 ? -22.025 40.187 -50.235 1.00 55.01 1113 ILE X O 1
ATOM 5718 N N . ASP D 2 7 ? -20.875 42.000 -49.574 1.00 52.43 1114 ASP X N 1
ATOM 5719 C CA . ASP D 2 7 ? -21.967 42.942 -49.822 1.00 53.89 1114 ASP X CA 1
ATOM 5720 C C . ASP D 2 7 ? -22.529 42.812 -51.235 1.00 56.24 1114 ASP X C 1
ATOM 5721 O O . ASP D 2 7 ? -23.736 42.630 -51.414 1.00 60.27 1114 ASP X O 1
ATOM 5726 N N . GLY D 2 8 ? -21.664 42.918 -52.246 1.00 57.48 1115 GLY X N 1
ATOM 5727 C CA . GLY D 2 8 ? -22.096 42.910 -53.633 1.00 58.69 1115 GLY X CA 1
ATOM 5728 C C . GLY D 2 8 ? -22.828 41.646 -54.059 1.00 61.36 1115 GLY X C 1
ATOM 5729 O O . GLY D 2 8 ? -23.364 41.622 -55.166 1.00 63.72 1115 GLY X O 1
ATOM 5730 N N . PHE D 2 9 ? -22.864 40.606 -53.216 1.00 61.46 1116 PHE X N 1
ATOM 5731 C CA . PHE D 2 9 ? -23.560 39.371 -53.544 1.00 62.18 1116 PHE X CA 1
ATOM 5732 C C . PHE D 2 9 ? -24.939 39.283 -52.877 1.00 64.84 1116 PHE X C 1
ATOM 5733 O O . PHE D 2 9 ? -25.608 38.248 -53.012 1.00 67.56 1116 PHE X O 1
ATOM 5741 N N . LEU D 2 10 ? -25.371 40.338 -52.167 1.00 62.76 1117 LEU X N 1
ATOM 5742 C CA . LEU D 2 10 ? -26.689 40.370 -51.542 1.00 64.37 1117 LEU X CA 1
ATOM 5743 C C . LEU D 2 10 ? -27.685 41.126 -52.418 1.00 69.78 1117 LEU X C 1
ATOM 5744 O O . LEU D 2 10 ? -27.307 42.015 -53.185 1.00 66.05 1117 LEU X O 1
ATOM 5749 N N . LYS D 2 11 ? -28.966 40.760 -52.274 1.00 78.15 1118 LYS X N 1
ATOM 5750 C CA . LYS D 2 11 ? -30.084 41.456 -52.916 1.00 82.62 1118 LYS X CA 1
ATOM 5751 C C . LYS D 2 11 ? -31.393 41.149 -52.191 1.00 83.44 1118 LYS X C 1
ATOM 5752 O O . LYS D 2 11 ? -31.413 41.176 -50.951 1.00 85.05 1118 LYS X O 1
ATOM 5758 N N . PRO E 2 2 ? -19.637 47.057 1.692 1.00 75.54 1109 PRO Y N 1
ATOM 5759 C CA . PRO E 2 2 ? -20.736 46.071 1.822 1.00 73.56 1109 PRO Y CA 1
ATOM 5760 C C . PRO E 2 2 ? -20.245 44.672 2.188 1.00 69.58 1109 PRO Y C 1
ATOM 5761 O O . PRO E 2 2 ? -21.016 43.893 2.721 1.00 71.87 1109 PRO Y O 1
ATOM 5765 N N . GLN E 2 3 ? -18.987 44.345 1.910 1.00 67.38 1110 GLN Y N 1
ATOM 5766 C CA . GLN E 2 3 ? -18.445 43.056 2.322 1.00 66.30 1110 GLN Y CA 1
ATOM 5767 C C . GLN E 2 3 ? -17.974 43.150 3.774 1.00 65.82 1110 GLN Y C 1
ATOM 5768 O O . GLN E 2 3 ? -17.041 43.882 4.096 1.00 60.61 1110 GLN Y O 1
ATOM 5774 N N . LYS E 2 4 ? -18.629 42.424 4.670 1.00 70.95 1111 LYS Y N 1
ATOM 5775 C CA . LYS E 2 4 ? -18.134 42.371 6.031 1.00 73.29 1111 LYS Y CA 1
ATOM 5776 C C . LYS E 2 4 ? -16.909 41.469 6.067 1.00 66.95 1111 LYS Y C 1
ATOM 5777 O O . LYS E 2 4 ? -16.762 40.583 5.230 1.00 63.91 1111 LYS Y O 1
ATOM 5783 N N . LEU E 2 5 ? -16.015 41.737 7.016 1.00 67.14 1112 LEU Y N 1
ATOM 5784 C CA . LEU E 2 5 ? -14.917 40.827 7.310 1.00 69.08 1112 LEU Y CA 1
ATOM 5785 C C . LEU E 2 5 ? -15.375 39.816 8.352 1.00 69.75 1112 LEU Y C 1
ATOM 5786 O O . LEU E 2 5 ? -16.310 40.075 9.109 1.00 74.10 1112 LEU Y O 1
ATOM 5791 N N . ILE E 2 6 ? -14.706 38.665 8.389 1.00 68.95 1113 ILE Y N 1
ATOM 5792 C CA . ILE E 2 6 ? -15.134 37.600 9.285 1.00 69.87 1113 ILE Y CA 1
ATOM 5793 C C . ILE E 2 6 ? -14.535 37.809 10.676 1.00 71.56 1113 ILE Y C 1
ATOM 5794 O O . ILE E 2 6 ? -15.018 37.230 11.655 1.00 68.46 1113 ILE Y O 1
ATOM 5799 N N . ASP E 2 7 ? -13.518 38.673 10.782 1.00 77.73 1114 ASP Y N 1
ATOM 5800 C CA . ASP E 2 7 ? -13.238 39.387 12.023 1.00 79.20 1114 ASP Y CA 1
ATOM 5801 C C . ASP E 2 7 ? -14.534 39.930 12.600 1.00 81.25 1114 ASP Y C 1
ATOM 5802 O O . ASP E 2 7 ? -15.363 40.488 11.879 1.00 83.76 1114 ASP Y O 1
ATOM 5807 N N . GLY E 2 8 ? -14.704 39.793 13.906 1.00 82.55 1115 GLY Y N 1
ATOM 5808 C CA . GLY E 2 8 ? -15.955 40.227 14.483 1.00 86.02 1115 GLY Y CA 1
ATOM 5809 C C . GLY E 2 8 ? -16.847 39.031 14.743 1.00 87.42 1115 GLY Y C 1
ATOM 5810 O O . GLY E 2 8 ? -17.408 38.903 15.827 1.00 97.44 1115 GLY Y O 1
ATOM 5811 N N . PHE E 2 9 ? -16.976 38.136 13.765 1.00 82.83 1116 PHE Y N 1
ATOM 5812 C CA . PHE E 2 9 ? -17.631 36.873 14.060 1.00 81.71 1116 PHE Y CA 1
ATOM 5813 C C . PHE E 2 9 ? -16.678 35.921 14.768 1.00 84.18 1116 PHE Y C 1
ATOM 5814 O O . PHE E 2 9 ? -17.125 34.928 15.347 1.00 83.10 1116 PHE Y O 1
ATOM 5822 N N . LEU E 2 10 ? -15.380 36.223 14.734 1.00 85.14 1117 LEU Y N 1
ATOM 5823 C CA . LEU E 2 10 ? -14.390 35.413 15.424 1.00 88.37 1117 LEU Y CA 1
ATOM 5824 C C . LEU E 2 10 ? -14.554 35.553 16.935 1.00 90.57 1117 LEU Y C 1
ATOM 5825 O O . LEU E 2 10 ? -14.637 36.666 17.457 1.00 88.10 1117 LEU Y O 1
ATOM 5830 N N . LYS E 2 11 ? -14.575 34.416 17.632 1.00 93.92 1118 LYS Y N 1
ATOM 5831 C CA . LYS E 2 11 ? -14.589 34.394 19.089 1.00 97.57 1118 LYS Y CA 1
ATOM 5832 C C . LYS E 2 11 ? -13.518 33.428 19.606 1.00 95.53 1118 LYS Y C 1
ATOM 5833 O O . LYS E 2 11 ? -13.280 32.387 18.975 1.00 86.29 1118 LYS Y O 1
ATOM 5839 N N . PRO F 2 2 ? 29.760 26.062 -13.750 1.00 74.44 1109 PRO Z N 1
ATOM 5840 C CA . PRO F 2 2 ? 29.517 24.643 -13.392 1.00 72.03 1109 PRO Z CA 1
ATOM 5841 C C . PRO F 2 2 ? 28.985 23.786 -14.556 1.00 63.31 1109 PRO Z C 1
ATOM 5842 O O . PRO F 2 2 ? 29.234 22.592 -14.584 1.00 60.30 1109 PRO Z O 1
ATOM 5846 N N . GLN F 2 3 ? 28.257 24.363 -15.507 1.00 59.40 1110 GLN Z N 1
ATOM 5847 C CA . GLN F 2 3 ? 27.716 23.571 -16.608 1.00 57.18 1110 GLN Z CA 1
ATOM 5848 C C . GLN F 2 3 ? 28.784 23.371 -17.684 1.00 56.77 1110 GLN Z C 1
ATOM 5849 O O . GLN F 2 3 ? 29.162 24.320 -18.370 1.00 59.82 1110 GLN Z O 1
ATOM 5855 N N . LYS F 2 4 ? 29.260 22.141 -17.854 1.00 55.67 1111 LYS Z N 1
ATOM 5856 C CA . LYS F 2 4 ? 30.172 21.873 -18.956 1.00 57.67 1111 LYS Z CA 1
ATOM 5857 C C . LYS F 2 4 ? 29.406 21.829 -20.270 1.00 52.84 1111 LYS Z C 1
ATOM 5858 O O . LYS F 2 4 ? 28.191 21.620 -20.299 1.00 55.59 1111 LYS Z O 1
ATOM 5864 N N . LEU F 2 5 ? 30.137 22.045 -21.361 1.00 51.85 1112 LEU Z N 1
ATOM 5865 C CA . LEU F 2 5 ? 29.599 21.924 -22.705 1.00 50.65 1112 LEU Z CA 1
ATOM 5866 C C . LEU F 2 5 ? 29.871 20.526 -23.232 1.00 50.47 1112 LEU Z C 1
ATOM 5867 O O . LEU F 2 5 ? 30.794 19.842 -22.798 1.00 49.73 1112 LEU Z O 1
ATOM 5872 N N . ILE F 2 6 ? 29.056 20.113 -24.199 1.00 53.12 1113 ILE Z N 1
ATOM 5873 C CA . ILE F 2 6 ? 29.272 18.822 -24.825 1.00 54.63 1113 ILE Z CA 1
ATOM 5874 C C . ILE F 2 6 ? 30.529 18.830 -25.712 1.00 53.29 1113 ILE Z C 1
ATOM 5875 O O . ILE F 2 6 ? 31.083 17.765 -25.974 1.00 53.15 1113 ILE Z O 1
ATOM 5880 N N . ASP F 2 7 ? 31.014 20.012 -26.121 1.00 54.97 1114 ASP Z N 1
ATOM 5881 C CA . ASP F 2 7 ? 32.094 20.130 -27.108 1.00 58.61 1114 ASP Z CA 1
ATOM 5882 C C . ASP F 2 7 ? 33.370 19.387 -26.703 1.00 57.19 1114 ASP Z C 1
ATOM 5883 O O . ASP F 2 7 ? 34.040 18.799 -27.553 1.00 55.41 1114 ASP Z O 1
ATOM 5888 N N . GLY F 2 8 ? 33.741 19.443 -25.418 1.00 57.42 1115 GLY Z N 1
ATOM 5889 C CA . GLY F 2 8 ? 34.944 18.768 -24.960 1.00 60.65 1115 GLY Z CA 1
ATOM 5890 C C . GLY F 2 8 ? 35.019 17.310 -25.394 1.00 63.97 1115 GLY Z C 1
ATOM 5891 O O . GLY F 2 8 ? 36.093 16.819 -25.749 1.00 66.53 1115 GLY Z O 1
ATOM 5892 N N . PHE F 2 9 ? 33.877 16.616 -25.417 1.00 62.97 1116 PHE Z N 1
ATOM 5893 C CA . PHE F 2 9 ? 33.859 15.165 -25.495 1.00 62.85 1116 PHE Z CA 1
ATOM 5894 C C . PHE F 2 9 ? 33.636 14.634 -26.913 1.00 65.33 1116 PHE Z C 1
ATOM 5895 O O . PHE F 2 9 ? 33.388 13.438 -27.075 1.00 66.65 1116 PHE Z O 1
ATOM 5903 N N . LEU F 2 10 ? 33.738 15.469 -27.945 1.00 66.91 1117 LEU Z N 1
ATOM 5904 C CA . LEU F 2 10 ? 33.525 14.969 -29.307 1.00 70.45 1117 LEU Z CA 1
ATOM 5905 C C . LEU F 2 10 ? 34.843 14.624 -30.034 1.00 71.65 1117 LEU Z C 1
ATOM 5906 O O . LEU F 2 10 ? 34.832 13.782 -30.958 1.00 73.56 1117 LEU Z O 1
#

Solvent-accessible surface area: 33839 Å² total; per-residue (Å²): 51,0,46,1,70,7,67,111,0,10,12,1,35,69,0,0,74,2,0,57,61,18,6,98,90,5,29,3,45,2,23,90,81,5,3,41,0,49,16,58,8,109,53,64,10,1,5,1,21,0,30,1,112,16,136,21,13,87,68,50,120,23,83,157,116,15,62,2,0,0,42,0,69,4,1,4,73,3,3,92,9,6,32,90,128,13,31,0,9,4,94,2,93,44,110,24,84,40,1,20,0,11,3,62,15,82,147,72,117,27,44,2,40,0,67,4,167,21,70,154,93,184,118,18,26,69,161,73,154,33,23,0,34,0,51,0,20,4,31,24,1,22,128,2,2,171,16,0,41,85,8,12,123,26,2,39,0,31,3,45,162,110,11,0,92,2,26,5,79,32,184,39,12,63,1,39,0,62,4,16,77,107,178,119,150,11,13,52,16,122,48,114,104,82,10,129,10,34,0,16,1,169,37,1,38,42,0,17,91,0,33,83,17,27,64,24,0,21,0,12,0,17,67,93,33,5,0,7,0,34,0,121,5,80,130,2,4,28,0,30,0,22,0,0,2,64,118,39,0,46,0,60,9,80,109,0,5,26,1,37,70,0,1,72,0,0,65,58,20,5,89,82,5,20,4,56,2,31,91,82,4,4,51,0,32,14,35,8,120,51,78,11,0,5,0,18,0,24,2,107,18,140,21,20,90,65,51,118,26,87,165,105,27,70,10,0,1,47,0,70,16,1,7,90,1,3,98,5,4,36,106,137,8,38,1,4,5,83,4,126,95,125,52,2,23,0,10,1,36,6,79,93,125,52,24,50,0,46,1,73,3,152,25,85,148,53,188,137,109,8,24,61,153,78,149,26,17,0,32,0,93,2,40,6,40,26,1,22,168,1,3,154,12,0,43,54,14,12,119,24,3,52,2,18,5,45,155,122,15,1,79,3,21,4,76,33,179,82,15,52,0,34,0,96,6,40,111,121,22,43,13,86,69,83,106,94,12,127,12,34,0,14,2,170,33,1,29,50,0,14,104,0,29,87,15,21,91,66,0,17,0,12,1,12,68,82,29,4,0,8,0,35,0,127,2,83,143,9,3,25,0,31,0,12,0,0,0,65,122,44,1,37,1,75,5,69,121,0,15,19,0,34,73,0,2,68,2,0,54,66,20,6,102,92,3,11,1,28,1,27,88,87,2,4,48,0,46,19,46,10,113,52,68,10,0,3,0,18,0,25,0,104,21,141,13,13,86,56,50,115,35,88,145,110,14,50,3,0,0,50,0,46,14,0,6,95,0,3,107,6,6,36,91,131,15,24,0,10,3,83,2,94,37,119,29,85,45,1,19,0,11,1,43,7,71,91,124,67,25,40,4,54,0,67,2,157,20,79,150,37,113,60,123,136,114,24,28,89,160,70,144,33,21,0,45,0,89,0,35,3,38,57,0,24,135,1,2,128,9,0,42,34,10,10,125,21,1,49,0,25,4,44,133,138,13,3,68,2,17,5,87,33,178,38,13,44,0,33,0,93,5,55,61,95,182,35,12,60,11,131,42,104,109,96,8,129,8,39,0,15,1,154,22,1,43,41,0,18,91,0,31,80,17,27,90,30,0,16,0,16,0,17,66,87,37,7,0,7,0,28,0,92,3,76,138,5,7,20,0,28,0,18,0,0,2,62,121,160,60,53,90,80,0,59,73,36,25,186,136,54,93,84,0,54,66,36,34,165,125,60,99,85,0,65,75,43,46

Radius of gyration: 32.01 Å; Cα contacts (8 Å, |Δi|>4): 2055; chains: 6; bounding box: 83×53×86 Å

Secondary structure (DSSP, 8-state):
-EEEEES-THHHHHHHHHHHTT-SEEEEEEETTEEEEEEE-TTSSEEEEEEEEGGGSSEEEESS-EEEEEEHHHHHHHHTTS-TT-EEEEEE-TT-SEEEEEEE-SSSSEEEEEEEE-B-----PPP---SEEEEEEHHHHHHHHHHHHTT-SEEEEEE-SSEEEEEEE-SSEEEEEEEE----S--EEEESS-EEEEEEHHHHHHHGGGGGG-SEEEEEE-TTS-EEEEEEETTTEEEEEEEPPB-/-EEEEES-THHHHHHHHHHHTT-SEEEEEEETTEEEEEEE-TTSSEEEEEEEEGGGSSEEEESS-EEEEEEHHHHHHHHHTS-TT-EEEEEE---EEEEEEE-TTSSEEEEEEEE-B------------SEEEEEEHHHHHHHHHHHHTT-SEEEEEE-SSEEEEEEE-SS-EEEEEEE---EE--SS-EEEEEEHHHHHHHGGGGGG-SEEEEEE-TTS-EEEEEEETTTEEEEEEEPPB-/-EEEEESSTHHHHHHHHHHHTT-SEEEEEEETTEEEEEEE-TTSSEEEEEEEEGGGSSEEEESS-EEEEEEHHHHHHHHTTS-TT-EEEEEE-TT-SEEEEEEE-TTSSEEEEEEEE-EE-------PPP---SEEEEEEHHHHHHHHHHHHTT-SEEEEEE-SS-EEEEEE-SSEEEEEEE------EEEESS-EEEEEEHHHHHHHGGGGGG-SEEEEEE-TTS-EEEEEEETTTEEEEEEEPPB-/--B--SGGG--/-B--STTT--/-B--GGGG-

Nearest PDB structures (foldseek):
  6cbi-assembly1_C  TM=9.871E-01  e=3.365E-45  Homo sapiens
  8e84-assembly2_B  TM=9.932E-01  e=2.648E-43  Homo sapiens
  6cbi-assembly1_A  TM=9.886E-01  e=4.791E-43  Homo sapiens
  2zvm-assembly1_B  TM=9.823E-01  e=1.408E-42  Homo sapiens
  5e0v-assembly2_B  TM=9.725E-01  e=5.417E-42  Homo sapiens

Sequence (767 aa):
MFEARLVQGSILKKVLEALKDLINEACWDISSSGVNLQSMDSSHVSLVQLTLRSEGFDTYRCDRNLAMGVNLTSMSKILKCAGNEDIITLRAEDNADTLALVFEAPNQEKVSDYEMKLMDLQLGIPEQEYSCVVKMPSGEFARICRDLSHIGDAVVISCAKDGVKFSASGELGNGNIKLSQTEEEAVTIEMNEPVQLTFALRYLNFFTKATPLSSTVTLSMSADVPLVVEYKIADMGHLKYYLAPKIMFEARLVQGSILKKVLEALKDLINEACWDISSSGVNLQSMDSSHVSLVQLTLRSEGFDTYRCDRNLAMGVNLTSMSKILKCAGNEDIITLRAEDDTLALVFEAPNQEKVSDYEMKLMDLDQLGIPEQEYSCVVKMPSGEFARICRDLSHIGDAVVISCAKDGVKFSASGELGNGNIKLSQAVTIEMNEPVQLTFALRYLNFFTKATPLSSTVTLSMSADVPLVVEYKIADMGHLKYYLAPKIMFEARLVQGSILKKVLEALKDLINEACWDISSSGVNLQSMDSSHVSLVQLTLRSEGFDTYRCDRNLAMGVNLTSMSKILKCAGNEDIITLRAEDNADTLALVFEAPNQEKVSDYEMKLMDLDVEQLGIPEQEYSCVVKMPSGEFARICRDLSHIGDAVVISCAKDGVKFSASGELGNGNIKLSQTEAVTIEMNEPVQLTFALRYLNFFTKATPLSSTVTLSMSADVPLVVEYKIADMGHLKYYLAPKISPQKLIDGFLKPQKLIDGFLKPQKLIDGFL